Protein AF-A0AAN2CAS0-F1 (afdb_monomer)

Nearest PDB structures (foldseek):
  3qq2-assembly2_B  TM=7.890E-01  e=3.837E-09  Bordetella pertussis
  3qq2-assembly2_C  TM=7.779E-01  e=2.846E-09  Bordetella pertussis
  3qq2-assembly1_A-2  TM=7.826E-01  e=1.547E-08  Bordetella pertussis
  4v3h-assembly2_B  TM=4.549E-01  e=1.208E-04  Klebsiella oxytoca
  1pnz-assembly1_A  TM=3.829E-01  e=2.195E-04  Escherichia coli

Mean predicted aligned error: 16.26 Å

Radius of gyration: 43.92 Å; Cα contacts (8 Å, |Δi|>4): 2152; chains: 1; bounding box: 84×72×140 Å

Sequence (830 aa):
MNFDGVLGTFGNGADGIFAQSAGGLGKGGNVNVVVNGLVLVNGSNADGVYAQSHGAAGNGNISVYVGDESVVQGGDESGAGVRIVDGANNTLTNYGLITTAKMHDVPYPFRNVNEVARNPQSSTSSTTTASGQRSETVTGRSTGVAAATPASVATASSGTSSARSTGVVARSVDTTAPSTAASSAATTTASAEPAVLGTWAQRPSLMPELRSTNVNGDGANVANDPTNLAASSVLSAPGSVRATATAAAASGTRMTAAHNGLSALTDLMNHNVDPLGLAGYVSTQSNPNDQDLAIWANAGTLTINNFGKIHGSIDLNGATGIFNNKGVFAPGAYVNFGGLGTLSNNGGIMSPGAGLFIGTTTLSGSLYQSAGSDYLVDLDLQNNRVDRFVVSGTASLAGTVDLQLYNMGAAAPGTYAKTIVTAGGGITDHSGLTLALPKSAVASFSLAYPDANDLQLGYTIDFAPRAKGALGANDVAFGEYVNRIQNAGSTTTLQPLAAGAFAQPSLGALQRYYAQATPSGTLAASPAALQTNLDFSGAMLGCRNGDRLASNESCSWGALGSQHAEQKGAYGSVGYAQSMSGVSSGFQRAIRDGRTLVGAALRYDTGALDAIAGQQLKGDAINVGVLAKRLIGRDGSVSASIVAGSANYASTRTPPVGGVHATAHGNQHTSYVGAHLRAERAIERGATTLTPFVDVGATRVNAGALDETGAGALDVRVGAHSETFATMQTGVSLATVRHAGSTTLRPALELSVTELVGNARSATSAALDGAPTGVAPFVLTNTLDRTRFNLGPSLSISQKNKLDVKVGGAYQFSGASHNLAGYVQIGKKI

Secondary structure (DSSP, 8-state):
-EE-SEEEEESTT--SEEEEEE-TTSPPPPEEEEE-SEEEEESTT--SEEEEEE-TT----EEEEE-TT-EEEE-STT-EEEEEEE-SEEEEEESSEEEEGGG-----TT--TT----------------------------------------------------SEEEEEE-------------------------------------------------------------------------------------S-SSHHHHHHH--TT-TTS-TT---S---TTS--EEEEE-SSEEEEEESSEEEEEEE-TTSEEEEEESSEEEEEEEEE-TTT-EEEESS-EE-TT-TTS--EEEEESEEEE-TT-EEEEEEETTTTEE-EEEESS-EEE-EEEEEEEE-GGGPPPEEEEEEEEEETT-EEE-TTEEEE----SSEEEEEE-SSSSEEEEEEEE-SS--TTS---HHHHHHHHHHHHHHHTT--TTTHHHHHHHHT--SHHHHHHHHHHHS-GGGGGHHHHHHHHHHHHHHHHTT--STT-TT----EEEEEEEEEEEEE--BTTB--EEEEEEEEEEEEEEEETTTTEEEEEEEEEEEEEEEETTTEEEEEEEEEEEEEEEEEETTTEEEEEEEEEEEEEEEEEE----SS--PPEEEEEEEEEEEEEEEEEE-EEETTEEEEEEEEEEEEEEEEPPEE-BSSGGG-EEE--EEEEEEEEEEEEEEEE-EEETTEEEEEEEEEEEEEEES--EEEEEEEETTSPTTPPPEEEEEEPPSEEEEEEEEEEEEETTTEEEEEEEEEEE-SSEEEEEEEEEEEEE-

InterPro domains:
  IPR005546 Autotransporter beta-domain [PF03797] (557-808)
  IPR005546 Autotransporter beta-domain [PS51208] (549-830)
  IPR005546 Autotransporter beta-domain [SM00869] (553-818)
  IPR036709 Autotransporter beta-domain superfamily [G3DSA:2.40.128.130] (539-827)
  IPR036709 Autotransporter beta-domain superfamily [SSF103515] (525-827)

Foldseek 3Di:
DAAAEAFEEEEAQQEAAEWEFEAEQHEFEETEYHFNAEQHYEYHQYELHHYETDHNNYGAEYEYEYDAQYEQEWYWFNYASYEYEGHAEYEYEHNAEFFYPLLDDDPDPPPPVPPPDDDDDDDDDDDDDDDDDDDDDDPPDDDDPDPDDDDDDDDDDDDDDPPSNHNHHHYDYDDDDDDDDDDDDDDDDDDDDDDDDDDDDDDDDDDDDDDDDDDDDDDDDDDDDDDDDDDDDDDDDDDDDDDDDDDDDDPDDDDDDDDDPPVVVVVLVPPPPDPQSQVSRDRDDDDLPIQGHSYEADDHEYEYHDSYEYAEEHYRNHHAYEYEAQEEYAYEQEHARPQAYEHADDLYEYEHVTPPDAHEYEYNHEYHYDQNYEYEKEAEQQVRGIAAYEAAAEYEDAHEHEYDYPLQLLHAFDKDKDFRYFYNNFHPYDPRYDYDDQQAAQKDWDWDDPDRGTIMIIMGGFLQDDDPPHQAQQSNLVSVLSNLLSVVRHDPLRSQLSSCNGNQRHPVSNSLQVLLLDPLLLFVVVVVVVVVVVVVVVVQLVLDPFQFPDDLFKKKKKKKKKKWKFFFDDRQAWTKIWIKIKIKIKIKHHDDPSFKIKMKMKMKMWTWMGTPSQKIWGKIKIKIKMKIKGHDPRWKIKMKMKMKMKMKIWMWGFRDGPPDRFIKIKMKIKIKMKMKIKIWGWDDDPQKIKIWMKMKMKMKMKIQWIFIDRSPQSTKTKHIWMDIWIKIKTWMKMWGWDDDPQKIKIKIKIKMKMFTPDFQKTKIWMDGPSGDPPSGTGMRMHGDDGIKIKIKIKMWMDGPQDKIKMWIWMWIDDPGMIMIMTMIMIMHTD

Organism: NCBI:txid3016050

pLDDT: mean 75.46, std 27.07, range [19.28, 98.38]

Solvent-accessible surface area (backbone atoms only — not comparable to full-atom values): 43634 Å² total; per-residue (Å²): 91,78,44,76,48,81,46,74,19,69,40,65,49,7,22,21,34,39,41,40,17,43,14,59,78,38,52,10,42,68,36,51,42,36,34,51,24,38,29,47,14,44,23,46,47,6,21,11,32,36,38,32,12,39,23,73,66,35,44,14,36,36,38,39,38,36,30,65,95,10,35,30,20,0,4,29,56,80,4,13,7,36,32,41,42,48,21,40,62,26,37,39,39,33,41,16,40,32,22,25,38,76,52,46,88,72,86,60,98,77,69,72,91,73,77,74,84,79,78,92,74,78,98,70,91,78,92,84,84,89,82,90,80,84,86,80,86,78,88,77,81,81,84,72,94,71,94,80,89,90,90,88,85,90,80,91,78,96,67,94,75,79,80,63,55,56,64,41,81,46,79,48,73,70,78,94,80,91,83,83,89,87,85,89,86,87,86,83,85,87,88,86,84,88,87,87,88,80,91,88,81,81,90,83,90,82,89,84,90,85,83,90,82,90,84,83,88,85,89,82,90,82,84,89,85,88,89,88,87,82,90,89,88,88,87,88,85,89,87,90,83,90,78,87,87,77,92,75,94,75,87,79,79,86,77,83,92,70,95,61,84,61,60,65,54,48,57,76,71,59,59,91,84,44,100,80,69,39,74,80,53,73,46,85,72,80,53,86,84,60,50,51,20,18,34,35,34,48,35,37,38,36,40,38,40,34,55,19,38,41,38,30,14,34,40,19,69,74,10,47,31,40,34,42,32,42,19,41,38,20,35,26,54,36,36,38,17,64,55,78,12,41,43,34,32,57,50,13,39,37,22,35,42,26,52,97,35,74,16,58,18,38,30,33,8,28,42,38,35,32,66,69,12,38,40,46,34,43,35,34,40,60,80,72,46,54,20,20,42,40,27,54,21,38,28,34,42,24,11,33,39,37,62,44,81,36,54,54,34,53,42,50,56,48,77,49,74,42,67,38,34,37,16,70,59,20,55,78,45,54,90,55,49,45,71,52,73,73,60,27,48,25,44,50,78,46,81,44,64,93,52,66,33,38,38,25,48,33,38,38,33,37,60,44,58,65,92,82,70,67,57,33,52,44,46,34,32,47,15,51,36,52,35,47,33,31,69,68,70,46,40,85,78,41,19,57,50,43,28,52,48,43,62,17,64,34,64,76,50,38,46,58,48,43,30,27,62,45,78,58,44,69,56,51,52,54,60,51,51,52,50,52,50,54,53,50,59,55,52,70,67,59,78,53,78,73,81,48,69,61,63,59,63,24,30,39,39,40,32,44,37,39,40,42,36,38,32,54,59,47,83,34,23,54,27,33,39,35,42,38,39,35,44,34,38,35,38,37,40,47,44,97,85,39,40,38,32,41,31,43,37,44,36,42,36,40,37,40,36,39,16,78,35,58,28,38,31,40,35,44,34,45,35,42,36,40,38,42,35,38,50,45,85,78,37,25,36,41,35,41,37,43,37,40,36,43,32,46,26,46,34,40,32,49,48,65,49,92,92,51,93,35,50,24,37,30,54,35,42,36,38,36,44,32,40,38,43,35,41,39,40,52,46,80,56,91,57,34,34,41,30,45,38,41,34,41,34,44,35,41,33,39,38,46,44,29,60,38,43,66,30,60,40,68,10,39,42,32,47,58,32,72,42,74,49,34,36,41,35,40,37,37,35,41,33,38,61,45,78,59,88,72,35,39,42,31,48,33,39,34,43,34,40,39,35,42,59,78,82,52,53,43,63,36,43,35,37,49,65,41,53,53,90,88,61,73,63,30,55,44,50,27,50,55,81,41,60,33,42,37,42,32,48,33,39,36,41,34,42,88,91,76,48,34,41,35,42,38,40,37,42,36,39,45,97,52,37,42,34,43,34,40,39,44,34,43,36,38,82,99

Structure (mmCIF, N/CA/C/O backbone):
data_AF-A0AAN2CAS0-F1
#
_entry.id   AF-A0AAN2CAS0-F1
#
loop_
_atom_site.group_PDB
_atom_site.id
_atom_site.type_symbol
_atom_site.label_atom_id
_atom_site.label_alt_id
_atom_site.label_comp_id
_atom_site.label_asym_id
_atom_site.label_entity_id
_atom_site.label_seq_id
_atom_site.pdbx_PDB_ins_code
_atom_site.Cartn_x
_atom_site.Cartn_y
_atom_site.Cartn_z
_atom_site.occupancy
_atom_site.B_iso_or_equiv
_atom_site.auth_seq_id
_atom_site.auth_comp_id
_atom_site.auth_asym_id
_atom_site.auth_atom_id
_atom_site.pdbx_PDB_model_num
ATOM 1 N N . MET A 1 1 ? 23.791 16.651 -52.662 1.00 82.31 1 MET A N 1
ATOM 2 C CA . MET A 1 1 ? 22.322 16.685 -52.748 1.00 82.31 1 MET A CA 1
ATOM 3 C C . MET A 1 1 ? 21.795 17.338 -51.485 1.00 82.31 1 MET A C 1
ATOM 5 O O . MET A 1 1 ? 22.275 16.979 -50.420 1.00 82.31 1 MET A O 1
ATOM 9 N N . ASN A 1 2 ? 20.866 18.284 -51.613 1.00 87.69 2 ASN A N 1
ATOM 10 C CA . ASN A 1 2 ? 20.120 18.846 -50.489 1.00 87.69 2 ASN A CA 1
ATOM 11 C C . ASN A 1 2 ? 18.628 18.590 -50.729 1.00 87.69 2 ASN A C 1
ATOM 13 O O . ASN A 1 2 ? 18.160 18.832 -51.844 1.00 87.69 2 ASN A O 1
ATOM 17 N N . PHE A 1 3 ? 17.927 18.049 -49.739 1.00 87.19 3 PHE A N 1
ATOM 18 C CA . PHE A 1 3 ? 16.505 17.744 -49.805 1.00 87.19 3 PHE A CA 1
ATOM 19 C C . PHE A 1 3 ? 15.769 18.443 -48.666 1.00 87.19 3 PHE A C 1
ATOM 21 O O . PHE A 1 3 ? 15.967 18.102 -47.503 1.00 87.19 3 PHE A O 1
ATOM 28 N N . ASP A 1 4 ? 14.880 19.362 -49.038 1.00 83.12 4 ASP A N 1
ATOM 29 C CA . ASP A 1 4 ? 14.071 20.164 -48.126 1.00 83.12 4 ASP A CA 1
ATOM 30 C C . ASP A 1 4 ? 12.588 19.958 -48.513 1.00 83.12 4 ASP A C 1
ATOM 32 O O . ASP A 1 4 ? 12.054 20.651 -49.382 1.00 83.12 4 ASP A O 1
ATOM 36 N N . GLY A 1 5 ? 11.934 18.916 -47.983 1.00 79.00 5 GLY A N 1
ATOM 37 C CA . GLY A 1 5 ? 10.563 18.556 -48.379 1.00 79.00 5 GLY A CA 1
ATOM 38 C C . GLY A 1 5 ? 10.028 17.261 -47.761 1.00 79.00 5 GLY A C 1
ATOM 39 O O . GLY A 1 5 ? 10.586 16.744 -46.800 1.00 79.00 5 GLY A O 1
ATOM 40 N N . VAL A 1 6 ? 8.937 16.721 -48.318 1.00 82.56 6 VAL A N 1
ATOM 41 C CA . VAL A 1 6 ? 8.373 15.410 -47.937 1.00 82.56 6 VAL A CA 1
ATOM 42 C C . VAL A 1 6 ? 8.477 14.452 -49.120 1.00 82.56 6 VAL A C 1
ATOM 44 O O . VAL A 1 6 ? 7.974 14.742 -50.204 1.00 82.56 6 VAL A O 1
ATOM 47 N N . LEU A 1 7 ? 9.123 13.311 -48.909 1.00 81.12 7 LEU A N 1
ATOM 48 C CA . LEU A 1 7 ? 9.349 12.255 -49.883 1.00 81.12 7 LEU A CA 1
ATOM 49 C C . LEU A 1 7 ? 8.800 10.947 -49.327 1.00 81.12 7 LEU A C 1
ATOM 51 O O . LEU A 1 7 ? 9.208 10.511 -48.256 1.00 81.12 7 LEU A O 1
ATOM 55 N N . GLY A 1 8 ? 7.890 10.316 -50.064 1.00 84.38 8 GLY A N 1
ATOM 56 C CA . GLY A 1 8 ? 7.390 8.983 -49.751 1.00 84.38 8 GLY A CA 1
ATOM 57 C C . GLY A 1 8 ? 7.628 8.041 -50.920 1.00 84.38 8 GLY A C 1
ATOM 58 O O . GLY A 1 8 ? 7.268 8.376 -52.050 1.00 84.38 8 GLY A O 1
ATOM 59 N N . THR A 1 9 ? 8.211 6.874 -50.662 1.00 82.31 9 THR A N 1
ATOM 60 C CA . THR A 1 9 ? 8.346 5.807 -51.663 1.00 82.31 9 THR A CA 1
ATOM 61 C C . THR A 1 9 ? 7.674 4.535 -51.170 1.00 82.31 9 THR A C 1
ATOM 63 O O . THR A 1 9 ? 7.654 4.241 -49.973 1.00 82.31 9 THR A O 1
ATOM 66 N N . PHE A 1 10 ? 7.082 3.797 -52.110 1.00 80.94 10 PHE A N 1
ATOM 67 C CA . PHE A 1 10 ? 6.397 2.539 -51.845 1.00 80.94 10 PHE A CA 1
ATOM 68 C C . PHE A 1 10 ? 6.915 1.458 -52.795 1.00 80.94 10 PHE A C 1
ATOM 70 O O . PHE A 1 10 ? 7.007 1.696 -54.000 1.00 80.94 10 PHE A O 1
ATOM 77 N N . GLY A 1 11 ? 7.214 0.273 -52.266 1.00 76.06 11 GLY A N 1
ATOM 78 C CA . GLY A 1 11 ? 7.615 -0.899 -53.049 1.00 76.06 11 GLY A CA 1
ATOM 79 C C . GLY A 1 11 ? 8.945 -1.514 -52.613 1.00 76.06 11 GLY A C 1
ATOM 80 O O . GLY A 1 11 ? 9.797 -0.857 -52.022 1.00 76.06 11 GLY A O 1
ATOM 81 N N . ASN A 1 12 ? 9.125 -2.804 -52.906 1.00 83.12 12 ASN A N 1
ATOM 82 C CA . ASN A 1 12 ? 10.341 -3.540 -52.548 1.00 83.12 12 ASN A CA 1
ATOM 83 C C . ASN A 1 12 ? 11.574 -2.941 -53.259 1.00 83.12 12 ASN A C 1
ATOM 85 O O . ASN A 1 12 ? 11.568 -2.779 -54.485 1.00 83.12 12 ASN A O 1
ATOM 89 N N . GLY A 1 13 ? 12.608 -2.594 -52.487 1.00 81.81 13 GLY A N 1
ATOM 90 C CA . GLY A 1 13 ? 13.833 -1.946 -52.965 1.00 81.81 13 GLY A CA 1
ATOM 91 C C . GLY A 1 13 ? 13.627 -0.541 -53.543 1.00 81.81 13 GLY A C 1
ATOM 92 O O . GLY A 1 13 ? 14.421 -0.104 -54.379 1.00 81.81 13 GLY A O 1
ATOM 93 N N . ALA A 1 14 ? 12.527 0.136 -53.196 1.00 86.56 14 ALA A N 1
ATOM 94 C CA . ALA A 1 14 ? 12.223 1.488 -53.655 1.00 86.56 14 ALA A CA 1
ATOM 95 C C . ALA A 1 14 ? 12.842 2.540 -52.724 1.00 86.56 14 ALA A C 1
ATOM 97 O O . ALA A 1 14 ? 12.155 3.118 -51.880 1.00 86.56 14 ALA A O 1
ATOM 98 N N . ASP A 1 15 ? 14.140 2.794 -52.891 1.00 89.94 15 ASP A N 1
ATOM 99 C CA . ASP A 1 15 ? 14.861 3.741 -52.038 1.00 89.94 15 ASP A CA 1
ATOM 100 C C . ASP A 1 15 ? 14.280 5.160 -52.135 1.00 89.94 15 ASP A C 1
ATOM 102 O O . ASP A 1 15 ? 13.866 5.616 -53.209 1.00 89.94 15 ASP A O 1
ATOM 106 N N . GLY A 1 16 ? 14.284 5.882 -51.017 1.00 90.44 16 GLY A N 1
ATOM 107 C CA . GLY A 1 16 ? 13.874 7.281 -50.964 1.00 90.44 16 GLY A CA 1
ATOM 108 C C . GLY A 1 16 ? 14.871 8.145 -51.726 1.00 90.44 16 GLY A C 1
ATOM 109 O O . GLY A 1 16 ? 14.601 8.630 -52.828 1.00 90.44 16 GLY A O 1
ATOM 110 N N . ILE A 1 17 ? 16.052 8.310 -51.140 1.00 92.94 17 ILE A N 1
ATOM 111 C CA . ILE A 1 17 ? 17.162 9.064 -51.717 1.00 92.94 17 ILE A CA 1
ATOM 112 C C . ILE A 1 17 ? 18.269 8.096 -52.123 1.00 92.94 17 ILE A C 1
ATOM 114 O O . ILE A 1 17 ? 18.795 7.385 -51.281 1.00 92.94 17 ILE A O 1
ATOM 118 N N . PHE A 1 18 ? 18.693 8.134 -53.383 1.00 93.69 18 PHE A N 1
ATOM 119 C CA . PHE A 1 18 ? 19.846 7.393 -53.888 1.00 93.69 18 PHE A CA 1
ATOM 120 C C . PHE A 1 18 ? 20.911 8.361 -54.409 1.00 93.69 18 PHE A C 1
ATOM 122 O O . PHE A 1 18 ? 20.723 9.033 -55.428 1.00 93.69 18 PHE A O 1
ATOM 129 N N . ALA A 1 19 ? 22.054 8.428 -53.729 1.00 93.12 19 ALA A N 1
ATOM 130 C CA . ALA A 1 19 ? 23.176 9.295 -54.070 1.00 93.12 19 ALA A CA 1
ATOM 131 C C . ALA A 1 19 ? 24.444 8.472 -54.332 1.00 93.12 19 ALA A C 1
ATOM 133 O O . ALA A 1 19 ? 24.931 7.766 -53.455 1.00 93.12 19 ALA A O 1
ATOM 134 N N . GLN A 1 20 ? 25.017 8.574 -55.530 1.00 94.19 20 GLN A N 1
ATOM 135 C CA . GLN A 1 20 ? 26.156 7.748 -55.931 1.00 94.19 20 GLN A CA 1
ATOM 136 C C . GLN A 1 20 ? 27.235 8.544 -56.673 1.00 94.19 20 GLN A C 1
ATOM 138 O O . GLN A 1 20 ? 26.943 9.331 -57.576 1.00 94.19 20 GLN A O 1
ATOM 143 N N . SER A 1 21 ? 28.499 8.258 -56.362 1.00 92.81 21 SER A N 1
ATOM 144 C CA . SER A 1 21 ? 29.649 8.577 -57.209 1.00 92.81 21 SER A CA 1
ATOM 145 C C . SER A 1 21 ? 30.362 7.291 -57.619 1.00 92.81 21 SER A C 1
ATOM 147 O O . SER A 1 21 ? 30.846 6.548 -56.767 1.00 92.81 21 SER A O 1
ATOM 149 N N . ALA A 1 22 ? 30.414 7.029 -58.926 1.00 89.56 22 ALA A N 1
ATOM 150 C CA . ALA A 1 22 ? 31.061 5.854 -59.498 1.00 89.56 22 ALA A CA 1
ATOM 151 C C . ALA A 1 22 ? 32.226 6.291 -60.401 1.00 89.56 22 ALA A C 1
ATOM 153 O O . ALA A 1 22 ? 32.017 6.741 -61.526 1.00 89.56 22 ALA A O 1
ATOM 154 N N . GLY A 1 23 ? 33.457 6.159 -59.902 1.00 86.50 23 GLY A N 1
ATOM 155 C CA . GLY A 1 23 ? 34.686 6.552 -60.602 1.00 86.50 23 GLY A CA 1
ATOM 156 C C . GLY A 1 23 ? 35.194 5.532 -61.628 1.00 86.50 23 GLY A C 1
ATOM 157 O O . GLY A 1 23 ? 36.187 5.791 -62.303 1.00 86.50 23 GLY A O 1
ATOM 158 N N . GLY A 1 24 ? 34.558 4.360 -61.746 1.00 88.38 24 GLY A N 1
ATOM 159 C CA . GLY A 1 24 ? 35.016 3.285 -62.631 1.00 88.38 24 GLY A CA 1
ATOM 160 C C . GLY A 1 24 ? 36.433 2.823 -62.270 1.00 88.38 24 GLY A C 1
ATOM 161 O O . GLY A 1 24 ? 36.685 2.448 -61.127 1.00 88.38 24 GLY A O 1
ATOM 162 N N . LEU A 1 25 ? 37.363 2.881 -63.233 1.00 87.62 25 LEU A N 1
ATOM 163 C CA . LEU A 1 25 ? 38.792 2.623 -62.991 1.00 87.62 25 LEU A CA 1
ATOM 164 C C . LEU A 1 25 ? 39.486 3.747 -62.196 1.00 87.62 25 LEU A C 1
ATOM 166 O O . LEU A 1 25 ? 40.566 3.539 -61.648 1.00 87.62 25 LEU A O 1
ATOM 170 N N . GLY A 1 26 ? 38.887 4.938 -62.161 1.00 88.69 26 GLY A N 1
ATOM 171 C CA . GLY A 1 26 ? 39.375 6.102 -61.432 1.00 88.69 26 GLY A CA 1
ATOM 172 C C . GLY A 1 26 ? 38.946 6.113 -59.965 1.00 88.69 26 GLY A C 1
ATOM 173 O O . GLY A 1 26 ? 38.527 5.102 -59.400 1.00 88.69 26 GLY A O 1
ATOM 174 N N . LYS A 1 27 ? 39.081 7.279 -59.329 1.00 89.75 27 LYS A N 1
ATOM 175 C CA . LYS A 1 27 ? 38.710 7.485 -57.926 1.00 89.75 27 LYS A CA 1
ATOM 176 C C . LYS A 1 27 ? 37.237 7.894 -57.824 1.00 89.75 27 LYS A C 1
ATOM 178 O O . LYS A 1 27 ? 36.806 8.795 -58.539 1.00 89.75 27 LYS A O 1
ATOM 183 N N . GLY A 1 28 ? 36.481 7.278 -56.917 1.00 91.25 28 GLY A N 1
ATOM 184 C CA . GLY A 1 28 ? 35.142 7.742 -56.552 1.00 91.25 28 GLY A CA 1
ATOM 185 C C . GLY A 1 28 ? 35.194 9.150 -55.948 1.00 91.25 28 GLY A C 1
ATOM 186 O O . GLY A 1 28 ? 36.070 9.465 -55.141 1.00 91.25 28 GLY A O 1
ATOM 187 N N . GLY A 1 29 ? 34.269 10.021 -56.345 1.00 92.81 29 GLY A N 1
ATOM 188 C CA . GLY A 1 29 ? 34.129 11.364 -55.785 1.00 92.81 29 GLY A CA 1
ATOM 189 C C . GLY A 1 29 ? 33.427 11.357 -54.426 1.00 92.81 29 GLY A C 1
ATOM 190 O O . GLY A 1 29 ? 32.826 10.363 -54.019 1.00 92.81 29 GLY A O 1
ATOM 191 N N . ASN A 1 30 ? 33.479 12.480 -53.711 1.00 94.06 30 ASN A N 1
ATOM 192 C CA . ASN A 1 30 ? 32.741 12.621 -52.455 1.00 94.06 30 ASN A CA 1
ATOM 193 C C . ASN A 1 30 ? 31.226 12.608 -52.710 1.00 94.06 30 ASN A C 1
ATOM 195 O O . ASN A 1 30 ? 30.750 13.200 -53.680 1.00 94.06 30 ASN A O 1
ATOM 199 N N . VAL A 1 31 ? 30.468 11.997 -51.802 1.00 96.19 31 VAL A N 1
ATOM 200 C CA . VAL A 1 31 ? 29.001 12.036 -51.795 1.00 96.19 31 VAL A CA 1
ATOM 201 C C . VAL A 1 31 ? 28.545 12.808 -50.569 1.00 96.19 31 VAL A C 1
ATOM 203 O O . VAL A 1 31 ? 28.919 12.473 -49.454 1.00 96.19 31 VAL A O 1
ATOM 206 N N . ASN A 1 32 ? 27.743 13.851 -50.773 1.00 95.62 32 ASN A N 1
ATOM 207 C CA . ASN A 1 32 ? 27.161 14.638 -49.688 1.00 95.62 32 ASN A CA 1
ATOM 208 C C . ASN A 1 32 ? 25.634 14.639 -49.817 1.00 95.62 32 ASN A C 1
ATOM 210 O O . ASN A 1 32 ? 25.114 15.080 -50.851 1.00 95.62 32 ASN A O 1
ATOM 214 N N . VAL A 1 33 ? 24.934 14.153 -48.794 1.00 96.44 33 VAL A N 1
ATOM 215 C CA . VAL A 1 33 ? 23.470 14.120 -48.695 1.00 96.44 33 VAL A CA 1
ATOM 216 C C . VAL A 1 33 ? 23.047 14.938 -47.482 1.00 96.44 33 VAL A C 1
ATOM 218 O O . VAL A 1 33 ? 23.485 14.667 -46.371 1.00 96.44 33 VAL A O 1
ATOM 221 N N . VAL A 1 34 ? 22.189 15.927 -47.699 1.00 96.44 34 VAL A N 1
ATOM 222 C CA . VAL A 1 34 ? 21.579 16.749 -46.651 1.00 96.44 34 VAL A CA 1
ATOM 223 C C . VAL A 1 34 ? 20.067 16.550 -46.729 1.00 96.44 34 VAL A C 1
ATOM 225 O O . VAL A 1 34 ? 19.500 16.656 -47.817 1.00 96.44 34 VAL A O 1
ATOM 228 N N . VAL A 1 35 ? 19.442 16.224 -45.600 1.00 94.06 35 VAL A N 1
ATOM 229 C CA . VAL A 1 35 ? 17.998 16.014 -45.451 1.00 94.06 35 VAL A CA 1
ATOM 230 C C . VAL A 1 35 ? 17.481 16.984 -44.390 1.00 94.06 35 VAL A C 1
ATOM 232 O O . VAL A 1 35 ? 17.748 16.768 -43.213 1.00 94.06 35 VAL A O 1
ATOM 235 N N . ASN A 1 36 ? 16.739 18.018 -44.791 1.00 91.69 36 ASN A N 1
ATOM 236 C CA . ASN A 1 36 ? 15.978 18.899 -43.896 1.00 91.69 36 ASN A CA 1
ATOM 237 C C . ASN A 1 36 ? 14.476 18.735 -44.184 1.00 91.69 36 ASN A C 1
ATOM 239 O O . ASN A 1 36 ? 13.809 19.619 -44.726 1.00 91.69 36 ASN A O 1
ATOM 243 N N . GLY A 1 37 ? 13.955 17.538 -43.930 1.00 82.25 37 GLY A N 1
ATOM 244 C CA . GLY A 1 37 ? 12.603 17.157 -44.320 1.00 82.25 37 GLY A CA 1
ATOM 245 C C . GLY A 1 37 ? 12.250 15.724 -43.936 1.00 82.25 37 GLY A C 1
ATOM 246 O O . GLY A 1 37 ? 12.940 15.085 -43.143 1.00 82.25 37 GLY A O 1
ATOM 247 N N . LEU A 1 38 ? 11.162 15.208 -44.504 1.00 84.75 38 LEU A N 1
ATOM 248 C CA . LEU A 1 38 ? 10.644 13.871 -44.221 1.00 84.75 38 LEU A CA 1
ATOM 249 C C . LEU A 1 38 ? 10.933 12.935 -45.398 1.00 84.75 38 LEU A C 1
ATOM 251 O O . LEU A 1 38 ? 10.461 13.173 -46.506 1.00 84.75 38 LEU A O 1
ATOM 255 N N . VAL A 1 39 ? 11.661 11.851 -45.156 1.00 86.88 39 VAL A N 1
ATOM 256 C CA . VAL A 1 39 ? 11.895 10.748 -46.093 1.00 86.88 39 VAL A CA 1
ATOM 257 C C . VAL A 1 39 ? 11.261 9.500 -45.489 1.00 86.88 39 VAL A C 1
ATOM 259 O O . VAL A 1 39 ? 11.778 8.941 -44.528 1.00 86.88 39 VAL A O 1
ATOM 262 N N . LEU A 1 40 ? 10.108 9.100 -46.021 1.00 87.50 40 LEU A N 1
ATOM 263 C CA . LEU A 1 40 ? 9.255 8.036 -45.493 1.00 87.50 40 LEU A CA 1
ATOM 264 C C . LEU A 1 40 ? 9.174 6.878 -46.493 1.00 87.50 40 LEU A C 1
ATOM 266 O O . LEU A 1 40 ? 8.333 6.876 -47.395 1.00 87.50 40 LEU A O 1
ATOM 270 N N . VAL A 1 41 ? 10.050 5.889 -46.342 1.00 85.31 41 VAL A N 1
ATOM 271 C CA . VAL A 1 41 ? 10.146 4.750 -47.265 1.00 85.31 41 VAL A CA 1
ATOM 272 C C . VAL A 1 41 ? 9.398 3.545 -46.716 1.00 85.31 41 VAL A C 1
ATOM 274 O O . VAL A 1 41 ? 9.558 3.186 -45.553 1.00 85.31 41 VAL A O 1
ATOM 277 N N . ASN A 1 42 ? 8.568 2.920 -47.557 1.00 78.31 42 ASN A N 1
ATOM 278 C CA . ASN A 1 42 ? 7.809 1.723 -47.200 1.00 78.31 42 ASN A CA 1
ATOM 279 C C . ASN A 1 42 ? 7.938 0.653 -48.262 1.00 78.31 42 ASN A C 1
ATOM 281 O O . ASN A 1 42 ? 7.386 0.739 -49.358 1.00 78.31 42 ASN A O 1
ATOM 285 N N . GLY A 1 43 ? 8.641 -0.402 -47.907 1.00 76.56 43 GLY A N 1
ATOM 286 C CA . GLY A 1 43 ? 8.819 -1.548 -48.766 1.00 76.56 43 GLY A CA 1
ATOM 287 C C . GLY A 1 43 ? 10.031 -2.335 -48.336 1.00 76.56 43 GLY A C 1
ATOM 288 O O . GLY A 1 43 ? 11.009 -1.781 -47.843 1.00 76.56 43 GLY A O 1
ATOM 289 N N . SER A 1 44 ? 9.961 -3.636 -48.536 1.00 82.69 44 SER A N 1
ATOM 290 C CA . SER A 1 44 ? 11.024 -4.519 -48.093 1.00 82.69 44 SER A CA 1
ATOM 291 C C . SER A 1 44 ? 12.318 -4.229 -48.820 1.00 82.69 44 SER A C 1
ATOM 293 O O . SER A 1 44 ? 12.310 -3.961 -50.021 1.00 82.69 44 SER A O 1
ATOM 295 N N . ASN A 1 45 ? 13.429 -4.262 -48.090 1.00 83.81 45 ASN A N 1
ATOM 296 C CA . ASN A 1 45 ? 14.772 -4.027 -48.619 1.00 83.81 45 ASN A CA 1
ATOM 297 C C . ASN A 1 45 ? 14.962 -2.633 -49.250 1.00 83.81 45 ASN A C 1
ATOM 299 O O . ASN A 1 45 ? 15.851 -2.463 -50.080 1.00 83.81 45 ASN A O 1
ATOM 303 N N . ALA A 1 46 ? 14.112 -1.659 -48.907 1.00 89.12 46 ALA A N 1
ATOM 304 C CA . ALA A 1 46 ? 14.200 -0.287 -49.397 1.00 89.12 46 ALA A CA 1
ATOM 305 C C . ALA A 1 46 ? 14.875 0.620 -48.363 1.00 89.12 46 ALA A C 1
ATOM 307 O O . ALA A 1 46 ? 14.544 0.564 -47.177 1.00 89.12 46 ALA A O 1
ATOM 308 N N . ASP A 1 47 ? 15.789 1.477 -48.806 1.00 92.69 47 ASP A N 1
ATOM 309 C CA . ASP A 1 47 ? 16.519 2.378 -47.918 1.00 92.69 47 ASP A CA 1
ATOM 310 C C . ASP A 1 47 ? 15.922 3.794 -47.910 1.00 92.69 47 ASP A C 1
ATOM 312 O O . ASP A 1 47 ? 15.502 4.320 -48.942 1.00 92.69 47 ASP A O 1
ATOM 316 N N . GLY A 1 48 ? 15.928 4.457 -46.750 1.00 93.19 48 GLY A N 1
ATOM 317 C CA . GLY A 1 48 ? 15.579 5.875 -46.635 1.00 93.19 48 GLY A CA 1
ATOM 318 C C . GLY A 1 48 ? 16.551 6.732 -47.442 1.00 93.19 48 GLY A C 1
ATOM 319 O O . GLY A 1 48 ? 16.175 7.444 -48.378 1.00 93.19 48 GLY A O 1
ATOM 320 N N . VAL A 1 49 ? 17.832 6.598 -47.107 1.00 95.94 49 VAL A N 1
ATOM 321 C CA . VAL A 1 49 ? 18.960 7.179 -47.835 1.00 95.94 49 VAL A CA 1
ATOM 322 C C . VAL A 1 49 ? 19.949 6.076 -48.189 1.00 95.94 49 VAL A C 1
ATOM 324 O O . VAL A 1 49 ? 20.559 5.495 -47.302 1.00 95.94 49 VAL A O 1
ATOM 327 N N . TYR A 1 50 ? 20.181 5.854 -49.476 1.00 95.81 50 TYR A N 1
ATOM 328 C CA . TYR A 1 50 ? 21.285 5.069 -50.014 1.00 95.81 50 TYR A CA 1
ATOM 329 C C . TYR A 1 50 ? 22.379 6.014 -50.524 1.00 95.81 50 TYR A C 1
ATOM 331 O O . TYR A 1 50 ? 22.150 6.803 -51.444 1.00 95.81 50 TYR A O 1
ATOM 339 N N . ALA A 1 51 ? 23.586 5.932 -49.966 1.00 96.12 51 ALA A N 1
ATOM 340 C CA . ALA A 1 51 ? 24.732 6.738 -50.379 1.00 96.12 51 ALA A CA 1
ATOM 341 C C . ALA A 1 51 ? 25.951 5.862 -50.705 1.00 96.12 51 ALA A C 1
ATOM 343 O O . ALA A 1 51 ? 26.343 5.032 -49.890 1.00 96.12 51 ALA A O 1
ATOM 344 N N . GLN A 1 52 ? 26.581 6.057 -51.870 1.00 95.62 52 GLN A N 1
ATOM 345 C CA . GLN A 1 52 ? 27.739 5.256 -52.294 1.00 95.62 52 GLN A CA 1
ATOM 346 C C . GLN A 1 52 ? 28.838 6.059 -52.992 1.00 95.62 52 GLN A C 1
ATOM 348 O O . GLN A 1 52 ? 28.570 6.795 -53.937 1.00 95.62 52 GLN A O 1
ATOM 353 N N . SER A 1 53 ? 30.099 5.826 -52.622 1.00 95.12 53 SER A N 1
ATOM 354 C CA . SER A 1 53 ? 31.276 6.333 -53.340 1.00 95.12 53 SER A CA 1
ATOM 355 C C . SER A 1 53 ? 32.242 5.199 -53.658 1.00 95.12 53 SER A C 1
ATOM 357 O O . SER A 1 53 ? 32.886 4.670 -52.755 1.00 95.12 53 SER A O 1
ATOM 359 N N . HIS A 1 54 ? 32.356 4.852 -54.939 1.00 93.50 54 HIS A N 1
ATOM 360 C CA . HIS A 1 54 ? 33.127 3.700 -55.395 1.00 93.50 54 HIS A CA 1
ATOM 361 C C . HIS A 1 54 ? 34.051 4.054 -56.565 1.00 93.50 54 HIS A C 1
ATOM 363 O O . HIS A 1 54 ? 33.609 4.656 -57.546 1.00 93.50 54 HIS A O 1
ATOM 369 N N . GLY A 1 55 ? 35.316 3.637 -56.507 1.00 91.25 55 GLY A N 1
ATOM 370 C CA . GLY A 1 55 ? 36.240 3.689 -57.643 1.00 91.25 55 GLY A CA 1
ATOM 371 C C . GLY A 1 55 ? 37.450 2.774 -57.452 1.00 91.25 55 GLY A C 1
ATOM 372 O O . GLY A 1 55 ? 37.946 2.625 -56.337 1.00 91.25 55 GLY A O 1
ATOM 373 N N . ALA A 1 56 ? 37.953 2.167 -58.532 1.00 88.31 56 ALA A N 1
ATOM 374 C CA . ALA A 1 56 ? 39.059 1.207 -58.457 1.00 88.31 56 ALA A CA 1
ATOM 375 C C . ALA A 1 56 ? 40.379 1.838 -57.974 1.00 88.31 56 ALA A C 1
ATOM 377 O O . ALA A 1 56 ? 41.186 1.159 -57.343 1.00 88.31 56 ALA A O 1
ATOM 378 N N . ALA A 1 57 ? 40.590 3.136 -58.226 1.00 88.94 57 ALA A N 1
ATOM 379 C CA . ALA A 1 57 ? 41.740 3.888 -57.710 1.00 88.94 57 ALA A CA 1
ATOM 380 C C . ALA A 1 57 ? 41.509 4.460 -56.293 1.00 88.94 57 ALA A C 1
ATOM 382 O O . ALA A 1 57 ? 42.340 5.215 -55.783 1.00 88.94 57 ALA A O 1
ATOM 383 N N . GLY A 1 58 ? 40.379 4.127 -55.661 1.00 90.38 58 GLY A N 1
ATOM 384 C CA . GLY A 1 58 ? 40.002 4.532 -54.310 1.00 90.38 58 GLY A CA 1
ATOM 385 C C . GLY A 1 58 ? 38.639 5.221 -54.243 1.00 90.38 58 GLY A C 1
ATOM 386 O O . GLY A 1 58 ? 38.092 5.680 -55.246 1.00 90.38 58 GLY A O 1
ATOM 387 N N . ASN A 1 59 ? 38.118 5.346 -53.026 1.00 93.19 59 ASN A N 1
ATOM 388 C CA . ASN A 1 59 ? 36.807 5.932 -52.757 1.00 93.19 59 ASN A CA 1
ATOM 389 C C . ASN A 1 59 ? 36.922 7.392 -52.285 1.00 93.19 59 ASN A C 1
ATOM 391 O O . ASN A 1 59 ? 37.959 7.826 -51.768 1.00 93.19 59 ASN A O 1
ATOM 395 N N . GLY A 1 60 ? 35.844 8.153 -52.460 1.00 94.19 60 GLY A N 1
ATOM 396 C CA . GLY A 1 60 ? 35.645 9.456 -51.831 1.00 94.19 60 GLY A CA 1
ATOM 397 C C . GLY A 1 60 ? 35.003 9.311 -50.452 1.00 94.19 60 GLY A C 1
ATOM 398 O O . GLY A 1 60 ? 34.662 8.215 -50.019 1.00 94.19 60 GLY A O 1
ATOM 399 N N . ASN A 1 61 ? 34.823 10.420 -49.744 1.00 95.19 61 ASN A N 1
ATOM 400 C CA . ASN A 1 61 ? 34.113 10.420 -48.464 1.00 95.19 61 ASN A CA 1
ATOM 401 C C . ASN A 1 61 ? 32.600 10.503 -48.689 1.00 95.19 61 ASN A C 1
ATOM 403 O O . ASN A 1 61 ? 32.152 11.207 -49.599 1.00 95.19 61 ASN A O 1
ATOM 407 N N . ILE A 1 62 ? 31.822 9.835 -47.839 1.00 96.94 62 ILE A N 1
ATOM 408 C CA . ILE A 1 62 ? 30.362 9.943 -47.821 1.00 96.94 62 ILE A CA 1
ATOM 409 C C . ILE A 1 62 ? 29.938 10.698 -46.560 1.00 96.94 62 ILE A C 1
ATOM 411 O O . ILE A 1 62 ? 30.218 10.261 -45.446 1.00 96.94 62 ILE A O 1
ATOM 415 N N . SER A 1 63 ? 29.244 11.819 -46.737 1.00 97.12 63 SER A N 1
ATOM 416 C CA . SER A 1 63 ? 28.669 12.615 -45.653 1.00 97.12 63 SER A CA 1
ATOM 417 C C . SER A 1 63 ? 27.149 12.616 -45.763 1.00 97.12 63 SER A C 1
ATOM 419 O O . SER A 1 63 ? 26.608 13.005 -46.798 1.00 97.12 63 SER A O 1
ATOM 421 N N . VAL A 1 64 ? 26.464 12.200 -44.700 1.00 98.00 64 VAL A N 1
ATOM 422 C CA . VAL A 1 64 ? 25.004 12.283 -44.571 1.00 98.00 64 VAL A CA 1
ATOM 423 C C . VAL A 1 64 ? 24.673 13.186 -43.386 1.00 98.00 64 VAL A C 1
ATOM 425 O O . VAL A 1 64 ? 25.164 12.976 -42.278 1.00 98.00 64 VAL A O 1
ATOM 428 N N . TYR A 1 65 ? 23.858 14.206 -43.623 1.00 98.12 65 TYR A N 1
ATOM 429 C CA . TYR A 1 65 ? 23.370 15.138 -42.615 1.00 98.12 65 TYR A CA 1
ATOM 430 C C . TYR A 1 65 ? 21.845 15.073 -42.564 1.00 98.12 65 TYR A C 1
ATOM 432 O O . TYR A 1 65 ? 21.189 15.300 -43.580 1.00 98.12 65 TYR A O 1
ATOM 440 N N . VAL A 1 66 ? 21.295 14.781 -41.389 1.00 97.19 66 VAL A N 1
ATOM 441 C CA . VAL A 1 66 ? 19.856 14.833 -41.111 1.00 97.19 66 VAL A CA 1
ATOM 442 C C . VAL A 1 66 ? 19.620 16.014 -40.178 1.00 97.19 66 VAL A C 1
ATOM 444 O O . VAL A 1 66 ? 20.154 16.037 -39.067 1.00 97.19 66 VAL A O 1
ATOM 447 N N . GLY A 1 67 ? 18.890 17.013 -40.666 1.00 92.69 67 GLY A N 1
ATOM 448 C CA . GLY A 1 67 ? 18.600 18.252 -39.959 1.00 92.69 67 GLY A CA 1
ATOM 449 C C . GLY A 1 67 ? 17.663 18.057 -38.775 1.00 92.69 67 GLY A C 1
ATOM 450 O O . GLY A 1 67 ? 17.124 16.974 -38.548 1.00 92.69 67 GLY A O 1
ATOM 451 N N . ASP A 1 68 ? 17.483 19.127 -38.009 1.00 89.44 68 ASP A N 1
ATOM 452 C CA . ASP A 1 68 ? 16.486 19.157 -36.941 1.00 89.44 68 ASP A CA 1
ATOM 453 C C . ASP A 1 68 ? 15.073 18.976 -37.522 1.00 89.44 68 ASP A C 1
ATOM 455 O O . ASP A 1 68 ? 14.848 19.235 -38.710 1.00 89.44 68 ASP A O 1
ATOM 459 N N . GLU A 1 69 ? 14.152 18.450 -36.715 1.00 83.69 69 GLU A N 1
ATOM 460 C CA . GLU A 1 69 ? 12.761 18.133 -37.099 1.00 83.69 69 GLU A CA 1
ATOM 461 C C . GLU A 1 69 ? 12.614 17.231 -38.351 1.00 83.69 69 GLU A C 1
ATOM 463 O O . GLU A 1 69 ? 11.519 17.054 -38.890 1.00 83.69 69 GLU A O 1
ATOM 468 N N . SER A 1 70 ? 13.708 16.629 -38.825 1.00 86.44 70 SER A N 1
ATOM 469 C CA . SER A 1 70 ? 13.734 15.790 -40.024 1.00 86.44 70 SER A CA 1
ATOM 470 C C . SER A 1 70 ? 13.533 14.322 -39.671 1.00 86.44 70 SER A C 1
ATOM 472 O O . SER A 1 70 ? 13.906 13.875 -38.588 1.00 86.44 70 SER A O 1
ATOM 474 N N . VAL A 1 71 ? 12.975 13.547 -40.599 1.00 87.44 71 VAL A N 1
ATOM 475 C CA . VAL A 1 71 ? 12.770 12.103 -40.424 1.00 87.44 71 VAL A CA 1
ATOM 476 C C . VAL A 1 71 ? 13.357 11.371 -41.615 1.00 87.44 71 VAL A C 1
ATOM 478 O O . VAL A 1 71 ? 13.025 11.680 -42.756 1.00 87.44 71 VAL A O 1
ATOM 481 N N . VAL A 1 72 ? 14.186 10.368 -41.351 1.00 92.44 72 VAL A N 1
ATOM 482 C CA . VAL A 1 72 ? 14.640 9.395 -42.342 1.00 92.44 72 VAL A CA 1
ATOM 483 C C . VAL A 1 72 ? 14.203 8.011 -41.886 1.00 92.44 72 VAL A C 1
ATOM 485 O O . VAL A 1 72 ? 14.776 7.425 -40.969 1.00 92.44 72 VAL A O 1
ATOM 488 N N . GLN A 1 73 ? 13.175 7.494 -42.545 1.00 90.38 73 GLN A N 1
ATOM 489 C CA . GLN A 1 73 ? 12.641 6.162 -42.325 1.00 90.38 73 GLN A CA 1
ATOM 490 C C . GLN A 1 73 ? 12.961 5.275 -43.525 1.00 90.38 73 GLN A C 1
ATOM 492 O O . GLN A 1 73 ? 12.559 5.586 -44.648 1.00 90.38 73 GLN A O 1
ATOM 497 N N . GLY A 1 74 ? 13.658 4.169 -43.265 1.00 87.75 74 GLY A N 1
ATOM 498 C CA . GLY A 1 74 ? 13.841 3.070 -44.211 1.00 87.75 74 GLY A CA 1
ATOM 499 C C . GLY A 1 74 ? 12.659 2.108 -44.220 1.00 87.75 74 GLY A C 1
ATOM 500 O O . GLY A 1 74 ? 11.793 2.164 -43.348 1.00 87.75 74 GLY A O 1
ATOM 501 N N . GLY A 1 75 ? 12.639 1.212 -45.200 1.00 82.94 75 GLY A N 1
ATOM 502 C CA . GLY A 1 75 ? 11.676 0.123 -45.286 1.00 82.94 75 GLY A CA 1
ATOM 503 C C . GLY A 1 75 ? 11.915 -0.988 -44.260 1.00 82.94 75 GLY A C 1
ATOM 504 O O . GLY A 1 75 ? 12.564 -0.775 -43.240 1.00 82.94 75 GLY A O 1
ATOM 505 N N . ASP A 1 76 ? 11.369 -2.175 -44.520 1.00 79.19 76 ASP A N 1
ATOM 506 C CA . ASP A 1 76 ? 11.520 -3.349 -43.658 1.00 79.19 76 ASP A CA 1
ATOM 507 C C . ASP A 1 76 ? 12.480 -4.404 -44.240 1.00 79.19 76 ASP A C 1
ATOM 509 O O . ASP A 1 76 ? 13.143 -4.171 -45.255 1.00 79.19 76 ASP A O 1
ATOM 513 N N . GLU A 1 77 ? 12.584 -5.568 -43.590 1.00 79.19 77 GLU A N 1
ATOM 514 C CA . GLU A 1 77 ? 13.557 -6.624 -43.923 1.00 79.19 77 GLU A CA 1
ATOM 515 C C . GLU A 1 77 ? 14.992 -6.087 -43.921 1.00 79.19 77 GLU A C 1
ATOM 517 O O . GLU A 1 77 ? 15.444 -5.635 -42.884 1.00 79.19 77 GLU A O 1
ATOM 522 N N . SER A 1 78 ? 15.728 -6.125 -45.036 1.00 82.38 78 SER A N 1
ATOM 523 C CA . SER A 1 78 ? 17.094 -5.601 -45.073 1.00 82.38 78 SER A CA 1
ATOM 524 C C . SER A 1 78 ? 17.166 -4.088 -45.277 1.00 82.38 78 SER A C 1
ATOM 526 O O . SER A 1 78 ? 18.276 -3.589 -45.453 1.00 82.38 78 SER A O 1
ATOM 528 N N . GLY A 1 79 ? 16.038 -3.377 -45.370 1.00 84.81 79 GLY A N 1
ATOM 529 C CA . GLY A 1 79 ? 15.994 -1.937 -45.632 1.00 84.81 79 GLY A CA 1
ATOM 530 C C . GLY A 1 79 ? 16.532 -1.133 -44.453 1.00 84.81 79 GLY A C 1
ATOM 531 O O . GLY A 1 79 ? 16.280 -1.483 -43.303 1.00 84.81 79 GLY A O 1
ATOM 532 N N . ALA A 1 80 ? 17.287 -0.068 -44.734 1.00 91.19 80 ALA A N 1
ATOM 533 C CA . ALA A 1 80 ? 17.886 0.772 -43.708 1.00 91.19 80 ALA A CA 1
ATOM 534 C C . ALA A 1 80 ? 17.381 2.215 -43.740 1.00 91.19 80 ALA A C 1
ATOM 536 O O . ALA A 1 80 ? 17.101 2.763 -44.805 1.00 91.19 80 ALA A O 1
ATOM 537 N N . GLY A 1 81 ? 17.327 2.878 -42.583 1.00 92.81 81 GLY A N 1
ATOM 538 C CA . GLY A 1 81 ? 17.127 4.331 -42.535 1.00 92.81 81 GLY A CA 1
ATOM 539 C C . GLY A 1 81 ? 18.199 5.047 -43.358 1.00 92.81 81 GLY A C 1
ATOM 540 O O . GLY A 1 81 ? 17.902 5.752 -44.324 1.00 92.81 81 GLY A O 1
ATOM 541 N N . VAL A 1 82 ? 19.465 4.781 -43.038 1.00 96.31 82 VAL A N 1
ATOM 542 C CA . VAL A 1 82 ? 20.618 5.254 -43.810 1.00 96.31 82 VAL A CA 1
ATOM 543 C C . VAL A 1 82 ? 21.537 4.085 -44.158 1.00 96.31 82 VAL A C 1
ATOM 545 O O . VAL A 1 82 ? 22.115 3.452 -43.276 1.00 96.31 82 VAL A O 1
ATOM 548 N N . ARG A 1 83 ? 21.733 3.843 -45.453 1.00 94.94 83 ARG A N 1
ATOM 549 C CA . ARG A 1 83 ? 22.716 2.911 -46.001 1.00 94.94 83 ARG A CA 1
ATOM 550 C C . ARG A 1 83 ? 23.897 3.660 -46.610 1.00 94.94 83 ARG A C 1
ATOM 552 O O . ARG A 1 83 ? 23.733 4.463 -47.527 1.00 94.94 83 ARG A O 1
ATOM 559 N N . ILE A 1 84 ? 25.100 3.345 -46.142 1.00 95.00 84 ILE A N 1
ATOM 560 C CA . ILE A 1 84 ? 26.365 3.870 -46.665 1.00 95.00 84 ILE A CA 1
ATOM 561 C C . ILE A 1 84 ? 27.162 2.715 -47.266 1.00 95.00 84 ILE A C 1
ATOM 563 O O . ILE A 1 84 ? 27.594 1.814 -46.559 1.00 95.00 84 ILE A O 1
ATOM 567 N N . VAL A 1 85 ? 27.375 2.735 -48.575 1.00 93.62 85 VAL A N 1
ATOM 568 C CA . VAL A 1 85 ? 28.121 1.690 -49.282 1.00 93.62 85 VAL A CA 1
ATOM 569 C C . VAL A 1 85 ? 29.462 2.248 -49.740 1.00 93.62 85 VAL A C 1
ATOM 571 O O . VAL A 1 85 ? 29.511 3.318 -50.345 1.00 93.62 85 VAL A O 1
ATOM 574 N N . ASP A 1 86 ? 30.550 1.521 -49.498 1.00 92.06 86 ASP A N 1
ATOM 575 C CA . ASP A 1 86 ? 31.907 1.964 -49.828 1.00 92.06 86 ASP A CA 1
ATOM 576 C C . ASP A 1 86 ? 32.314 3.254 -49.078 1.00 92.06 86 ASP A C 1
ATOM 578 O O . ASP A 1 86 ? 32.051 3.425 -47.886 1.00 92.06 86 ASP A O 1
ATOM 582 N N . GLY A 1 87 ? 32.995 4.174 -49.761 1.00 90.69 87 GLY A N 1
ATOM 583 C CA . GLY A 1 87 ? 33.560 5.368 -49.147 1.00 90.69 87 GLY A CA 1
ATOM 584 C C . GLY A 1 87 ? 34.895 5.123 -48.434 1.00 90.69 87 GLY A C 1
ATOM 585 O O . GLY A 1 87 ? 35.339 3.987 -48.260 1.00 90.69 87 GLY A O 1
ATOM 586 N N . ALA A 1 88 ? 35.586 6.211 -48.096 1.00 91.12 88 ALA A N 1
ATOM 587 C CA . ALA A 1 88 ? 36.856 6.180 -47.368 1.00 91.12 88 ALA A CA 1
ATOM 588 C C . ALA A 1 88 ? 36.663 6.561 -45.890 1.00 91.12 88 ALA A C 1
ATOM 590 O O . ALA A 1 88 ? 36.759 5.704 -45.010 1.00 91.12 88 ALA A O 1
ATOM 591 N N . ASN A 1 89 ? 36.360 7.837 -45.623 1.00 92.75 89 ASN A N 1
ATOM 592 C CA . ASN A 1 89 ? 36.060 8.356 -44.287 1.00 92.75 89 ASN A CA 1
ATOM 593 C C . ASN A 1 89 ? 34.647 8.934 -44.278 1.00 92.75 89 ASN A C 1
ATOM 595 O O . ASN A 1 89 ? 34.420 10.068 -44.703 1.00 92.75 89 ASN A O 1
ATOM 599 N N . ASN A 1 90 ? 33.699 8.128 -43.827 1.00 94.88 90 ASN A N 1
ATOM 600 C CA . ASN A 1 90 ? 32.282 8.431 -43.873 1.00 94.88 90 ASN A CA 1
ATOM 601 C C . ASN A 1 90 ? 31.829 9.110 -42.574 1.00 94.88 90 ASN A C 1
ATOM 603 O O . ASN A 1 90 ? 32.347 8.837 -41.488 1.00 94.88 90 ASN A O 1
ATOM 607 N N . THR A 1 91 ? 30.859 10.015 -42.672 1.00 96.56 91 THR A N 1
ATOM 608 C CA . THR A 1 91 ? 30.285 10.724 -41.522 1.00 96.56 91 THR A CA 1
ATOM 609 C C . THR A 1 91 ? 28.768 10.775 -41.635 1.00 96.56 91 THR A C 1
ATOM 611 O O . THR A 1 91 ? 28.235 11.192 -42.660 1.00 96.56 91 THR A O 1
ATOM 614 N N . LEU A 1 92 ? 28.080 10.398 -40.560 1.00 97.56 92 LEU A N 1
ATOM 615 C CA . LEU A 1 92 ? 26.649 10.608 -40.382 1.00 97.56 92 LEU A CA 1
ATOM 616 C C . LEU A 1 92 ? 26.437 11.562 -39.207 1.00 97.56 92 LEU A C 1
ATOM 618 O O . LEU A 1 92 ? 26.844 11.262 -38.086 1.00 97.56 92 LEU A O 1
ATOM 622 N N . THR A 1 93 ? 25.786 12.693 -39.455 1.00 98.38 93 THR A N 1
ATOM 623 C CA . THR A 1 93 ? 25.388 13.646 -38.414 1.00 98.38 93 THR A CA 1
ATOM 624 C C . THR A 1 93 ? 23.870 13.724 -38.373 1.00 98.38 93 THR A C 1
ATOM 626 O O . THR A 1 93 ? 23.250 14.082 -39.372 1.00 98.38 93 THR A O 1
ATOM 629 N N . ASN A 1 94 ? 23.280 13.398 -37.225 1.00 97.62 94 ASN A N 1
ATOM 630 C CA . ASN A 1 94 ? 21.834 13.354 -37.041 1.00 97.62 94 ASN A CA 1
ATOM 631 C C . ASN A 1 94 ? 21.370 14.357 -35.982 1.00 97.62 94 ASN A C 1
ATOM 633 O O . ASN A 1 94 ? 21.775 14.242 -34.828 1.00 97.62 94 ASN A O 1
ATOM 637 N N . TYR A 1 95 ? 20.492 15.282 -36.359 1.00 95.75 95 TYR A N 1
ATOM 638 C CA . TYR A 1 95 ? 19.715 16.133 -35.451 1.00 95.75 95 TYR A CA 1
ATOM 639 C C . TYR A 1 95 ? 18.227 15.744 -35.415 1.00 95.75 95 TYR A C 1
ATOM 641 O O . TYR A 1 95 ? 17.539 16.102 -34.469 1.00 95.75 95 TYR A O 1
ATOM 649 N N . GLY A 1 96 ? 17.753 14.970 -36.396 1.00 89.56 96 GLY A N 1
ATOM 650 C CA . GLY A 1 96 ? 16.368 14.512 -36.513 1.00 89.56 96 GLY A CA 1
ATOM 651 C C . GLY A 1 96 ? 16.163 13.075 -36.023 1.00 89.56 96 GLY A C 1
ATOM 652 O O . GLY A 1 96 ? 16.834 12.612 -35.100 1.00 89.56 96 GLY A O 1
ATOM 653 N N . LEU A 1 97 ? 15.232 12.351 -36.643 1.00 89.44 97 LEU A N 1
ATOM 654 C CA . LEU A 1 97 ? 14.942 10.938 -36.388 1.00 89.44 97 LEU A CA 1
ATOM 655 C C . LEU A 1 97 ? 15.453 10.054 -37.530 1.00 89.44 97 LEU A C 1
ATOM 657 O O . LEU A 1 97 ? 15.093 10.270 -38.686 1.00 89.44 97 LEU A O 1
ATOM 661 N N . ILE A 1 98 ? 16.193 8.996 -37.196 1.00 91.75 98 ILE A N 1
ATOM 662 C CA . ILE A 1 98 ? 16.516 7.896 -38.118 1.00 91.75 98 ILE A CA 1
ATOM 663 C C . ILE A 1 98 ? 15.881 6.606 -37.590 1.00 91.75 98 ILE A C 1
ATOM 665 O O . ILE A 1 98 ? 16.105 6.244 -36.434 1.00 91.75 98 ILE A O 1
ATOM 669 N N . THR A 1 99 ? 15.087 5.931 -38.426 1.00 88.19 99 THR A N 1
ATOM 670 C CA . THR A 1 99 ? 14.325 4.725 -38.049 1.00 88.19 99 THR A CA 1
ATOM 671 C C . THR A 1 99 ? 14.003 3.825 -39.258 1.00 88.19 99 THR A C 1
ATOM 673 O O . THR A 1 99 ? 14.431 4.099 -40.383 1.00 88.19 99 THR A O 1
ATOM 676 N N . THR A 1 100 ? 13.237 2.752 -39.042 1.00 81.56 100 THR A N 1
ATOM 677 C CA . THR A 1 100 ? 12.715 1.834 -40.073 1.00 81.56 100 THR A CA 1
ATOM 678 C C . THR A 1 100 ? 11.205 1.617 -39.938 1.00 81.56 100 THR A C 1
ATOM 680 O O . THR A 1 100 ? 10.629 1.807 -38.865 1.00 81.56 100 THR A O 1
ATOM 683 N N . ALA A 1 101 ? 10.547 1.220 -41.030 1.00 66.56 101 ALA A N 1
ATOM 684 C CA . ALA A 1 101 ? 9.089 1.117 -41.118 1.00 66.56 101 ALA A CA 1
ATOM 685 C C . ALA A 1 101 ? 8.479 0.026 -40.225 1.00 66.56 101 ALA A C 1
ATOM 687 O O . ALA A 1 101 ? 7.324 0.138 -39.827 1.00 66.56 101 ALA A O 1
ATOM 688 N N . LYS A 1 102 ? 9.247 -1.004 -39.848 1.00 61.50 102 LYS A N 1
ATOM 689 C CA . LYS A 1 102 ? 8.781 -2.039 -38.908 1.00 61.50 102 LYS A CA 1
ATOM 690 C C . LYS A 1 102 ? 8.604 -1.529 -37.480 1.00 61.50 102 LYS A C 1
ATOM 692 O O . LYS A 1 102 ? 7.832 -2.104 -36.718 1.00 61.50 102 LYS A O 1
ATOM 697 N N . MET A 1 103 ? 9.265 -0.426 -37.132 1.00 49.94 103 MET A N 1
ATOM 698 C CA . MET A 1 103 ? 9.160 0.183 -35.809 1.00 49.94 103 MET A CA 1
ATOM 699 C C . MET A 1 103 ? 8.017 1.209 -35.700 1.00 49.94 103 MET A C 1
ATOM 701 O O . MET A 1 103 ? 7.735 1.652 -34.587 1.00 49.94 103 MET A O 1
ATOM 705 N N . HIS A 1 104 ? 7.343 1.583 -36.805 1.00 44.28 104 HIS A N 1
ATOM 706 C CA . HIS A 1 104 ? 6.225 2.538 -36.793 1.00 44.28 104 HIS A CA 1
ATOM 707 C C . HIS A 1 104 ? 5.390 2.552 -38.100 1.00 44.28 104 HIS A C 1
ATOM 709 O O . HIS A 1 104 ? 5.919 2.833 -39.177 1.00 44.28 104 HIS A O 1
ATOM 715 N N . ASP A 1 105 ? 4.062 2.407 -37.994 1.00 42.75 105 ASP A N 1
ATOM 716 C CA . ASP A 1 105 ? 3.108 2.828 -39.037 1.00 42.75 105 ASP A CA 1
ATOM 717 C C . ASP A 1 105 ? 2.948 4.364 -38.974 1.00 42.75 105 ASP A C 1
ATOM 719 O O . ASP A 1 105 ? 2.087 4.883 -38.261 1.00 42.75 105 ASP A O 1
ATOM 723 N N . VAL A 1 106 ? 3.775 5.135 -39.698 1.00 41.69 106 VAL A N 1
ATOM 724 C CA . VAL A 1 106 ? 3.555 6.596 -39.800 1.00 41.69 106 VAL A CA 1
ATOM 725 C C . VAL A 1 106 ? 2.274 6.849 -40.594 1.00 41.69 106 VAL A C 1
ATOM 727 O O . VAL A 1 106 ? 2.195 6.407 -41.742 1.00 41.69 106 VAL A O 1
ATOM 730 N N . PRO A 1 107 ? 1.280 7.598 -40.071 1.00 36.97 107 PRO A N 1
ATOM 731 C CA . PRO A 1 107 ? 0.132 8.004 -40.872 1.00 36.97 107 PRO A CA 1
ATOM 732 C C . PRO A 1 107 ? 0.593 8.862 -42.060 1.00 36.97 107 PRO A C 1
ATOM 734 O O . PRO A 1 107 ? 0.998 10.013 -41.901 1.00 36.97 107 PRO A O 1
ATOM 737 N N . TYR A 1 108 ? 0.557 8.302 -43.272 1.00 38.12 108 TYR A N 1
ATOM 738 C CA . TYR A 1 108 ? 0.976 9.023 -44.475 1.00 38.12 108 TYR A CA 1
ATOM 739 C C . TYR A 1 108 ? -0.035 10.109 -44.850 1.00 38.12 108 TYR A C 1
ATOM 741 O O . TYR A 1 108 ? -1.219 9.800 -45.012 1.00 38.12 108 TYR A O 1
ATOM 749 N N . PRO A 1 109 ? 0.412 11.333 -45.180 1.00 36.72 109 PRO A N 1
ATOM 750 C CA . PRO A 1 109 ? -0.461 12.347 -45.771 1.00 36.72 109 PRO A CA 1
ATOM 751 C C . PRO A 1 109 ? -0.918 12.001 -47.206 1.00 36.72 109 PRO A C 1
ATOM 753 O O . PRO A 1 109 ? -1.750 12.708 -47.767 1.00 36.72 109 PRO A O 1
ATOM 756 N N . PHE A 1 110 ? -0.402 10.919 -47.806 1.00 37.38 110 PHE A N 1
ATOM 757 C CA . PHE A 1 110 ? -0.670 10.527 -49.199 1.00 37.38 110 PHE A CA 1
ATOM 758 C C . PHE A 1 110 ? -1.476 9.233 -49.360 1.00 37.38 110 PHE A C 1
ATOM 760 O O . PHE A 1 110 ? -1.728 8.813 -50.491 1.00 37.38 110 PHE A O 1
ATOM 767 N N . ARG A 1 111 ? -1.901 8.579 -48.268 1.00 32.72 111 ARG A N 1
ATOM 768 C CA . ARG A 1 111 ? -2.759 7.393 -48.385 1.00 32.72 111 ARG A CA 1
ATOM 769 C C . ARG A 1 111 ? -4.175 7.839 -48.748 1.00 32.72 111 ARG A C 1
ATOM 771 O O . ARG A 1 111 ? -4.970 8.201 -47.887 1.00 32.72 111 ARG A O 1
ATOM 778 N N . ASN A 1 112 ? -4.509 7.795 -50.035 1.00 27.95 112 ASN A N 1
ATOM 779 C CA . ASN A 1 112 ? -5.907 7.808 -50.445 1.00 27.95 112 ASN A CA 1
ATOM 780 C C . ASN A 1 112 ? -6.521 6.478 -49.981 1.00 27.95 112 ASN A C 1
ATOM 782 O O . ASN A 1 112 ? -6.166 5.416 -50.485 1.00 27.95 112 ASN A O 1
ATOM 786 N N . VAL A 1 113 ? -7.409 6.528 -48.989 1.00 29.20 113 VAL A N 1
ATOM 787 C CA . VAL A 1 113 ? -7.989 5.368 -48.280 1.00 29.20 113 VAL A CA 1
ATOM 788 C C . VAL A 1 113 ? -9.031 4.610 -49.129 1.00 29.20 113 VAL A C 1
ATOM 790 O O . VAL A 1 113 ? -10.018 4.102 -48.612 1.00 29.20 113 VAL A O 1
ATOM 793 N N . ASN A 1 114 ? -8.837 4.533 -50.448 1.00 27.02 114 ASN A N 1
ATOM 794 C CA . ASN A 1 114 ? -9.785 3.927 -51.387 1.00 27.02 114 ASN A CA 1
ATOM 795 C C . ASN A 1 114 ? -9.216 2.741 -52.183 1.00 27.02 114 ASN A C 1
ATOM 797 O O . ASN A 1 114 ? -9.798 2.358 -53.196 1.00 27.02 114 ASN A O 1
ATOM 801 N N . GLU A 1 115 ? -8.147 2.091 -51.718 1.00 31.38 115 GLU A N 1
ATOM 802 C CA . GLU A 1 115 ? -7.922 0.690 -52.094 1.00 31.38 115 GLU A CA 1
ATOM 803 C C . GLU A 1 115 ? -8.695 -0.214 -51.134 1.00 31.38 115 GLU A C 1
ATOM 805 O O . GLU A 1 115 ? -8.254 -0.567 -50.042 1.00 31.38 115 GLU A O 1
ATOM 810 N N . VAL A 1 116 ? -9.916 -0.538 -51.559 1.00 28.20 116 VAL A N 1
ATOM 811 C CA . VAL A 1 116 ? -10.783 -1.537 -50.939 1.00 28.20 116 VAL A CA 1
ATOM 812 C C . VAL A 1 116 ? -10.012 -2.846 -50.766 1.00 28.20 116 VAL A C 1
ATOM 814 O O . VAL A 1 116 ? -9.475 -3.405 -51.723 1.00 28.20 116 VAL A O 1
ATOM 817 N N . ALA A 1 117 ? -10.011 -3.327 -49.524 1.00 26.39 117 ALA A N 1
ATOM 818 C CA . ALA A 1 117 ? -9.498 -4.613 -49.086 1.00 26.39 117 ALA A CA 1
ATOM 819 C C . ALA A 1 117 ? -9.782 -5.744 -50.092 1.00 26.39 117 ALA A C 1
ATOM 821 O O . ALA A 1 117 ? -10.932 -6.136 -50.300 1.00 26.39 117 ALA A O 1
ATOM 822 N N . ARG A 1 118 ? -8.724 -6.337 -50.657 1.00 26.34 118 ARG A N 1
ATOM 823 C CA . ARG A 1 118 ? -8.792 -7.723 -51.130 1.00 26.34 118 ARG A CA 1
ATOM 824 C C . ARG A 1 118 ? -8.298 -8.632 -50.014 1.00 26.34 118 ARG A C 1
ATOM 826 O O . ARG A 1 118 ? -7.125 -8.649 -49.667 1.00 26.34 118 ARG A O 1
ATOM 833 N N . ASN A 1 119 ? -9.260 -9.348 -49.455 1.00 23.95 119 ASN A N 1
ATOM 834 C CA . ASN A 1 119 ? -9.131 -10.436 -48.496 1.00 23.95 119 ASN A CA 1
ATOM 835 C C . ASN A 1 119 ? -8.079 -11.481 -48.951 1.00 23.95 119 ASN A C 1
ATOM 837 O O . ASN A 1 119 ? -8.156 -11.913 -50.106 1.00 23.95 119 ASN A O 1
ATOM 841 N N . PRO A 1 120 ? -7.140 -11.947 -48.103 1.00 27.81 120 PRO A N 1
ATOM 842 C CA . PRO A 1 120 ? -6.264 -13.056 -48.456 1.00 27.81 120 PRO A CA 1
ATOM 843 C C . PRO A 1 120 ? -7.014 -14.378 -48.241 1.00 27.81 120 PRO A C 1
ATOM 845 O O . PRO A 1 120 ? -7.005 -14.945 -47.151 1.00 27.81 120 PRO A O 1
ATOM 848 N N . GLN A 1 121 ? -7.677 -14.893 -49.279 1.00 24.47 121 GLN A N 1
ATOM 849 C CA . GLN A 1 121 ? -8.092 -16.298 -49.303 1.00 24.47 121 GLN A CA 1
ATOM 850 C C . GLN A 1 121 ? -7.072 -17.140 -50.072 1.00 24.47 121 GLN A C 1
ATOM 852 O O . GLN A 1 121 ? -6.817 -16.910 -51.249 1.00 24.47 121 GLN A O 1
ATOM 857 N N . SER A 1 122 ? -6.505 -18.104 -49.341 1.00 24.83 122 SER A N 1
ATOM 858 C CA . SER A 1 122 ? -5.960 -19.401 -49.764 1.00 24.83 122 SER A CA 1
ATOM 859 C C . SER A 1 122 ? -5.643 -19.594 -51.253 1.00 24.83 122 SER A C 1
ATOM 861 O O . SER A 1 122 ? -6.534 -19.698 -52.097 1.00 24.83 122 SER A O 1
ATOM 863 N N . SER A 1 123 ? -4.363 -19.820 -51.539 1.00 25.36 123 SER A N 1
ATOM 864 C CA . SER A 1 123 ? -3.880 -20.403 -52.785 1.00 25.36 123 SER A CA 1
ATOM 865 C C . SER A 1 123 ? -4.524 -21.773 -53.045 1.00 25.36 123 SER A C 1
ATOM 867 O O . SER A 1 123 ? -4.180 -22.781 -52.435 1.00 25.36 123 SER A O 1
ATOM 869 N N . THR A 1 124 ? -5.451 -21.829 -53.999 1.00 21.88 124 THR A N 1
ATOM 870 C CA . THR A 1 124 ? -5.809 -23.061 -54.713 1.00 21.88 124 THR A CA 1
ATOM 871 C C . THR A 1 124 ? -5.850 -22.763 -56.203 1.00 21.88 124 THR A C 1
ATOM 873 O O . THR A 1 124 ? -6.571 -21.892 -56.681 1.00 21.88 124 THR A O 1
ATOM 876 N N . SER A 1 125 ? -5.006 -23.483 -56.932 1.00 25.02 125 SER A N 1
ATOM 877 C CA . SER A 1 125 ? -4.911 -23.494 -58.384 1.00 25.02 125 SER A CA 1
ATOM 878 C C . SER A 1 125 ? -6.233 -23.924 -59.022 1.00 25.02 125 SER A C 1
ATOM 880 O O . SER A 1 125 ? -6.703 -25.031 -58.761 1.00 25.02 125 SER A O 1
ATOM 882 N N . SER A 1 126 ? -6.782 -23.113 -59.926 1.00 21.53 126 SER A N 1
ATOM 883 C CA . SER A 1 126 ? -7.657 -23.619 -60.986 1.00 21.53 126 SER A CA 1
ATOM 884 C C . SER A 1 126 ? -7.541 -22.763 -62.247 1.00 21.53 126 SER A C 1
ATOM 886 O O . SER A 1 126 ? -7.666 -21.540 -62.240 1.00 21.53 126 SER A O 1
ATOM 888 N N . THR A 1 127 ? -7.229 -23.455 -63.333 1.00 25.23 127 THR A N 1
ATOM 889 C CA . THR A 1 127 ? -7.126 -22.972 -64.704 1.00 25.23 127 THR A CA 1
ATOM 890 C C . THR A 1 127 ? -8.537 -22.833 -65.271 1.00 25.23 127 THR A C 1
ATOM 892 O O . THR A 1 127 ? -9.231 -23.839 -65.378 1.00 25.23 127 THR A O 1
ATOM 895 N N . THR A 1 128 ? -8.952 -21.634 -65.694 1.00 22.03 128 THR A N 1
ATOM 896 C CA . THR A 1 128 ? -10.028 -21.499 -66.695 1.00 22.03 128 THR A CA 1
ATOM 897 C C . THR A 1 128 ? -9.903 -20.213 -67.505 1.00 22.03 128 THR A C 1
ATOM 899 O O . THR A 1 128 ? -9.560 -19.149 -66.997 1.00 22.03 128 THR A O 1
ATOM 902 N N . THR A 1 129 ? -10.147 -20.369 -68.798 1.00 21.94 129 THR A N 1
ATOM 903 C CA . THR A 1 129 ? -9.993 -19.433 -69.909 1.00 21.94 129 THR A CA 1
ATOM 904 C C . THR A 1 129 ? -11.206 -18.515 -70.120 1.00 21.94 129 THR A C 1
ATOM 906 O O . THR A 1 129 ? -12.338 -18.897 -69.847 1.00 21.94 129 THR A O 1
ATOM 909 N N . ALA A 1 130 ? -10.915 -17.374 -70.764 1.00 22.11 130 ALA A N 1
ATOM 910 C CA . ALA A 1 130 ? -11.779 -16.482 -71.556 1.00 22.11 130 ALA A CA 1
ATOM 911 C C . ALA A 1 130 ? -12.680 -15.452 -70.840 1.00 22.11 130 ALA A C 1
ATOM 913 O O . ALA A 1 130 ? -13.674 -15.785 -70.211 1.00 22.11 130 ALA A O 1
ATOM 914 N N . SER A 1 131 ? -12.424 -14.163 -71.105 1.00 22.14 131 SER A N 1
ATOM 915 C CA . SER A 1 131 ? -13.213 -13.344 -72.051 1.00 22.14 131 SER A CA 1
ATOM 916 C C . SER A 1 131 ? -12.934 -11.854 -71.814 1.00 22.14 131 SER A C 1
ATOM 918 O O . SER A 1 131 ? -13.019 -11.368 -70.690 1.00 22.14 131 SER A O 1
ATOM 920 N N . GLY A 1 132 ? -12.555 -11.133 -72.870 1.00 26.23 132 GLY A N 1
ATOM 921 C CA . GLY A 1 132 ? -12.105 -9.747 -72.782 1.00 26.23 132 GLY A CA 1
ATOM 922 C C . GLY A 1 132 ? -13.216 -8.731 -72.532 1.00 26.23 132 GLY A C 1
ATOM 923 O O . GLY A 1 132 ? -14.323 -8.875 -73.038 1.00 26.23 132 GLY A O 1
ATOM 924 N N . GLN A 1 133 ? -12.859 -7.640 -71.855 1.00 22.41 133 GLN A N 1
ATOM 925 C CA . GLN A 1 133 ? -13.440 -6.318 -72.075 1.00 22.41 133 GLN A CA 1
ATOM 926 C C . GLN A 1 133 ? -12.377 -5.228 -71.879 1.00 22.41 133 GLN A C 1
ATOM 928 O O . GLN A 1 133 ? -11.319 -5.444 -71.298 1.00 22.41 133 GLN A O 1
ATOM 933 N N . ARG A 1 134 ? -12.649 -4.100 -72.531 1.00 22.55 134 ARG A N 1
ATOM 934 C CA . ARG A 1 134 ? -11.724 -3.098 -73.062 1.00 22.55 134 ARG A CA 1
ATOM 935 C C . ARG A 1 134 ? -10.898 -2.348 -72.013 1.00 22.55 134 ARG A C 1
ATOM 937 O O . ARG A 1 134 ? -11.397 -1.930 -70.980 1.00 22.55 134 ARG A O 1
ATOM 944 N N . SER A 1 135 ? -9.653 -2.111 -72.417 1.00 21.44 135 SER A N 1
ATOM 945 C CA . SER A 1 135 ? -8.690 -1.145 -71.893 1.00 21.44 135 SER A CA 1
ATOM 946 C C . SER A 1 135 ? -9.245 0.284 -71.938 1.00 21.44 135 SER A C 1
ATOM 948 O O . SER A 1 135 ? -9.483 0.807 -73.027 1.00 21.44 135 SER A O 1
ATOM 950 N N . GLU A 1 136 ? -9.378 0.931 -70.780 1.00 22.67 136 GLU A N 1
ATOM 951 C CA . GLU A 1 136 ? -9.293 2.389 -70.673 1.00 22.67 136 GLU A CA 1
ATOM 952 C C . GLU A 1 136 ? -7.850 2.760 -70.333 1.00 22.67 136 GLU A C 1
ATOM 954 O O . GLU A 1 136 ? -7.309 2.42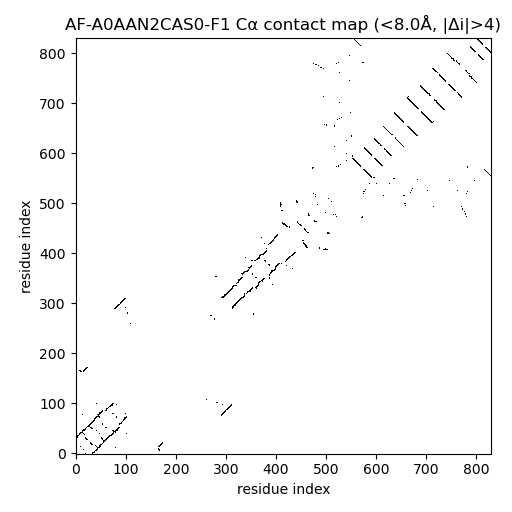9 -69.280 1.00 22.67 136 GLU A O 1
ATOM 959 N N . THR A 1 137 ? -7.203 3.413 -71.290 1.00 22.36 137 THR A N 1
ATOM 960 C CA . THR A 1 137 ? -5.861 3.968 -71.166 1.00 22.36 137 THR A CA 1
ATOM 961 C C . THR A 1 137 ? -5.925 5.224 -70.301 1.00 22.36 137 THR A C 1
ATOM 963 O O . THR A 1 137 ? -6.391 6.260 -70.767 1.00 22.36 137 THR A O 1
ATOM 966 N N . VAL A 1 138 ? -5.408 5.171 -69.072 1.00 21.80 138 VAL A N 1
ATOM 967 C CA . VAL A 1 138 ? -5.014 6.377 -68.329 1.00 21.80 138 VAL A CA 1
ATOM 968 C C . VAL A 1 138 ? -3.495 6.488 -68.397 1.00 21.80 138 VAL A C 1
ATOM 970 O O . VAL A 1 138 ? -2.754 5.875 -67.635 1.00 21.80 138 VAL A O 1
ATOM 973 N N . THR A 1 139 ? -3.023 7.272 -69.361 1.00 23.92 139 THR A N 1
ATOM 974 C CA . THR A 1 139 ? -1.647 7.772 -69.429 1.00 23.92 139 THR A CA 1
ATOM 975 C C . THR A 1 139 ? -1.391 8.735 -68.269 1.00 23.92 139 THR A C 1
ATOM 977 O O . THR A 1 139 ? -1.619 9.937 -68.388 1.00 23.92 139 THR A O 1
ATOM 980 N N . GLY A 1 140 ? -0.902 8.212 -67.144 1.00 21.83 140 GLY A N 1
ATOM 981 C CA . GLY A 1 140 ? -0.299 8.997 -66.068 1.00 21.83 140 GLY A CA 1
ATOM 982 C C . GLY A 1 140 ? 1.187 9.214 -66.347 1.00 21.83 140 GLY A C 1
ATOM 983 O O . GLY A 1 140 ? 2.015 8.359 -66.053 1.00 21.83 140 GLY A O 1
ATOM 984 N N . ARG A 1 141 ? 1.528 10.349 -66.959 1.00 22.22 141 ARG A N 1
ATOM 985 C CA . ARG A 1 141 ? 2.909 10.792 -67.190 1.00 22.22 141 ARG A CA 1
ATOM 986 C C . ARG A 1 141 ? 3.491 11.301 -65.865 1.00 22.22 141 ARG A C 1
ATOM 988 O O . ARG A 1 141 ? 3.149 12.403 -65.452 1.00 22.22 141 ARG A O 1
ATOM 995 N N . SER A 1 142 ? 4.365 10.535 -65.211 1.00 22.97 142 SER A N 1
ATOM 996 C CA . SER A 1 142 ? 5.185 11.048 -64.109 1.00 22.97 142 SER A CA 1
ATOM 997 C C . SER A 1 142 ? 6.374 11.822 -64.683 1.00 22.97 142 SER A C 1
ATOM 999 O O . SER A 1 142 ? 7.257 11.289 -65.354 1.00 22.97 142 SER A O 1
ATOM 1001 N N . THR A 1 143 ? 6.368 13.132 -64.472 1.00 22.83 143 THR A N 1
ATOM 1002 C CA . THR A 1 143 ? 7.504 14.014 -64.741 1.00 22.83 143 THR A CA 1
ATOM 1003 C C . THR A 1 143 ? 8.555 13.823 -63.652 1.00 22.83 143 THR A C 1
ATOM 1005 O O . THR A 1 143 ? 8.523 14.504 -62.632 1.00 22.83 143 THR A O 1
ATOM 1008 N N . GLY A 1 144 ? 9.492 12.901 -63.867 1.00 24.42 144 GLY A N 1
ATOM 1009 C CA . GLY A 1 144 ? 10.802 12.977 -63.225 1.00 24.42 144 GLY A CA 1
ATOM 1010 C C . GLY A 1 144 ? 11.589 14.132 -63.845 1.00 24.42 144 GLY A C 1
ATOM 1011 O O . GLY A 1 144 ? 11.647 14.252 -65.071 1.00 24.42 144 GLY A O 1
ATOM 1012 N N . VAL A 1 145 ? 12.172 15.005 -63.021 1.00 23.31 145 VAL A N 1
ATOM 1013 C CA . VAL A 1 145 ? 13.114 16.029 -63.494 1.00 23.31 145 VAL A CA 1
ATOM 1014 C C . VAL A 1 145 ? 14.409 15.316 -63.884 1.00 23.31 145 VAL A C 1
ATOM 1016 O O . VAL A 1 145 ? 15.291 15.095 -63.063 1.00 23.31 145 VAL A O 1
ATOM 1019 N N . ALA A 1 146 ? 14.493 14.909 -65.147 1.00 23.67 146 ALA A N 1
ATOM 1020 C CA . ALA A 1 146 ? 15.715 14.451 -65.789 1.00 23.67 146 ALA A CA 1
ATOM 1021 C C . ALA A 1 146 ? 16.249 15.587 -66.669 1.00 23.67 146 ALA A C 1
ATOM 1023 O O . ALA A 1 146 ? 15.570 16.034 -67.593 1.00 23.67 146 ALA A O 1
ATOM 1024 N N . ALA A 1 147 ? 17.467 16.054 -66.402 1.00 24.78 147 ALA A N 1
ATOM 1025 C CA . ALA A 1 147 ? 18.189 16.919 -67.324 1.00 24.78 147 ALA A CA 1
ATOM 1026 C C . ALA A 1 147 ? 19.055 16.054 -68.255 1.00 24.78 147 ALA A C 1
ATOM 1028 O O . ALA A 1 147 ? 20.173 15.707 -67.890 1.00 24.78 147 ALA A O 1
ATOM 1029 N N . ALA A 1 148 ? 18.514 15.687 -69.425 1.00 22.28 148 ALA A N 1
ATOM 1030 C CA . ALA A 1 148 ? 19.239 15.450 -70.687 1.00 22.28 148 ALA A CA 1
ATOM 1031 C C . ALA A 1 148 ? 18.259 15.100 -71.835 1.00 22.28 148 ALA A C 1
ATOM 1033 O O . ALA A 1 148 ? 17.322 14.326 -71.649 1.00 22.28 148 ALA A O 1
ATOM 1034 N N . THR A 1 149 ? 18.484 15.660 -73.028 1.00 25.39 149 THR A N 1
ATOM 1035 C CA . THR A 1 149 ? 17.769 15.412 -74.305 1.00 25.39 149 THR A CA 1
ATOM 1036 C C . THR A 1 149 ? 18.663 14.588 -75.279 1.00 25.39 149 THR A C 1
ATOM 1038 O O . THR A 1 149 ? 19.828 14.366 -74.959 1.00 25.39 149 THR A O 1
ATOM 1041 N N . PRO A 1 150 ? 18.181 14.050 -76.428 1.00 33.25 150 PRO A N 1
ATOM 1042 C CA . PRO A 1 150 ? 17.589 12.705 -76.503 1.00 33.25 150 PRO A CA 1
ATOM 1043 C C . PRO A 1 150 ? 18.179 11.795 -77.615 1.00 33.25 150 PRO A C 1
ATOM 1045 O O . PRO A 1 150 ? 18.733 12.280 -78.595 1.00 33.25 150 PRO A O 1
ATOM 1048 N N . ALA A 1 151 ? 17.939 10.476 -77.540 1.00 23.83 151 ALA A N 1
ATOM 1049 C CA . ALA A 1 151 ? 17.668 9.621 -78.712 1.00 23.83 151 ALA A CA 1
ATOM 1050 C C . ALA A 1 151 ? 17.065 8.263 -78.296 1.00 23.83 151 ALA A C 1
ATOM 1052 O O . ALA A 1 151 ? 17.539 7.602 -77.377 1.00 23.83 151 ALA A O 1
ATOM 1053 N N . SER A 1 152 ? 16.001 7.869 -78.991 1.00 23.30 152 SER A N 1
ATOM 1054 C CA . SER A 1 152 ? 15.137 6.704 -78.772 1.00 23.30 152 SER A CA 1
ATOM 1055 C C . SER A 1 152 ? 15.461 5.530 -79.702 1.00 23.30 152 SER A C 1
ATOM 1057 O O . SER A 1 152 ? 15.599 5.782 -80.894 1.00 23.30 152 SER A O 1
ATOM 1059 N N . VAL A 1 153 ? 15.383 4.279 -79.220 1.00 21.64 153 VAL A N 1
ATOM 1060 C CA . VAL A 1 153 ? 14.793 3.123 -79.942 1.00 21.64 153 VAL A CA 1
ATOM 1061 C C . VAL A 1 153 ? 14.235 2.132 -78.907 1.00 21.64 153 VAL A C 1
ATOM 1063 O O . VAL A 1 153 ? 14.935 1.736 -77.979 1.00 21.64 153 VAL A O 1
ATOM 1066 N N . ALA A 1 154 ? 12.969 1.741 -79.068 1.00 20.95 154 ALA A N 1
ATOM 1067 C CA . ALA A 1 154 ? 12.292 0.720 -78.273 1.00 20.95 154 ALA A CA 1
ATOM 1068 C C . ALA A 1 154 ? 12.419 -0.665 -78.933 1.00 20.95 154 ALA A C 1
ATOM 1070 O O . ALA A 1 154 ? 12.210 -0.793 -80.137 1.00 20.95 154 ALA A O 1
ATOM 1071 N N . THR A 1 155 ? 12.657 -1.702 -78.125 1.00 20.86 155 THR A N 1
ATOM 1072 C CA . THR A 1 155 ? 12.424 -3.108 -78.498 1.00 20.86 155 THR A CA 1
ATOM 1073 C C . THR A 1 155 ? 11.790 -3.818 -77.304 1.00 20.86 155 THR A C 1
ATOM 1075 O O . THR A 1 155 ? 12.311 -3.747 -76.193 1.00 20.86 155 THR A O 1
ATOM 1078 N N . ALA A 1 156 ? 10.637 -4.452 -77.517 1.00 20.66 156 ALA A N 1
ATOM 1079 C CA . ALA A 1 156 ? 9.876 -5.149 -76.486 1.00 20.66 156 ALA A CA 1
ATOM 1080 C C . ALA A 1 156 ? 10.475 -6.532 -76.177 1.00 20.66 156 ALA A C 1
ATOM 1082 O O . ALA A 1 156 ? 10.791 -7.288 -77.093 1.00 20.66 156 ALA A O 1
ATOM 1083 N N . SER A 1 157 ? 10.549 -6.893 -74.894 1.00 20.80 157 SER A N 1
ATOM 1084 C CA . SER A 1 157 ? 10.595 -8.292 -74.455 1.00 20.80 157 SER A CA 1
ATOM 1085 C C . SER A 1 157 ? 9.816 -8.452 -73.147 1.00 20.80 157 SER A C 1
ATOM 1087 O O . SER A 1 157 ? 9.848 -7.594 -72.267 1.00 20.80 157 SER A O 1
ATOM 1089 N N . SER A 1 158 ? 9.034 -9.525 -73.081 1.00 24.09 158 SER A N 1
ATOM 1090 C CA . SER A 1 158 ? 8.160 -9.906 -71.977 1.00 24.09 158 SER A CA 1
ATOM 1091 C C . SER A 1 158 ? 8.970 -10.417 -70.784 1.00 24.09 158 SER A C 1
ATOM 1093 O O . SER A 1 158 ? 9.536 -11.508 -70.839 1.00 24.09 158 SER A O 1
ATOM 1095 N N . GLY A 1 159 ? 8.970 -9.654 -69.697 1.00 20.89 159 GLY A N 1
ATOM 1096 C CA . GLY A 1 159 ? 9.437 -10.058 -68.376 1.00 20.89 159 GLY A CA 1
ATOM 1097 C C . GLY A 1 159 ? 8.715 -9.208 -67.336 1.00 20.89 159 GLY A C 1
ATOM 1098 O O . GLY A 1 159 ? 8.492 -8.022 -67.562 1.00 20.89 159 GLY A O 1
ATOM 1099 N N . THR A 1 160 ? 8.284 -9.806 -66.230 1.00 21.16 160 THR A N 1
ATOM 1100 C CA . THR A 1 160 ? 7.670 -9.103 -65.094 1.00 21.16 160 THR A CA 1
ATOM 1101 C C . THR A 1 160 ? 8.585 -7.982 -64.602 1.00 21.16 160 THR A C 1
ATOM 1103 O O . THR A 1 160 ? 9.574 -8.225 -63.915 1.00 21.16 160 THR A O 1
ATOM 1106 N N . SER A 1 161 ? 8.261 -6.746 -64.969 1.00 19.36 161 SER A N 1
ATOM 1107 C CA . SER A 1 161 ? 8.948 -5.535 -64.538 1.00 19.36 161 SER A CA 1
ATOM 1108 C C . SER A 1 161 ? 8.324 -5.026 -63.238 1.00 19.36 161 SER A C 1
ATOM 1110 O O . SER A 1 161 ? 7.307 -4.335 -63.266 1.00 19.36 161 SER A O 1
ATOM 1112 N N . SER A 1 162 ? 8.933 -5.357 -62.097 1.00 25.50 162 SER A N 1
ATOM 1113 C CA . SER A 1 162 ? 8.760 -4.574 -60.869 1.00 25.50 162 SER A CA 1
ATOM 1114 C C . SER A 1 162 ? 9.532 -3.274 -61.062 1.00 25.50 162 SER A C 1
ATOM 1116 O O . SER A 1 162 ? 10.765 -3.276 -61.044 1.00 25.50 162 SER A O 1
ATOM 1118 N N . ALA A 1 163 ? 8.834 -2.174 -61.333 1.00 26.03 163 ALA A N 1
ATOM 1119 C CA . ALA A 1 163 ? 9.473 -0.872 -61.432 1.00 26.03 163 ALA A CA 1
ATOM 1120 C C . ALA A 1 163 ? 10.012 -0.483 -60.045 1.00 26.03 163 ALA A C 1
ATOM 1122 O O . ALA A 1 163 ? 9.246 -0.099 -59.167 1.00 26.03 163 ALA A O 1
ATOM 1123 N N . ARG A 1 164 ? 11.331 -0.596 -59.843 1.00 35.19 164 ARG A N 1
ATOM 1124 C CA . ARG A 1 164 ? 12.035 0.060 -58.734 1.00 35.19 164 ARG A CA 1
ATOM 1125 C C . ARG A 1 164 ? 11.949 1.566 -58.978 1.00 35.19 164 ARG A C 1
ATOM 1127 O O . ARG A 1 164 ? 12.762 2.110 -59.721 1.00 35.19 164 ARG A O 1
ATOM 1134 N N . SER A 1 165 ? 10.923 2.236 -58.465 1.00 46.44 165 SER A N 1
ATOM 1135 C CA . SER A 1 165 ? 10.867 3.697 -58.526 1.00 46.44 165 SER A CA 1
ATOM 1136 C C . SER A 1 165 ? 11.604 4.264 -57.318 1.00 46.44 165 SER A C 1
ATOM 1138 O O . SER A 1 165 ? 11.021 4.419 -56.249 1.00 46.44 165 SER A O 1
ATOM 1140 N N . THR A 1 166 ? 12.893 4.543 -57.484 1.00 50.50 166 THR A N 1
ATOM 1141 C CA . THR A 1 166 ? 13.655 5.353 -56.530 1.00 50.50 166 THR A CA 1
ATOM 1142 C C . THR A 1 166 ? 13.127 6.787 -56.555 1.00 50.50 166 THR A C 1
ATOM 1144 O O . THR A 1 166 ? 12.909 7.336 -57.638 1.00 50.50 166 THR A O 1
ATOM 1147 N N . GLY A 1 167 ? 12.914 7.391 -55.385 1.00 57.03 167 GLY A N 1
ATOM 1148 C CA . GLY A 1 167 ? 12.303 8.716 -55.262 1.00 57.03 167 GLY A CA 1
ATOM 1149 C C . GLY A 1 167 ? 13.164 9.832 -55.857 1.00 57.03 167 GLY A C 1
ATOM 1150 O O . GLY A 1 167 ? 12.740 10.536 -56.775 1.00 57.03 167 GLY A O 1
ATOM 1151 N N . VAL A 1 168 ? 14.397 9.975 -55.363 1.00 68.31 168 VAL A N 1
ATOM 1152 C CA . VAL A 1 168 ? 15.376 10.953 -55.860 1.00 68.31 168 VAL A CA 1
ATOM 1153 C C . VAL A 1 168 ? 16.701 10.264 -56.166 1.00 68.31 168 VAL A C 1
ATOM 1155 O O . VAL A 1 168 ? 17.262 9.592 -55.308 1.00 68.31 168 VAL A O 1
ATOM 1158 N N . VAL A 1 169 ? 17.229 10.463 -57.377 1.00 69.00 169 VAL A N 1
ATOM 1159 C CA . VAL A 1 169 ? 18.488 9.857 -57.838 1.00 69.00 169 VAL A CA 1
ATOM 1160 C C . VAL A 1 169 ? 19.499 10.945 -58.203 1.00 69.00 169 VAL A C 1
ATOM 1162 O O . VAL A 1 169 ? 19.254 11.742 -59.107 1.00 69.00 169 VAL A O 1
ATOM 1165 N N . ALA A 1 170 ? 20.663 10.946 -57.554 1.00 61.09 170 ALA A N 1
ATOM 1166 C CA . ALA A 1 170 ? 21.809 11.789 -57.896 1.00 61.09 170 ALA A CA 1
ATOM 1167 C C . ALA A 1 170 ? 23.028 10.909 -58.217 1.00 61.09 170 ALA A C 1
ATOM 1169 O O . ALA A 1 170 ? 23.523 10.197 -57.345 1.00 61.09 170 ALA A O 1
ATOM 1170 N N . ARG A 1 171 ? 23.523 10.938 -59.465 1.00 64.88 171 ARG A N 1
ATOM 1171 C CA . ARG A 1 171 ? 24.658 10.110 -59.921 1.00 64.88 171 ARG A CA 1
ATOM 1172 C C . ARG A 1 171 ? 25.735 10.963 -60.583 1.00 64.88 171 ARG A C 1
ATOM 1174 O O . ARG A 1 171 ? 25.416 11.830 -61.389 1.00 64.88 171 ARG A O 1
ATOM 1181 N N . SER A 1 172 ? 26.997 10.672 -60.281 1.00 50.38 172 SER A N 1
ATOM 1182 C CA . SER A 1 172 ? 28.160 11.165 -61.028 1.00 50.38 172 SER A CA 1
ATOM 1183 C C . SER A 1 172 ? 28.956 9.980 -61.580 1.00 50.38 172 SER A C 1
ATOM 1185 O O . SER A 1 172 ? 29.267 9.052 -60.827 1.00 50.38 172 SER A O 1
ATOM 1187 N N . VAL A 1 173 ? 29.248 10.008 -62.884 1.00 43.53 173 VAL A N 1
ATOM 1188 C CA . VAL A 1 173 ? 30.036 9.002 -63.612 1.00 43.53 173 VAL A CA 1
ATOM 1189 C C . VAL A 1 173 ? 31.119 9.748 -64.384 1.00 43.53 173 VAL A C 1
ATOM 1191 O O . VAL A 1 173 ? 30.791 10.599 -65.208 1.00 43.53 173 VAL A O 1
ATOM 1194 N N . ASP A 1 174 ? 32.391 9.456 -64.116 1.00 39.72 174 ASP A N 1
ATOM 1195 C CA . ASP A 1 174 ? 33.507 10.054 -64.854 1.00 39.72 174 ASP A CA 1
ATOM 1196 C C . ASP A 1 174 ? 33.912 9.127 -66.013 1.00 39.72 174 ASP A C 1
ATOM 1198 O O . ASP A 1 174 ? 34.375 8.005 -65.795 1.00 39.72 174 ASP A O 1
ATOM 1202 N N . THR A 1 175 ? 33.698 9.567 -67.257 1.00 33.59 175 THR A N 1
ATOM 1203 C CA . THR A 1 175 ? 34.217 8.894 -68.458 1.00 33.59 175 THR A CA 1
ATOM 1204 C C . THR A 1 175 ? 35.257 9.789 -69.121 1.00 33.59 175 THR A C 1
ATOM 1206 O O . THR A 1 175 ? 34.937 10.842 -69.664 1.00 33.59 175 THR A O 1
ATOM 1209 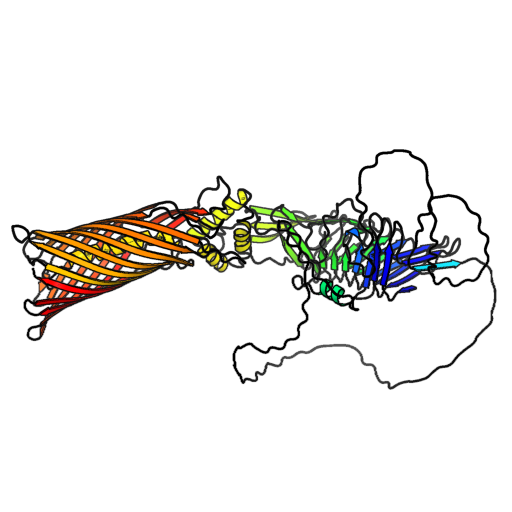N N . THR A 1 176 ? 36.507 9.344 -69.095 1.00 31.47 176 THR A N 1
ATOM 1210 C CA . THR A 1 176 ? 37.692 10.000 -69.659 1.00 31.47 176 THR A CA 1
ATOM 1211 C C . THR A 1 176 ? 37.540 10.456 -71.125 1.00 31.47 176 THR A C 1
ATOM 1213 O O . THR A 1 176 ? 37.532 9.606 -72.014 1.00 31.47 176 THR A O 1
ATOM 1216 N N . ALA A 1 177 ? 37.528 11.776 -71.385 1.00 25.39 177 ALA A N 1
ATOM 1217 C CA . ALA A 1 177 ? 38.087 12.447 -72.582 1.00 25.39 177 ALA A CA 1
ATOM 1218 C C . ALA A 1 177 ? 38.157 13.991 -72.381 1.00 25.39 177 ALA A C 1
ATOM 1220 O O . ALA A 1 177 ? 37.273 14.544 -71.729 1.00 25.39 177 ALA A O 1
ATOM 1221 N N . PRO A 1 178 ? 39.174 14.716 -72.906 1.00 33.03 178 PRO A N 1
ATOM 1222 C CA . PRO A 1 178 ? 39.401 16.129 -72.589 1.00 33.03 178 PRO A CA 1
ATOM 1223 C C . PRO A 1 178 ? 38.675 17.081 -73.556 1.00 33.03 178 PRO A C 1
ATOM 1225 O O . PRO A 1 178 ? 38.724 16.890 -74.770 1.00 33.03 178 PRO A O 1
ATOM 1228 N N . SER A 1 179 ? 38.103 18.179 -73.051 1.00 25.56 179 SER A N 1
ATOM 1229 C CA . SER A 1 179 ? 37.819 19.365 -73.874 1.00 25.56 179 SER A CA 1
ATOM 1230 C C . SER A 1 179 ? 37.926 20.665 -73.076 1.00 25.56 179 SER A C 1
ATOM 1232 O O . SER A 1 179 ? 37.332 20.828 -72.013 1.00 25.56 179 SER A O 1
ATOM 1234 N N . THR A 1 180 ? 38.706 21.583 -73.631 1.00 23.84 180 THR A N 1
ATOM 1235 C CA . THR A 1 180 ? 39.052 22.928 -73.165 1.00 23.84 180 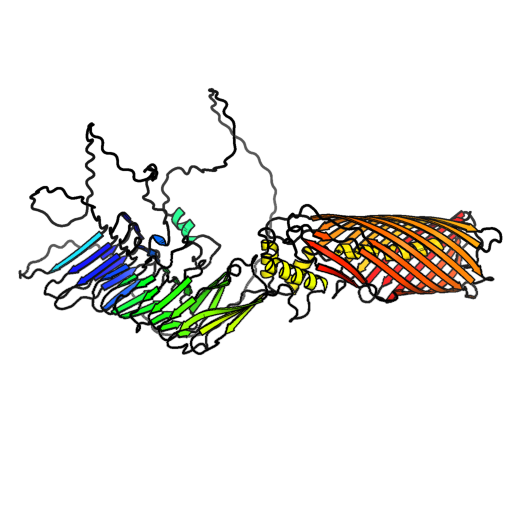THR A CA 1
ATOM 1236 C C . THR A 1 180 ? 37.963 23.981 -73.442 1.00 23.84 180 THR A C 1
ATOM 1238 O O . THR A 1 180 ? 37.473 24.050 -74.560 1.00 23.84 180 THR A O 1
ATOM 1241 N N . ALA A 1 181 ? 37.717 24.836 -72.436 1.00 24.67 181 ALA A N 1
ATOM 1242 C CA . ALA A 1 181 ? 37.382 26.279 -72.436 1.00 24.67 181 ALA A CA 1
ATOM 1243 C C . ALA A 1 181 ? 36.226 26.890 -73.281 1.00 24.67 181 ALA A C 1
ATOM 1245 O O . ALA A 1 181 ? 36.230 26.795 -74.502 1.00 24.67 181 ALA A O 1
ATOM 1246 N N . ALA A 1 182 ? 35.362 27.671 -72.587 1.00 21.97 182 ALA A N 1
ATOM 1247 C CA . ALA A 1 182 ? 34.832 29.039 -72.881 1.00 21.97 182 ALA A CA 1
ATOM 1248 C C . ALA A 1 182 ? 33.385 29.193 -72.322 1.00 21.97 182 ALA A C 1
ATOM 1250 O O . ALA A 1 182 ? 32.486 28.484 -72.753 1.00 21.97 182 ALA A O 1
ATOM 1251 N N . SER A 1 183 ? 33.133 29.867 -71.188 1.00 22.19 183 SER A N 1
ATOM 1252 C CA . SER A 1 183 ? 32.991 31.320 -70.905 1.00 22.19 183 SER A CA 1
ATOM 1253 C C . SER A 1 183 ? 31.548 31.882 -70.975 1.00 22.19 183 SER A C 1
ATOM 1255 O O . SER A 1 183 ? 30.990 32.038 -72.053 1.00 22.19 183 SER A O 1
ATOM 1257 N N . SER A 1 184 ? 31.038 32.259 -69.790 1.00 23.30 184 SER A N 1
ATOM 1258 C CA . SER A 1 184 ? 30.148 33.387 -69.420 1.00 23.30 184 SER A CA 1
ATOM 1259 C C . SER A 1 184 ? 28.838 33.699 -70.174 1.00 23.30 184 SER A C 1
ATOM 1261 O O . SER A 1 184 ? 28.858 34.102 -71.331 1.00 23.30 184 SER A O 1
ATOM 1263 N N . ALA A 1 185 ? 27.745 33.801 -69.403 1.00 21.56 185 ALA A N 1
ATOM 1264 C CA . ALA A 1 185 ? 26.776 34.899 -69.506 1.00 21.56 185 ALA A CA 1
ATOM 1265 C C . ALA A 1 185 ? 26.231 35.248 -68.106 1.00 21.56 185 ALA A C 1
ATOM 1267 O O . ALA A 1 185 ? 25.767 34.380 -67.370 1.00 21.56 185 ALA A O 1
ATOM 1268 N N . ALA A 1 186 ? 26.353 36.521 -67.738 1.00 20.59 186 ALA A N 1
ATOM 1269 C CA . ALA A 1 186 ? 25.918 37.112 -66.479 1.00 20.59 186 ALA A CA 1
ATOM 1270 C C . ALA A 1 186 ? 24.461 37.598 -66.551 1.00 20.59 186 ALA A C 1
ATOM 1272 O O . ALA A 1 186 ? 23.990 37.996 -67.615 1.00 20.59 186 ALA A O 1
ATOM 1273 N N . THR A 1 187 ? 23.785 37.709 -65.404 1.00 19.28 187 THR A N 1
ATOM 1274 C CA . THR A 1 187 ? 22.856 38.823 -65.148 1.00 19.28 187 THR A CA 1
ATOM 1275 C C . THR A 1 187 ? 22.925 39.218 -63.670 1.00 19.28 187 THR A C 1
ATOM 1277 O O . THR A 1 187 ? 23.043 38.383 -62.779 1.00 19.28 187 THR A O 1
ATOM 1280 N N . THR A 1 188 ? 22.952 40.527 -63.466 1.00 19.78 188 THR A N 1
ATOM 1281 C CA . THR A 1 188 ? 23.345 41.322 -62.300 1.00 19.78 188 THR A CA 1
ATOM 1282 C C . THR A 1 188 ? 22.303 41.434 -61.179 1.00 19.78 188 THR A C 1
ATOM 1284 O O . THR A 1 188 ? 21.127 41.666 -61.431 1.00 19.78 188 THR A O 1
ATOM 1287 N N . THR A 1 189 ? 22.817 41.348 -59.948 1.00 21.45 189 THR A N 1
ATOM 1288 C CA . THR A 1 189 ? 22.526 42.101 -58.705 1.00 21.45 189 THR A CA 1
ATOM 1289 C C . THR A 1 189 ? 21.340 43.078 -58.625 1.00 21.45 189 THR A C 1
ATOM 1291 O O . THR A 1 189 ? 21.264 44.037 -59.391 1.00 21.45 189 THR A O 1
ATOM 1294 N N . ALA A 1 190 ? 20.606 42.986 -57.507 1.00 20.55 190 ALA A N 1
ATOM 1295 C CA . ALA A 1 190 ? 20.177 44.148 -56.725 1.00 20.55 190 ALA A CA 1
ATOM 1296 C C . ALA A 1 190 ? 20.740 44.042 -55.294 1.00 20.55 190 ALA A C 1
ATOM 1298 O O . ALA A 1 190 ? 20.753 42.972 -54.690 1.00 20.55 190 ALA A O 1
ATOM 1299 N N . SER A 1 191 ? 21.267 45.172 -54.834 1.00 21.58 191 SER A N 1
ATOM 1300 C CA . SER A 1 191 ? 22.058 45.415 -53.629 1.00 21.58 191 SER A CA 1
ATOM 1301 C C . SER A 1 191 ? 21.185 45.693 -52.401 1.00 21.58 191 SER A C 1
ATOM 1303 O O . SER A 1 191 ? 20.185 46.400 -52.511 1.00 21.58 191 SER A O 1
ATOM 1305 N N . ALA A 1 192 ? 21.631 45.221 -51.235 1.00 20.98 192 ALA A N 1
ATOM 1306 C CA . ALA A 1 192 ? 21.651 46.018 -50.010 1.00 20.98 192 ALA A CA 1
ATOM 1307 C C . ALA A 1 192 ? 22.787 45.497 -49.109 1.00 20.98 192 ALA A C 1
ATOM 1309 O O . ALA A 1 192 ? 22.769 44.351 -48.666 1.00 20.98 192 ALA A O 1
ATOM 1310 N N . GLU A 1 193 ? 23.789 46.340 -48.883 1.00 23.80 193 GLU A N 1
ATOM 1311 C CA . GLU A 1 193 ? 24.945 46.120 -48.003 1.00 23.80 193 GLU A CA 1
ATOM 1312 C C . GLU A 1 193 ? 24.937 47.224 -46.897 1.00 23.80 193 GLU A C 1
ATOM 1314 O O . GLU A 1 193 ? 24.031 48.059 -46.897 1.00 23.80 193 GLU A O 1
ATOM 1319 N N . PRO A 1 194 ? 25.862 47.263 -45.918 1.00 32.72 194 PRO A N 1
ATOM 1320 C CA . PRO A 1 194 ? 25.652 46.777 -44.553 1.00 32.72 194 PRO A CA 1
ATOM 1321 C C . PRO A 1 194 ? 25.871 47.868 -43.475 1.00 32.72 194 PRO A C 1
ATOM 1323 O O . PRO A 1 194 ? 26.280 48.990 -43.765 1.00 32.72 194 PRO A O 1
ATOM 1326 N N . ALA A 1 195 ? 25.697 47.519 -42.195 1.00 23.16 195 ALA A N 1
ATOM 1327 C CA . ALA A 1 195 ? 26.334 48.240 -41.090 1.00 23.16 195 ALA A CA 1
ATOM 1328 C C . ALA A 1 195 ? 27.045 47.248 -40.156 1.00 23.16 195 ALA A C 1
ATOM 1330 O O . ALA A 1 195 ? 26.456 46.282 -39.675 1.00 23.16 195 ALA A O 1
ATOM 1331 N N . VAL A 1 196 ? 28.342 47.493 -39.969 1.00 23.81 196 VAL A N 1
ATOM 1332 C CA . VAL A 1 196 ? 29.355 46.657 -39.309 1.00 23.81 196 VAL A CA 1
ATOM 1333 C C . VAL A 1 196 ? 29.715 47.244 -37.940 1.00 23.81 196 VAL A C 1
ATOM 1335 O O . VAL A 1 196 ? 29.650 48.460 -37.781 1.00 23.81 196 VAL A O 1
ATOM 1338 N N . LEU A 1 197 ? 30.176 46.368 -37.030 1.00 21.62 197 LEU A N 1
ATOM 1339 C CA . LEU A 1 197 ? 31.199 46.517 -35.959 1.00 21.62 197 LEU A CA 1
ATOM 1340 C C . LEU A 1 197 ? 30.682 45.855 -34.665 1.00 21.62 197 LEU A C 1
ATOM 1342 O O . LEU A 1 197 ? 29.587 46.160 -34.223 1.00 21.62 197 LEU A O 1
ATOM 1346 N N . GLY A 1 198 ? 31.376 44.961 -33.964 1.00 22.23 198 GLY A N 1
ATOM 1347 C CA . GLY A 1 198 ? 32.724 44.424 -34.075 1.00 22.23 198 GLY A CA 1
ATOM 1348 C C . GLY A 1 198 ? 32.931 43.366 -32.973 1.00 22.23 198 GLY A C 1
ATOM 1349 O O . GLY A 1 198 ? 32.241 43.353 -31.958 1.00 22.23 198 GLY A O 1
ATOM 1350 N N . THR A 1 199 ? 33.873 42.467 -33.231 1.00 25.41 199 THR A N 1
ATOM 1351 C CA . THR A 1 199 ? 34.476 41.428 -32.370 1.00 25.41 199 THR A CA 1
ATOM 1352 C C . THR A 1 199 ? 34.674 41.789 -30.895 1.00 25.41 199 THR A C 1
ATOM 1354 O O . THR A 1 199 ? 35.188 42.874 -30.675 1.00 25.41 199 THR A O 1
ATOM 1357 N N . TRP A 1 200 ? 34.493 40.843 -29.950 1.00 22.47 200 TRP A N 1
ATOM 1358 C CA . TRP A 1 200 ? 35.365 40.651 -28.763 1.00 22.47 200 TRP A CA 1
ATOM 1359 C C . TRP A 1 200 ? 35.320 39.208 -28.215 1.00 22.47 200 TRP A C 1
ATOM 1361 O O . TRP A 1 200 ? 34.349 38.474 -28.381 1.00 22.47 200 TRP A O 1
ATOM 1371 N N . ALA A 1 201 ? 36.435 38.822 -27.597 1.00 22.22 201 ALA A N 1
ATOM 1372 C CA . ALA A 1 201 ? 36.835 37.499 -27.139 1.00 22.22 201 ALA A CA 1
ATOM 1373 C C . ALA A 1 201 ? 36.410 37.145 -25.688 1.00 22.22 201 ALA A C 1
ATOM 1375 O O . ALA A 1 201 ? 36.068 38.015 -24.902 1.00 22.22 201 ALA A O 1
ATOM 1376 N N . GLN A 1 202 ? 36.494 35.840 -25.380 1.00 23.06 202 GLN A N 1
ATOM 1377 C CA . GLN A 1 202 ? 36.773 35.128 -24.107 1.00 23.06 202 GLN A CA 1
ATOM 1378 C C . GLN A 1 202 ? 36.365 35.698 -22.711 1.00 23.06 202 GLN A C 1
ATOM 1380 O O . GLN A 1 202 ? 36.919 36.695 -22.280 1.00 23.06 202 GLN A O 1
ATOM 1385 N N . ARG A 1 203 ? 35.515 34.911 -21.994 1.00 22.89 203 ARG A N 1
A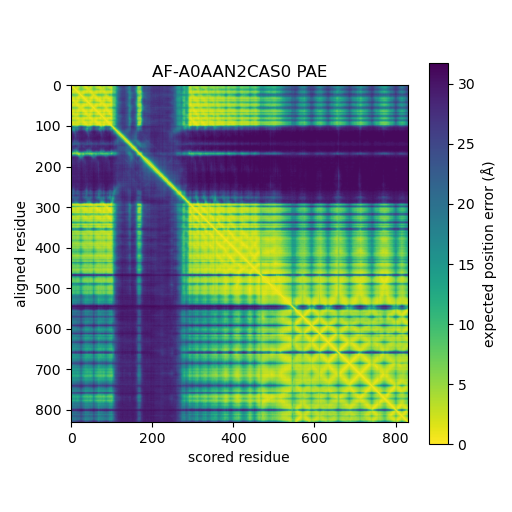TOM 1386 C CA . ARG A 1 203 ? 35.482 34.431 -20.559 1.00 22.89 203 ARG A CA 1
ATOM 1387 C C . ARG A 1 203 ? 35.995 35.322 -19.380 1.00 22.89 203 ARG A C 1
ATOM 1389 O O . ARG A 1 203 ? 36.937 36.067 -19.595 1.00 22.89 203 ARG A O 1
ATOM 1396 N N . PRO A 1 204 ? 35.642 35.069 -18.079 1.00 37.66 204 PRO A N 1
ATOM 1397 C CA . PRO A 1 204 ? 34.478 34.410 -17.428 1.00 37.66 204 PRO A CA 1
ATOM 1398 C C . PRO A 1 204 ? 33.903 35.139 -16.154 1.00 37.66 204 PRO A C 1
ATOM 1400 O O . PRO A 1 204 ? 34.489 36.084 -15.642 1.00 37.66 204 PRO A O 1
ATOM 1403 N N . SER A 1 205 ? 32.821 34.570 -15.579 1.00 26.77 205 SER A N 1
ATOM 1404 C CA . SER A 1 205 ? 32.366 34.572 -14.152 1.00 26.77 205 SER A CA 1
ATOM 1405 C C . SER A 1 205 ? 31.936 35.864 -13.419 1.00 26.77 205 SER A C 1
ATOM 1407 O O . SER A 1 205 ? 32.748 36.754 -13.212 1.00 26.77 205 SER A O 1
ATOM 1409 N N . LEU A 1 206 ? 30.697 35.860 -12.881 1.00 22.12 206 LEU A N 1
ATOM 1410 C CA . LEU A 1 206 ? 30.311 36.052 -11.455 1.00 22.12 206 LEU A CA 1
ATOM 1411 C C . LEU A 1 206 ? 28.775 36.228 -11.320 1.00 22.12 206 LEU A C 1
ATOM 1413 O O . LEU A 1 206 ? 28.179 37.030 -12.032 1.00 22.12 206 LEU A O 1
ATOM 1417 N N . MET A 1 207 ? 28.137 35.479 -10.407 1.00 25.11 207 MET A N 1
ATOM 1418 C CA . MET A 1 207 ? 26.767 35.751 -9.912 1.00 25.11 207 MET A CA 1
ATOM 1419 C C . MET A 1 207 ? 26.791 36.969 -8.956 1.00 25.11 207 MET A C 1
ATOM 1421 O O . MET A 1 207 ? 27.870 37.263 -8.431 1.00 25.11 207 MET A O 1
ATOM 1425 N N . PRO A 1 208 ? 25.665 37.671 -8.684 1.00 29.55 208 PRO A N 1
ATOM 1426 C CA . PRO A 1 208 ? 24.725 37.205 -7.647 1.00 29.55 208 PRO A CA 1
ATOM 1427 C C . PRO A 1 208 ? 23.225 37.546 -7.862 1.00 29.55 208 PRO A C 1
ATOM 1429 O O . PRO A 1 208 ? 22.837 38.256 -8.783 1.00 29.55 208 PRO A O 1
ATOM 1432 N N . GLU A 1 209 ? 22.418 36.968 -6.962 1.00 25.78 209 GLU A N 1
ATOM 1433 C CA . GLU A 1 209 ? 20.975 37.086 -6.671 1.00 25.78 209 GLU A CA 1
ATOM 1434 C C . GLU A 1 209 ? 20.262 38.418 -6.978 1.00 25.78 209 GLU A C 1
ATOM 1436 O O . GLU A 1 209 ? 20.844 39.478 -6.781 1.00 25.78 209 GLU A O 1
ATOM 1441 N N . LEU A 1 210 ? 18.936 38.364 -7.229 1.00 21.23 210 LEU A N 1
ATOM 1442 C CA . LEU A 1 210 ? 17.966 39.291 -6.605 1.00 21.23 210 LEU A CA 1
ATOM 1443 C C . LEU A 1 210 ? 16.489 38.842 -6.734 1.00 21.23 210 LEU A C 1
ATOM 1445 O O . LEU A 1 210 ? 15.867 38.929 -7.785 1.00 21.23 210 LEU A O 1
ATOM 1449 N N . ARG A 1 211 ? 15.982 38.356 -5.593 1.00 21.42 211 ARG A N 1
ATOM 1450 C CA . ARG A 1 211 ? 14.669 38.535 -4.928 1.00 21.42 211 ARG A CA 1
ATOM 1451 C C . ARG A 1 211 ? 13.395 38.867 -5.726 1.00 21.42 211 ARG A C 1
ATOM 1453 O O . ARG A 1 211 ? 13.311 39.827 -6.478 1.00 21.42 211 ARG A O 1
ATOM 1460 N N . SER A 1 212 ? 12.343 38.144 -5.326 1.00 24.03 212 SER A N 1
ATOM 1461 C CA . SER A 1 212 ? 10.927 38.355 -5.630 1.00 24.03 212 SER A CA 1
ATOM 1462 C C . SER A 1 212 ? 10.368 39.686 -5.118 1.00 24.03 212 SER A C 1
ATOM 1464 O O . SER A 1 212 ? 10.674 40.090 -3.991 1.00 24.03 212 SER A O 1
ATOM 1466 N N . THR A 1 213 ? 9.392 40.235 -5.837 1.00 22.84 213 THR A N 1
ATOM 1467 C CA . THR A 1 213 ? 8.400 41.177 -5.301 1.00 22.84 213 THR A CA 1
ATOM 1468 C C . THR A 1 213 ? 6.989 40.788 -5.750 1.00 22.84 213 THR A C 1
ATOM 1470 O O . THR A 1 213 ? 6.702 40.668 -6.937 1.00 22.84 213 THR A O 1
ATOM 1473 N N . ASN A 1 214 ? 6.120 40.581 -4.757 1.00 24.03 214 ASN A N 1
ATOM 1474 C CA . ASN A 1 214 ? 4.669 40.440 -4.877 1.00 24.03 214 ASN A CA 1
ATOM 1475 C C . ASN A 1 214 ? 4.009 41.775 -5.248 1.00 24.03 214 ASN A C 1
ATOM 1477 O O . ASN A 1 214 ? 4.418 42.817 -4.733 1.00 24.03 214 ASN A O 1
ATOM 1481 N N . VAL A 1 215 ? 2.894 41.710 -5.984 1.00 23.66 215 VAL A N 1
ATOM 1482 C CA . VAL A 1 215 ? 1.809 42.705 -5.924 1.00 23.66 215 VAL A CA 1
ATOM 1483 C C . VAL A 1 215 ? 0.465 41.965 -5.839 1.00 23.66 215 VAL A C 1
ATOM 1485 O O . VAL A 1 215 ? 0.221 41.025 -6.590 1.00 23.66 215 VAL A O 1
ATOM 1488 N N . ASN A 1 216 ? -0.355 42.381 -4.869 1.00 23.06 216 ASN A N 1
ATOM 1489 C CA . ASN A 1 216 ? -1.685 41.882 -4.496 1.00 23.06 216 ASN A CA 1
ATOM 1490 C C . ASN A 1 216 ? -2.829 42.625 -5.217 1.00 23.06 216 ASN A C 1
ATOM 1492 O O . ASN A 1 216 ? -2.672 43.808 -5.510 1.00 23.06 216 ASN A O 1
ATOM 1496 N N . GLY A 1 217 ? -3.999 41.962 -5.280 1.00 22.36 217 GLY A N 1
ATOM 1497 C CA . GLY A 1 217 ? -5.363 42.545 -5.337 1.00 22.36 217 GLY A CA 1
ATOM 1498 C C . GLY A 1 217 ? -5.882 42.858 -6.749 1.00 22.36 217 GLY A C 1
ATOM 1499 O O . GLY A 1 217 ? -5.137 43.398 -7.551 1.00 22.36 217 GLY A O 1
ATOM 1500 N N . ASP A 1 218 ? -7.118 42.572 -7.170 1.00 23.30 218 ASP A N 1
ATOM 1501 C CA . ASP A 1 218 ? -8.362 42.291 -6.442 1.00 23.30 218 ASP A CA 1
ATOM 1502 C C . ASP A 1 218 ? -9.341 41.432 -7.274 1.00 23.30 218 ASP A C 1
ATOM 1504 O O . ASP A 1 218 ? -9.247 41.355 -8.499 1.00 23.30 218 ASP A O 1
ATOM 1508 N N . GLY A 1 219 ? -10.285 40.769 -6.596 1.00 22.89 219 GLY A N 1
ATOM 1509 C CA . GLY A 1 219 ? -11.237 39.831 -7.195 1.00 22.89 219 GLY A CA 1
ATOM 1510 C C . GLY A 1 219 ? -12.537 40.432 -7.741 1.00 22.89 219 GLY A C 1
ATOM 1511 O O . GLY A 1 219 ? -12.932 41.544 -7.405 1.00 22.89 219 GLY A O 1
ATOM 1512 N N . ALA A 1 220 ? -13.251 39.611 -8.517 1.00 23.66 220 ALA A N 1
ATOM 1513 C CA . ALA A 1 220 ? -14.692 39.711 -8.732 1.00 23.66 220 ALA A CA 1
ATOM 1514 C C . ALA A 1 220 ? -15.273 38.327 -9.101 1.00 23.66 220 ALA A C 1
ATOM 1516 O O . ALA A 1 220 ? -14.921 37.740 -10.121 1.00 23.66 220 ALA A O 1
ATOM 1517 N N . ASN A 1 221 ? -16.160 37.813 -8.243 1.00 25.23 221 ASN A N 1
ATOM 1518 C CA . ASN A 1 221 ? -17.129 36.748 -8.543 1.00 25.23 221 ASN A CA 1
ATOM 1519 C C . ASN A 1 221 ? -18.213 37.287 -9.493 1.00 25.23 221 ASN A C 1
ATOM 1521 O O . ASN A 1 221 ? -18.559 38.444 -9.306 1.00 25.23 221 ASN A O 1
ATOM 1525 N N . VAL A 1 222 ? -18.814 36.459 -10.372 1.00 22.81 222 VAL A N 1
ATOM 1526 C CA . VAL A 1 222 ? -20.285 36.342 -10.612 1.00 22.81 222 VAL A CA 1
ATOM 1527 C C . VAL A 1 222 ? -20.614 35.138 -11.539 1.00 22.81 222 VAL A C 1
ATOM 1529 O O . VAL A 1 222 ? -20.195 35.095 -12.687 1.00 22.81 222 VAL A O 1
ATOM 1532 N N . ALA A 1 223 ? -21.380 34.197 -10.968 1.00 22.36 223 ALA A N 1
ATOM 1533 C CA . ALA A 1 223 ? -22.557 33.430 -11.432 1.00 22.36 223 ALA A CA 1
ATOM 1534 C C . ALA A 1 223 ? -22.713 32.783 -12.837 1.00 22.36 223 ALA A C 1
ATOM 1536 O O . ALA A 1 223 ? -22.564 33.403 -13.884 1.00 22.36 223 ALA A O 1
ATOM 1537 N N . ASN A 1 224 ? -23.224 31.542 -12.778 1.00 23.81 224 ASN A N 1
ATOM 1538 C CA . ASN A 1 224 ? -24.038 30.828 -13.775 1.00 23.81 224 ASN A CA 1
ATOM 1539 C C . ASN A 1 224 ? -25.323 31.596 -14.160 1.00 23.81 224 ASN A C 1
ATOM 1541 O O . ASN A 1 224 ? -25.997 32.072 -13.250 1.00 23.81 224 ASN A O 1
ATOM 1545 N N . ASP A 1 225 ? -25.715 31.585 -15.446 1.00 23.05 225 ASP A N 1
ATOM 1546 C CA . ASP A 1 225 ? -26.996 31.020 -15.946 1.00 23.05 225 ASP A CA 1
ATOM 1547 C C . ASP A 1 225 ? -27.035 30.986 -17.504 1.00 23.05 225 ASP A C 1
ATOM 1549 O O . ASP A 1 225 ? -26.325 31.769 -18.143 1.00 23.05 225 ASP A O 1
ATOM 1553 N N . PRO A 1 226 ? -27.813 30.081 -18.142 1.00 35.06 226 PRO A N 1
ATOM 1554 C CA . PRO A 1 226 ? -27.864 29.841 -19.581 1.00 35.06 226 PRO A CA 1
ATOM 1555 C C . PRO A 1 226 ? -28.992 30.633 -20.273 1.00 35.06 226 PRO A C 1
ATOM 1557 O O . PRO A 1 226 ? -29.767 31.335 -19.637 1.00 35.06 226 PRO A O 1
ATOM 1560 N N . THR A 1 227 ? -29.122 30.417 -21.589 1.00 23.89 227 THR A N 1
ATOM 1561 C CA . THR A 1 227 ? -30.153 30.885 -22.546 1.00 23.89 227 THR A CA 1
ATOM 1562 C C . THR A 1 227 ? -29.745 32.049 -23.459 1.00 23.89 227 THR A C 1
ATOM 1564 O O . THR A 1 227 ? -29.761 33.215 -23.086 1.00 23.89 227 THR A O 1
ATOM 1567 N N . ASN A 1 228 ? -29.500 31.728 -24.738 1.00 23.91 228 ASN A N 1
ATOM 1568 C CA . ASN A 1 228 ? -30.204 32.436 -25.803 1.00 23.91 228 ASN A CA 1
ATOM 1569 C C . ASN A 1 228 ? -30.411 31.567 -27.056 1.00 23.91 228 ASN A C 1
ATOM 1571 O O . ASN A 1 228 ? -29.525 30.840 -27.501 1.00 23.91 228 ASN A O 1
ATOM 1575 N N . LEU A 1 229 ? -31.640 31.654 -27.560 1.00 23.08 229 LEU A N 1
ATOM 1576 C CA . LEU A 1 229 ? -32.252 30.973 -28.696 1.00 23.08 229 LEU A CA 1
ATOM 1577 C C . LEU A 1 229 ? -32.075 31.783 -29.990 1.00 23.08 229 LEU A C 1
ATOM 1579 O O . LEU A 1 229 ? -32.175 33.003 -29.947 1.00 23.08 229 LEU A O 1
ATOM 1583 N N . ALA A 1 230 ? -31.953 31.089 -31.130 1.00 23.75 230 ALA A N 1
ATOM 1584 C CA . ALA A 1 230 ? -32.651 31.346 -32.410 1.00 23.75 230 ALA A CA 1
ATOM 1585 C C . ALA A 1 230 ? -32.110 30.343 -33.459 1.00 23.75 230 ALA A C 1
ATOM 1587 O O . ALA A 1 230 ? -30.949 30.409 -33.838 1.00 23.75 230 ALA A O 1
ATOM 1588 N N . ALA A 1 231 ? -32.791 29.235 -33.769 1.00 22.02 231 ALA A N 1
ATOM 1589 C CA . ALA A 1 231 ? -33.928 29.101 -34.690 1.00 22.02 231 ALA A CA 1
ATOM 1590 C C . ALA A 1 231 ? -33.608 29.444 -36.164 1.00 22.02 231 ALA A C 1
ATOM 1592 O O . ALA A 1 231 ? -33.557 30.613 -36.525 1.00 22.02 231 ALA A O 1
ATOM 1593 N N . SER A 1 232 ? -33.516 28.423 -37.030 1.00 22.00 232 SER A N 1
ATOM 1594 C CA . SER A 1 232 ? -34.386 28.318 -38.216 1.00 22.00 232 SER A CA 1
ATOM 1595 C C . SER A 1 232 ? -34.330 26.917 -38.847 1.00 22.00 232 SER A C 1
ATOM 1597 O O . SER A 1 232 ? -33.275 26.316 -39.023 1.00 22.00 232 SER A O 1
ATOM 1599 N N . SER A 1 233 ? -35.521 26.406 -39.132 1.00 21.83 233 SER A N 1
ATOM 1600 C CA . SER A 1 233 ? -35.932 25.078 -39.594 1.00 21.83 233 SER A CA 1
ATOM 1601 C C . SER A 1 233 ? -35.903 24.906 -41.116 1.00 21.83 233 SER A C 1
ATOM 1603 O O . SER A 1 233 ? -36.271 25.857 -41.791 1.00 21.83 233 SER A O 1
ATOM 1605 N N . VAL A 1 234 ? -35.720 23.672 -41.623 1.00 23.25 234 VAL A N 1
ATOM 1606 C CA . VAL A 1 234 ? -36.635 23.047 -42.615 1.00 23.25 234 VAL A CA 1
ATOM 1607 C C . VAL A 1 234 ? -36.644 21.521 -42.429 1.00 23.25 234 VAL A C 1
ATOM 1609 O O . VAL A 1 234 ? -35.606 20.867 -42.411 1.00 23.25 234 VAL A O 1
ATOM 1612 N N . LEU A 1 235 ? -37.856 20.981 -42.300 1.00 21.83 235 LEU A N 1
ATOM 1613 C CA . LEU A 1 235 ? -38.228 19.577 -42.153 1.00 21.83 235 LEU A CA 1
ATOM 1614 C C . LEU A 1 235 ? -38.677 19.018 -43.520 1.00 21.83 235 LEU A C 1
ATOM 1616 O O . LEU A 1 235 ? -39.465 19.671 -44.200 1.00 21.83 235 LEU A O 1
ATOM 1620 N N . SER A 1 236 ? -38.273 17.798 -43.889 1.00 21.77 236 SER A N 1
ATOM 1621 C CA . SER A 1 236 ? -39.089 16.912 -44.741 1.00 21.77 236 SER A CA 1
ATOM 1622 C C . SER A 1 236 ? -38.739 15.431 -44.496 1.00 21.77 236 SER A C 1
ATOM 1624 O O . SER A 1 236 ? -37.576 15.043 -44.477 1.00 21.77 236 SER A O 1
ATOM 1626 N N . ALA A 1 237 ? -39.774 14.626 -44.257 1.00 22.31 237 ALA A N 1
ATOM 1627 C CA . ALA A 1 237 ? -39.818 13.154 -44.171 1.00 22.31 237 ALA A CA 1
ATOM 1628 C C . ALA A 1 237 ? -40.872 12.672 -45.216 1.00 22.31 237 ALA A C 1
ATOM 1630 O O . ALA A 1 237 ? -41.536 13.564 -45.757 1.00 22.31 237 ALA A O 1
ATOM 1631 N N . PRO A 1 238 ? -41.144 11.366 -45.499 1.00 30.72 238 PRO A N 1
ATOM 1632 C CA . PRO A 1 238 ? -40.783 10.143 -44.754 1.00 30.72 238 PRO A CA 1
ATOM 1633 C C . PRO A 1 238 ? -40.385 8.901 -45.608 1.00 30.72 238 PRO A C 1
ATOM 1635 O O . PRO A 1 238 ? -40.551 8.863 -46.822 1.00 30.72 238 PRO A O 1
ATOM 1638 N N . GLY A 1 239 ? -39.920 7.827 -44.951 1.00 22.56 239 GLY A N 1
ATOM 1639 C CA . GLY A 1 239 ? -39.748 6.500 -45.562 1.00 22.56 239 GLY A CA 1
ATOM 1640 C C . GLY A 1 239 ? -39.267 5.444 -44.560 1.00 22.56 239 GLY A C 1
ATOM 1641 O O . GLY A 1 239 ? -38.132 5.477 -44.105 1.00 22.56 239 GLY A O 1
ATOM 1642 N N . SER A 1 240 ? -40.158 4.533 -44.181 1.00 23.09 240 SER A N 1
ATOM 1643 C CA . SER A 1 240 ? -40.028 3.513 -43.133 1.00 23.09 240 SER A CA 1
ATOM 1644 C C . SER A 1 240 ? -39.267 2.251 -43.558 1.00 23.09 240 SER A C 1
ATOM 1646 O O . SER A 1 240 ? -39.680 1.645 -44.541 1.00 23.09 240 SER A O 1
ATOM 1648 N N . VAL A 1 241 ? -38.323 1.752 -42.741 1.00 21.95 241 VAL A N 1
ATOM 1649 C CA . VAL A 1 241 ? -38.080 0.303 -42.536 1.00 21.95 241 VAL A CA 1
ATOM 1650 C C . VAL A 1 241 ? -37.575 0.056 -41.107 1.00 21.95 241 VAL A C 1
ATOM 1652 O O . VAL A 1 241 ? -36.659 0.713 -40.622 1.00 21.95 241 VAL A O 1
ATOM 1655 N N . ARG A 1 242 ? -38.205 -0.906 -40.432 1.00 22.53 242 ARG A N 1
ATOM 1656 C CA . ARG A 1 242 ? -37.897 -1.402 -39.087 1.00 22.53 242 ARG A CA 1
ATOM 1657 C C . ARG A 1 242 ? -36.815 -2.487 -39.212 1.00 22.53 242 ARG A C 1
ATOM 1659 O O . ARG A 1 242 ? -37.074 -3.496 -39.859 1.00 22.53 242 ARG A O 1
ATOM 1666 N N . ALA A 1 243 ? -35.648 -2.311 -38.594 1.00 22.03 243 ALA A N 1
ATOM 1667 C CA . ALA A 1 243 ? -34.676 -3.389 -38.392 1.00 22.03 243 ALA A CA 1
ATOM 1668 C C . ALA A 1 243 ? -33.996 -3.246 -37.023 1.00 22.03 243 ALA A C 1
ATOM 1670 O O . ALA A 1 243 ? -33.620 -2.160 -36.592 1.00 22.03 243 ALA A O 1
ATOM 1671 N N . THR A 1 244 ? -33.948 -4.370 -36.327 1.00 22.27 244 THR A N 1
ATOM 1672 C CA . THR A 1 244 ? -33.621 -4.591 -34.920 1.00 22.27 244 THR A CA 1
ATOM 1673 C C . THR A 1 244 ? -32.193 -4.158 -34.573 1.00 22.27 244 THR A C 1
ATOM 1675 O O . THR A 1 244 ? -31.246 -4.558 -35.243 1.00 22.27 244 THR A O 1
ATOM 1678 N N . ALA A 1 245 ? -32.031 -3.363 -33.511 1.00 20.84 245 ALA A N 1
ATOM 1679 C CA . ALA A 1 245 ? -30.727 -2.939 -33.010 1.00 20.84 245 ALA A CA 1
ATOM 1680 C C . ALA A 1 245 ? -30.110 -4.008 -32.091 1.00 20.84 245 ALA A C 1
ATOM 1682 O O . ALA A 1 245 ? -30.626 -4.277 -31.008 1.00 20.84 245 ALA A O 1
ATOM 1683 N N . THR A 1 246 ? -28.971 -4.560 -32.505 1.00 21.70 246 THR A N 1
ATOM 1684 C CA . THR A 1 246 ? -27.924 -5.085 -31.615 1.00 21.70 246 THR A CA 1
ATOM 1685 C C . THR A 1 246 ? -26.770 -4.090 -31.633 1.00 21.70 246 THR A C 1
ATOM 1687 O O . THR A 1 246 ? -26.288 -3.708 -32.698 1.00 21.70 246 THR A O 1
ATOM 1690 N N . ALA A 1 247 ? -26.386 -3.619 -30.450 1.00 21.70 247 ALA A N 1
ATOM 1691 C CA . ALA A 1 247 ? -25.417 -2.555 -30.250 1.00 21.70 247 ALA A CA 1
ATOM 1692 C C . ALA A 1 247 ? -23.988 -2.979 -30.631 1.00 21.70 247 ALA A C 1
ATOM 1694 O O . ALA A 1 247 ? -23.455 -3.939 -30.084 1.00 21.70 247 ALA A O 1
ATOM 1695 N N . ALA A 1 248 ? -23.351 -2.195 -31.501 1.00 22.72 248 ALA A N 1
ATOM 1696 C CA . ALA A 1 248 ? -21.902 -2.044 -31.574 1.00 22.72 248 ALA A CA 1
ATOM 1697 C C . ALA A 1 248 ? -21.629 -0.548 -31.779 1.00 22.72 248 ALA A C 1
ATOM 1699 O O . ALA A 1 248 ? -21.867 0.005 -32.853 1.00 22.72 248 ALA A O 1
ATOM 1700 N N . ALA A 1 249 ? -21.236 0.132 -30.704 1.00 22.47 249 ALA A N 1
ATOM 1701 C CA . ALA A 1 249 ? -20.916 1.549 -30.724 1.00 22.47 249 ALA A CA 1
ATOM 1702 C C . ALA A 1 249 ? -19.565 1.757 -31.424 1.00 22.47 249 ALA A C 1
ATOM 1704 O O . ALA A 1 249 ? -18.510 1.577 -30.826 1.00 22.47 249 ALA A O 1
ATOM 1705 N N . ALA A 1 250 ? -19.612 2.140 -32.698 1.00 23.53 250 ALA A N 1
ATOM 1706 C CA . ALA A 1 250 ? -18.519 2.808 -33.388 1.00 23.53 250 ALA A CA 1
ATOM 1707 C C . ALA A 1 250 ? -18.861 4.303 -33.458 1.00 23.53 250 ALA A C 1
ATOM 1709 O O . ALA A 1 250 ? -19.743 4.703 -34.219 1.00 23.53 250 ALA A O 1
ATOM 1710 N N . SER A 1 251 ? -18.197 5.142 -32.658 1.00 24.45 251 SER A N 1
ATOM 1711 C CA . SER A 1 251 ? -18.254 6.596 -32.836 1.00 24.45 251 SER A CA 1
ATOM 1712 C C . SER A 1 251 ? -17.200 7.016 -33.861 1.00 24.45 251 SER A C 1
ATOM 1714 O O . SER A 1 251 ? -16.061 7.324 -33.520 1.00 24.45 251 SER A O 1
ATOM 1716 N N . GLY A 1 252 ? -17.580 6.993 -35.138 1.00 22.77 252 GLY A N 1
ATOM 1717 C CA . GLY A 1 252 ? -16.835 7.652 -36.205 1.00 22.77 252 GLY A CA 1
ATOM 1718 C C . GLY A 1 252 ? -17.186 9.137 -36.244 1.00 22.77 252 GLY A C 1
ATOM 1719 O O . GLY A 1 252 ? -18.299 9.502 -36.624 1.00 22.77 252 GLY A O 1
ATOM 1720 N N . THR A 1 253 ? -16.240 9.998 -35.878 1.00 23.00 253 THR A N 1
ATOM 1721 C CA . THR A 1 253 ? -16.352 11.443 -36.096 1.00 23.00 253 THR A CA 1
ATOM 1722 C C . THR A 1 253 ? -15.893 11.753 -37.519 1.00 23.00 253 THR A C 1
ATOM 1724 O O . THR A 1 253 ? -14.735 11.545 -37.874 1.00 23.00 253 THR A O 1
ATOM 1727 N N . ARG A 1 254 ? -16.813 12.238 -38.358 1.00 22.06 254 ARG A N 1
ATOM 1728 C CA . ARG A 1 254 ? -16.505 12.814 -39.674 1.00 22.06 254 ARG A CA 1
ATOM 1729 C C . ARG A 1 254 ? -15.657 14.075 -39.482 1.00 22.06 254 ARG A C 1
ATOM 1731 O O . ARG A 1 254 ? -16.159 15.045 -38.925 1.00 22.06 254 ARG A O 1
ATOM 1738 N N . MET A 1 255 ? -14.431 14.094 -40.002 1.00 22.84 255 MET A N 1
ATOM 1739 C CA . MET A 1 255 ? -13.685 15.335 -40.216 1.00 22.84 255 MET A CA 1
ATOM 1740 C C . MET A 1 255 ? -13.747 15.721 -41.693 1.00 22.84 255 MET A C 1
ATOM 1742 O O . MET A 1 255 ? -13.296 15.005 -42.583 1.00 22.84 255 MET A O 1
ATOM 1746 N N . THR A 1 256 ? -14.383 16.860 -41.934 1.00 22.55 256 THR A N 1
ATOM 1747 C CA . THR A 1 256 ? -14.389 17.613 -43.184 1.00 22.55 256 THR A CA 1
ATOM 1748 C C . THR A 1 256 ? -12.969 17.971 -43.612 1.00 22.55 256 THR A C 1
ATOM 1750 O O . THR A 1 256 ? -12.195 18.515 -42.829 1.00 22.55 256 THR A O 1
ATOM 1753 N N . ALA A 1 257 ? -12.656 17.685 -44.875 1.00 29.06 257 ALA A N 1
ATOM 1754 C CA . ALA A 1 257 ? -11.406 18.027 -45.530 1.00 29.06 257 ALA A CA 1
ATOM 1755 C C . ALA A 1 257 ? -11.236 19.551 -45.646 1.00 29.06 257 ALA A C 1
ATOM 1757 O O . ALA A 1 257 ? -11.948 20.205 -46.406 1.00 29.06 257 ALA A O 1
ATOM 1758 N N . ALA A 1 258 ? -10.270 20.102 -44.918 1.00 22.86 258 ALA A N 1
ATOM 1759 C CA . ALA A 1 258 ? -9.651 21.388 -45.209 1.00 22.86 258 ALA A CA 1
ATOM 1760 C C . ALA A 1 258 ? -8.244 21.391 -44.600 1.00 22.86 258 ALA A C 1
ATOM 1762 O O . ALA A 1 258 ? -8.064 20.967 -43.462 1.00 22.86 258 ALA A O 1
ATOM 1763 N N . HIS A 1 259 ? -7.267 21.805 -45.409 1.00 30.34 259 HIS A N 1
ATOM 1764 C CA . HIS A 1 259 ? -5.843 21.971 -45.110 1.00 30.34 259 HIS A CA 1
ATOM 1765 C C . HIS A 1 259 ? -5.486 22.062 -43.625 1.00 30.34 259 HIS A C 1
ATOM 1767 O O . HIS A 1 259 ? -5.758 23.096 -43.038 1.00 30.34 259 HIS A O 1
ATOM 1773 N N . ASN A 1 260 ? -4.843 21.024 -43.072 1.00 25.81 260 ASN A N 1
ATOM 1774 C CA . ASN A 1 260 ? -3.997 21.075 -41.870 1.00 25.81 260 ASN A CA 1
ATOM 1775 C C . ASN A 1 260 ? -3.228 19.744 -41.716 1.00 25.81 260 ASN A C 1
ATOM 1777 O O . ASN A 1 260 ? -3.539 18.917 -40.867 1.00 25.81 260 ASN A O 1
ATOM 1781 N N . GLY A 1 261 ? -2.201 19.519 -42.545 1.00 28.17 261 GLY A N 1
ATOM 1782 C CA . GLY A 1 261 ? -1.232 18.426 -42.336 1.00 28.17 261 GLY A CA 1
ATOM 1783 C C . GLY A 1 261 ? -0.277 18.669 -41.156 1.00 28.17 261 GLY A C 1
ATOM 1784 O O . GLY A 1 261 ? 0.475 17.780 -40.781 1.00 28.17 261 GLY A O 1
ATOM 1785 N N . LEU A 1 262 ? -0.321 19.864 -40.557 1.00 32.03 262 LEU A N 1
ATOM 1786 C CA . LEU A 1 262 ? 0.529 20.266 -39.436 1.00 32.03 262 LEU A CA 1
ATOM 1787 C C . LEU A 1 262 ? -0.024 19.815 -38.071 1.00 32.03 262 LEU A C 1
ATOM 1789 O O . LEU A 1 262 ? 0.753 19.563 -37.161 1.00 32.03 262 LEU A O 1
ATOM 1793 N N . SER A 1 263 ? -1.347 19.665 -37.919 1.00 27.45 263 SER A N 1
ATOM 1794 C CA . SER A 1 263 ? -1.973 19.374 -36.617 1.00 27.45 263 SER A CA 1
ATOM 1795 C C . SER A 1 263 ? -1.906 17.900 -36.204 1.00 27.45 263 SER A C 1
ATOM 1797 O O . SER A 1 263 ? -1.863 17.615 -35.015 1.00 27.45 263 SER A O 1
ATOM 1799 N N . ALA A 1 264 ? -1.837 16.965 -37.159 1.00 30.77 264 ALA A N 1
ATOM 1800 C CA . ALA A 1 264 ? -1.539 15.556 -36.864 1.00 30.77 264 ALA A CA 1
ATOM 1801 C C . ALA A 1 264 ? -0.060 15.353 -36.470 1.00 30.77 264 ALA A C 1
ATOM 1803 O O . ALA A 1 264 ? 0.259 14.454 -35.699 1.00 30.77 264 ALA A O 1
ATOM 1804 N N . LEU A 1 265 ? 0.829 16.233 -36.952 1.00 35.38 265 LEU A N 1
ATOM 1805 C CA . LEU A 1 265 ? 2.239 16.298 -36.555 1.00 35.38 265 LEU A CA 1
ATOM 1806 C C . LEU A 1 265 ? 2.389 16.816 -35.117 1.00 35.38 265 LEU A C 1
ATOM 1808 O O . LEU A 1 265 ? 3.211 16.315 -34.359 1.00 35.38 265 LEU A O 1
ATOM 1812 N N . THR A 1 266 ? 1.557 17.788 -34.731 1.00 32.00 266 THR A N 1
ATOM 1813 C CA . THR A 1 266 ? 1.501 18.310 -33.362 1.00 32.00 266 THR A CA 1
ATOM 1814 C C . THR A 1 266 ? 1.003 17.259 -32.367 1.00 32.00 266 THR A C 1
ATOM 1816 O O . THR A 1 266 ? 1.523 17.202 -31.262 1.00 32.00 266 THR A O 1
ATOM 1819 N N . ASP A 1 267 ? 0.061 16.389 -32.745 1.00 31.61 267 ASP A N 1
ATOM 1820 C CA . ASP A 1 267 ? -0.460 15.330 -31.860 1.00 31.61 267 ASP A CA 1
ATOM 1821 C C . ASP A 1 267 ? 0.539 14.168 -31.662 1.00 31.61 267 ASP A C 1
ATOM 1823 O O . ASP A 1 267 ? 0.623 13.604 -30.573 1.00 31.61 267 ASP A O 1
ATOM 1827 N N . LEU A 1 268 ? 1.379 13.875 -32.669 1.00 37.09 268 LEU A N 1
ATOM 1828 C CA . LEU A 1 268 ? 2.490 12.912 -32.561 1.00 37.09 268 LEU A CA 1
ATOM 1829 C C . LEU A 1 268 ? 3.642 13.435 -31.674 1.00 37.09 268 LEU A C 1
ATOM 1831 O O . LEU A 1 268 ? 4.428 12.650 -31.147 1.00 37.09 268 LEU A O 1
ATOM 1835 N N . MET A 1 269 ? 3.735 14.759 -31.499 1.00 39.34 269 MET A N 1
ATOM 1836 C CA . MET A 1 269 ? 4.750 15.433 -30.679 1.00 39.34 269 MET A CA 1
ATOM 1837 C C . MET A 1 269 ? 4.243 15.877 -29.289 1.00 39.34 269 MET A C 1
ATOM 1839 O O . MET A 1 269 ? 5.070 16.111 -28.414 1.00 39.34 269 MET A O 1
ATOM 1843 N N . ASN A 1 270 ? 2.923 15.963 -29.049 1.00 29.33 270 ASN A N 1
ATOM 1844 C CA . ASN A 1 270 ? 2.334 16.547 -27.826 1.00 29.33 270 ASN A CA 1
ATOM 1845 C C . ASN A 1 270 ? 1.608 15.558 -26.892 1.00 29.33 270 ASN A C 1
ATOM 1847 O O . ASN A 1 270 ? 0.778 15.974 -26.076 1.00 29.33 270 ASN A O 1
ATOM 1851 N N . HIS A 1 271 ? 1.900 14.255 -26.934 1.00 29.09 271 HIS A N 1
ATOM 1852 C CA . HIS A 1 271 ? 1.412 13.370 -25.872 1.00 29.09 271 HIS A CA 1
ATOM 1853 C C . HIS A 1 271 ? 2.115 13.669 -24.534 1.00 29.09 271 HIS A C 1
ATOM 1855 O O . HIS A 1 271 ? 3.205 13.188 -24.241 1.00 29.09 271 HIS A O 1
ATOM 1861 N N . ASN A 1 272 ? 1.426 14.470 -23.711 1.00 27.47 272 ASN A N 1
ATOM 1862 C CA . ASN A 1 272 ? 1.758 14.921 -22.352 1.00 27.47 272 ASN A CA 1
ATOM 1863 C C . ASN A 1 272 ? 1.823 13.793 -21.294 1.00 27.47 272 ASN A C 1
ATOM 1865 O O . ASN A 1 272 ? 1.367 13.971 -20.163 1.00 27.47 272 ASN A O 1
ATOM 1869 N N . VAL A 1 273 ? 2.384 12.630 -21.626 1.00 32.97 273 VAL A N 1
ATOM 1870 C CA . VAL A 1 273 ? 2.654 11.557 -20.651 1.00 32.97 273 VAL A CA 1
ATOM 1871 C C . VAL A 1 273 ? 4.117 11.101 -20.665 1.00 32.97 273 VAL A C 1
ATOM 1873 O O . VAL A 1 273 ? 4.503 10.300 -19.822 1.00 32.97 273 VAL A O 1
ATOM 1876 N N . ASP A 1 274 ? 4.962 11.649 -21.543 1.00 40.66 274 ASP A N 1
ATOM 1877 C CA . ASP A 1 274 ? 6.379 11.286 -21.594 1.00 40.66 274 ASP A CA 1
ATOM 1878 C C . ASP A 1 274 ? 7.279 12.488 -21.952 1.00 40.66 274 ASP A C 1
ATOM 1880 O O . ASP A 1 274 ? 7.271 12.934 -23.101 1.00 40.66 274 ASP A O 1
ATOM 1884 N N . PRO A 1 275 ? 8.079 13.023 -21.010 1.00 31.98 275 PRO A N 1
ATOM 1885 C CA . PRO A 1 275 ? 9.002 14.125 -21.280 1.00 31.98 275 PRO A CA 1
ATOM 1886 C C . PRO A 1 275 ? 10.170 13.762 -22.224 1.00 31.98 275 PRO A C 1
ATOM 1888 O O . PRO A 1 275 ? 10.886 14.669 -22.644 1.00 31.98 275 PRO A O 1
ATOM 1891 N N . LEU A 1 276 ? 10.370 12.482 -22.581 1.00 41.50 276 LEU A N 1
ATOM 1892 C CA . LEU A 1 276 ? 11.432 12.011 -23.490 1.00 41.50 276 LEU A CA 1
ATOM 1893 C C . LEU A 1 276 ? 10.926 11.667 -24.909 1.00 41.50 276 LEU A C 1
ATOM 1895 O O . LEU A 1 276 ? 11.716 11.550 -25.856 1.00 41.50 276 LEU A O 1
ATOM 1899 N N . GLY A 1 277 ? 9.607 11.538 -25.097 1.00 42.31 277 GLY A N 1
ATOM 1900 C CA . GLY A 1 277 ? 8.998 11.139 -26.370 1.00 42.31 277 GLY A CA 1
ATOM 1901 C C . GLY A 1 277 ? 9.480 9.769 -26.871 1.00 42.31 277 GLY A C 1
ATOM 1902 O O . GLY A 1 277 ? 9.712 9.612 -28.073 1.00 42.31 277 GLY A O 1
ATOM 1903 N N . LEU A 1 278 ? 9.693 8.828 -25.947 1.00 45.53 278 LEU A N 1
ATOM 1904 C CA . LEU A 1 278 ? 9.986 7.407 -26.159 1.00 45.53 278 LEU A CA 1
ATOM 1905 C C . LEU A 1 278 ? 8.685 6.587 -26.244 1.00 45.53 278 LEU A C 1
ATOM 1907 O O . LEU A 1 278 ? 8.566 5.706 -27.088 1.00 45.53 278 LEU A O 1
ATOM 1911 N N . ALA A 1 279 ? 7.672 6.942 -25.452 1.00 35.88 279 ALA A N 1
ATOM 1912 C CA . ALA A 1 279 ? 6.414 6.214 -25.301 1.00 35.88 279 ALA A CA 1
ATOM 1913 C C . ALA A 1 279 ? 5.497 6.235 -26.538 1.00 35.88 279 ALA A C 1
ATOM 1915 O O . ALA A 1 279 ? 4.583 5.423 -26.640 1.00 35.88 279 ALA A O 1
ATOM 1916 N N . GLY A 1 280 ? 5.721 7.153 -27.486 1.00 36.50 280 GLY A N 1
ATOM 1917 C CA . GLY A 1 280 ? 5.002 7.199 -28.767 1.00 36.50 280 GLY A CA 1
ATOM 1918 C C . GLY A 1 280 ? 5.487 6.168 -29.797 1.00 36.50 280 GLY A C 1
ATOM 1919 O O . GLY A 1 280 ? 4.838 5.985 -30.822 1.00 36.50 280 GLY A O 1
ATOM 1920 N N . TYR A 1 281 ? 6.602 5.478 -29.532 1.00 45.62 281 TYR A N 1
ATOM 1921 C CA . TYR A 1 281 ? 7.220 4.490 -30.424 1.00 45.62 281 TYR A CA 1
ATOM 1922 C C . TYR A 1 281 ? 6.865 3.056 -30.000 1.00 45.62 281 TYR A C 1
ATOM 1924 O O . TYR A 1 281 ? 7.730 2.209 -29.798 1.00 45.62 281 TYR A O 1
ATOM 1932 N N . VAL A 1 282 ? 5.566 2.782 -29.837 1.00 34.59 282 VAL A N 1
ATOM 1933 C CA . VAL A 1 282 ? 5.042 1.456 -29.473 1.00 34.59 282 VAL A CA 1
ATOM 1934 C C . VAL A 1 282 ? 5.079 0.528 -30.696 1.00 34.59 282 VAL A C 1
ATOM 1936 O O . VAL A 1 282 ? 4.135 0.520 -31.483 1.00 34.59 282 VAL A O 1
ATOM 1939 N N . SER A 1 283 ? 6.139 -0.268 -30.876 1.00 36.34 283 SER A N 1
ATOM 1940 C CA . SER A 1 283 ? 6.142 -1.344 -31.883 1.00 36.34 283 SER A CA 1
ATOM 1941 C C . SER A 1 283 ? 5.475 -2.611 -31.335 1.00 36.34 283 SER A C 1
ATOM 1943 O O . SER A 1 283 ? 5.768 -3.080 -30.242 1.00 36.34 283 SER A O 1
ATOM 1945 N N . THR A 1 284 ? 4.562 -3.230 -32.076 1.00 31.88 284 THR A N 1
ATOM 1946 C CA . THR A 1 284 ? 4.115 -4.584 -31.738 1.00 31.88 284 THR A CA 1
ATOM 1947 C C . THR A 1 284 ? 5.277 -5.548 -31.955 1.00 31.88 284 THR A C 1
ATOM 1949 O O . THR A 1 284 ? 5.510 -5.957 -33.084 1.00 31.88 284 THR A O 1
ATOM 1952 N N . GLN A 1 285 ? 5.986 -5.904 -30.880 1.00 36.41 285 GLN A N 1
ATOM 1953 C CA . GLN A 1 285 ? 6.865 -7.072 -30.798 1.00 36.41 285 GLN A CA 1
ATOM 1954 C C . GLN A 1 285 ? 7.754 -7.251 -32.044 1.00 36.41 285 GLN A C 1
ATOM 1956 O O . GLN A 1 285 ? 7.512 -8.157 -32.844 1.00 36.41 285 GLN A O 1
ATOM 1961 N N . SER A 1 286 ? 8.796 -6.427 -32.214 1.00 37.12 286 SER A N 1
ATOM 1962 C CA . SER A 1 286 ? 9.837 -6.781 -33.179 1.00 37.12 286 SER A CA 1
ATOM 1963 C C . SER A 1 286 ? 10.457 -8.112 -32.743 1.00 37.12 286 SER A C 1
ATOM 1965 O O . SER A 1 286 ? 10.950 -8.301 -31.627 1.00 37.12 286 SER A O 1
ATOM 1967 N N . ASN A 1 287 ? 10.314 -9.110 -33.609 1.00 38.06 287 ASN A N 1
ATOM 1968 C CA . ASN A 1 287 ? 10.949 -10.402 -33.436 1.00 38.06 287 ASN A CA 1
ATOM 1969 C C . ASN A 1 287 ? 12.469 -10.156 -33.444 1.00 38.06 287 ASN A C 1
ATOM 1971 O O . ASN A 1 287 ? 12.945 -9.490 -34.357 1.00 38.06 287 ASN A O 1
ATOM 1975 N N . PRO A 1 288 ? 13.262 -10.709 -32.511 1.00 37.03 288 PRO A N 1
ATOM 1976 C CA . PRO A 1 288 ? 14.724 -10.557 -32.507 1.00 37.03 288 PRO A CA 1
ATOM 1977 C C . PRO A 1 288 ? 15.434 -11.050 -33.788 1.00 37.03 288 PRO A C 1
ATOM 1979 O O . PRO A 1 288 ? 16.644 -10.885 -33.910 1.00 37.03 288 PRO A O 1
ATOM 1982 N N . ASN A 1 289 ? 14.704 -11.656 -34.732 1.00 38.09 289 ASN A N 1
ATOM 1983 C CA . ASN A 1 289 ? 15.188 -12.057 -36.055 1.00 38.09 289 ASN A CA 1
ATOM 1984 C C . ASN A 1 289 ? 14.870 -11.052 -37.183 1.00 38.09 289 ASN A C 1
ATOM 1986 O O . ASN A 1 289 ? 15.289 -11.283 -38.318 1.00 38.09 289 ASN A O 1
ATOM 1990 N N . ASP A 1 290 ? 14.134 -9.973 -36.907 1.00 49.00 290 ASP A N 1
ATOM 1991 C CA . ASP A 1 290 ? 13.840 -8.928 -37.886 1.00 49.00 290 ASP A CA 1
ATOM 1992 C C . ASP A 1 290 ? 14.981 -7.901 -37.933 1.00 49.00 290 ASP A C 1
ATOM 1994 O O . ASP A 1 290 ? 15.425 -7.361 -36.921 1.00 49.00 290 ASP A O 1
ATOM 1998 N N . GLN A 1 291 ? 15.509 -7.680 -39.136 1.00 58.41 291 GLN A N 1
ATOM 1999 C CA . GLN A 1 291 ? 16.676 -6.841 -39.411 1.00 58.41 291 GLN A CA 1
ATOM 2000 C C . GLN A 1 291 ? 16.285 -5.348 -39.433 1.00 58.41 291 GLN A C 1
ATOM 2002 O O . GLN A 1 291 ? 16.468 -4.675 -40.438 1.00 58.41 291 GLN A O 1
ATOM 2007 N N . ASP A 1 292 ? 15.728 -4.824 -38.337 1.00 70.56 292 ASP A N 1
ATOM 2008 C CA . ASP A 1 292 ? 15.295 -3.420 -38.217 1.00 70.56 292 ASP A CA 1
ATOM 2009 C C . ASP A 1 292 ? 16.509 -2.465 -38.216 1.00 70.56 292 ASP A C 1
ATOM 2011 O O . ASP A 1 292 ? 16.964 -2.010 -37.167 1.00 70.56 292 ASP A O 1
ATOM 2015 N N . LEU A 1 293 ? 17.095 -2.202 -39.385 1.00 86.06 293 LEU A N 1
ATOM 2016 C CA . LEU A 1 293 ? 18.364 -1.492 -39.552 1.00 86.06 293 LEU A CA 1
ATOM 2017 C C . LEU A 1 293 ? 18.178 0.032 -39.595 1.00 86.06 293 LEU A C 1
ATOM 2019 O O . LEU A 1 293 ? 17.851 0.613 -40.621 1.00 86.06 293 LEU A O 1
ATOM 2023 N N . ALA A 1 294 ? 18.477 0.747 -38.515 1.00 90.94 294 ALA A N 1
ATOM 2024 C CA . ALA A 1 294 ? 18.530 2.210 -38.569 1.00 90.94 294 ALA A CA 1
ATOM 2025 C C . ALA A 1 294 ? 19.656 2.684 -39.502 1.00 90.94 294 ALA A C 1
ATOM 2027 O O . ALA A 1 294 ? 19.481 3.595 -40.316 1.00 90.94 294 ALA A O 1
ATOM 2028 N N . ILE A 1 295 ? 20.827 2.055 -39.371 1.00 93.38 295 ILE A N 1
ATOM 2029 C CA . ILE A 1 295 ? 22.041 2.421 -40.098 1.00 93.38 295 ILE A CA 1
ATOM 2030 C C . ILE A 1 295 ? 22.747 1.155 -40.564 1.00 93.38 295 ILE A C 1
ATOM 2032 O O . ILE A 1 295 ? 22.976 0.233 -39.779 1.00 93.38 295 ILE A O 1
ATOM 2036 N N . TRP A 1 296 ? 23.158 1.152 -41.827 1.00 93.06 296 TRP A N 1
ATOM 2037 C CA . TRP A 1 296 ? 23.999 0.106 -42.384 1.00 93.06 296 TRP A CA 1
ATOM 2038 C C . TRP A 1 296 ? 25.221 0.685 -43.097 1.00 93.06 296 TRP A C 1
ATOM 2040 O O . TRP A 1 296 ? 25.099 1.660 -43.844 1.00 93.06 296 TRP A O 1
ATOM 2050 N N . ALA A 1 297 ? 26.387 0.063 -42.920 1.00 91.31 297 ALA A N 1
ATOM 2051 C CA . ALA A 1 297 ? 27.582 0.335 -43.718 1.00 91.31 297 ALA A CA 1
ATOM 2052 C C . ALA A 1 297 ? 28.390 -0.939 -44.007 1.00 91.31 297 ALA A C 1
ATOM 2054 O O . ALA A 1 297 ? 28.124 -1.967 -43.398 1.00 91.31 297 ALA A O 1
ATOM 2055 N N . ASN A 1 298 ? 29.358 -0.894 -44.933 1.00 88.19 298 ASN A N 1
ATOM 2056 C CA . ASN A 1 298 ? 30.188 -2.069 -45.267 1.00 88.19 298 ASN A CA 1
ATOM 2057 C C . ASN A 1 298 ? 31.676 -1.813 -45.550 1.00 88.19 298 ASN A C 1
ATOM 2059 O O . ASN A 1 298 ? 32.419 -2.768 -45.767 1.00 88.19 298 ASN A O 1
ATOM 2063 N N . ALA A 1 299 ? 32.131 -0.562 -45.603 1.00 80.31 299 ALA A N 1
ATOM 2064 C CA . ALA A 1 299 ? 33.543 -0.255 -45.806 1.00 80.31 299 ALA A CA 1
ATOM 2065 C C . ALA A 1 299 ? 33.920 1.129 -45.260 1.00 80.31 299 ALA A C 1
ATOM 2067 O O . ALA A 1 299 ? 33.067 1.972 -44.972 1.00 8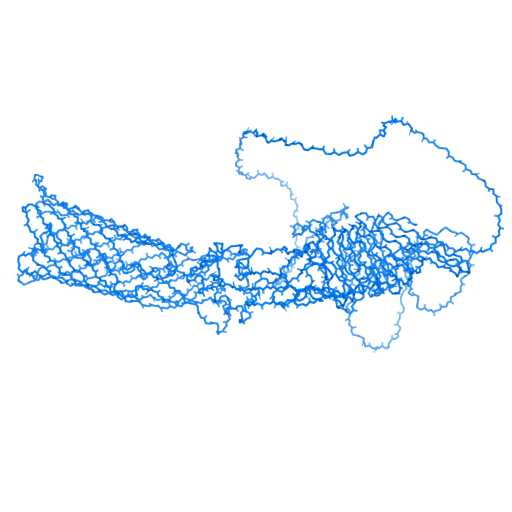0.31 299 ALA A O 1
ATOM 2068 N N . GLY A 1 300 ? 35.230 1.351 -45.137 1.00 81.88 300 GLY A N 1
ATOM 2069 C CA . GLY A 1 300 ? 35.793 2.592 -44.619 1.00 81.88 300 GLY A CA 1
ATOM 2070 C C . GLY A 1 300 ? 35.626 2.749 -43.106 1.00 81.88 300 GLY A C 1
ATOM 2071 O O . GLY A 1 300 ? 35.272 1.815 -42.386 1.00 81.88 300 GLY A O 1
ATOM 2072 N N . THR A 1 301 ? 35.918 3.953 -42.616 1.00 88.00 301 THR A N 1
ATOM 2073 C CA . THR A 1 301 ? 35.590 4.352 -41.237 1.00 88.00 301 THR A CA 1
ATOM 2074 C C . THR A 1 301 ? 34.278 5.121 -41.254 1.00 88.00 301 THR A C 1
ATOM 2076 O O . THR A 1 301 ? 34.131 6.021 -42.079 1.00 88.00 301 THR A O 1
ATOM 2079 N N . LEU A 1 302 ? 33.348 4.819 -40.346 1.00 91.56 302 LEU A N 1
ATOM 2080 C CA . LEU A 1 302 ? 32.123 5.599 -40.162 1.00 91.56 302 LEU A CA 1
ATOM 2081 C C . LEU A 1 302 ? 32.128 6.280 -38.793 1.00 91.56 302 LEU A C 1
ATOM 2083 O O . LEU A 1 302 ? 32.164 5.618 -37.758 1.00 91.56 302 LEU A O 1
ATOM 2087 N N . THR A 1 303 ? 32.042 7.610 -38.796 1.00 94.25 303 THR A N 1
ATOM 2088 C CA . THR A 1 303 ? 31.749 8.387 -37.585 1.00 94.25 303 THR A CA 1
ATOM 2089 C C . THR A 1 303 ? 30.272 8.764 -37.560 1.00 94.25 303 THR A C 1
ATOM 2091 O O . THR A 1 303 ? 29.807 9.498 -38.430 1.00 94.25 303 THR A O 1
ATOM 2094 N N . ILE A 1 304 ? 29.544 8.284 -36.555 1.00 95.62 304 ILE A N 1
ATOM 2095 C CA . ILE A 1 304 ? 28.143 8.630 -36.302 1.00 95.62 304 ILE A CA 1
ATOM 2096 C C . ILE A 1 304 ? 28.113 9.653 -35.165 1.00 95.62 304 ILE A C 1
ATOM 2098 O O . ILE A 1 304 ? 28.602 9.382 -34.071 1.00 95.62 304 ILE A O 1
ATOM 2102 N N . ASN A 1 305 ? 27.534 10.825 -35.408 1.00 97.44 305 ASN A N 1
ATOM 2103 C CA . ASN A 1 305 ? 27.284 11.849 -34.399 1.00 97.44 305 ASN A CA 1
ATOM 2104 C C . ASN A 1 305 ? 25.774 12.039 -34.262 1.00 97.44 305 ASN A C 1
ATOM 2106 O O . ASN A 1 305 ? 25.143 12.643 -35.130 1.00 97.44 305 ASN A O 1
ATOM 2110 N N . ASN A 1 306 ? 25.201 11.520 -33.180 1.00 96.81 306 ASN A N 1
ATOM 2111 C CA . ASN A 1 306 ? 23.774 11.639 -32.911 1.00 96.81 306 ASN A CA 1
ATOM 2112 C C . ASN A 1 306 ? 23.504 12.737 -31.886 1.00 96.81 306 ASN A C 1
ATOM 2114 O O . ASN A 1 306 ? 23.933 12.633 -30.740 1.00 96.81 306 ASN A O 1
ATOM 2118 N N . PHE A 1 307 ? 22.768 13.756 -32.304 1.00 95.94 307 PHE A N 1
ATOM 2119 C CA . PHE A 1 307 ? 22.197 14.812 -31.471 1.00 95.94 307 PHE A CA 1
ATOM 2120 C C . PHE A 1 307 ? 20.664 14.710 -31.399 1.00 95.94 307 PHE A C 1
ATOM 2122 O O . PHE A 1 307 ? 20.078 15.227 -30.455 1.00 95.94 307 PHE A O 1
ATOM 2129 N N . GLY A 1 308 ? 20.040 14.037 -32.372 1.00 92.12 308 GLY A N 1
ATOM 2130 C CA . GLY A 1 308 ? 18.608 13.739 -32.416 1.00 92.12 308 GLY A CA 1
ATOM 2131 C C . GLY A 1 308 ? 18.270 12.353 -31.859 1.00 92.12 308 GLY A C 1
ATOM 2132 O O . GLY A 1 308 ? 18.750 11.957 -30.797 1.00 92.12 308 GLY A O 1
ATOM 2133 N N . LYS A 1 309 ? 17.436 11.599 -32.580 1.00 89.56 309 LYS A N 1
ATOM 2134 C CA . LYS A 1 309 ? 16.968 10.254 -32.220 1.00 89.56 309 LYS A CA 1
ATOM 2135 C C . LYS A 1 309 ? 17.402 9.217 -33.261 1.00 89.56 309 LYS A C 1
ATOM 2137 O O . LYS A 1 309 ? 17.212 9.422 -34.458 1.00 89.56 309 LYS A O 1
ATOM 2142 N N . ILE A 1 310 ? 17.945 8.085 -32.817 1.00 90.31 310 ILE A N 1
ATOM 2143 C CA . ILE A 1 310 ? 18.200 6.907 -33.666 1.00 90.31 310 ILE A CA 1
ATOM 2144 C C . ILE A 1 310 ? 17.516 5.705 -33.029 1.00 90.31 310 ILE A C 1
ATOM 2146 O O . ILE A 1 310 ? 17.854 5.344 -31.900 1.00 90.31 310 ILE A O 1
ATOM 2150 N N . HIS A 1 311 ? 16.566 5.102 -33.741 1.00 86.94 311 HIS A N 1
ATOM 2151 C CA . HIS A 1 311 ? 15.813 3.932 -33.293 1.00 86.94 311 HIS A CA 1
ATOM 2152 C C . HIS A 1 311 ? 16.061 2.768 -34.260 1.00 86.94 311 HIS A C 1
ATOM 2154 O O . HIS A 1 311 ? 15.841 2.910 -35.462 1.00 86.94 311 HIS A O 1
ATOM 2160 N N . GLY A 1 312 ? 16.530 1.633 -33.742 1.00 83.25 312 GLY A N 1
ATOM 2161 C CA . GLY A 1 312 ? 16.814 0.432 -34.531 1.00 83.25 312 GLY A CA 1
ATOM 2162 C C . GLY A 1 312 ? 18.256 -0.062 -34.418 1.00 83.25 312 GLY A C 1
ATOM 2163 O O . GLY A 1 312 ? 19.099 0.505 -33.720 1.00 83.25 312 GLY A O 1
ATOM 2164 N N . SER A 1 313 ? 18.526 -1.182 -35.073 1.00 87.44 313 SER A N 1
ATOM 2165 C CA . SER A 1 313 ? 19.826 -1.850 -35.091 1.00 87.44 313 SER A CA 1
ATOM 2166 C C . SER A 1 313 ? 20.824 -1.111 -35.984 1.00 87.44 313 SER A C 1
ATOM 2168 O O . SER A 1 313 ? 20.447 -0.411 -36.925 1.00 87.44 313 SER A O 1
ATOM 2170 N N . ILE A 1 314 ? 22.116 -1.276 -35.706 1.00 90.62 314 ILE A N 1
ATOM 2171 C CA . ILE A 1 314 ? 23.190 -0.728 -36.545 1.00 90.62 314 ILE A CA 1
ATOM 2172 C C . ILE A 1 314 ? 24.109 -1.869 -36.965 1.00 90.62 314 ILE A C 1
ATOM 2174 O O . ILE A 1 314 ? 24.602 -2.596 -36.105 1.00 90.62 314 ILE A O 1
ATOM 2178 N N . ASP A 1 315 ? 24.385 -2.002 -38.260 1.00 90.31 315 ASP A N 1
ATOM 2179 C CA . ASP A 1 315 ? 25.362 -2.969 -38.771 1.00 90.31 315 ASP A CA 1
ATOM 2180 C C . ASP A 1 315 ? 26.377 -2.309 -39.695 1.00 90.31 315 ASP A C 1
ATOM 2182 O O . ASP A 1 315 ? 26.033 -1.792 -40.753 1.00 90.31 315 ASP A O 1
ATOM 2186 N N . LEU A 1 316 ? 27.647 -2.332 -39.299 1.00 88.00 316 LEU A N 1
ATOM 2187 C CA . LEU A 1 316 ? 28.730 -1.776 -40.102 1.00 88.00 316 LEU A CA 1
ATOM 2188 C C . LEU A 1 316 ? 29.456 -2.817 -40.957 1.00 88.00 316 LEU A C 1
ATOM 2190 O O . LEU A 1 316 ? 30.371 -2.434 -41.680 1.00 88.00 316 LEU A O 1
ATOM 2194 N N . ASN A 1 317 ? 29.078 -4.100 -40.886 1.00 81.56 317 ASN A N 1
ATOM 2195 C CA . ASN A 1 317 ? 29.477 -5.169 -41.810 1.00 81.56 317 ASN A CA 1
ATOM 2196 C C . ASN A 1 317 ? 30.937 -5.092 -42.327 1.00 81.56 317 ASN A C 1
ATOM 2198 O O . ASN A 1 317 ? 31.195 -5.139 -43.530 1.00 81.56 317 ASN A O 1
ATOM 2202 N N . GLY A 1 318 ? 31.901 -4.934 -41.410 1.00 72.06 318 GLY A N 1
ATOM 2203 C CA . GLY A 1 318 ? 33.338 -4.852 -41.715 1.00 72.06 318 GLY A CA 1
ATOM 2204 C C . GLY A 1 318 ? 33.950 -3.442 -41.725 1.00 72.06 318 GLY A C 1
ATOM 2205 O O . GLY A 1 318 ? 35.174 -3.325 -41.739 1.00 72.06 318 GLY A O 1
ATOM 2206 N N . ALA A 1 319 ? 33.145 -2.380 -41.659 1.00 72.81 319 ALA A N 1
ATOM 2207 C CA . ALA A 1 319 ? 33.605 -1.019 -41.389 1.00 72.81 319 ALA A CA 1
ATOM 2208 C C . ALA A 1 319 ? 33.880 -0.796 -39.892 1.00 72.81 319 ALA A C 1
ATOM 2210 O O . ALA A 1 319 ? 33.229 -1.375 -39.019 1.00 72.81 319 ALA A O 1
ATOM 2211 N N . THR A 1 320 ? 34.825 0.099 -39.594 1.00 79.69 320 THR A N 1
ATOM 2212 C CA . THR A 1 320 ? 35.126 0.511 -38.215 1.00 79.69 320 THR A CA 1
ATOM 2213 C C . THR A 1 320 ? 34.223 1.675 -37.821 1.00 79.69 320 THR A C 1
ATOM 2215 O O . THR A 1 320 ? 34.235 2.726 -38.469 1.00 79.69 320 THR A O 1
ATOM 2218 N N . GLY A 1 321 ? 33.447 1.493 -36.751 1.00 82.06 321 GLY A N 1
ATOM 2219 C CA . GLY A 1 321 ? 32.496 2.485 -36.251 1.00 82.06 321 GLY A CA 1
ATOM 2220 C C . GLY A 1 321 ? 33.002 3.278 -35.055 1.00 82.06 321 GLY A C 1
ATOM 2221 O O . GLY A 1 321 ? 33.448 2.700 -34.065 1.00 82.06 321 GLY A O 1
ATOM 2222 N N . ILE A 1 322 ? 32.849 4.599 -35.115 1.00 90.75 322 ILE A N 1
ATOM 2223 C CA . ILE A 1 322 ? 32.884 5.478 -33.942 1.00 90.75 322 ILE A CA 1
ATOM 2224 C C . ILE A 1 322 ? 31.487 6.066 -33.796 1.00 90.75 322 ILE A C 1
ATOM 2226 O O . ILE A 1 322 ? 31.057 6.832 -34.660 1.00 90.75 322 ILE A O 1
ATOM 2230 N N . PHE A 1 323 ? 30.778 5.733 -32.718 1.00 94.25 323 PHE A N 1
ATOM 2231 C CA . PHE A 1 323 ? 29.456 6.297 -32.458 1.00 94.25 323 PHE A CA 1
ATOM 2232 C C . PHE A 1 323 ? 29.494 7.227 -31.243 1.00 94.25 323 PHE A C 1
ATOM 2234 O O . PHE A 1 323 ? 29.723 6.787 -30.123 1.00 94.25 323 PHE A O 1
ATOM 2241 N N . ASN A 1 324 ? 29.252 8.519 -31.470 1.00 95.88 324 ASN A N 1
ATOM 2242 C CA . ASN A 1 324 ? 29.077 9.537 -30.443 1.00 95.88 324 ASN A CA 1
ATOM 2243 C C . ASN A 1 324 ? 27.585 9.849 -30.265 1.00 95.88 324 ASN A C 1
ATOM 2245 O O . ASN A 1 324 ? 26.992 10.558 -31.085 1.00 95.88 324 ASN A O 1
ATOM 2249 N N . ASN A 1 325 ? 26.988 9.352 -29.186 1.00 96.00 325 ASN A N 1
ATOM 2250 C CA . ASN A 1 325 ? 25.616 9.668 -28.814 1.00 96.00 325 ASN A CA 1
ATOM 2251 C C . ASN A 1 325 ? 25.570 10.857 -27.843 1.00 96.00 325 ASN A C 1
ATOM 2253 O O . ASN A 1 325 ? 26.187 10.826 -26.780 1.00 96.00 325 ASN A O 1
ATOM 2257 N N . LYS A 1 326 ? 24.835 11.902 -28.225 1.00 95.69 326 LYS A N 1
ATOM 2258 C CA . LYS A 1 326 ? 24.494 13.085 -27.415 1.00 95.69 326 LYS A CA 1
ATOM 2259 C C . LYS A 1 326 ? 22.989 13.378 -27.403 1.00 95.69 326 LYS A C 1
ATOM 2261 O O . LYS A 1 326 ? 22.564 14.299 -26.719 1.00 95.69 326 LYS A O 1
ATOM 2266 N N . GLY A 1 327 ? 22.217 12.636 -28.194 1.00 91.06 327 GLY A N 1
ATOM 2267 C CA . GLY A 1 327 ? 20.759 12.653 -28.206 1.00 91.06 327 GLY A CA 1
ATOM 2268 C C . GLY A 1 327 ? 20.209 11.356 -27.619 1.00 91.06 327 GLY A C 1
ATOM 2269 O O . GLY A 1 327 ? 20.731 10.842 -26.630 1.00 91.06 327 GLY A O 1
ATOM 2270 N N . VAL A 1 328 ? 19.177 10.798 -28.244 1.00 89.50 328 VAL A N 1
ATOM 2271 C CA . VAL A 1 328 ? 18.547 9.535 -27.838 1.00 89.50 328 VAL A CA 1
ATOM 2272 C C . VAL A 1 328 ? 18.963 8.418 -28.786 1.00 89.50 328 VAL A C 1
ATOM 2274 O O . VAL A 1 328 ? 18.821 8.537 -30.006 1.00 89.50 328 VAL A O 1
ATOM 2277 N N . PHE A 1 329 ? 19.435 7.311 -28.224 1.00 91.25 329 PHE A N 1
ATOM 2278 C CA . PHE A 1 329 ? 19.702 6.086 -28.961 1.00 91.25 329 PHE A CA 1
ATOM 2279 C C . PHE A 1 329 ? 18.906 4.923 -28.370 1.00 91.25 329 PHE A C 1
ATOM 2281 O O . PHE A 1 329 ? 19.154 4.488 -27.246 1.00 91.25 329 PHE A O 1
ATOM 2288 N N . ALA A 1 330 ? 17.965 4.406 -29.151 1.00 87.75 330 ALA A N 1
ATOM 2289 C CA . ALA A 1 330 ? 17.168 3.239 -28.813 1.00 87.75 330 ALA A CA 1
ATOM 2290 C C . ALA A 1 330 ? 17.573 2.070 -29.726 1.00 87.75 330 ALA A C 1
ATOM 2292 O O . ALA A 1 330 ? 16.976 1.884 -30.794 1.00 87.75 330 ALA A O 1
ATOM 2293 N N . PRO A 1 331 ? 18.653 1.337 -29.391 1.00 86.00 331 PRO A N 1
ATOM 2294 C CA . PRO A 1 331 ? 19.119 0.256 -30.240 1.00 86.00 331 PRO A CA 1
ATOM 2295 C C . PRO A 1 331 ? 18.111 -0.888 -30.327 1.00 86.00 331 PRO A C 1
ATOM 2297 O O . PRO A 1 331 ? 17.456 -1.250 -29.348 1.00 86.00 331 PRO A O 1
ATOM 2300 N N . GLY A 1 332 ? 18.081 -1.517 -31.501 1.00 81.94 332 GLY A N 1
ATOM 2301 C CA . GLY A 1 332 ? 17.436 -2.811 -31.707 1.00 81.94 332 GLY A CA 1
ATOM 2302 C C . GLY A 1 332 ? 18.248 -3.979 -31.126 1.00 81.94 332 GLY A C 1
ATOM 2303 O O . GLY A 1 332 ? 19.033 -3.831 -30.185 1.00 81.94 332 GLY A O 1
ATOM 2304 N N . ALA A 1 333 ? 18.079 -5.167 -31.709 1.00 82.38 333 ALA A N 1
ATOM 2305 C CA . ALA A 1 333 ? 18.697 -6.404 -31.223 1.00 82.38 333 ALA A CA 1
ATOM 2306 C C . ALA A 1 333 ? 20.239 -6.404 -31.295 1.00 82.38 333 ALA A C 1
ATOM 2308 O O . ALA A 1 333 ? 20.902 -7.107 -30.520 1.00 82.38 333 ALA A O 1
ATOM 2309 N N . TYR A 1 334 ? 20.833 -5.623 -32.202 1.00 86.25 334 TYR A N 1
ATOM 2310 C CA . TYR A 1 334 ? 22.284 -5.576 -32.360 1.00 86.25 334 TYR A CA 1
ATOM 2311 C C . TYR A 1 334 ? 22.826 -4.202 -32.774 1.00 86.25 334 TYR A C 1
ATOM 2313 O O . TYR A 1 334 ? 22.178 -3.396 -33.442 1.00 86.25 334 TYR A O 1
ATOM 2321 N N . VAL A 1 335 ? 24.075 -3.968 -32.384 1.00 89.56 335 VAL A N 1
ATOM 2322 C CA . VAL A 1 335 ? 24.922 -2.846 -32.784 1.00 89.56 335 VAL A CA 1
ATOM 2323 C C . VAL A 1 335 ? 26.291 -3.427 -33.124 1.00 89.56 335 VAL A C 1
ATOM 2325 O O . VAL A 1 335 ? 27.037 -3.840 -32.239 1.00 89.56 335 VAL A O 1
ATOM 2328 N N . ASN A 1 336 ? 26.625 -3.517 -34.407 1.00 88.69 336 ASN A N 1
ATOM 2329 C CA . ASN A 1 336 ? 27.852 -4.152 -34.872 1.00 88.69 336 ASN A CA 1
ATOM 2330 C C . ASN A 1 336 ? 28.857 -3.121 -35.393 1.00 88.69 336 ASN A C 1
ATOM 2332 O O . ASN A 1 336 ? 28.674 -2.583 -36.483 1.00 88.69 336 ASN A O 1
ATOM 2336 N N . PHE A 1 337 ? 29.942 -2.891 -34.645 1.00 84.12 337 PHE A N 1
ATOM 2337 C CA . PHE A 1 337 ? 31.033 -1.982 -35.022 1.00 84.12 337 PHE A CA 1
ATOM 2338 C C . PHE A 1 337 ? 32.349 -2.698 -35.354 1.00 84.12 337 PHE A C 1
ATOM 2340 O O . PHE A 1 337 ? 33.423 -2.096 -35.265 1.00 84.12 337 PHE A O 1
ATOM 2347 N N . GLY A 1 338 ? 32.288 -3.984 -35.718 1.00 72.56 338 GLY A N 1
ATOM 2348 C CA . GLY A 1 338 ? 33.466 -4.746 -36.139 1.00 72.56 338 GLY A CA 1
ATOM 2349 C C . GLY A 1 338 ? 34.416 -5.118 -34.993 1.00 72.56 338 GLY A C 1
ATOM 2350 O O . GLY A 1 338 ? 35.616 -5.263 -35.211 1.00 72.56 338 GLY A O 1
ATOM 2351 N N . GLY A 1 339 ? 33.908 -5.240 -33.761 1.00 71.25 339 GLY A N 1
ATOM 2352 C CA . GLY A 1 339 ? 34.644 -5.717 -32.581 1.00 71.25 339 GLY A CA 1
ATOM 2353 C C . GLY A 1 339 ? 35.637 -4.728 -31.952 1.00 71.25 339 GLY A C 1
ATOM 2354 O O . GLY A 1 339 ? 35.865 -4.807 -30.747 1.00 71.25 339 GLY A O 1
ATOM 2355 N N . LEU A 1 340 ? 36.191 -3.786 -32.724 1.00 74.62 340 LEU A N 1
ATOM 2356 C CA . LEU A 1 340 ? 37.105 -2.734 -32.244 1.00 74.62 340 LEU A CA 1
ATOM 2357 C C . LEU A 1 340 ? 36.453 -1.348 -32.122 1.00 74.62 340 LEU A C 1
ATOM 2359 O O . LEU A 1 340 ? 37.082 -0.428 -31.601 1.00 74.62 340 LEU A O 1
ATOM 2363 N N . GLY A 1 341 ? 35.234 -1.169 -32.632 1.00 83.94 341 GLY A N 1
ATOM 2364 C CA . GLY A 1 341 ? 34.532 0.107 -32.537 1.00 83.94 341 GLY A CA 1
ATOM 2365 C C . GLY A 1 341 ? 34.026 0.414 -31.127 1.00 83.94 341 GLY A C 1
ATOM 2366 O O . GLY A 1 341 ? 33.859 -0.481 -30.295 1.00 83.94 341 GLY A O 1
ATOM 2367 N N . THR A 1 342 ? 33.744 1.693 -30.879 1.00 89.12 342 THR A N 1
ATOM 2368 C CA . THR A 1 342 ? 33.285 2.183 -29.572 1.00 89.12 342 THR A CA 1
ATOM 2369 C C . THR A 1 342 ? 31.954 2.912 -29.703 1.00 89.12 342 THR A C 1
ATOM 2371 O O . THR A 1 342 ? 31.822 3.847 -30.500 1.00 89.12 342 THR A O 1
ATOM 2374 N N . LEU A 1 343 ? 30.990 2.513 -28.870 1.00 93.94 343 LEU A N 1
ATOM 2375 C CA . LEU A 1 343 ? 29.782 3.275 -28.568 1.00 93.94 343 LEU A CA 1
ATOM 2376 C C . LEU A 1 343 ? 30.073 4.233 -27.410 1.00 93.94 343 LEU A C 1
ATOM 2378 O O . LEU A 1 343 ? 30.196 3.795 -26.271 1.00 93.94 343 LEU A O 1
ATOM 2382 N N . SER A 1 344 ? 30.175 5.527 -27.695 1.00 95.62 344 SER A N 1
ATOM 2383 C CA . SER A 1 344 ? 30.376 6.584 -26.704 1.00 95.62 344 SER A CA 1
ATOM 2384 C C . SER A 1 344 ? 29.075 7.348 -26.466 1.00 95.62 344 SER A C 1
ATOM 2386 O O . SER A 1 344 ? 28.705 8.211 -27.263 1.00 95.62 344 SER A O 1
ATOM 2388 N N . ASN A 1 345 ? 28.401 7.078 -25.352 1.00 95.81 345 ASN A N 1
ATOM 2389 C CA . ASN A 1 345 ? 27.301 7.895 -24.854 1.00 95.81 345 ASN A CA 1
ATOM 2390 C C . ASN A 1 345 ? 27.861 9.038 -24.002 1.00 95.81 345 ASN A C 1
ATOM 2392 O O . ASN A 1 345 ? 28.458 8.800 -22.951 1.00 95.81 345 ASN A O 1
ATOM 2396 N N . ASN A 1 346 ? 27.737 10.275 -24.485 1.00 92.75 346 ASN A N 1
ATOM 2397 C CA . ASN A 1 346 ? 28.337 11.446 -23.860 1.00 92.75 346 ASN A CA 1
ATOM 2398 C C . ASN A 1 346 ? 27.332 12.592 -23.706 1.00 92.75 346 ASN A C 1
ATOM 2400 O O . ASN A 1 346 ? 27.323 13.536 -24.498 1.00 92.75 346 ASN A O 1
ATOM 2404 N N . GLY A 1 347 ? 26.511 12.502 -22.664 1.00 88.69 347 GLY A N 1
ATOM 2405 C CA . GLY A 1 347 ? 25.413 13.430 -22.398 1.00 88.69 347 GLY A CA 1
ATOM 2406 C C . GLY A 1 347 ? 24.098 13.047 -23.078 1.00 88.69 347 GLY A C 1
ATOM 2407 O O . GLY A 1 347 ? 23.187 13.865 -23.101 1.00 88.69 347 GLY A O 1
ATOM 2408 N N . GLY A 1 348 ? 24.023 11.851 -23.671 1.00 90.94 348 GLY A N 1
ATOM 2409 C CA . GLY A 1 348 ? 22.823 11.319 -24.315 1.00 90.94 348 GLY A CA 1
ATOM 2410 C C . GLY A 1 348 ? 22.126 10.233 -23.492 1.00 90.94 348 GLY A C 1
ATOM 2411 O O . GLY A 1 348 ? 22.605 9.815 -22.435 1.00 90.94 348 GLY A O 1
ATOM 2412 N N . ILE A 1 349 ? 21.007 9.742 -24.020 1.00 90.25 349 ILE A N 1
ATOM 2413 C CA . ILE A 1 349 ? 20.183 8.677 -23.434 1.00 90.25 349 ILE A CA 1
ATOM 2414 C C . ILE A 1 349 ? 20.335 7.405 -24.270 1.00 90.25 349 ILE A C 1
ATOM 2416 O O . ILE A 1 349 ? 20.288 7.471 -25.502 1.00 90.25 349 ILE A O 1
ATOM 2420 N N . MET A 1 350 ? 20.490 6.253 -23.614 1.00 90.88 350 MET A N 1
ATOM 2421 C CA . MET A 1 350 ? 20.430 4.930 -24.244 1.00 90.88 350 MET A CA 1
ATOM 2422 C C . MET A 1 350 ? 19.331 4.063 -23.631 1.00 90.88 350 MET A C 1
ATOM 2424 O O . MET A 1 350 ? 19.201 4.035 -22.413 1.00 90.88 350 MET A O 1
ATOM 2428 N N . SER A 1 351 ? 18.594 3.323 -24.464 1.00 87.44 351 SER A N 1
ATOM 2429 C CA . SER A 1 351 ? 17.518 2.409 -24.041 1.00 87.44 351 SER A CA 1
ATOM 2430 C C . SER A 1 351 ? 17.437 1.194 -24.985 1.00 87.44 351 SER A C 1
ATOM 2432 O O . SER A 1 351 ? 16.893 1.319 -26.085 1.00 87.44 351 SER A O 1
ATOM 2434 N N . PRO A 1 352 ? 18.035 0.037 -24.636 1.00 85.31 352 PRO A N 1
ATOM 2435 C CA . PRO A 1 352 ? 17.852 -1.222 -25.359 1.00 85.31 352 PRO A CA 1
ATOM 2436 C C . PRO A 1 352 ? 16.375 -1.533 -25.551 1.00 85.31 352 PRO A C 1
ATOM 2438 O O . PRO A 1 352 ? 15.625 -1.483 -24.595 1.00 85.31 352 PRO A O 1
ATOM 2441 N N . GLY A 1 353 ? 15.959 -1.874 -26.771 1.00 66.69 353 GLY A N 1
ATOM 2442 C CA . GLY A 1 353 ? 14.554 -2.193 -27.049 1.00 66.69 353 GLY A CA 1
ATOM 2443 C C . GLY A 1 353 ? 13.650 -0.984 -27.297 1.00 66.69 353 GLY A C 1
ATOM 2444 O O . GLY A 1 353 ? 12.573 -1.177 -27.853 1.00 66.69 353 GLY A O 1
ATOM 2445 N N . ALA A 1 354 ? 14.128 0.238 -27.028 1.00 67.06 354 ALA A N 1
ATOM 2446 C CA . ALA A 1 354 ? 13.330 1.465 -26.942 1.00 67.06 354 ALA A CA 1
ATOM 2447 C C . ALA A 1 354 ? 12.368 1.475 -25.743 1.00 67.06 354 ALA A C 1
ATOM 2449 O O . ALA A 1 354 ? 11.940 0.430 -25.265 1.00 67.06 354 ALA A O 1
ATOM 2450 N N . GLY A 1 355 ? 12.003 2.674 -25.277 1.00 55.94 355 GLY A N 1
ATOM 2451 C CA . GLY A 1 355 ? 11.127 2.809 -24.113 1.00 55.94 355 GLY A CA 1
ATOM 2452 C C . GLY A 1 355 ? 9.804 2.072 -24.296 1.00 55.94 355 GLY A C 1
ATOM 2453 O O . GLY A 1 355 ? 9.172 2.186 -25.348 1.00 55.94 355 GLY A O 1
ATOM 2454 N N . LEU A 1 356 ? 9.378 1.382 -23.237 1.00 53.69 356 LEU A N 1
ATOM 2455 C CA . LEU A 1 356 ? 8.206 0.502 -23.155 1.00 53.69 356 LEU A CA 1
ATOM 2456 C C . LEU A 1 356 ? 8.423 -0.930 -23.685 1.00 53.69 356 LEU A C 1
ATOM 2458 O O . LEU A 1 356 ? 7.475 -1.724 -23.639 1.00 53.69 356 LEU A O 1
ATOM 2462 N N . PHE A 1 357 ? 9.628 -1.305 -24.133 1.00 69.56 357 PHE A N 1
ATOM 2463 C CA . PHE A 1 357 ? 9.936 -2.671 -24.569 1.00 69.56 357 PHE A CA 1
ATOM 2464 C C . PHE A 1 357 ? 11.190 -3.215 -23.931 1.00 69.56 357 PHE A C 1
ATOM 2466 O O . PHE A 1 357 ? 12.280 -2.690 -24.096 1.00 69.56 357 PHE A O 1
ATOM 2473 N N . ILE A 1 358 ? 11.043 -4.400 -23.349 1.00 80.75 358 ILE A N 1
ATOM 2474 C CA . ILE A 1 358 ? 12.187 -5.092 -22.786 1.00 80.75 358 ILE A CA 1
ATOM 2475 C C . ILE A 1 358 ? 13.044 -5.698 -23.890 1.00 80.75 358 ILE A C 1
ATOM 2477 O O . ILE A 1 358 ? 12.668 -6.710 -24.496 1.00 80.75 358 ILE A O 1
ATOM 2481 N N . GLY A 1 359 ? 14.207 -5.095 -24.110 1.00 79.94 359 GLY A N 1
ATOM 2482 C CA . GLY A 1 359 ? 15.147 -5.455 -25.160 1.00 79.94 359 GLY A CA 1
ATOM 2483 C C . GLY A 1 359 ? 16.464 -6.021 -24.639 1.00 79.94 359 GLY A C 1
ATOM 2484 O O . GLY A 1 359 ? 16.976 -5.657 -23.584 1.00 79.94 359 GLY A O 1
ATOM 2485 N N . THR A 1 360 ? 17.075 -6.913 -25.420 1.00 89.12 360 THR A N 1
ATOM 2486 C CA . THR A 1 360 ? 18.506 -7.207 -25.283 1.00 89.12 360 THR A CA 1
ATOM 2487 C C . THR A 1 360 ? 19.229 -6.734 -26.531 1.00 89.12 360 THR A C 1
ATOM 2489 O O . THR A 1 360 ? 18.960 -7.239 -27.619 1.00 89.12 360 THR A O 1
ATOM 2492 N N . THR A 1 361 ? 20.175 -5.811 -26.367 1.00 90.31 361 THR A N 1
ATOM 2493 C CA . THR A 1 361 ? 21.036 -5.342 -27.454 1.00 90.31 361 THR A CA 1
ATOM 2494 C C . THR A 1 361 ? 22.410 -5.984 -27.346 1.00 90.31 361 THR A C 1
ATOM 2496 O O . THR A 1 361 ? 23.108 -5.841 -26.341 1.00 90.31 361 THR A O 1
ATOM 2499 N N . THR A 1 362 ? 22.835 -6.652 -28.414 1.00 91.88 362 THR A N 1
ATOM 2500 C CA . THR A 1 362 ? 24.204 -7.160 -28.557 1.00 91.88 362 THR A CA 1
ATOM 2501 C C . THR A 1 362 ? 25.098 -6.109 -29.218 1.00 91.88 362 THR A C 1
ATOM 2503 O O . THR A 1 362 ? 24.870 -5.716 -30.356 1.00 91.88 362 THR A O 1
ATOM 2506 N N . LEU A 1 363 ? 26.117 -5.624 -28.510 1.00 92.94 363 LEU A N 1
ATOM 2507 C CA . LEU A 1 363 ? 27.096 -4.660 -29.014 1.00 92.94 363 LEU A CA 1
ATOM 2508 C C . LEU A 1 363 ? 28.404 -5.379 -29.364 1.00 92.94 363 LEU A C 1
ATOM 2510 O O . LEU A 1 363 ? 29.120 -5.838 -28.474 1.00 92.94 363 LEU A O 1
ATOM 2514 N N . SER A 1 364 ? 28.746 -5.434 -30.653 1.00 91.56 364 SER A N 1
ATOM 2515 C CA . SER A 1 364 ? 30.076 -5.851 -31.110 1.00 91.56 364 SER A CA 1
ATOM 2516 C C . SER A 1 364 ? 31.031 -4.657 -31.099 1.00 91.56 364 SER A C 1
ATOM 2518 O O . SER A 1 364 ? 31.108 -3.893 -32.064 1.00 91.56 364 SER A O 1
ATOM 2520 N N . GLY A 1 365 ? 31.729 -4.477 -29.981 1.00 91.44 365 GLY A N 1
ATOM 2521 C CA . GLY A 1 365 ? 32.600 -3.336 -29.702 1.00 91.44 365 GLY A CA 1
ATOM 2522 C C . GLY A 1 365 ? 32.710 -3.063 -28.203 1.00 91.44 365 GLY A C 1
ATOM 2523 O O . GLY A 1 365 ? 32.300 -3.894 -27.391 1.00 91.44 365 GLY A O 1
ATOM 2524 N N . SER A 1 366 ? 33.246 -1.897 -27.843 1.00 93.50 366 SER A N 1
ATOM 2525 C CA . SER A 1 366 ? 33.293 -1.398 -26.462 1.00 93.50 366 SER A CA 1
ATOM 2526 C C . SER A 1 366 ? 32.216 -0.341 -26.195 1.00 93.50 366 SER A C 1
ATOM 2528 O O . SER A 1 366 ? 31.807 0.393 -27.097 1.00 93.50 366 SER A O 1
ATOM 2530 N N . LEU A 1 367 ? 31.783 -0.238 -24.938 1.00 95.62 367 LEU A N 1
ATOM 2531 C CA . LEU A 1 367 ? 30.818 0.748 -24.449 1.00 95.62 367 LEU A CA 1
ATOM 2532 C C . LEU A 1 367 ? 31.506 1.773 -23.540 1.00 95.62 367 LEU A C 1
ATOM 2534 O O . LEU A 1 367 ? 32.192 1.412 -22.586 1.00 95.62 367 LEU A O 1
ATOM 2538 N N . TYR A 1 368 ? 31.276 3.053 -23.798 1.00 96.12 368 TYR A N 1
ATOM 2539 C CA . TYR A 1 368 ? 31.670 4.156 -22.932 1.00 96.12 368 TYR A CA 1
ATOM 2540 C C . TYR A 1 368 ? 30.444 5.013 -22.619 1.00 96.12 368 TYR A C 1
ATOM 2542 O O . TYR A 1 368 ? 29.822 5.551 -23.531 1.00 96.12 368 TYR A O 1
ATOM 2550 N N . GLN A 1 369 ? 30.105 5.164 -21.341 1.00 96.19 369 GLN A N 1
ATOM 2551 C CA . GLN A 1 369 ? 29.035 6.041 -20.874 1.00 96.19 369 GLN A CA 1
ATOM 2552 C C . GLN A 1 369 ? 29.595 7.096 -19.922 1.00 96.19 369 GLN A C 1
ATOM 2554 O O . GLN A 1 369 ? 30.187 6.761 -18.898 1.00 96.19 369 GLN A O 1
ATOM 2559 N N . SER A 1 370 ? 29.405 8.374 -20.251 1.00 95.25 370 SER A N 1
ATOM 2560 C CA . SER A 1 370 ? 29.926 9.489 -19.454 1.00 95.25 370 SER A CA 1
ATOM 2561 C C . SER A 1 370 ? 28.996 9.886 -18.299 1.00 95.25 370 SER A C 1
ATOM 2563 O O . SER A 1 370 ? 27.810 9.565 -18.300 1.00 95.25 370 SER A O 1
ATOM 2565 N N . ALA A 1 371 ? 29.521 10.649 -17.333 1.00 93.88 371 ALA A N 1
ATOM 2566 C CA . ALA A 1 371 ? 28.820 11.041 -16.103 1.00 93.88 371 ALA A CA 1
ATOM 2567 C C . ALA A 1 371 ? 27.548 11.895 -16.291 1.00 93.88 371 ALA A C 1
ATOM 2569 O O . ALA A 1 371 ? 26.773 12.028 -15.353 1.00 93.88 371 ALA A O 1
ATOM 2570 N N . GLY A 1 372 ? 27.343 12.495 -17.466 1.00 90.00 372 GLY A N 1
ATOM 2571 C CA . GLY A 1 372 ? 26.135 13.268 -17.784 1.00 90.00 372 GLY A CA 1
ATOM 2572 C C . GLY A 1 372 ? 25.109 12.499 -18.614 1.00 90.00 372 GLY A C 1
ATOM 2573 O O . GLY A 1 372 ? 24.229 13.130 -19.183 1.00 90.00 372 GLY A O 1
ATOM 2574 N N . SER A 1 373 ? 25.285 11.186 -18.768 1.00 93.88 373 SER A N 1
ATOM 2575 C CA . SER A 1 373 ? 24.474 10.353 -19.657 1.00 93.88 373 SER A CA 1
ATOM 2576 C C . SER A 1 373 ? 23.522 9.456 -18.874 1.00 93.88 373 SER A C 1
ATOM 2578 O O . SER A 1 373 ? 23.862 9.023 -17.769 1.00 93.88 373 SER A O 1
ATOM 2580 N N . ASP A 1 374 ? 22.398 9.103 -19.497 1.00 92.38 374 ASP A N 1
ATOM 2581 C CA . ASP A 1 374 ? 21.395 8.221 -18.902 1.00 92.38 374 ASP A CA 1
ATOM 2582 C C . ASP A 1 374 ? 21.315 6.882 -19.646 1.00 92.38 374 ASP A C 1
ATOM 2584 O O . ASP A 1 374 ? 21.257 6.819 -20.879 1.00 92.38 374 ASP A O 1
ATOM 2588 N N . TYR A 1 375 ? 21.293 5.802 -18.872 1.00 93.06 375 TYR A N 1
ATOM 2589 C CA . TYR A 1 375 ? 20.937 4.462 -19.312 1.00 93.06 375 TYR A CA 1
ATOM 2590 C C . TYR A 1 375 ? 19.532 4.153 -18.801 1.00 93.06 375 TYR A C 1
ATOM 2592 O O . TYR A 1 375 ? 19.355 3.842 -17.623 1.00 93.06 375 TYR A O 1
ATOM 2600 N N . LEU A 1 376 ? 18.543 4.262 -19.682 1.00 90.31 376 LEU A N 1
ATOM 2601 C CA . LEU A 1 376 ? 17.161 3.931 -19.376 1.00 90.31 376 LEU A CA 1
ATOM 2602 C C . LEU A 1 376 ? 16.974 2.414 -19.426 1.00 90.31 376 LEU A C 1
ATOM 2604 O O . LEU A 1 376 ? 17.313 1.777 -20.425 1.00 90.31 376 LEU A O 1
ATOM 2608 N N . VAL A 1 377 ? 16.456 1.860 -18.337 1.00 90.44 377 VAL A N 1
ATOM 2609 C CA . VAL A 1 377 ? 16.256 0.428 -18.138 1.00 90.44 377 VAL A CA 1
ATOM 2610 C C . VAL A 1 377 ? 14.792 0.171 -17.817 1.00 90.44 377 VAL A C 1
ATOM 2612 O O . VAL A 1 377 ? 14.303 0.573 -16.760 1.00 90.44 377 VAL A O 1
ATOM 2615 N N . ASP A 1 378 ? 14.117 -0.559 -18.693 1.00 87.56 378 ASP A N 1
ATOM 2616 C CA . ASP A 1 378 ? 12.766 -1.058 -18.490 1.00 87.56 378 ASP A CA 1
ATOM 2617 C C . ASP A 1 378 ? 12.789 -2.373 -17.690 1.00 87.56 378 ASP A C 1
ATOM 2619 O O . ASP A 1 378 ? 13.508 -3.318 -18.020 1.00 87.56 378 ASP A O 1
ATOM 2623 N N . LEU A 1 379 ? 11.986 -2.457 -16.623 1.00 90.88 379 LEU A N 1
ATOM 2624 C CA . LEU A 1 379 ? 11.813 -3.646 -15.779 1.00 90.88 379 LEU A CA 1
ATOM 2625 C C . LEU A 1 379 ? 10.337 -4.057 -15.710 1.00 90.88 379 LEU A C 1
ATOM 2627 O O . LEU A 1 379 ? 9.507 -3.361 -15.125 1.00 90.88 379 LEU A O 1
ATOM 2631 N N . ASP A 1 380 ? 10.019 -5.242 -16.227 1.00 90.75 380 ASP A N 1
ATOM 2632 C CA . ASP A 1 380 ? 8.701 -5.867 -16.089 1.00 90.75 380 ASP A CA 1
ATOM 2633 C C . ASP A 1 380 ? 8.663 -6.782 -14.871 1.00 90.75 380 ASP A C 1
ATOM 2635 O O . ASP A 1 380 ? 9.273 -7.859 -14.841 1.00 90.75 380 ASP A O 1
ATOM 2639 N N . LEU A 1 381 ? 7.892 -6.351 -13.876 1.00 91.38 381 LEU A N 1
ATOM 2640 C CA . LEU A 1 381 ? 7.738 -7.034 -12.599 1.00 91.38 381 LEU A CA 1
ATOM 2641 C C . LEU A 1 381 ? 6.841 -8.279 -12.677 1.00 91.38 381 LEU A C 1
ATOM 2643 O O . LEU A 1 381 ? 6.908 -9.115 -11.778 1.00 91.38 381 LEU A O 1
ATOM 2647 N N . GLN A 1 382 ? 6.036 -8.436 -13.735 1.00 89.25 382 GLN A N 1
ATOM 2648 C CA . GLN A 1 382 ? 5.198 -9.620 -13.947 1.00 89.25 382 GLN A CA 1
ATOM 2649 C C . GLN A 1 382 ? 6.011 -10.776 -14.528 1.00 89.25 382 GLN A C 1
ATOM 2651 O O . GLN A 1 382 ? 5.979 -11.892 -14.013 1.00 89.25 382 GLN A O 1
ATOM 2656 N N . ASN A 1 383 ? 6.734 -10.513 -15.620 1.00 88.81 383 ASN A N 1
ATOM 2657 C CA . ASN A 1 383 ? 7.506 -11.542 -16.321 1.00 88.81 383 ASN A CA 1
ATOM 2658 C C . ASN A 1 383 ? 8.956 -11.634 -15.833 1.00 88.81 383 ASN A C 1
ATOM 2660 O O . ASN A 1 383 ? 9.700 -12.511 -16.281 1.00 88.81 383 ASN A O 1
ATOM 2664 N N . ASN A 1 384 ? 9.358 -10.749 -14.916 1.00 89.75 384 ASN A N 1
ATOM 2665 C CA . ASN A 1 384 ? 10.693 -10.687 -14.335 1.00 89.75 384 ASN A CA 1
ATOM 2666 C C . ASN A 1 384 ? 11.789 -10.577 -15.415 1.00 89.75 384 ASN A C 1
ATOM 2668 O O . ASN A 1 384 ? 12.777 -11.327 -15.425 1.00 89.75 384 ASN A O 1
ATOM 2672 N N . ARG A 1 385 ? 11.574 -9.658 -16.359 1.00 90.50 385 ARG A N 1
ATOM 2673 C CA . ARG A 1 385 ? 12.455 -9.360 -17.496 1.00 90.50 385 ARG A CA 1
ATOM 2674 C C . ARG A 1 385 ? 12.921 -7.907 -17.407 1.00 90.50 385 ARG A C 1
ATOM 2676 O O . ARG A 1 385 ? 12.188 -7.073 -16.890 1.00 90.50 385 ARG A O 1
ATOM 2683 N N . VAL A 1 386 ? 14.131 -7.635 -17.885 1.00 92.00 386 VAL A N 1
ATOM 2684 C CA . VAL A 1 386 ? 14.754 -6.309 -17.834 1.00 92.00 386 VAL A CA 1
ATOM 2685 C C . VAL A 1 386 ? 15.525 -6.038 -19.119 1.00 92.00 386 VAL A C 1
ATOM 2687 O O . VAL A 1 386 ? 15.997 -6.997 -19.744 1.00 92.00 386 VAL A O 1
ATOM 2690 N N . ASP A 1 387 ? 15.683 -4.767 -19.471 1.00 90.31 387 ASP A N 1
ATOM 2691 C CA . ASP A 1 387 ? 16.611 -4.356 -20.522 1.00 90.31 387 ASP A CA 1
ATOM 2692 C C . ASP A 1 387 ? 18.039 -4.796 -20.240 1.00 90.31 387 ASP A C 1
ATOM 2694 O O . ASP A 1 387 ? 18.508 -4.823 -19.094 1.00 90.31 387 ASP A O 1
ATOM 2698 N N . ARG A 1 388 ? 18.753 -5.141 -21.313 1.00 93.69 388 ARG A N 1
ATOM 2699 C CA . ARG A 1 388 ? 20.129 -5.610 -21.206 1.00 93.69 388 ARG A CA 1
ATOM 2700 C C . ARG A 1 388 ? 20.996 -5.212 -22.391 1.00 93.69 388 ARG A C 1
ATOM 2702 O O . ARG A 1 388 ? 20.665 -5.486 -23.542 1.00 93.69 388 ARG A O 1
ATOM 2709 N N . PHE A 1 389 ? 22.196 -4.725 -22.096 1.00 94.00 389 PHE A N 1
ATOM 2710 C CA . PHE A 1 389 ? 23.303 -4.701 -23.050 1.00 94.00 389 PHE A CA 1
ATOM 2711 C C . PHE A 1 389 ? 24.205 -5.929 -22.895 1.00 94.00 389 PHE A C 1
ATOM 2713 O O . PHE A 1 389 ? 24.606 -6.297 -21.790 1.00 94.00 389 PHE A O 1
ATOM 2720 N N . VAL A 1 390 ? 24.573 -6.541 -24.018 1.00 95.50 390 VAL A N 1
ATOM 2721 C CA . VAL A 1 390 ? 25.597 -7.590 -24.101 1.00 95.50 390 VAL A CA 1
ATOM 2722 C C . VAL A 1 390 ? 26.723 -7.076 -24.988 1.00 95.50 390 VAL A C 1
ATOM 2724 O O . VAL A 1 390 ? 26.620 -7.085 -26.208 1.00 95.50 390 VAL A O 1
ATOM 2727 N N . VAL A 1 391 ? 27.790 -6.594 -24.366 1.00 96.31 391 VAL A N 1
ATOM 2728 C CA . VAL A 1 391 ? 28.942 -5.949 -24.998 1.00 96.31 391 VAL A CA 1
ATOM 2729 C C . VAL A 1 391 ? 30.050 -6.982 -25.194 1.00 96.31 391 VAL A C 1
ATOM 2731 O O . VAL A 1 391 ? 30.423 -7.672 -24.248 1.00 96.31 391 VAL A O 1
ATOM 2734 N N . SER A 1 392 ? 30.597 -7.118 -26.403 1.00 94.62 392 SER A N 1
ATOM 2735 C CA . SER A 1 392 ? 31.690 -8.067 -26.664 1.00 94.62 392 SER A CA 1
ATOM 2736 C C . SER A 1 392 ? 33.038 -7.584 -26.119 1.00 94.62 392 SER A C 1
ATOM 2738 O O . SER A 1 392 ? 33.857 -8.399 -25.702 1.00 94.62 392 SER A O 1
ATOM 2740 N N . GLY A 1 393 ? 33.277 -6.270 -26.148 1.00 94.00 393 GLY A N 1
ATOM 2741 C CA . GLY A 1 393 ? 34.476 -5.607 -25.643 1.00 94.00 393 GLY A CA 1
ATOM 2742 C C . GLY A 1 393 ? 34.342 -5.156 -24.188 1.00 94.00 393 GLY A C 1
ATOM 2743 O O . GLY A 1 393 ? 33.643 -5.775 -23.384 1.00 94.00 393 GLY A O 1
ATOM 2744 N N . THR A 1 394 ? 35.044 -4.081 -23.841 1.00 96.00 394 THR A N 1
ATOM 2745 C CA . THR A 1 394 ? 35.026 -3.476 -22.499 1.00 96.00 394 THR A CA 1
ATOM 2746 C C . THR A 1 394 ? 33.836 -2.536 -22.305 1.00 96.00 394 THR A C 1
ATOM 2748 O O . THR A 1 394 ? 33.327 -1.969 -23.273 1.00 96.00 394 THR A O 1
ATOM 2751 N N . ALA A 1 395 ? 33.423 -2.318 -21.053 1.00 97.25 395 ALA A N 1
ATOM 2752 C CA . ALA A 1 395 ? 32.449 -1.286 -20.692 1.00 97.25 395 ALA A CA 1
ATOM 2753 C C . ALA A 1 395 ? 32.997 -0.334 -19.615 1.00 97.25 395 ALA A C 1
ATOM 2755 O O . ALA A 1 395 ? 33.456 -0.774 -18.566 1.00 97.25 395 ALA A O 1
ATOM 2756 N N . SER A 1 396 ? 32.916 0.974 -19.847 1.00 97.25 396 SER A N 1
ATOM 2757 C CA . SER A 1 396 ? 33.171 2.021 -18.849 1.00 97.25 396 SER A CA 1
ATOM 2758 C C . SER A 1 396 ? 31.870 2.779 -18.611 1.00 97.25 396 SER A C 1
ATOM 2760 O O . SER A 1 396 ? 31.289 3.319 -19.552 1.00 97.25 396 SER A O 1
ATOM 2762 N N . LEU A 1 397 ? 31.383 2.759 -17.372 1.00 97.44 397 LEU A N 1
ATOM 2763 C CA . LEU A 1 397 ? 30.028 3.159 -17.014 1.00 97.44 397 LEU A CA 1
ATOM 2764 C C . LEU A 1 397 ? 30.059 4.299 -15.987 1.00 97.44 397 LEU A C 1
ATOM 2766 O O . LEU A 1 397 ? 30.469 4.123 -14.847 1.00 97.44 397 LEU A O 1
ATOM 2770 N N . ALA A 1 398 ? 29.581 5.474 -16.364 1.00 96.38 398 ALA A N 1
ATOM 2771 C CA . ALA A 1 398 ? 29.257 6.555 -15.439 1.00 96.38 398 ALA A CA 1
ATOM 2772 C C . ALA A 1 398 ? 27.831 7.061 -15.709 1.00 96.38 398 ALA A C 1
ATOM 2774 O O . ALA A 1 398 ? 27.138 6.533 -16.579 1.00 96.38 398 ALA A O 1
ATOM 2775 N N . GLY A 1 399 ? 27.386 8.062 -14.952 1.00 96.12 399 GLY A N 1
ATOM 2776 C CA . GLY A 1 399 ? 26.094 8.717 -15.154 1.00 96.12 399 GLY A CA 1
ATOM 2777 C C . GLY A 1 399 ? 24.980 8.048 -14.365 1.00 96.12 399 GLY A C 1
ATOM 2778 O O . GLY A 1 399 ? 25.202 7.604 -13.233 1.00 96.12 399 GLY A O 1
ATOM 2779 N N . THR A 1 400 ? 23.786 7.985 -14.943 1.00 95.69 400 THR A N 1
ATOM 2780 C CA . THR A 1 400 ? 22.593 7.484 -14.252 1.00 95.69 400 THR A CA 1
ATOM 2781 C C . THR A 1 400 ? 22.045 6.253 -14.955 1.00 95.69 400 THR A C 1
ATOM 2783 O O . THR A 1 400 ? 21.870 6.245 -16.167 1.00 95.69 400 THR A O 1
ATOM 2786 N N . VAL A 1 401 ? 21.742 5.208 -14.193 1.00 95.62 401 VAL A N 1
ATOM 2787 C CA . VAL A 1 401 ? 20.773 4.189 -14.602 1.00 95.62 401 VAL A CA 1
ATOM 2788 C C . VAL A 1 401 ? 19.400 4.701 -14.185 1.00 95.62 401 VAL A C 1
ATOM 2790 O O . VAL A 1 401 ? 19.162 4.874 -12.988 1.00 95.62 401 VAL A O 1
ATOM 2793 N N . ASP A 1 402 ? 18.526 4.977 -15.146 1.00 91.19 402 ASP A N 1
ATOM 2794 C CA . ASP A 1 402 ? 17.150 5.404 -14.896 1.00 91.19 402 ASP A CA 1
ATOM 2795 C C . ASP A 1 402 ? 16.202 4.216 -15.070 1.00 91.19 402 ASP A C 1
ATOM 2797 O O . ASP A 1 402 ? 16.201 3.561 -16.108 1.00 91.19 402 ASP A O 1
ATOM 2801 N N . LEU A 1 403 ? 15.449 3.883 -14.022 1.00 90.00 403 LEU A N 1
ATOM 2802 C CA . LEU A 1 403 ? 14.668 2.651 -13.952 1.00 90.00 403 LEU A CA 1
ATOM 2803 C C . LEU A 1 403 ? 13.183 2.931 -14.183 1.00 90.00 403 LEU A C 1
ATOM 2805 O O . LEU A 1 403 ? 12.519 3.549 -13.347 1.00 90.00 403 LEU A O 1
ATOM 2809 N N . GLN A 1 404 ? 12.639 2.373 -15.260 1.00 86.19 404 GLN A N 1
ATOM 2810 C CA . GLN A 1 404 ? 11.212 2.390 -15.565 1.00 86.19 404 GLN A CA 1
ATOM 2811 C C . GLN A 1 404 ? 10.571 1.050 -15.195 1.00 86.19 404 GLN A C 1
ATOM 2813 O O . GLN A 1 404 ? 11.095 -0.023 -15.484 1.00 86.19 404 GLN A O 1
ATOM 2818 N N . LEU A 1 405 ? 9.434 1.104 -14.498 1.00 88.19 405 LEU A N 1
ATOM 2819 C CA . LEU A 1 405 ? 8.769 -0.078 -13.946 1.00 88.19 405 LEU A CA 1
ATOM 2820 C C . LEU A 1 405 ? 7.452 -0.363 -14.666 1.00 88.19 405 LEU A C 1
ATOM 2822 O O . LEU A 1 405 ? 6.572 0.497 -14.719 1.00 88.19 405 LEU A O 1
ATOM 2826 N N . TYR A 1 406 ? 7.269 -1.611 -15.093 1.00 86.62 406 TYR A N 1
ATOM 2827 C CA . TYR A 1 406 ? 6.038 -2.106 -15.707 1.00 86.62 406 TYR A CA 1
ATOM 2828 C C . TYR A 1 406 ? 5.363 -3.158 -14.841 1.00 86.62 406 TYR A C 1
ATOM 2830 O O . TYR A 1 406 ? 5.995 -3.873 -14.059 1.00 86.62 406 TYR A O 1
ATOM 2838 N N . ASN A 1 407 ? 4.042 -3.248 -15.003 1.00 87.94 407 ASN A N 1
ATOM 2839 C CA . ASN A 1 407 ? 3.198 -4.249 -14.355 1.00 87.94 407 ASN A CA 1
ATOM 2840 C C . ASN A 1 407 ? 3.357 -4.292 -12.823 1.00 87.94 407 ASN A C 1
ATOM 2842 O O . ASN A 1 407 ? 3.315 -5.358 -12.213 1.00 87.94 407 ASN A O 1
ATOM 2846 N N . MET A 1 408 ? 3.476 -3.123 -12.175 1.00 90.62 408 MET A N 1
ATOM 2847 C CA . MET A 1 408 ? 3.609 -3.004 -10.710 1.00 90.62 408 MET A CA 1
ATOM 2848 C C . MET A 1 408 ? 2.498 -3.730 -9.931 1.00 90.62 408 MET A C 1
ATOM 2850 O O . MET A 1 408 ? 2.738 -4.240 -8.841 1.00 90.62 408 MET A O 1
ATOM 2854 N N . GLY A 1 409 ? 1.290 -3.826 -10.495 1.00 90.56 409 GLY A N 1
ATOM 2855 C CA . GLY A 1 409 ? 0.178 -4.565 -9.888 1.00 90.56 409 GLY A CA 1
ATOM 2856 C C . GLY A 1 409 ? 0.364 -6.085 -9.858 1.00 90.56 409 GLY A C 1
ATOM 2857 O O . GLY A 1 409 ? -0.269 -6.767 -9.060 1.00 90.56 409 GLY A O 1
ATOM 2858 N N . ALA A 1 410 ? 1.251 -6.626 -10.689 1.00 90.94 410 ALA A N 1
ATOM 2859 C CA . ALA A 1 410 ? 1.591 -8.046 -10.752 1.00 90.94 410 ALA A CA 1
ATOM 2860 C C . ALA A 1 410 ? 2.951 -8.359 -10.102 1.00 90.94 410 ALA A C 1
ATOM 2862 O O . ALA A 1 410 ? 3.436 -9.483 -10.200 1.00 90.94 410 ALA A O 1
ATOM 2863 N N . ALA A 1 411 ? 3.561 -7.382 -9.424 1.00 92.44 411 ALA A N 1
ATOM 2864 C CA . ALA A 1 411 ? 4.855 -7.540 -8.780 1.00 92.44 411 ALA A CA 1
ATOM 2865 C C . ALA A 1 411 ? 4.811 -8.636 -7.701 1.00 92.44 411 ALA A C 1
ATOM 2867 O O . ALA A 1 411 ? 4.038 -8.542 -6.741 1.00 92.44 411 ALA A O 1
ATOM 2868 N N . ALA A 1 412 ? 5.631 -9.674 -7.859 1.00 93.50 412 ALA A N 1
ATOM 2869 C CA . ALA A 1 412 ? 5.737 -10.764 -6.894 1.00 93.50 412 ALA A CA 1
ATOM 2870 C C . ALA A 1 412 ? 6.737 -10.411 -5.775 1.00 93.50 412 ALA A C 1
ATOM 2872 O O . ALA A 1 412 ? 7.831 -9.919 -6.072 1.00 93.50 412 ALA A O 1
ATOM 2873 N N . PRO A 1 413 ? 6.417 -10.672 -4.494 1.00 95.56 413 PRO A N 1
ATOM 2874 C CA . PRO A 1 413 ? 7.347 -10.428 -3.398 1.00 95.56 413 PRO A CA 1
ATOM 2875 C C . PRO A 1 413 ? 8.567 -11.349 -3.481 1.00 95.56 413 PRO A C 1
ATOM 2877 O O . PRO A 1 413 ? 8.489 -12.471 -3.977 1.00 95.56 413 PRO A O 1
ATOM 2880 N N . GLY A 1 414 ? 9.701 -10.881 -2.971 1.00 95.56 414 GLY A N 1
ATOM 2881 C CA . GLY A 1 414 ? 10.971 -11.601 -3.009 1.00 95.56 414 GLY A CA 1
ATOM 2882 C C . GLY A 1 414 ? 12.153 -10.695 -3.326 1.00 95.56 414 GLY A C 1
ATOM 2883 O O . GLY A 1 414 ? 12.004 -9.486 -3.495 1.00 95.56 414 GLY A O 1
ATOM 2884 N N . THR A 1 415 ? 13.335 -11.300 -3.405 1.00 96.12 415 THR A N 1
ATOM 2885 C CA . THR A 1 415 ? 14.583 -10.633 -3.789 1.00 96.12 415 THR A CA 1
ATOM 2886 C C . THR A 1 415 ? 15.042 -11.176 -5.133 1.00 96.12 415 THR A C 1
ATOM 2888 O O . THR A 1 415 ? 15.116 -12.388 -5.335 1.00 96.12 415 THR A O 1
ATOM 2891 N N . TYR A 1 416 ? 15.368 -10.267 -6.039 1.00 96.69 416 TYR A N 1
ATOM 2892 C CA . TYR A 1 416 ? 15.708 -10.542 -7.422 1.00 96.69 416 TYR A CA 1
ATOM 2893 C C . TYR A 1 416 ? 17.018 -9.847 -7.785 1.00 96.69 416 TYR A C 1
ATOM 2895 O O . TYR A 1 416 ? 17.339 -8.778 -7.267 1.00 96.69 416 TYR A O 1
ATOM 2903 N N . ALA A 1 417 ? 17.758 -10.449 -8.709 1.00 96.69 417 ALA A N 1
ATOM 2904 C CA . ALA A 1 417 ? 18.930 -9.852 -9.330 1.00 96.69 417 ALA A CA 1
ATOM 2905 C C . ALA A 1 417 ? 18.866 -10.102 -10.837 1.00 96.69 417 ALA A C 1
ATOM 2907 O O . ALA A 1 417 ? 18.564 -11.219 -11.272 1.00 96.69 417 ALA A O 1
ATOM 2908 N N . LYS A 1 418 ? 19.104 -9.058 -11.634 1.00 96.56 418 LYS A N 1
ATOM 2909 C CA . LYS A 1 418 ? 19.083 -9.131 -13.095 1.00 96.56 418 LYS A CA 1
ATOM 2910 C C . LYS A 1 418 ? 20.267 -8.404 -13.696 1.00 96.56 418 LYS A C 1
ATOM 2912 O O . LYS A 1 418 ? 20.489 -7.240 -13.392 1.00 96.56 418 LYS A O 1
ATOM 2917 N N . THR A 1 419 ? 21.001 -9.078 -14.569 1.00 97.25 419 THR A N 1
ATOM 2918 C CA . THR A 1 419 ? 22.089 -8.458 -15.325 1.00 97.25 419 THR A CA 1
ATOM 2919 C C . THR A 1 419 ? 21.523 -7.494 -16.365 1.00 97.25 419 THR A C 1
ATOM 2921 O O . THR A 1 419 ? 20.777 -7.918 -17.245 1.00 97.25 419 THR A O 1
ATOM 2924 N N . ILE A 1 420 ? 21.905 -6.220 -16.260 1.00 96.56 420 ILE A N 1
ATOM 2925 C CA . ILE A 1 420 ? 21.508 -5.136 -17.173 1.00 96.56 420 ILE A CA 1
ATOM 2926 C C . ILE A 1 420 ? 22.646 -4.736 -18.120 1.00 96.56 420 ILE A C 1
ATOM 2928 O O . ILE A 1 420 ? 22.394 -4.162 -19.176 1.00 96.56 420 ILE A O 1
ATOM 2932 N N . VAL A 1 421 ? 23.898 -5.076 -17.793 1.00 98.00 421 VAL A N 1
ATOM 2933 C CA . VAL A 1 421 ? 25.038 -5.015 -18.722 1.00 98.00 421 VAL A CA 1
ATOM 2934 C C . VAL A 1 421 ? 25.929 -6.228 -18.486 1.00 98.00 421 VAL A C 1
ATOM 2936 O O . VAL A 1 421 ? 26.262 -6.527 -17.345 1.00 98.00 421 VAL A O 1
ATOM 2939 N N . THR A 1 422 ? 26.343 -6.886 -19.563 1.00 98.25 422 THR A N 1
ATOM 2940 C CA . THR A 1 422 ? 27.461 -7.840 -19.575 1.00 98.25 422 THR A CA 1
ATOM 2941 C C . THR A 1 422 ? 28.517 -7.328 -20.540 1.00 98.25 422 THR A C 1
ATOM 2943 O O . THR A 1 422 ? 28.174 -7.007 -21.674 1.00 98.25 422 THR A O 1
ATOM 2946 N N . ALA A 1 423 ? 29.782 -7.287 -20.129 1.00 97.81 423 ALA A N 1
ATOM 2947 C CA . ALA A 1 423 ? 30.912 -6.890 -20.965 1.00 97.81 423 ALA A CA 1
ATOM 2948 C C . ALA A 1 423 ? 31.944 -8.019 -21.061 1.00 97.81 423 ALA A C 1
ATOM 2950 O O . ALA A 1 423 ? 32.602 -8.345 -20.078 1.00 97.81 423 ALA A O 1
ATOM 2951 N N . GLY A 1 424 ? 32.118 -8.614 -22.242 1.00 96.44 424 GLY A N 1
ATOM 2952 C CA . GLY A 1 424 ? 33.040 -9.732 -22.475 1.00 96.44 424 GLY A CA 1
ATOM 2953 C C . GLY A 1 424 ? 34.507 -9.386 -22.202 1.00 96.44 424 GLY A C 1
ATOM 2954 O O . GLY A 1 424 ? 35.251 -10.219 -21.691 1.00 96.44 424 GLY A O 1
ATOM 2955 N N . GLY A 1 425 ? 34.904 -8.138 -22.463 1.00 95.50 425 GLY A N 1
ATOM 2956 C CA . GLY A 1 425 ? 36.218 -7.586 -22.119 1.00 95.50 425 GLY A CA 1
ATOM 2957 C C . GLY A 1 425 ? 36.334 -7.050 -20.687 1.00 95.50 425 GLY A C 1
ATOM 2958 O O . GLY A 1 425 ? 37.413 -6.603 -20.305 1.00 95.50 425 GLY A O 1
ATOM 2959 N N . GLY A 1 426 ? 35.252 -7.090 -19.903 1.00 97.56 426 GLY A N 1
ATOM 2960 C CA . GLY A 1 426 ? 35.182 -6.601 -18.525 1.00 97.56 426 GLY A CA 1
ATOM 2961 C C . GLY A 1 426 ? 34.654 -5.168 -18.387 1.00 97.56 426 GLY A C 1
ATOM 2962 O O . GLY A 1 426 ? 34.729 -4.351 -19.312 1.00 97.56 426 GLY A O 1
ATOM 2963 N N . ILE A 1 427 ? 34.120 -4.863 -17.204 1.00 97.94 427 ILE A N 1
ATOM 2964 C CA . ILE A 1 427 ? 33.726 -3.516 -16.787 1.00 97.94 427 ILE A CA 1
ATOM 2965 C C . ILE A 1 427 ? 34.962 -2.825 -16.204 1.00 97.94 427 ILE A C 1
ATOM 2967 O O . ILE A 1 427 ? 35.488 -3.228 -15.169 1.00 97.94 427 ILE A O 1
ATOM 2971 N N . THR A 1 428 ? 35.455 -1.794 -16.888 1.00 96.75 428 THR A N 1
ATOM 2972 C CA . THR A 1 428 ? 36.754 -1.166 -16.596 1.00 96.75 428 THR A CA 1
ATOM 2973 C C . THR A 1 428 ? 36.668 0.028 -15.648 1.00 96.75 428 THR A C 1
ATOM 2975 O O . THR A 1 428 ? 37.659 0.359 -15.006 1.00 96.75 428 THR A O 1
ATOM 2978 N N . ASP A 1 429 ? 35.514 0.692 -15.570 1.00 95.06 429 ASP A N 1
ATOM 2979 C CA . ASP A 1 429 ? 35.219 1.747 -14.590 1.00 95.06 429 ASP A CA 1
ATOM 2980 C C . ASP A 1 429 ? 33.707 1.807 -14.362 1.00 95.06 429 ASP A C 1
ATOM 2982 O O . ASP A 1 429 ? 32.931 1.641 -15.304 1.0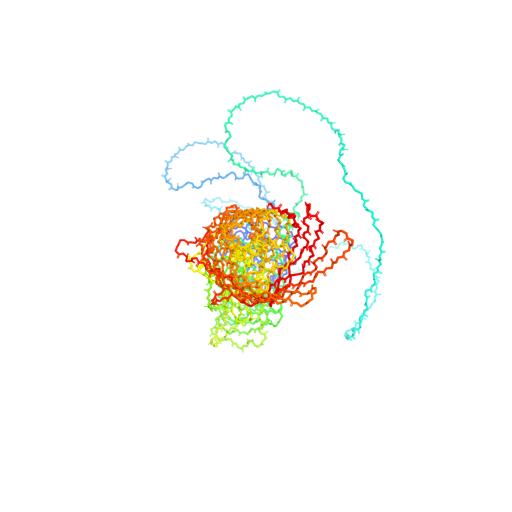0 95.06 429 ASP A O 1
ATOM 2986 N N . HIS A 1 430 ? 33.310 2.033 -13.116 1.00 94.31 430 HIS A N 1
ATOM 2987 C CA . HIS A 1 430 ? 31.922 2.190 -12.694 1.00 94.31 430 HIS A CA 1
ATOM 2988 C C . HIS A 1 430 ? 31.755 3.161 -11.508 1.00 94.31 430 HIS A C 1
ATOM 2990 O O . HIS A 1 430 ? 30.706 3.214 -10.862 1.00 94.31 430 HIS A O 1
ATOM 2996 N N . SER A 1 431 ? 32.813 3.903 -11.162 1.00 90.44 431 SER A N 1
ATOM 2997 C CA . SER A 1 431 ? 32.870 4.747 -9.960 1.00 90.44 431 SER A CA 1
ATOM 2998 C C . SER A 1 431 ? 31.928 5.955 -10.016 1.00 90.44 431 SER A C 1
ATOM 3000 O O . SER A 1 431 ? 31.506 6.462 -8.977 1.00 90.44 431 SER A O 1
ATOM 3002 N N . GLY A 1 432 ? 31.577 6.392 -11.228 1.00 91.69 432 GLY A N 1
ATOM 3003 C CA . GLY A 1 432 ? 30.655 7.495 -11.487 1.00 91.69 432 GLY A CA 1
ATOM 3004 C C . GLY A 1 432 ? 29.225 7.072 -11.824 1.00 91.69 432 GLY A C 1
ATOM 3005 O O . GLY A 1 432 ? 28.468 7.929 -12.273 1.00 91.69 432 GLY A O 1
ATOM 3006 N N . LEU A 1 433 ? 28.862 5.789 -11.687 1.00 96.12 433 LEU A N 1
ATOM 3007 C CA . LEU A 1 433 ? 27.519 5.295 -12.005 1.00 96.12 433 LEU A CA 1
ATOM 3008 C C . LEU A 1 433 ? 26.593 5.377 -10.785 1.00 96.12 433 LEU A C 1
ATOM 3010 O O . LEU A 1 433 ? 26.922 4.907 -9.696 1.00 96.12 433 LEU A O 1
ATOM 3014 N N . THR A 1 434 ? 25.406 5.938 -10.983 1.00 95.69 434 THR A N 1
ATOM 3015 C CA . THR A 1 434 ? 24.356 6.070 -9.969 1.00 95.69 434 THR A CA 1
ATOM 3016 C C . THR A 1 434 ? 23.051 5.444 -10.457 1.00 95.69 434 THR A C 1
ATOM 3018 O O . THR A 1 434 ? 22.900 5.156 -11.640 1.00 95.69 434 THR A O 1
ATOM 3021 N N . LEU A 1 435 ? 22.110 5.202 -9.544 1.00 94.56 435 LEU A N 1
ATOM 3022 C CA . LEU A 1 435 ? 20.787 4.658 -9.854 1.00 94.56 435 LEU A CA 1
ATOM 3023 C C . LEU A 1 435 ? 19.720 5.678 -9.455 1.00 94.56 435 LEU A C 1
ATOM 3025 O O . LEU A 1 435 ? 19.630 6.041 -8.278 1.00 94.56 435 LEU A O 1
ATOM 3029 N N . ALA A 1 436 ? 18.898 6.111 -10.409 1.00 90.94 436 ALA A N 1
ATOM 3030 C CA . ALA A 1 436 ? 17.687 6.859 -10.109 1.00 90.94 436 ALA A CA 1
ATOM 3031 C C . ALA A 1 436 ? 16.632 5.882 -9.569 1.00 90.94 436 ALA A C 1
ATOM 3033 O O . ALA A 1 436 ? 16.152 4.993 -10.267 1.00 90.94 436 ALA A O 1
ATOM 3034 N N . LEU A 1 437 ? 16.319 6.002 -8.277 1.00 80.19 437 LEU A N 1
ATOM 3035 C CA . LEU A 1 437 ? 15.445 5.065 -7.573 1.00 80.19 437 LEU A CA 1
ATOM 3036 C C . LEU A 1 437 ? 13.970 5.475 -7.691 1.00 80.19 437 LEU A C 1
ATOM 3038 O O . LEU A 1 437 ? 13.608 6.558 -7.209 1.00 80.19 437 LEU A O 1
ATOM 3042 N N . PRO A 1 438 ? 13.083 4.587 -8.175 1.00 84.12 438 PRO A N 1
ATOM 3043 C CA . PRO A 1 438 ? 11.653 4.736 -7.959 1.00 84.12 438 PRO A CA 1
ATOM 3044 C C . PRO A 1 438 ? 11.358 4.797 -6.455 1.00 84.12 438 PRO A C 1
ATOM 3046 O O . PRO A 1 438 ? 11.835 3.971 -5.670 1.00 84.12 438 PRO A O 1
ATOM 3049 N N . LYS A 1 439 ? 10.570 5.787 -6.024 1.00 87.50 439 LYS A N 1
ATOM 3050 C CA . LYS A 1 439 ? 10.192 5.920 -4.610 1.00 87.50 439 LYS A CA 1
ATOM 3051 C C . LYS A 1 439 ? 9.101 4.909 -4.277 1.00 87.50 439 LYS A C 1
ATOM 3053 O O . LYS A 1 439 ? 7.953 5.100 -4.662 1.00 87.50 439 LYS A O 1
ATOM 3058 N N . SER A 1 440 ? 9.454 3.883 -3.508 1.00 92.50 440 SER A N 1
ATOM 3059 C CA . SER A 1 440 ? 8.509 2.898 -2.988 1.00 92.50 440 SER A CA 1
ATOM 3060 C C . SER A 1 440 ? 8.817 2.537 -1.536 1.00 92.50 440 SER A C 1
ATOM 3062 O O . SER A 1 440 ? 9.971 2.457 -1.116 1.00 92.50 440 SER A O 1
ATOM 3064 N N . ALA A 1 441 ? 7.765 2.320 -0.752 1.00 92.38 441 ALA A N 1
ATOM 3065 C CA . ALA A 1 441 ? 7.834 1.811 0.609 1.00 92.38 441 ALA A CA 1
ATOM 3066 C C . ALA A 1 441 ? 7.958 0.281 0.644 1.00 92.38 441 ALA A C 1
ATOM 3068 O O . ALA A 1 441 ? 8.485 -0.250 1.620 1.00 92.38 441 ALA A O 1
ATOM 3069 N N . VAL A 1 442 ? 7.478 -0.396 -0.405 1.00 94.19 442 VAL A N 1
ATOM 3070 C CA . VAL A 1 442 ? 7.437 -1.864 -0.522 1.00 94.19 442 VAL A CA 1
ATOM 3071 C C . VAL A 1 442 ? 8.513 -2.416 -1.455 1.00 94.19 442 VAL A C 1
ATOM 3073 O O . VAL A 1 442 ? 8.670 -3.628 -1.536 1.00 94.19 442 VAL A O 1
ATOM 3076 N N . ALA A 1 443 ? 9.264 -1.558 -2.153 1.00 94.12 443 ALA A N 1
ATOM 3077 C CA . ALA A 1 443 ? 10.354 -1.971 -3.026 1.00 94.12 443 ALA A CA 1
ATOM 3078 C C . ALA A 1 443 ? 11.649 -1.195 -2.756 1.00 94.12 443 ALA A C 1
ATOM 3080 O O . ALA A 1 443 ? 11.637 -0.000 -2.456 1.00 94.12 443 ALA A O 1
ATOM 3081 N N . SER A 1 444 ? 12.781 -1.881 -2.887 1.00 93.44 444 SER A N 1
ATOM 3082 C CA . SER A 1 444 ? 14.123 -1.293 -2.834 1.00 93.44 444 SER A CA 1
ATOM 3083 C C . SER A 1 444 ? 14.953 -1.776 -4.011 1.00 93.44 444 SER A C 1
ATOM 3085 O O . SER A 1 444 ? 14.893 -2.964 -4.320 1.00 93.44 444 SER A O 1
ATOM 3087 N N . PHE A 1 445 ? 15.765 -0.896 -4.594 1.00 94.94 445 PHE A N 1
ATOM 3088 C CA . PHE A 1 445 ? 16.615 -1.194 -5.746 1.00 94.94 445 PHE A CA 1
ATOM 3089 C C . PHE A 1 445 ? 18.072 -0.822 -5.452 1.00 94.94 445 PHE A C 1
ATOM 3091 O O . PHE A 1 445 ? 18.346 0.084 -4.663 1.00 94.94 445 PHE A O 1
ATOM 3098 N N . SER A 1 446 ? 19.003 -1.527 -6.082 1.00 95.81 446 SER A N 1
ATOM 3099 C CA . SER A 1 446 ? 20.444 -1.314 -5.944 1.00 95.81 446 SER A CA 1
ATOM 3100 C C . SER A 1 446 ? 21.183 -1.817 -7.177 1.00 95.81 446 SER A C 1
ATOM 3102 O O . SER A 1 446 ? 20.739 -2.774 -7.807 1.00 95.81 446 SER A O 1
ATOM 3104 N N . LEU A 1 447 ? 22.342 -1.233 -7.469 1.00 96.75 447 LEU A N 1
ATOM 3105 C CA . LEU A 1 447 ? 23.283 -1.789 -8.439 1.00 96.75 447 LEU A CA 1
ATOM 3106 C C . LEU A 1 447 ? 24.311 -2.671 -7.728 1.00 96.75 447 LEU A C 1
ATOM 3108 O O . LEU A 1 447 ? 24.780 -2.331 -6.640 1.00 96.75 447 LEU A O 1
ATOM 3112 N N . ALA A 1 448 ? 24.660 -3.791 -8.349 1.00 96.00 448 ALA A N 1
ATOM 3113 C CA . ALA A 1 448 ? 25.669 -4.724 -7.870 1.00 96.00 448 ALA A CA 1
ATOM 3114 C C . ALA A 1 448 ? 26.590 -5.162 -9.016 1.00 96.00 448 ALA A C 1
ATOM 3116 O O . ALA A 1 448 ? 26.170 -5.227 -10.168 1.00 96.00 448 ALA A O 1
ATOM 3117 N N . TYR A 1 449 ? 27.830 -5.500 -8.671 1.00 96.00 449 TYR A N 1
ATOM 3118 C CA . TYR A 1 449 ? 28.854 -5.997 -9.591 1.00 96.00 449 TYR A CA 1
ATOM 3119 C C . TYR A 1 449 ? 29.282 -7.377 -9.083 1.00 96.00 449 TYR A C 1
ATOM 3121 O O . TYR A 1 449 ? 30.198 -7.464 -8.261 1.00 96.00 449 TYR A O 1
ATOM 3129 N N . PRO A 1 450 ? 28.538 -8.447 -9.420 1.00 95.88 450 PRO A N 1
ATOM 3130 C CA . PRO A 1 450 ? 28.798 -9.788 -8.887 1.00 95.88 450 PRO A CA 1
ATOM 3131 C C . PRO A 1 450 ? 30.165 -10.343 -9.313 1.00 95.88 450 PRO A C 1
ATOM 3133 O O . PRO A 1 450 ? 30.739 -11.169 -8.604 1.00 95.88 450 PRO A O 1
ATOM 3136 N N . ASP A 1 451 ? 30.680 -9.887 -10.453 1.00 96.31 451 ASP A N 1
ATOM 3137 C CA . ASP A 1 451 ? 31.964 -10.256 -11.033 1.00 96.31 451 ASP A CA 1
ATOM 3138 C C . ASP A 1 451 ? 32.532 -9.084 -11.861 1.00 96.31 451 ASP A C 1
ATOM 3140 O O . ASP A 1 451 ? 32.012 -7.968 -11.826 1.00 96.31 451 ASP A O 1
ATOM 3144 N N . ALA A 1 452 ? 33.639 -9.317 -12.572 1.00 96.69 452 ALA A N 1
ATOM 3145 C CA . ALA A 1 452 ? 34.331 -8.291 -13.352 1.00 96.69 452 ALA A CA 1
ATOM 3146 C C . ALA A 1 452 ? 33.630 -7.924 -14.675 1.00 96.69 452 ALA A C 1
ATOM 3148 O O . ALA A 1 452 ? 34.068 -6.996 -15.356 1.00 96.69 452 ALA A O 1
ATOM 3149 N N . ASN A 1 453 ? 32.588 -8.652 -15.076 1.00 97.81 453 ASN A N 1
ATOM 3150 C CA . ASN A 1 453 ? 31.973 -8.566 -16.397 1.00 97.81 453 ASN A CA 1
ATOM 3151 C C . ASN A 1 453 ? 30.525 -8.064 -16.341 1.00 97.81 453 ASN A C 1
ATOM 3153 O O . ASN A 1 453 ? 30.069 -7.461 -17.314 1.00 97.81 453 ASN A O 1
ATOM 3157 N N . ASP A 1 454 ? 29.824 -8.280 -15.230 1.00 98.12 454 ASP A N 1
ATOM 3158 C CA . ASP A 1 454 ? 28.396 -8.003 -15.105 1.00 98.12 454 ASP A CA 1
ATOM 3159 C C . ASP A 1 454 ? 28.075 -6.799 -14.202 1.00 98.12 454 ASP A C 1
ATOM 3161 O O . ASP A 1 454 ? 28.583 -6.652 -13.090 1.00 98.12 454 ASP A O 1
ATOM 3165 N N . LEU A 1 455 ? 27.133 -5.973 -14.664 1.00 98.19 455 LEU A N 1
ATOM 3166 C CA . LEU A 1 455 ? 26.378 -5.016 -13.857 1.00 98.19 455 LEU A CA 1
ATOM 3167 C C . LEU A 1 455 ? 24.966 -5.571 -13.657 1.00 98.19 455 LEU A C 1
ATOM 3169 O O . LEU A 1 455 ? 24.235 -5.810 -14.624 1.00 98.19 455 LEU A O 1
ATOM 3173 N N . GLN A 1 456 ? 24.564 -5.731 -12.401 1.00 97.62 456 GLN A N 1
ATOM 3174 C CA . GLN A 1 456 ? 23.252 -6.231 -12.014 1.00 97.62 456 GLN A CA 1
ATOM 3175 C C . GLN A 1 456 ? 22.395 -5.165 -11.336 1.00 97.62 456 GLN A C 1
ATOM 3177 O O . GLN A 1 456 ? 22.851 -4.435 -10.458 1.00 97.62 456 GLN A O 1
ATOM 3182 N N . LEU A 1 457 ? 21.113 -5.153 -11.691 1.00 97.50 457 LEU A N 1
ATOM 3183 C CA . LEU A 1 457 ? 20.041 -4.534 -10.930 1.00 97.50 457 LEU A CA 1
ATOM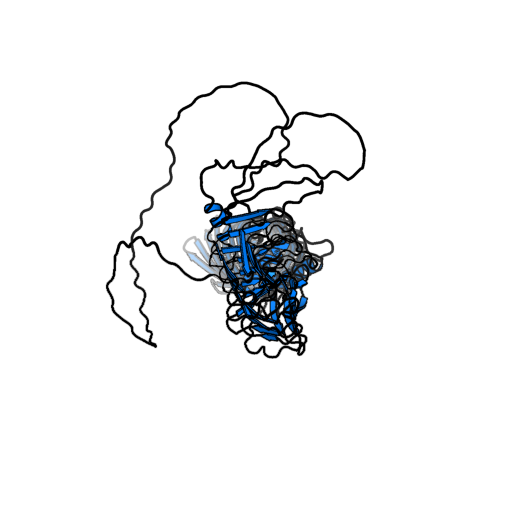 3184 C C . LEU A 1 457 ? 19.519 -5.543 -9.900 1.00 97.50 457 LEU A C 1
ATOM 3186 O O . LEU A 1 457 ? 18.865 -6.530 -10.247 1.00 97.50 457 LEU A O 1
ATOM 3190 N N . GLY A 1 458 ? 19.815 -5.294 -8.630 1.00 96.81 458 GLY A N 1
ATOM 3191 C CA . GLY A 1 458 ? 19.214 -5.990 -7.498 1.00 96.81 458 GLY A CA 1
ATOM 3192 C C . GLY A 1 458 ? 17.963 -5.260 -7.022 1.00 96.81 458 GLY A C 1
ATOM 3193 O O . GLY A 1 458 ? 17.978 -4.035 -6.899 1.00 96.81 458 GLY A O 1
ATOM 3194 N N . TYR A 1 459 ? 16.891 -5.991 -6.725 1.00 96.00 459 TYR A N 1
ATOM 3195 C CA . TYR A 1 459 ? 15.696 -5.409 -6.127 1.00 96.00 459 TYR A CA 1
ATOM 3196 C C . TYR A 1 459 ? 14.962 -6.376 -5.202 1.00 96.00 459 TYR A C 1
ATOM 3198 O O . TYR A 1 459 ? 14.954 -7.584 -5.415 1.00 96.00 459 TYR A O 1
ATOM 3206 N N . THR A 1 460 ? 14.339 -5.832 -4.160 1.00 95.69 460 THR A N 1
ATOM 3207 C CA . THR A 1 460 ? 13.518 -6.587 -3.206 1.00 95.69 460 THR A CA 1
ATOM 3208 C C . THR A 1 460 ? 12.138 -5.969 -3.151 1.00 95.69 460 THR A C 1
ATOM 3210 O O . THR A 1 460 ? 12.031 -4.748 -3.062 1.00 95.69 460 THR A O 1
ATOM 3213 N N . ILE A 1 461 ? 11.108 -6.811 -3.181 1.00 95.81 461 ILE A N 1
ATOM 3214 C CA . ILE A 1 461 ? 9.706 -6.435 -3.030 1.00 95.81 461 ILE A CA 1
ATOM 3215 C C . ILE A 1 461 ? 9.157 -7.148 -1.798 1.00 95.81 461 ILE A C 1
ATOM 3217 O O . ILE A 1 461 ? 9.211 -8.372 -1.702 1.00 95.81 461 ILE A O 1
ATOM 3221 N N . ASP A 1 462 ? 8.618 -6.379 -0.865 1.00 95.25 462 ASP A N 1
ATOM 3222 C CA . ASP A 1 462 ? 7.922 -6.867 0.316 1.00 95.25 462 ASP A CA 1
ATOM 3223 C C . ASP A 1 462 ? 6.767 -5.915 0.624 1.00 95.25 462 ASP A C 1
ATOM 3225 O O . ASP A 1 462 ? 6.990 -4.760 0.987 1.00 95.25 462 ASP A O 1
ATOM 3229 N N . PHE A 1 463 ? 5.526 -6.392 0.491 1.00 95.56 463 PHE A N 1
ATOM 3230 C CA . PHE A 1 463 ? 4.336 -5.608 0.821 1.00 95.56 463 PHE A CA 1
ATOM 3231 C C . PHE A 1 463 ? 4.119 -5.466 2.340 1.00 95.56 463 PHE A C 1
ATOM 3233 O O . PHE A 1 463 ? 3.247 -4.702 2.758 1.00 95.56 463 PHE A O 1
ATOM 3240 N N . ALA A 1 464 ? 4.922 -6.134 3.176 1.00 94.31 464 ALA A N 1
ATOM 3241 C CA . ALA A 1 464 ? 4.893 -6.070 4.638 1.00 94.31 464 ALA A CA 1
ATOM 3242 C C . ALA A 1 464 ? 6.234 -5.620 5.265 1.00 94.31 464 ALA A C 1
ATOM 3244 O O . ALA A 1 464 ? 6.710 -6.250 6.218 1.00 94.31 464 ALA A O 1
ATOM 3245 N N . PRO A 1 465 ? 6.841 -4.510 4.801 1.00 90.88 465 PRO A N 1
ATOM 3246 C CA . PRO A 1 465 ? 8.197 -4.130 5.183 1.00 90.88 465 PRO A CA 1
ATOM 3247 C C . PRO A 1 465 ? 8.325 -3.884 6.696 1.00 90.88 465 PRO A C 1
ATOM 3249 O O . PRO A 1 465 ? 7.618 -3.059 7.279 1.00 90.88 465 PRO A O 1
ATOM 3252 N N . ARG A 1 466 ? 9.284 -4.569 7.339 1.00 82.00 466 ARG A N 1
ATOM 3253 C CA . ARG A 1 466 ? 9.512 -4.501 8.804 1.00 82.00 466 ARG A CA 1
ATOM 3254 C C . ARG A 1 466 ? 10.712 -3.643 9.226 1.00 82.00 466 ARG A C 1
ATOM 3256 O O . ARG A 1 466 ? 10.815 -3.245 10.383 1.00 82.00 466 ARG A O 1
ATOM 3263 N N . ALA A 1 467 ? 11.629 -3.354 8.305 1.00 59.81 467 ALA A N 1
ATOM 3264 C CA . ALA A 1 467 ? 12.994 -2.919 8.621 1.00 59.81 467 ALA A CA 1
ATOM 3265 C C . ALA A 1 467 ? 13.181 -1.429 9.005 1.00 59.81 467 ALA A C 1
ATOM 3267 O O . ALA A 1 467 ? 14.307 -1.035 9.295 1.00 59.81 467 ALA A O 1
ATOM 3268 N N . LYS A 1 468 ? 12.139 -0.578 9.009 1.00 54.66 468 LYS A N 1
ATOM 3269 C CA . LYS A 1 468 ? 12.293 0.894 9.173 1.00 54.66 468 LYS A CA 1
ATOM 3270 C C . LYS A 1 468 ? 11.374 1.551 10.224 1.00 54.66 468 LYS A C 1
ATOM 3272 O O . LYS A 1 468 ? 11.153 2.756 10.169 1.00 54.66 468 LYS A O 1
ATOM 3277 N N . GLY A 1 469 ? 10.870 0.789 11.199 1.00 55.94 469 GLY A N 1
ATOM 3278 C CA . GLY A 1 469 ? 9.851 1.268 12.145 1.00 55.94 469 GLY A CA 1
ATOM 3279 C C . GLY A 1 469 ? 8.449 1.007 11.599 1.00 55.94 469 GLY A C 1
ATOM 3280 O O . GLY A 1 469 ? 8.189 1.180 10.414 1.00 55.94 469 GLY A O 1
ATOM 3281 N N . ALA A 1 470 ? 7.596 0.438 12.444 1.00 63.94 470 ALA A N 1
ATOM 3282 C CA . ALA A 1 470 ? 6.700 -0.612 11.991 1.00 63.94 470 ALA A CA 1
ATOM 3283 C C . ALA A 1 470 ? 5.326 -0.084 11.577 1.00 63.94 470 ALA A C 1
ATOM 3285 O O . ALA A 1 470 ? 4.622 0.529 12.382 1.00 63.94 470 ALA A O 1
ATOM 3286 N N . LEU A 1 471 ? 4.921 -0.425 10.350 1.00 80.75 471 LEU A N 1
ATOM 3287 C CA . LEU A 1 471 ? 3.514 -0.678 10.040 1.00 80.75 471 LEU A CA 1
ATOM 3288 C C . LEU A 1 471 ? 2.825 -1.320 11.262 1.00 80.75 471 LEU A C 1
ATOM 3290 O O . LEU A 1 471 ? 3.419 -2.168 11.939 1.00 80.75 471 LEU A O 1
ATOM 3294 N N . GLY A 1 472 ? 1.593 -0.908 11.574 1.00 81.75 472 GLY A N 1
ATOM 3295 C CA . GLY A 1 472 ? 0.854 -1.505 12.684 1.00 81.75 472 GLY A CA 1
ATOM 3296 C C . GLY A 1 472 ? 0.675 -3.011 12.473 1.00 81.75 472 GLY A C 1
ATOM 3297 O O . GLY A 1 472 ? 0.733 -3.495 11.347 1.00 81.75 472 GLY A O 1
ATOM 3298 N N . ALA A 1 473 ? 0.423 -3.781 13.536 1.00 86.44 473 ALA A N 1
ATOM 3299 C CA . ALA A 1 473 ? 0.281 -5.239 13.414 1.00 86.44 473 ALA A CA 1
ATOM 3300 C C . ALA A 1 473 ? -0.756 -5.665 12.349 1.00 86.44 473 ALA A C 1
ATOM 3302 O O . ALA A 1 473 ? -0.529 -6.628 11.620 1.00 86.44 473 ALA A O 1
ATOM 3303 N N . ASN A 1 474 ? -1.856 -4.914 12.219 1.00 88.44 474 ASN A N 1
ATOM 3304 C CA . ASN A 1 474 ? -2.885 -5.156 11.202 1.00 88.44 474 ASN A CA 1
ATOM 3305 C C . ASN A 1 474 ? -2.413 -4.783 9.787 1.00 88.44 474 ASN A C 1
ATOM 3307 O O . ASN A 1 474 ? -2.714 -5.505 8.842 1.00 88.44 474 ASN A O 1
ATOM 3311 N N . ASP A 1 475 ? -1.634 -3.709 9.648 1.00 89.62 475 ASP A N 1
ATOM 3312 C CA . ASP A 1 475 ? -1.043 -3.283 8.374 1.00 89.62 475 ASP A CA 1
ATOM 3313 C C . ASP A 1 475 ? -0.004 -4.303 7.884 1.00 89.62 475 ASP A C 1
ATOM 3315 O O . ASP A 1 475 ? 0.027 -4.642 6.706 1.00 89.62 475 ASP A O 1
ATOM 3319 N N . VAL A 1 476 ? 0.808 -4.851 8.798 1.00 91.56 476 VAL A N 1
ATOM 3320 C CA . VAL A 1 476 ? 1.734 -5.957 8.505 1.00 91.56 476 VAL A CA 1
ATOM 3321 C C . VAL A 1 476 ? 0.955 -7.203 8.094 1.00 91.56 476 VAL A C 1
ATOM 3323 O O . VAL A 1 476 ? 1.272 -7.807 7.075 1.00 91.56 476 VAL A O 1
ATOM 3326 N N . ALA A 1 477 ? -0.087 -7.583 8.841 1.00 93.06 477 ALA A N 1
ATOM 3327 C CA . ALA A 1 477 ? -0.911 -8.745 8.504 1.00 93.06 477 ALA A CA 1
ATOM 3328 C C . ALA A 1 477 ? -1.575 -8.610 7.122 1.00 93.06 477 ALA A C 1
ATOM 3330 O O . ALA A 1 477 ? -1.669 -9.599 6.389 1.00 93.06 477 ALA A O 1
ATOM 3331 N N . PHE A 1 478 ? -1.997 -7.396 6.758 1.00 94.06 478 PHE A N 1
ATOM 3332 C CA . PHE A 1 478 ? -2.550 -7.094 5.443 1.00 94.06 478 PHE A CA 1
ATOM 3333 C C . PHE A 1 478 ? -1.482 -7.094 4.342 1.00 94.06 478 PHE A C 1
ATOM 3335 O O . PHE A 1 478 ? -1.686 -7.713 3.303 1.00 94.06 478 PHE A O 1
ATOM 3342 N N . GLY A 1 479 ? -0.310 -6.500 4.575 1.00 95.19 479 GLY A N 1
ATOM 3343 C CA . GLY A 1 479 ? 0.823 -6.579 3.650 1.00 95.19 479 GLY A CA 1
ATOM 3344 C C . GLY A 1 479 ? 1.257 -8.022 3.372 1.00 95.19 479 GLY A C 1
ATOM 3345 O O . GLY A 1 479 ? 1.461 -8.405 2.224 1.00 95.19 479 GLY A O 1
ATOM 3346 N N . GLU A 1 480 ? 1.300 -8.871 4.403 1.00 95.94 480 GLU A N 1
ATOM 3347 C CA . GLU A 1 480 ? 1.613 -10.300 4.259 1.00 95.94 480 GLU A CA 1
ATOM 3348 C C . GLU A 1 480 ? 0.533 -11.042 3.470 1.00 95.94 480 GLU A C 1
ATOM 3350 O O . GLU A 1 480 ? 0.788 -12.052 2.813 1.00 95.94 480 GLU A O 1
ATOM 3355 N N . TYR A 1 481 ? -0.705 -10.570 3.547 1.00 96.75 481 TYR A N 1
ATOM 3356 C CA . TYR A 1 481 ? -1.798 -11.097 2.747 1.00 96.75 481 TYR A CA 1
ATOM 3357 C C . TYR A 1 481 ? -1.694 -10.687 1.285 1.00 96.75 481 TYR A C 1
ATOM 3359 O O . TYR A 1 481 ? -1.870 -11.542 0.420 1.00 96.75 481 TYR A O 1
ATOM 3367 N N . VAL A 1 482 ? -1.299 -9.444 1.005 1.00 96.31 482 VAL A N 1
ATOM 3368 C CA . VAL A 1 482 ? -0.951 -8.997 -0.349 1.00 96.31 482 VAL A CA 1
ATOM 3369 C C . VAL A 1 482 ? 0.215 -9.831 -0.893 1.00 96.31 482 VAL A C 1
ATOM 3371 O O . VAL A 1 482 ? 0.103 -10.357 -1.997 1.00 96.31 482 VAL A O 1
ATOM 3374 N N . ASN A 1 483 ? 1.267 -10.082 -0.098 1.00 96.62 483 ASN A N 1
ATOM 3375 C CA . ASN A 1 483 ? 2.361 -10.993 -0.470 1.00 96.62 483 ASN A CA 1
ATOM 3376 C C . ASN A 1 483 ? 1.826 -12.381 -0.888 1.00 96.62 483 ASN A C 1
ATOM 3378 O O . ASN A 1 483 ? 2.211 -12.910 -1.932 1.00 96.62 483 ASN A O 1
ATOM 3382 N N . ARG A 1 484 ? 0.906 -12.973 -0.108 1.00 96.69 484 ARG A N 1
ATOM 3383 C CA . ARG A 1 484 ? 0.291 -14.274 -0.444 1.00 96.69 484 ARG A CA 1
ATOM 3384 C C . ARG A 1 484 ? -0.565 -14.223 -1.710 1.00 96.69 484 ARG A C 1
ATOM 3386 O O . ARG A 1 484 ? -0.505 -15.165 -2.494 1.00 96.69 484 ARG A O 1
ATOM 3393 N N . ILE A 1 485 ? -1.337 -13.155 -1.917 1.00 95.69 485 ILE A N 1
ATOM 3394 C CA . ILE A 1 485 ? -2.142 -12.958 -3.133 1.00 95.69 485 ILE A CA 1
ATOM 3395 C C . ILE A 1 485 ? -1.237 -12.912 -4.366 1.00 95.69 485 ILE A C 1
ATOM 3397 O O . ILE A 1 485 ? -1.489 -13.631 -5.331 1.00 95.69 485 ILE A O 1
ATOM 3401 N N . GLN A 1 486 ? -0.169 -12.112 -4.321 1.00 94.94 486 GLN A N 1
ATOM 3402 C CA . GLN A 1 486 ? 0.769 -11.979 -5.436 1.00 94.94 486 GLN A CA 1
ATOM 3403 C C . GLN A 1 486 ? 1.481 -13.309 -5.729 1.00 94.94 486 GLN A C 1
ATOM 3405 O O . GLN A 1 486 ? 1.553 -13.720 -6.884 1.00 94.94 486 GLN A O 1
ATOM 3410 N N . ASN A 1 487 ? 1.907 -14.045 -4.694 1.00 94.38 487 ASN A N 1
ATOM 3411 C CA . ASN A 1 487 ? 2.508 -15.378 -4.849 1.00 94.38 487 ASN A CA 1
ATOM 3412 C C . ASN A 1 487 ? 1.549 -16.427 -5.432 1.00 94.38 487 ASN A C 1
ATOM 3414 O O . ASN A 1 487 ? 1.995 -17.376 -6.071 1.00 94.38 487 ASN A O 1
ATOM 3418 N N . ALA A 1 488 ? 0.240 -16.267 -5.232 1.00 92.69 488 ALA A N 1
ATOM 3419 C CA . ALA A 1 488 ? -0.782 -17.130 -5.819 1.00 92.69 488 ALA A CA 1
ATOM 3420 C C . ALA A 1 488 ? -1.135 -16.761 -7.278 1.00 92.69 488 ALA A C 1
ATOM 3422 O O . ALA A 1 488 ? -2.084 -17.315 -7.829 1.00 92.69 488 ALA A O 1
ATOM 3423 N N . GLY A 1 489 ? -0.391 -15.839 -7.905 1.00 84.12 489 GLY A N 1
ATOM 3424 C CA . GLY A 1 489 ? -0.605 -15.382 -9.283 1.00 84.12 489 GLY A CA 1
ATOM 3425 C C . GLY A 1 489 ? -1.440 -14.103 -9.411 1.00 84.12 489 GLY A C 1
ATOM 3426 O O . GLY A 1 489 ? -1.616 -13.613 -10.525 1.00 84.12 489 GLY A O 1
ATOM 3427 N N . SER A 1 490 ? -1.901 -13.530 -8.290 1.00 81.81 490 SER A N 1
ATOM 3428 C CA . SER A 1 490 ? -2.789 -12.359 -8.235 1.00 81.81 490 SER A CA 1
ATOM 3429 C C . SER A 1 490 ? -4.096 -12.538 -9.033 1.00 81.81 490 SER A C 1
ATOM 3431 O O . SER A 1 490 ? -4.412 -13.612 -9.543 1.00 81.81 490 SER A O 1
ATOM 3433 N N . THR A 1 491 ? -4.905 -11.485 -9.115 1.00 83.19 491 THR A N 1
ATOM 3434 C CA . THR A 1 491 ? -6.048 -11.387 -10.035 1.00 83.19 491 THR A CA 1
ATOM 3435 C C . THR A 1 491 ? -6.021 -10.017 -10.700 1.00 83.19 491 THR A C 1
ATOM 3437 O O . THR A 1 491 ? -5.647 -9.031 -10.067 1.00 83.19 491 THR A O 1
ATOM 3440 N N . THR A 1 492 ? -6.434 -9.913 -11.967 1.00 85.44 492 THR A N 1
ATOM 3441 C CA . THR A 1 492 ? -6.460 -8.623 -12.692 1.00 85.44 492 THR A CA 1
ATOM 3442 C C . THR A 1 492 ? -7.287 -7.561 -11.964 1.00 85.44 492 THR A C 1
ATOM 3444 O O . THR A 1 492 ? -6.969 -6.378 -12.011 1.00 85.44 492 THR A O 1
ATOM 3447 N N . THR A 1 493 ? -8.304 -7.984 -11.211 1.00 87.56 493 THR A N 1
ATOM 3448 C CA . THR A 1 493 ? -9.140 -7.116 -10.377 1.00 87.56 493 THR A CA 1
ATOM 3449 C C . THR A 1 493 ? -8.461 -6.630 -9.092 1.00 87.56 493 THR A C 1
ATOM 3451 O O . THR A 1 493 ? -8.866 -5.602 -8.558 1.00 87.56 493 THR A O 1
ATOM 3454 N N . LEU A 1 494 ? -7.442 -7.337 -8.585 1.00 90.00 494 LEU A N 1
ATOM 3455 C CA . LEU A 1 494 ? -6.650 -6.931 -7.414 1.00 90.00 494 LEU A CA 1
ATOM 3456 C C . LEU A 1 494 ? -5.323 -6.250 -7.776 1.00 90.00 494 LEU A C 1
ATOM 3458 O O . LEU A 1 494 ? -4.717 -5.619 -6.913 1.00 90.00 494 LEU A O 1
ATOM 3462 N N . GLN A 1 495 ? -4.886 -6.296 -9.036 1.00 89.81 495 GLN A N 1
ATOM 3463 C CA . GLN A 1 495 ? -3.677 -5.594 -9.484 1.00 89.81 495 GLN A CA 1
ATOM 3464 C C . GLN A 1 495 ? -3.658 -4.092 -9.127 1.00 89.81 495 GLN A C 1
ATOM 3466 O O . GLN A 1 495 ? -2.602 -3.617 -8.702 1.00 89.81 495 GLN A O 1
ATOM 3471 N N . PRO A 1 496 ? -4.773 -3.330 -9.201 1.00 90.19 496 PRO A N 1
ATOM 3472 C CA . PRO A 1 496 ? -4.781 -1.933 -8.762 1.00 90.19 496 PRO A CA 1
ATOM 3473 C C . PRO A 1 496 ? -4.447 -1.740 -7.274 1.00 90.19 496 PRO A C 1
ATOM 3475 O O . PRO A 1 496 ? -3.841 -0.729 -6.922 1.00 90.19 496 PRO A O 1
ATOM 3478 N N . LEU A 1 497 ? -4.791 -2.706 -6.408 1.00 91.06 497 LEU A N 1
ATOM 3479 C CA . LEU A 1 497 ? -4.444 -2.674 -4.981 1.00 91.06 497 LEU A CA 1
ATOM 3480 C C . LEU A 1 497 ? -2.926 -2.800 -4.784 1.00 91.06 497 LEU A C 1
ATOM 3482 O O . LEU A 1 497 ? -2.310 -2.019 -4.059 1.00 91.06 497 LEU A O 1
ATOM 3486 N N . ALA A 1 498 ? -2.310 -3.774 -5.455 1.00 92.62 498 ALA A N 1
ATOM 3487 C CA . ALA A 1 498 ? -0.868 -3.991 -5.381 1.00 92.62 498 ALA A CA 1
ATOM 3488 C C . ALA A 1 498 ? -0.087 -2.831 -6.024 1.00 92.62 498 ALA A C 1
ATOM 3490 O O . ALA A 1 498 ? 0.868 -2.337 -5.430 1.00 92.62 498 ALA A O 1
ATOM 3491 N N . ALA A 1 499 ? -0.530 -2.326 -7.181 1.00 91.56 499 ALA A N 1
ATOM 3492 C CA . ALA A 1 499 ? 0.081 -1.167 -7.833 1.00 91.56 499 ALA A CA 1
ATOM 3493 C C . ALA A 1 499 ? -0.021 0.092 -6.957 1.00 91.56 499 ALA A C 1
ATOM 3495 O O . ALA A 1 499 ? 0.952 0.832 -6.812 1.00 91.56 499 ALA A O 1
ATOM 3496 N N . GLY A 1 500 ? -1.179 0.306 -6.323 1.00 91.69 500 GLY A N 1
ATOM 3497 C CA . GLY A 1 500 ? -1.392 1.401 -5.383 1.00 91.69 500 GLY A CA 1
ATOM 3498 C C . GLY A 1 500 ? -0.466 1.317 -4.172 1.00 91.69 500 GLY A C 1
ATOM 3499 O O . GLY A 1 500 ? 0.122 2.331 -3.801 1.00 91.69 500 GLY A O 1
ATOM 3500 N N . ALA A 1 501 ? -0.266 0.125 -3.601 1.00 92.94 501 ALA A N 1
ATOM 3501 C CA . ALA A 1 501 ? 0.706 -0.098 -2.528 1.00 92.94 501 ALA A CA 1
ATOM 3502 C C . ALA A 1 501 ? 2.157 0.125 -2.999 1.00 92.94 501 ALA A C 1
ATOM 3504 O O . ALA A 1 501 ? 2.948 0.749 -2.287 1.00 92.94 501 ALA A O 1
ATOM 3505 N N . PHE A 1 502 ? 2.491 -0.318 -4.216 1.00 92.88 502 PHE A N 1
ATOM 3506 C CA . PHE A 1 502 ? 3.808 -0.138 -4.831 1.00 92.88 502 PHE A CA 1
ATOM 3507 C C . PHE A 1 502 ? 4.180 1.340 -4.993 1.00 92.88 502 PHE A C 1
ATOM 3509 O O . PHE A 1 502 ? 5.311 1.729 -4.701 1.00 92.88 502 PHE A O 1
ATOM 3516 N N . ALA A 1 503 ? 3.212 2.170 -5.385 1.00 92.06 503 ALA A N 1
ATOM 3517 C CA . ALA A 1 503 ? 3.388 3.601 -5.621 1.00 92.06 503 ALA A CA 1
ATOM 3518 C C . ALA A 1 503 ? 3.541 4.448 -4.340 1.00 92.06 503 ALA A C 1
ATOM 3520 O O . ALA A 1 503 ? 3.738 5.662 -4.425 1.00 92.06 503 ALA A O 1
ATOM 3521 N N . GLN A 1 504 ? 3.431 3.858 -3.142 1.00 92.31 504 GLN A N 1
ATOM 3522 C CA . GLN A 1 504 ? 3.533 4.621 -1.898 1.00 92.31 504 GLN A CA 1
ATOM 3523 C C . GLN A 1 504 ? 4.993 4.990 -1.604 1.00 92.31 504 GLN A C 1
ATOM 3525 O O . GLN A 1 504 ? 5.806 4.093 -1.406 1.00 92.31 504 GLN A O 1
ATOM 3530 N N . PRO A 1 505 ? 5.355 6.282 -1.484 1.00 91.19 505 PRO A N 1
ATOM 3531 C CA . PRO A 1 505 ? 6.757 6.702 -1.388 1.00 91.19 505 PRO A CA 1
ATOM 3532 C C . PRO A 1 505 ? 7.370 6.533 0.012 1.00 91.19 505 PRO A C 1
ATOM 3534 O O . PRO A 1 505 ? 8.575 6.709 0.185 1.00 91.19 505 PRO A O 1
ATOM 3537 N N . SER A 1 506 ? 6.558 6.267 1.040 1.00 90.12 506 SER A N 1
ATOM 3538 C CA . SER A 1 506 ? 7.004 6.145 2.431 1.00 90.12 506 SER A CA 1
ATOM 3539 C C . SER A 1 506 ? 6.095 5.222 3.241 1.00 90.12 506 SER A C 1
ATOM 3541 O O . SER A 1 506 ? 4.929 5.024 2.896 1.00 90.12 506 SER A O 1
ATOM 3543 N N . LEU A 1 507 ? 6.599 4.701 4.365 1.00 88.31 507 LEU A N 1
ATOM 3544 C CA . LEU A 1 507 ? 5.813 3.834 5.252 1.00 88.31 507 LEU A CA 1
ATOM 3545 C C . LEU A 1 507 ? 4.554 4.518 5.801 1.00 88.31 507 LEU A C 1
ATOM 3547 O O . LEU A 1 507 ? 3.514 3.882 5.902 1.00 88.31 507 LEU A O 1
ATOM 3551 N N . GLY A 1 508 ? 4.606 5.822 6.091 1.00 87.81 508 GLY A N 1
ATOM 3552 C CA . GLY A 1 508 ? 3.426 6.570 6.538 1.00 87.81 508 GLY A CA 1
ATOM 3553 C C . GLY A 1 508 ? 2.378 6.792 5.437 1.00 87.81 508 GLY A C 1
ATOM 3554 O O . GLY A 1 508 ? 1.201 6.992 5.734 1.00 87.81 508 GLY A O 1
ATOM 3555 N N . ALA A 1 509 ? 2.775 6.776 4.160 1.00 89.31 509 ALA A N 1
ATOM 3556 C CA . ALA A 1 509 ? 1.834 6.765 3.038 1.00 89.31 509 ALA A CA 1
ATOM 3557 C C . ALA A 1 509 ? 1.219 5.368 2.853 1.00 89.31 509 ALA A C 1
ATOM 3559 O O . ALA A 1 509 ? -0.001 5.246 2.755 1.00 89.31 509 ALA A O 1
ATOM 3560 N N . LEU A 1 510 ? 2.044 4.320 2.949 1.00 90.56 510 LEU A N 1
ATOM 3561 C CA . LEU A 1 510 ? 1.606 2.925 2.903 1.00 90.56 510 LEU A CA 1
ATOM 3562 C C . LEU A 1 510 ? 0.626 2.572 4.027 1.00 90.56 510 LEU A C 1
ATOM 3564 O O . LEU A 1 510 ? -0.390 1.937 3.774 1.00 90.56 510 LEU A O 1
ATOM 3568 N N . GLN A 1 511 ? 0.872 3.045 5.248 1.00 88.81 511 GLN A N 1
ATOM 3569 C CA . GLN A 1 511 ? -0.040 2.841 6.372 1.00 88.81 511 GLN A CA 1
ATOM 3570 C C . GLN A 1 511 ? -1.425 3.448 6.110 1.00 88.81 511 GLN A C 1
ATOM 3572 O O . GLN A 1 511 ? -2.439 2.806 6.355 1.00 88.81 511 GLN A O 1
ATOM 3577 N N . ARG A 1 512 ? -1.491 4.676 5.576 1.00 86.12 512 ARG A N 1
ATOM 3578 C CA . ARG A 1 512 ? -2.772 5.315 5.221 1.00 86.12 512 ARG A CA 1
ATOM 3579 C C . ARG A 1 512 ? -3.489 4.569 4.097 1.00 86.12 512 ARG A C 1
ATOM 3581 O O . ARG A 1 512 ? -4.712 4.466 4.130 1.00 86.12 512 ARG A O 1
ATOM 3588 N N . TYR A 1 513 ? -2.727 4.036 3.144 1.00 89.12 513 TYR A N 1
ATOM 3589 C CA . TYR A 1 513 ? -3.244 3.187 2.078 1.00 89.12 513 TYR A CA 1
ATOM 3590 C C . TYR A 1 513 ? -3.856 1.891 2.648 1.00 89.12 513 TYR A C 1
ATOM 3592 O O . TYR A 1 513 ? -5.026 1.603 2.412 1.00 89.12 513 TYR A O 1
ATOM 3600 N N . TYR A 1 514 ? -3.130 1.149 3.488 1.00 90.06 514 TYR A N 1
ATOM 3601 C CA . TYR A 1 514 ? -3.636 -0.082 4.113 1.00 90.06 514 TYR A CA 1
ATOM 3602 C C . TYR A 1 514 ? -4.787 0.143 5.090 1.00 90.06 514 TYR A C 1
ATOM 3604 O O . TYR A 1 514 ? -5.699 -0.683 5.150 1.00 90.06 514 TYR A O 1
ATOM 3612 N N . ALA A 1 515 ? -4.815 1.274 5.793 1.00 85.31 515 ALA A N 1
ATOM 3613 C CA . ALA A 1 515 ? -5.931 1.614 6.664 1.00 85.31 515 ALA A CA 1
ATOM 3614 C C . ALA A 1 515 ? -7.259 1.619 5.877 1.00 85.31 515 ALA A C 1
ATOM 3616 O O . ALA A 1 515 ? -8.198 0.940 6.269 1.00 85.31 515 ALA A O 1
ATOM 3617 N N . GLN A 1 516 ? -7.306 2.238 4.695 1.00 85.81 516 GLN A N 1
ATOM 3618 C CA . GLN A 1 516 ? -8.515 2.254 3.852 1.00 85.81 516 GLN A CA 1
ATOM 3619 C C . GLN A 1 516 ? -8.899 0.864 3.309 1.00 85.81 516 GLN A C 1
ATOM 3621 O O . GLN A 1 516 ? -10.076 0.553 3.096 1.00 85.81 516 GLN A O 1
ATOM 3626 N N . ALA A 1 517 ? -7.908 -0.001 3.080 1.00 87.44 517 ALA A N 1
ATOM 3627 C CA . ALA A 1 517 ? -8.120 -1.342 2.543 1.00 87.44 517 ALA A CA 1
ATOM 3628 C C . ALA A 1 517 ? -8.565 -2.371 3.602 1.00 87.44 517 ALA A C 1
ATOM 3630 O O . ALA A 1 517 ? -9.131 -3.404 3.245 1.00 87.44 517 ALA A O 1
ATOM 3631 N N . THR A 1 518 ? -8.336 -2.104 4.890 1.00 88.88 518 THR A N 1
ATOM 3632 C CA . THR A 1 518 ? -8.591 -3.055 5.982 1.00 88.88 518 THR A CA 1
ATOM 3633 C C . THR A 1 518 ? -9.891 -2.735 6.734 1.00 88.88 518 THR A C 1
ATOM 3635 O O . THR A 1 518 ? -10.116 -1.585 7.109 1.00 88.88 518 THR A O 1
ATOM 3638 N N . PRO A 1 519 ? -10.746 -3.728 7.059 1.00 89.31 519 PRO A N 1
ATOM 3639 C CA . PRO A 1 519 ? -11.986 -3.496 7.807 1.00 89.31 519 PRO A CA 1
ATOM 3640 C C . PRO A 1 519 ? -11.728 -3.462 9.325 1.00 89.31 519 PRO A C 1
ATOM 3642 O O . PRO A 1 519 ? -12.406 -4.124 10.115 1.00 89.31 519 PRO A O 1
ATOM 3645 N N . SER A 1 520 ? -10.690 -2.739 9.750 1.00 83.38 520 SER A N 1
ATOM 3646 C CA . SER A 1 520 ? -10.220 -2.745 11.141 1.00 83.38 520 SER A CA 1
ATOM 3647 C C . SER A 1 520 ? -11.250 -2.192 12.138 1.00 83.38 520 SER A C 1
ATOM 3649 O O . SER A 1 520 ? -11.247 -2.603 13.298 1.00 83.38 520 SER A O 1
ATOM 3651 N N . GLY A 1 521 ? -12.186 -1.344 11.693 1.00 83.25 521 GLY A N 1
ATOM 3652 C CA . GLY A 1 521 ? -13.259 -0.781 12.521 1.00 83.25 521 GLY A CA 1
ATOM 3653 C C . GLY A 1 521 ? -14.231 -1.816 13.087 1.00 83.25 521 GLY A C 1
ATOM 3654 O O . GLY A 1 521 ? -14.786 -1.615 14.165 1.00 83.25 521 GLY A O 1
ATOM 3655 N N . THR A 1 522 ? -14.367 -2.970 12.436 1.00 88.31 522 THR A N 1
ATOM 3656 C CA . THR A 1 522 ? -15.212 -4.084 12.910 1.00 88.31 522 THR A CA 1
ATOM 3657 C C . THR A 1 522 ? -14.780 -4.653 14.264 1.00 88.31 522 THR A C 1
ATOM 3659 O O . THR A 1 522 ? -15.602 -5.190 15.007 1.00 88.31 522 THR A O 1
ATOM 3662 N N . LEU A 1 523 ? -13.501 -4.505 14.628 1.00 89.25 523 LEU A N 1
ATOM 3663 C CA . LEU A 1 523 ? -12.969 -4.934 15.924 1.00 89.25 523 LEU A CA 1
ATOM 3664 C C . LEU A 1 523 ? -13.230 -3.939 17.059 1.00 89.25 523 LEU A C 1
ATOM 3666 O O . LEU A 1 523 ? -12.956 -4.252 18.220 1.00 89.25 523 LEU A O 1
ATOM 3670 N N . ALA A 1 524 ? -13.733 -2.744 16.755 1.00 86.19 524 ALA A N 1
ATOM 3671 C CA . ALA A 1 524 ? -14.091 -1.751 17.760 1.00 86.19 524 ALA A CA 1
ATOM 3672 C C . ALA A 1 524 ? -15.506 -1.978 18.334 1.00 86.19 524 ALA A C 1
ATOM 3674 O O . ALA A 1 524 ? -15.818 -1.478 19.414 1.00 86.19 524 ALA A O 1
ATOM 3675 N N . ALA A 1 525 ? -16.331 -2.815 17.689 1.00 88.00 525 ALA A N 1
ATOM 3676 C CA . ALA A 1 525 ? -17.634 -3.225 18.215 1.00 88.00 525 ALA A CA 1
ATOM 3677 C C . ALA A 1 525 ? -17.516 -4.006 19.542 1.00 88.00 525 ALA A C 1
ATOM 3679 O O . ALA A 1 525 ? -18.299 -3.778 20.466 1.00 88.00 525 ALA A O 1
ATOM 3680 N N . SER A 1 526 ? -16.501 -4.873 19.684 1.00 90.56 526 SER A N 1
ATOM 3681 C CA . SER A 1 526 ? -16.266 -5.649 20.914 1.00 90.56 526 SER A CA 1
ATOM 3682 C C . SER A 1 526 ? -16.017 -4.768 22.157 1.00 90.56 526 SER A C 1
ATOM 3684 O O . SER A 1 526 ? -16.734 -4.922 23.152 1.00 90.56 526 SER A O 1
ATOM 3686 N N . PRO A 1 527 ? -15.060 -3.817 22.153 1.00 88.06 527 PRO A N 1
ATOM 3687 C CA . PRO A 1 527 ? -14.869 -2.917 23.289 1.00 88.06 527 PRO A CA 1
ATOM 3688 C C . PRO A 1 527 ? -16.015 -1.921 23.493 1.00 88.06 527 PRO A C 1
ATOM 3690 O O . PRO A 1 527 ? -16.296 -1.575 24.640 1.00 88.06 527 PRO A O 1
ATOM 3693 N N . ALA A 1 528 ? -16.712 -1.499 22.433 1.00 87.88 528 ALA A N 1
ATOM 3694 C CA . ALA A 1 528 ? -17.918 -0.677 22.553 1.00 87.88 528 ALA A CA 1
ATOM 3695 C C . ALA A 1 528 ? -19.038 -1.405 23.325 1.00 87.88 528 ALA A C 1
ATOM 3697 O O . ALA A 1 528 ? -19.671 -0.822 24.212 1.00 87.88 528 ALA A O 1
ATOM 3698 N N . ALA A 1 529 ? -19.249 -2.694 23.039 1.00 90.94 529 ALA A N 1
ATOM 3699 C CA . ALA A 1 529 ? -20.194 -3.548 23.756 1.00 90.94 529 ALA A CA 1
ATOM 3700 C C . ALA A 1 529 ? -19.786 -3.766 25.223 1.00 90.94 529 ALA A C 1
ATOM 3702 O O . ALA A 1 529 ? -20.626 -3.652 26.117 1.00 90.94 529 ALA A O 1
ATOM 3703 N N . LEU A 1 530 ? -18.495 -4.010 25.490 1.00 91.75 530 LEU A N 1
ATOM 3704 C CA . LEU A 1 530 ? -17.963 -4.085 26.856 1.00 91.75 530 LEU A CA 1
ATOM 3705 C C . LEU A 1 530 ? -18.247 -2.794 27.633 1.00 91.75 530 LEU A C 1
ATOM 3707 O O . LEU A 1 530 ? -18.754 -2.851 28.748 1.00 91.75 530 LEU A O 1
ATOM 3711 N N . GLN A 1 531 ? -17.946 -1.635 27.050 1.00 89.38 531 GLN A N 1
ATOM 3712 C CA . GLN A 1 531 ? -18.155 -0.354 27.720 1.00 89.38 531 GLN A CA 1
ATOM 3713 C C . GLN A 1 531 ? -19.640 -0.104 28.011 1.00 89.38 531 GLN A C 1
ATOM 3715 O O . GLN A 1 531 ? -20.004 0.249 29.131 1.00 89.38 531 GLN A O 1
ATOM 3720 N N . THR A 1 532 ? -20.508 -0.390 27.037 1.00 89.81 532 THR A N 1
ATOM 3721 C CA . THR A 1 532 ? -21.965 -0.285 27.204 1.00 89.81 532 THR A CA 1
ATOM 3722 C C . THR A 1 532 ? -22.468 -1.196 28.328 1.00 89.81 532 THR A C 1
ATOM 3724 O O . THR A 1 532 ? -23.315 -0.781 29.122 1.00 89.81 532 THR A O 1
ATOM 3727 N N . ASN A 1 533 ? -21.920 -2.412 28.447 1.00 92.44 533 ASN A N 1
ATOM 3728 C CA . ASN A 1 533 ? -22.218 -3.329 29.545 1.00 92.44 533 ASN A CA 1
ATOM 3729 C C . ASN A 1 533 ? -21.837 -2.739 30.913 1.00 92.44 533 ASN A C 1
ATOM 3731 O O . ASN A 1 533 ? -22.686 -2.705 31.807 1.00 92.44 533 ASN A O 1
ATOM 3735 N N . LEU A 1 534 ? -20.605 -2.235 31.053 1.00 89.94 534 LEU A N 1
ATOM 3736 C CA . LEU A 1 534 ? -20.101 -1.647 32.299 1.00 89.94 534 LEU A CA 1
ATOM 3737 C C . LEU A 1 534 ? -20.951 -0.449 32.739 1.00 89.94 534 LEU A C 1
ATOM 3739 O O . LEU A 1 534 ? -21.421 -0.401 33.880 1.00 89.94 534 LEU A O 1
ATOM 3743 N N . ASP A 1 535 ? -21.217 0.477 31.818 1.00 88.44 535 ASP A N 1
ATOM 3744 C CA . ASP A 1 535 ? -21.978 1.693 32.107 1.00 88.44 535 ASP A CA 1
ATOM 3745 C C . ASP A 1 535 ? -23.435 1.374 32.460 1.00 88.44 535 ASP A C 1
ATOM 3747 O O . ASP A 1 535 ? -23.993 1.929 33.411 1.00 88.44 535 ASP A O 1
ATOM 3751 N N . PHE A 1 536 ? -24.062 0.439 31.739 1.00 91.50 536 PHE A N 1
ATOM 3752 C CA . PHE A 1 536 ? -25.442 0.048 32.013 1.00 91.50 536 PHE A CA 1
ATOM 3753 C C . PHE A 1 536 ? -25.580 -0.760 33.312 1.00 91.50 536 PHE A C 1
ATOM 3755 O O . PHE A 1 536 ? -26.514 -0.520 34.081 1.00 91.50 536 PHE A O 1
ATOM 3762 N N . SER A 1 537 ? -24.632 -1.655 33.612 1.00 91.69 537 SER A N 1
ATOM 3763 C CA . SER A 1 537 ? -24.574 -2.379 34.889 1.00 91.69 537 SER A CA 1
ATOM 3764 C C . SER A 1 537 ? -24.454 -1.414 36.076 1.00 91.69 537 SER A C 1
ATOM 3766 O O . SER A 1 537 ? -25.215 -1.518 37.042 1.00 91.69 537 SER A O 1
ATOM 3768 N N . GLY A 1 538 ? -23.579 -0.407 35.973 1.00 87.50 538 GLY A N 1
ATOM 3769 C CA . GLY A 1 538 ? -23.453 0.656 36.973 1.00 87.50 538 GLY A CA 1
ATOM 3770 C C . GLY A 1 538 ? -24.724 1.503 37.112 1.00 87.50 538 GLY A C 1
ATOM 3771 O O . GLY A 1 538 ? -25.186 1.753 38.229 1.00 87.50 538 GLY A O 1
ATOM 3772 N N . ALA A 1 539 ? -25.343 1.892 35.993 1.00 85.81 539 ALA A N 1
ATOM 3773 C CA . ALA A 1 539 ? -26.580 2.675 35.984 1.00 85.81 539 ALA A CA 1
ATOM 3774 C C . ALA A 1 539 ? -27.752 1.942 36.660 1.00 85.81 539 ALA A C 1
ATOM 3776 O O . ALA A 1 539 ? -28.522 2.562 37.397 1.00 85.81 539 ALA A O 1
ATOM 3777 N N . MET A 1 540 ? -27.856 0.617 36.502 1.00 87.69 540 MET A N 1
ATOM 3778 C CA . MET A 1 540 ? -28.869 -0.200 37.184 1.00 87.69 540 MET A CA 1
ATOM 3779 C C . MET A 1 540 ? -28.784 -0.107 38.715 1.00 87.69 540 MET A C 1
ATOM 3781 O O . MET A 1 540 ? -29.805 -0.148 39.404 1.00 87.69 540 MET A O 1
ATOM 3785 N N . LEU A 1 541 ? -27.585 0.090 39.270 1.00 81.62 541 LEU A N 1
ATOM 3786 C CA . LEU A 1 541 ? -27.393 0.304 40.707 1.00 81.62 541 LEU A CA 1
ATOM 3787 C C . LEU A 1 541 ? -27.814 1.712 41.167 1.00 81.62 541 LEU A C 1
ATOM 3789 O O . LEU A 1 541 ? -27.905 1.949 42.376 1.00 81.62 541 LEU A O 1
ATOM 3793 N N . GLY A 1 542 ? -28.102 2.616 40.224 1.00 64.62 542 GLY A N 1
ATOM 3794 C CA . GLY A 1 542 ? -28.359 4.050 40.379 1.00 64.62 542 GLY A CA 1
ATOM 3795 C C . GLY A 1 542 ? -29.692 4.440 41.018 1.00 64.62 542 GLY A C 1
ATOM 3796 O O . GLY A 1 542 ? -29.970 5.627 41.164 1.00 64.62 542 GLY A O 1
ATOM 3797 N N . CYS A 1 543 ? -30.483 3.475 41.485 1.00 68.25 543 CYS A N 1
ATOM 3798 C CA . CYS A 1 543 ? -31.676 3.673 42.317 1.00 68.25 543 CYS A CA 1
ATOM 3799 C C . CYS A 1 543 ? -31.320 4.146 43.757 1.00 68.25 543 CYS A C 1
ATOM 3801 O O . CYS A 1 543 ? -31.927 3.739 44.748 1.00 68.25 543 CYS A O 1
ATOM 3803 N N . ARG A 1 544 ? -30.267 4.964 43.888 1.00 59.12 544 ARG A N 1
ATOM 3804 C CA . ARG A 1 544 ? -29.725 5.488 45.144 1.00 59.12 544 ARG A CA 1
ATOM 3805 C C . ARG A 1 544 ? -30.420 6.801 45.481 1.00 59.12 544 ARG A C 1
ATOM 3807 O O . ARG A 1 544 ? -30.073 7.842 44.936 1.00 59.12 544 ARG A O 1
ATOM 3814 N N . ASN A 1 545 ? -31.344 6.768 46.437 1.00 50.28 545 ASN A N 1
ATOM 3815 C CA . ASN A 1 545 ? -31.849 7.986 47.067 1.00 50.28 545 ASN A CA 1
ATOM 3816 C C . ASN A 1 545 ? -30.781 8.552 48.000 1.00 50.28 545 ASN A C 1
ATOM 3818 O O . ASN A 1 545 ? -30.783 8.297 49.204 1.00 50.28 545 ASN A O 1
ATOM 3822 N N . GLY A 1 546 ? -29.858 9.320 47.433 1.00 49.25 546 GLY A N 1
ATOM 3823 C CA . GLY A 1 546 ? -28.935 10.118 48.212 1.00 49.25 546 GLY A CA 1
ATOM 3824 C C . GLY A 1 546 ? -27.988 9.334 49.113 1.00 49.25 546 GLY A C 1
ATOM 3825 O O . GLY A 1 546 ? -28.055 9.455 50.337 1.00 49.25 546 GLY A O 1
ATOM 3826 N N . ASP A 1 547 ? -27.098 8.572 48.485 1.00 49.16 547 ASP A N 1
ATOM 3827 C CA . ASP A 1 547 ? -25.845 8.042 49.050 1.00 49.16 547 ASP A CA 1
ATOM 3828 C C . ASP A 1 547 ? -25.947 7.080 50.232 1.00 49.16 547 ASP A C 1
ATOM 3830 O O . ASP A 1 547 ? -24.942 6.499 50.638 1.00 49.16 547 ASP A O 1
ATOM 3834 N N . ARG A 1 548 ? -27.150 6.828 50.755 1.00 56.19 548 ARG A N 1
ATOM 3835 C CA . ARG A 1 548 ? -27.356 5.757 51.722 1.00 56.19 548 ARG A CA 1
ATOM 3836 C C . ARG A 1 548 ? -27.392 4.430 50.993 1.00 56.19 548 ARG A C 1
ATOM 3838 O O . ARG A 1 548 ? -28.363 4.097 50.317 1.00 56.19 548 ARG A O 1
ATOM 3845 N N . LEU A 1 549 ? -26.324 3.668 51.186 1.00 58.84 549 LEU A N 1
ATOM 3846 C CA . LEU A 1 549 ? -26.195 2.291 50.724 1.00 58.84 549 LEU A CA 1
ATOM 3847 C C . LEU A 1 549 ? -27.363 1.402 51.186 1.00 58.84 549 LEU A C 1
ATOM 3849 O O . LEU A 1 549 ? -27.760 0.488 50.471 1.00 58.84 549 LEU A O 1
ATOM 3853 N N . ALA A 1 550 ? -27.912 1.694 52.370 1.00 51.53 550 ALA A N 1
ATOM 3854 C CA . ALA A 1 550 ? -28.970 0.942 53.034 1.00 51.53 550 ALA A CA 1
ATOM 3855 C C . ALA A 1 550 ? -30.312 1.693 53.055 1.00 51.53 550 ALA A C 1
ATOM 3857 O O . ALA A 1 550 ? -30.858 1.989 54.119 1.00 51.53 550 ALA A O 1
ATOM 3858 N N . SER A 1 551 ? -30.860 2.015 51.881 1.00 59.44 551 SER A N 1
ATOM 3859 C CA . SER A 1 551 ? -32.287 2.328 51.779 1.00 59.44 551 SER A CA 1
ATOM 3860 C C . SER A 1 551 ? -33.050 1.100 51.270 1.00 59.44 551 SER A C 1
ATOM 3862 O O . SER A 1 551 ? -32.752 0.544 50.215 1.00 59.44 551 SER A O 1
ATOM 3864 N N . ASN A 1 552 ? -34.061 0.665 52.027 1.00 62.09 552 ASN A N 1
ATOM 3865 C CA . ASN A 1 552 ? -34.972 -0.426 51.647 1.00 62.09 552 ASN A CA 1
ATOM 3866 C C . ASN A 1 552 ? -36.032 0.051 50.628 1.00 62.09 552 ASN A C 1
ATOM 3868 O O . ASN A 1 552 ? -37.127 -0.504 50.548 1.00 62.09 552 ASN A O 1
ATOM 3872 N N . GLU A 1 553 ? -35.770 1.153 49.926 1.00 70.44 553 GLU A N 1
ATOM 3873 C CA . GLU A 1 553 ? -36.785 1.889 49.182 1.00 70.44 553 GLU A CA 1
ATOM 3874 C C . GLU A 1 553 ? -36.926 1.354 47.756 1.00 70.44 553 GLU A C 1
ATOM 3876 O O . GLU A 1 553 ? -35.944 1.049 47.075 1.00 70.44 553 GLU A O 1
ATOM 3881 N N . SER A 1 554 ? -38.177 1.256 47.308 1.00 83.12 554 SER A N 1
ATOM 3882 C CA . SER A 1 554 ? -38.499 0.916 45.926 1.00 83.12 554 SER A CA 1
ATOM 3883 C C . SER A 1 554 ? -38.485 2.187 45.077 1.00 83.12 554 SER A C 1
ATOM 3885 O O . SER A 1 554 ? -38.890 3.261 45.529 1.00 83.12 554 SER A O 1
ATOM 3887 N N . CYS A 1 555 ? -37.984 2.092 43.852 1.00 84.31 555 CYS A N 1
ATOM 3888 C CA . CYS A 1 555 ? -37.839 3.231 42.954 1.00 84.31 555 CYS A CA 1
ATOM 3889 C C . CYS A 1 555 ? -37.965 2.809 41.497 1.00 84.31 555 CYS A C 1
ATOM 3891 O O . CYS A 1 555 ? -37.598 1.699 41.118 1.00 84.31 555 CYS A O 1
ATOM 3893 N N . SER A 1 556 ? -38.454 3.734 40.681 1.00 88.62 556 SER A N 1
ATOM 3894 C CA . SER A 1 556 ? -38.348 3.706 39.223 1.00 88.62 556 SER A CA 1
ATOM 3895 C C . SER A 1 556 ? -37.516 4.888 38.774 1.00 88.62 556 SER A C 1
ATOM 3897 O O . SER A 1 556 ? -37.576 5.957 39.389 1.00 88.62 556 SER A O 1
ATOM 3899 N N . TRP A 1 557 ? -36.801 4.721 37.675 1.00 89.75 557 TRP A N 1
ATOM 3900 C CA . TRP A 1 557 ? -36.028 5.780 37.062 1.00 89.75 557 TRP A CA 1
ATOM 3901 C C . TRP A 1 557 ? -36.093 5.710 35.535 1.00 89.75 557 TRP A C 1
ATOM 3903 O O . TRP A 1 557 ? -36.330 4.657 34.940 1.00 89.75 557 TRP A O 1
ATOM 3913 N N . GLY A 1 558 ? -35.886 6.862 34.909 1.00 92.88 558 GLY A N 1
ATOM 3914 C CA . GLY A 1 558 ? -35.625 7.007 33.482 1.00 92.88 558 GLY A CA 1
ATOM 3915 C C . GLY A 1 558 ? -34.438 7.940 33.285 1.00 92.88 558 GLY A C 1
ATOM 3916 O O . GLY A 1 558 ? -34.271 8.872 34.069 1.00 92.88 558 GLY A O 1
ATOM 3917 N N . ALA A 1 559 ? -33.601 7.690 32.286 1.00 92.44 559 ALA A N 1
ATOM 3918 C CA . ALA A 1 559 ? -32.429 8.503 32.009 1.00 92.44 559 ALA A CA 1
ATOM 3919 C C . ALA A 1 559 ? -32.207 8.712 30.511 1.00 92.44 559 ALA A C 1
ATOM 3921 O O . ALA A 1 559 ? -32.455 7.822 29.697 1.00 92.44 559 ALA A O 1
ATOM 3922 N N . LEU A 1 560 ? -31.702 9.896 30.181 1.00 95.19 560 LEU A N 1
ATOM 3923 C CA . LEU A 1 560 ? -31.146 10.248 28.882 1.00 95.19 560 LEU A CA 1
ATOM 3924 C C . LEU A 1 560 ? -29.636 10.371 29.047 1.00 95.19 560 LEU A C 1
ATOM 3926 O O . LEU A 1 560 ? -29.178 10.999 30.005 1.00 95.19 560 LEU A O 1
ATOM 3930 N N . GLY A 1 561 ? -28.871 9.786 28.133 1.00 93.12 561 GLY A N 1
ATOM 3931 C CA . GLY A 1 561 ? -27.415 9.828 28.191 1.00 93.12 561 GLY A CA 1
ATOM 3932 C C . GLY A 1 561 ? -26.771 9.944 26.820 1.00 93.12 561 GLY A C 1
ATOM 3933 O O . GLY A 1 561 ? -27.354 9.552 25.812 1.00 93.12 561 GLY A O 1
ATOM 3934 N N . SER A 1 562 ? -25.555 10.477 26.806 1.00 93.50 562 SER A N 1
ATOM 3935 C CA . SER A 1 562 ? -24.661 10.468 25.651 1.00 93.50 562 SER A CA 1
ATOM 3936 C C . SER A 1 562 ? -23.269 10.035 26.088 1.00 93.50 562 SER A C 1
ATOM 3938 O O . SER A 1 562 ? -22.853 10.354 27.203 1.00 93.50 562 SER A O 1
ATOM 3940 N N . GLN A 1 563 ? -22.562 9.326 25.218 1.00 91.38 563 GLN A N 1
ATOM 3941 C CA . GLN A 1 563 ? -21.191 8.872 25.412 1.00 91.38 563 GLN A CA 1
ATOM 3942 C C . GLN A 1 563 ? -20.360 9.149 24.159 1.00 91.38 563 GLN A C 1
ATOM 3944 O O . GLN A 1 563 ? -20.812 8.919 23.035 1.00 91.38 563 GLN A O 1
ATOM 3949 N N . HIS A 1 564 ? -19.137 9.612 24.378 1.00 93.00 564 HIS A N 1
ATOM 3950 C CA . HIS A 1 564 ? -18.123 9.833 23.363 1.00 93.00 564 HIS A CA 1
ATOM 3951 C C . HIS A 1 564 ? -16.842 9.135 23.803 1.00 93.00 564 HIS A C 1
ATOM 3953 O O . HIS A 1 564 ? -16.262 9.514 24.819 1.00 93.00 564 HIS A O 1
ATOM 3959 N N . ALA A 1 565 ? -16.404 8.126 23.055 1.00 90.00 565 ALA A N 1
ATOM 3960 C CA . ALA A 1 565 ? -15.186 7.386 23.357 1.00 90.00 565 ALA A CA 1
ATOM 3961 C C . ALA A 1 565 ? -14.205 7.458 22.192 1.00 90.00 565 ALA A C 1
ATOM 3963 O O . ALA A 1 565 ? -14.599 7.361 21.039 1.00 90.00 565 ALA A O 1
ATOM 3964 N N . GLU A 1 566 ? -12.924 7.596 22.491 1.00 90.75 566 GLU A N 1
ATOM 3965 C CA . GLU A 1 566 ? -11.842 7.606 21.521 1.00 90.75 566 GLU A CA 1
ATOM 3966 C C . GLU A 1 566 ? -10.744 6.649 21.976 1.00 90.75 566 GLU A C 1
ATOM 3968 O O . GLU A 1 566 ? -10.340 6.643 23.140 1.00 90.75 566 GLU A O 1
ATOM 3973 N N . GLN A 1 567 ? -10.226 5.861 21.042 1.00 88.06 567 GLN A N 1
ATOM 3974 C CA . GLN A 1 567 ? -9.025 5.059 21.212 1.00 88.06 567 GLN A CA 1
ATOM 3975 C C . GLN A 1 567 ? -8.031 5.436 20.117 1.00 88.06 567 GLN A C 1
ATOM 3977 O O . GLN A 1 567 ? -8.358 5.432 18.930 1.00 88.06 567 GLN A O 1
ATOM 3982 N N . LYS A 1 568 ? -6.795 5.742 20.506 1.00 85.88 568 LYS A N 1
ATOM 3983 C CA . LYS A 1 568 ? -5.698 6.000 19.574 1.00 85.88 568 LYS A CA 1
ATOM 3984 C C . LYS A 1 568 ? -5.215 4.687 18.964 1.00 85.88 568 LYS A C 1
ATOM 3986 O O . LYS A 1 568 ? -5.032 3.690 19.664 1.00 85.88 568 LYS A O 1
ATOM 3991 N N . GLY A 1 569 ? -4.970 4.706 17.655 1.00 76.06 569 GLY A N 1
ATOM 3992 C CA . GLY A 1 569 ? -4.315 3.595 16.970 1.00 76.06 569 GLY A CA 1
ATOM 3993 C C . GLY A 1 569 ? -2.853 3.481 17.398 1.00 76.06 569 GLY A C 1
ATOM 3994 O O . GLY A 1 569 ? -2.143 4.484 17.470 1.00 76.06 569 GLY A O 1
ATOM 3995 N N . ALA A 1 570 ? -2.408 2.262 17.680 1.00 70.69 570 ALA A N 1
ATOM 3996 C CA . ALA A 1 570 ? -1.025 1.924 17.999 1.00 70.69 570 ALA A CA 1
ATOM 3997 C C . ALA A 1 570 ? -0.689 0.535 17.432 1.00 70.69 570 ALA A C 1
ATOM 3999 O O . ALA A 1 570 ? -1.502 -0.101 16.757 1.00 70.69 570 ALA A O 1
ATOM 4000 N N . TYR A 1 571 ? 0.524 0.039 17.684 1.00 68.38 571 TYR A N 1
ATOM 4001 C CA . TYR A 1 571 ? 0.920 -1.292 17.227 1.00 68.38 571 TYR A CA 1
ATOM 4002 C C . TYR A 1 571 ? 0.029 -2.373 17.869 1.00 68.38 571 TYR A C 1
ATOM 4004 O O . TYR A 1 571 ? 0.168 -2.687 19.048 1.00 68.38 571 TYR A O 1
ATOM 4012 N N . GLY A 1 572 ? -0.900 -2.931 17.086 1.00 67.31 572 GLY A N 1
ATOM 4013 C CA . GLY A 1 572 ? -1.846 -3.953 17.548 1.00 67.31 572 GLY A CA 1
ATOM 4014 C C . GLY A 1 572 ? -3.117 -3.421 18.216 1.00 67.31 572 GLY A C 1
ATOM 4015 O O . GLY A 1 572 ? -3.878 -4.227 18.755 1.00 67.31 572 GLY A O 1
ATOM 4016 N N . SER A 1 573 ? -3.375 -2.108 18.186 1.00 75.81 573 SER A N 1
ATOM 4017 C CA . SER A 1 573 ? -4.653 -1.512 18.598 1.00 75.81 573 SER A CA 1
ATOM 4018 C C . SER A 1 573 ? -5.287 -0.737 17.446 1.00 75.81 573 SER A C 1
ATOM 4020 O O . SER A 1 573 ? -4.616 -0.032 16.689 1.00 75.81 573 SER A O 1
ATOM 4022 N N . VAL A 1 574 ? -6.603 -0.871 17.304 1.00 82.19 574 VAL A N 1
ATOM 4023 C CA . VAL A 1 574 ? -7.361 -0.138 16.287 1.00 82.19 574 VAL A CA 1
ATOM 4024 C C . VAL A 1 574 ? -7.691 1.244 16.833 1.00 82.19 574 VAL A C 1
ATOM 4026 O O . VAL A 1 574 ? -8.141 1.374 17.972 1.00 82.19 574 VAL A O 1
ATOM 4029 N N . GLY A 1 575 ? -7.461 2.274 16.022 1.00 85.38 575 GLY A N 1
ATOM 4030 C CA . GLY A 1 575 ? -7.885 3.628 16.345 1.00 85.38 575 GLY A CA 1
ATOM 4031 C C . GLY A 1 575 ? -9.340 3.859 15.947 1.00 85.38 575 GLY A C 1
ATOM 4032 O O . GLY A 1 575 ? -9.693 3.627 14.789 1.00 85.38 575 GLY A O 1
ATOM 4033 N N . TYR A 1 576 ? -10.171 4.324 16.878 1.00 88.44 576 TYR A N 1
ATOM 4034 C CA . TYR A 1 576 ? -11.583 4.605 16.621 1.00 88.44 576 TYR A CA 1
ATOM 4035 C C . TYR A 1 576 ? -12.122 5.734 17.501 1.00 88.44 576 TYR A C 1
ATOM 4037 O O . TYR A 1 576 ? -11.621 5.972 18.598 1.00 88.44 576 TYR A O 1
ATOM 4045 N N . ALA A 1 577 ? -13.172 6.387 17.020 1.00 90.38 577 ALA A N 1
ATOM 4046 C CA . ALA A 1 577 ? -14.031 7.286 17.769 1.00 90.38 577 ALA A CA 1
ATOM 4047 C C . ALA A 1 577 ? -15.454 6.713 17.784 1.00 90.38 577 ALA A C 1
ATOM 4049 O O . ALA A 1 577 ? -15.917 6.123 16.815 1.00 90.38 577 ALA A O 1
ATOM 4050 N N . GLN A 1 578 ? -16.153 6.860 18.894 1.00 89.81 578 GLN A N 1
ATOM 4051 C CA . GLN A 1 578 ? -17.496 6.356 19.115 1.00 89.81 578 GLN A CA 1
ATOM 4052 C C . GLN A 1 578 ? -18.345 7.492 19.662 1.00 89.81 578 GLN A C 1
ATOM 4054 O O . GLN A 1 578 ? -17.920 8.217 20.558 1.00 89.81 578 GLN A O 1
ATOM 4059 N N . SER A 1 579 ? -19.565 7.612 19.156 1.00 91.94 579 SER A N 1
ATOM 4060 C CA . SER A 1 579 ? -20.564 8.565 19.623 1.00 91.94 579 SER A CA 1
ATOM 4061 C C . SER A 1 579 ? -21.896 7.842 19.722 1.00 91.94 579 SER A C 1
ATOM 4063 O O . SER A 1 579 ? -22.426 7.390 18.707 1.00 91.94 579 SER A O 1
ATOM 4065 N N . MET A 1 580 ? -22.427 7.687 20.933 1.00 90.75 580 MET A N 1
ATOM 4066 C CA . MET A 1 580 ? -23.733 7.062 21.147 1.00 90.75 580 MET A CA 1
ATOM 4067 C C . MET A 1 580 ? -24.581 7.903 22.083 1.00 90.75 580 MET A C 1
ATOM 4069 O O . MET A 1 580 ? -24.093 8.441 23.072 1.00 90.75 580 MET A O 1
ATOM 4073 N N . SER A 1 581 ? -25.875 7.958 21.808 1.00 93.56 581 SER A N 1
ATOM 4074 C CA . SER A 1 581 ? -26.861 8.558 22.697 1.00 93.56 581 SER A CA 1
ATOM 4075 C C . SER A 1 581 ? -28.006 7.584 22.899 1.00 93.56 581 SER A C 1
ATOM 4077 O O . SER A 1 581 ? -28.354 6.824 21.996 1.00 93.56 581 SER A O 1
ATOM 4079 N N . GLY A 1 582 ? -28.597 7.596 24.086 1.00 94.31 582 GLY A N 1
ATOM 4080 C CA . GLY A 1 582 ? -29.594 6.599 24.425 1.00 94.31 582 GLY A CA 1
ATOM 4081 C C . GLY A 1 582 ? -30.548 7.008 25.524 1.00 94.31 582 GLY A C 1
ATOM 4082 O O . GLY A 1 582 ? -30.343 7.973 26.267 1.00 94.31 582 GLY A O 1
ATOM 4083 N N . VAL A 1 583 ? -31.612 6.219 25.609 1.00 95.88 583 VAL A N 1
ATOM 4084 C CA . VAL A 1 583 ? -32.644 6.305 26.635 1.00 95.88 583 VAL A CA 1
ATOM 4085 C C . VAL A 1 583 ? -32.617 5.017 27.433 1.00 95.88 583 VAL A C 1
ATOM 4087 O O . VAL A 1 583 ? -32.532 3.923 26.877 1.00 95.88 583 VAL A O 1
ATOM 4090 N N . SER A 1 584 ? -32.711 5.135 28.748 1.00 94.69 584 SER A N 1
ATOM 4091 C CA . SER A 1 584 ? -32.794 3.987 29.641 1.00 94.69 584 SER A CA 1
ATOM 4092 C C . SER A 1 584 ? -33.889 4.175 30.674 1.00 94.69 584 SER A C 1
ATOM 4094 O O . SER A 1 584 ? -34.251 5.294 31.034 1.00 94.69 584 SER A O 1
ATOM 4096 N N . SER A 1 585 ? -34.448 3.069 31.142 1.00 94.06 585 SER A N 1
ATOM 4097 C CA . SER A 1 585 ? -35.406 3.061 32.235 1.00 94.06 585 SER A CA 1
ATOM 4098 C C . SER A 1 585 ? -35.268 1.783 33.033 1.00 94.06 585 SER A C 1
ATOM 4100 O O . SER A 1 585 ? -34.984 0.720 32.486 1.00 94.06 585 SER A O 1
ATOM 4102 N N . GLY A 1 586 ? -35.487 1.878 34.336 1.00 93.38 586 GLY A N 1
ATOM 4103 C CA . GLY A 1 586 ? -35.451 0.723 35.204 1.00 93.38 586 GLY A CA 1
ATOM 4104 C C . GLY A 1 586 ? -36.197 0.946 36.500 1.00 93.38 586 GLY A C 1
ATOM 4105 O O . GLY A 1 586 ? -36.678 2.037 36.812 1.00 93.38 586 GLY A O 1
ATOM 4106 N N . PHE A 1 587 ? -36.292 -0.123 37.271 1.00 90.88 587 PHE A N 1
ATOM 4107 C CA . PHE A 1 587 ? -36.868 -0.092 38.600 1.00 90.88 587 PHE A CA 1
ATOM 4108 C C . PHE A 1 587 ? -36.116 -1.027 39.535 1.00 90.88 587 PHE A C 1
ATOM 4110 O O . PHE A 1 587 ? -35.462 -1.976 39.108 1.00 90.88 587 PHE A O 1
ATOM 4117 N N . GLN A 1 588 ? -36.248 -0.764 40.827 1.00 90.19 588 GLN A N 1
ATOM 4118 C CA . GLN A 1 588 ? -35.772 -1.607 41.910 1.00 90.19 588 GLN A CA 1
ATOM 4119 C C . GLN A 1 588 ? -36.875 -1.686 42.969 1.00 90.19 588 GLN A C 1
ATOM 4121 O O . GLN A 1 588 ? -37.501 -0.678 43.297 1.00 90.19 588 GLN A O 1
ATOM 4126 N N . ARG A 1 589 ? -37.121 -2.873 43.520 1.00 88.44 589 ARG A N 1
ATOM 4127 C CA . ARG A 1 589 ? -38.146 -3.125 44.533 1.00 88.44 589 ARG A CA 1
ATOM 4128 C C . ARG A 1 589 ? -37.604 -4.005 45.649 1.00 88.44 589 ARG A C 1
ATOM 4130 O O . ARG A 1 589 ? -36.954 -5.015 45.386 1.00 88.44 589 ARG A O 1
ATOM 4137 N N . ALA A 1 590 ? -37.900 -3.639 46.891 1.00 87.56 590 ALA A N 1
ATOM 4138 C CA . ALA A 1 590 ? -37.576 -4.465 48.047 1.00 87.56 590 ALA A CA 1
ATOM 4139 C C . ALA A 1 590 ? -38.515 -5.685 48.147 1.00 87.56 590 ALA A C 1
ATOM 4141 O O . ALA A 1 590 ? -39.718 -5.579 47.905 1.00 87.56 590 ALA A O 1
ATOM 4142 N N . ILE A 1 591 ? -37.971 -6.847 48.513 1.00 86.31 591 ILE A N 1
ATOM 4143 C CA . ILE A 1 591 ? -38.690 -8.116 48.682 1.00 86.31 591 ILE A CA 1
ATOM 4144 C C . ILE A 1 591 ? -38.649 -8.540 50.155 1.00 86.31 591 ILE A C 1
ATOM 4146 O O . ILE A 1 591 ? -37.599 -8.466 50.790 1.00 86.31 591 ILE A O 1
ATOM 4150 N N . ARG A 1 592 ? -39.769 -9.076 50.666 1.00 79.19 592 ARG A N 1
ATOM 4151 C CA . ARG A 1 592 ? -39.914 -9.705 51.998 1.00 79.19 592 ARG A CA 1
ATOM 4152 C C . ARG A 1 592 ? -39.397 -8.841 53.155 1.00 79.19 592 ARG A C 1
ATOM 4154 O O . ARG A 1 592 ? -40.151 -8.046 53.696 1.00 79.19 592 ARG A O 1
ATOM 4161 N N . ASP A 1 593 ? -38.132 -9.030 53.538 1.00 75.06 593 ASP A N 1
ATOM 4162 C CA . ASP A 1 593 ? -37.489 -8.485 54.741 1.00 75.06 593 ASP A CA 1
ATOM 4163 C C . ASP A 1 593 ? -37.007 -7.035 54.581 1.00 75.06 593 ASP A C 1
ATOM 4165 O O . ASP A 1 593 ? -36.400 -6.469 55.491 1.00 75.06 593 ASP A O 1
ATOM 4169 N N . GLY A 1 594 ? -37.237 -6.444 53.405 1.00 77.81 594 GLY A N 1
ATOM 4170 C CA . GLY A 1 594 ? -36.772 -5.107 53.056 1.00 77.81 594 GLY A CA 1
ATOM 4171 C C . GLY A 1 594 ? -35.266 -5.031 52.785 1.00 77.81 594 GLY A C 1
ATOM 4172 O O . GLY A 1 594 ? -34.793 -3.996 52.337 1.00 77.81 594 GLY A O 1
ATOM 4173 N N . ARG A 1 595 ? -34.506 -6.108 53.026 1.00 84.75 595 ARG A N 1
ATOM 4174 C CA . ARG A 1 595 ? -33.042 -6.148 52.886 1.00 84.75 595 ARG A CA 1
ATOM 4175 C C . ARG A 1 595 ? -32.589 -6.740 51.560 1.00 84.75 595 ARG A C 1
ATOM 4177 O O . ARG A 1 595 ? -31.452 -6.505 51.163 1.00 84.75 595 ARG A O 1
ATOM 4184 N N . THR A 1 596 ? -33.436 -7.517 50.888 1.00 89.62 596 THR A N 1
ATOM 4185 C CA . THR A 1 596 ? -33.216 -7.907 49.489 1.00 89.62 596 THR A CA 1
ATOM 4186 C C . THR A 1 596 ? -33.992 -6.986 48.569 1.00 89.62 596 THR A C 1
ATOM 4188 O O . THR A 1 596 ? -35.192 -6.800 48.745 1.00 89.62 596 THR A O 1
ATOM 4191 N N . LEU A 1 597 ? -33.322 -6.465 47.550 1.00 89.19 597 LEU A N 1
ATOM 4192 C CA . LEU A 1 597 ? -33.918 -5.688 46.482 1.00 89.19 597 LEU A CA 1
ATOM 4193 C C . LEU A 1 597 ? -33.659 -6.386 45.152 1.00 89.19 597 LEU A C 1
ATOM 4195 O O . LEU A 1 597 ? -32.579 -6.929 44.934 1.00 89.19 597 LEU A O 1
ATOM 4199 N N . VAL A 1 598 ? -34.645 -6.367 44.266 1.00 92.62 598 VAL A N 1
ATOM 4200 C CA . VAL A 1 598 ? -34.495 -6.823 42.881 1.00 92.62 598 VAL A CA 1
ATOM 4201 C C . VAL A 1 598 ? -34.865 -5.701 41.942 1.00 92.62 598 VAL A C 1
ATOM 4203 O O . VAL A 1 598 ? -35.696 -4.863 42.281 1.00 92.62 598 VAL A O 1
ATOM 4206 N N . GLY A 1 599 ? -34.283 -5.687 40.760 1.00 92.56 599 GLY A N 1
ATOM 4207 C CA . GLY A 1 599 ? -34.594 -4.691 39.755 1.00 92.56 599 GLY A CA 1
ATOM 4208 C C . GLY A 1 599 ? -34.407 -5.216 38.351 1.00 92.56 599 GLY A C 1
ATOM 4209 O O . GLY A 1 599 ? -33.776 -6.251 38.136 1.00 92.56 599 GLY A O 1
ATOM 4210 N N . ALA A 1 600 ? -34.971 -4.479 37.410 1.00 95.94 600 ALA A N 1
ATOM 4211 C CA . ALA A 1 600 ? -34.784 -4.699 35.990 1.00 95.94 600 ALA A CA 1
ATOM 4212 C C . ALA A 1 600 ? -34.688 -3.351 35.279 1.00 95.94 600 ALA A C 1
ATOM 4214 O O . ALA A 1 600 ? -35.250 -2.355 35.746 1.00 95.94 600 ALA A O 1
ATOM 4215 N N . ALA A 1 601 ? -33.976 -3.327 34.160 1.00 95.62 601 ALA A N 1
ATOM 4216 C CA . ALA A 1 601 ? -33.826 -2.145 33.333 1.00 95.62 601 ALA A CA 1
ATOM 4217 C C . ALA A 1 601 ? -33.756 -2.503 31.846 1.00 95.62 601 ALA A C 1
ATOM 4219 O O . ALA A 1 601 ? -33.357 -3.606 31.469 1.00 95.62 601 ALA A O 1
ATOM 4220 N N . LEU A 1 602 ? -34.111 -1.525 31.020 1.00 97.00 602 LEU A N 1
ATOM 4221 C CA . LEU A 1 602 ? -34.000 -1.524 29.569 1.00 97.00 602 LEU A CA 1
ATOM 4222 C C . LEU A 1 602 ? -33.231 -0.269 29.141 1.00 97.00 602 LEU A C 1
ATOM 4224 O O . LEU A 1 602 ? -33.428 0.806 29.713 1.00 97.00 602 LEU A O 1
ATOM 4228 N N . ARG A 1 603 ? -32.387 -0.389 28.119 1.00 96.00 603 ARG A N 1
ATOM 4229 C CA . ARG A 1 603 ? -31.706 0.730 27.466 1.00 96.00 603 ARG A CA 1
ATOM 4230 C C . ARG A 1 603 ? -31.725 0.542 25.954 1.00 96.00 603 ARG A C 1
ATOM 4232 O O . ARG A 1 603 ? -31.536 -0.570 25.475 1.00 96.00 603 ARG A O 1
ATOM 4239 N N . TYR A 1 604 ? -31.957 1.629 25.232 1.00 96.81 604 TYR A N 1
ATOM 4240 C CA . TYR A 1 604 ? -31.831 1.710 23.783 1.00 96.81 604 TYR A CA 1
ATOM 4241 C C . TYR A 1 604 ? -30.838 2.818 23.448 1.00 96.81 604 TYR A C 1
ATOM 4243 O O . TYR A 1 604 ? -31.003 3.946 23.918 1.00 96.81 604 TYR A O 1
ATOM 4251 N N . ASP A 1 605 ? -29.827 2.497 22.653 1.00 94.25 605 ASP A N 1
ATOM 4252 C CA . ASP A 1 605 ? -28.807 3.431 22.196 1.00 94.25 605 ASP A CA 1
ATOM 4253 C C . ASP A 1 605 ? -28.780 3.484 20.669 1.00 94.25 605 ASP A C 1
ATOM 4255 O O . ASP A 1 605 ? -29.005 2.484 19.997 1.00 94.25 605 ASP A O 1
ATOM 4259 N N . THR A 1 606 ? -28.451 4.647 20.119 1.00 95.31 606 THR A N 1
ATOM 4260 C CA . THR A 1 606 ? -28.192 4.854 18.692 1.00 95.31 606 THR A CA 1
ATOM 4261 C C . THR A 1 606 ? -26.913 5.659 18.536 1.00 95.31 606 THR A C 1
ATOM 4263 O O . THR A 1 606 ? -26.602 6.516 19.369 1.00 95.31 606 THR A O 1
ATOM 4266 N N . GLY A 1 607 ? -26.161 5.414 17.468 1.00 92.56 607 GLY A N 1
ATOM 4267 C CA . GLY A 1 607 ? -24.921 6.143 17.262 1.00 92.56 607 GLY A CA 1
ATOM 4268 C C . GLY A 1 607 ? -24.076 5.663 16.099 1.00 92.56 607 GLY A C 1
ATOM 4269 O O . GLY A 1 607 ? -24.536 4.953 15.202 1.00 92.56 607 GLY A O 1
ATOM 4270 N N . ALA A 1 608 ? -22.819 6.083 16.139 1.00 92.06 608 ALA A N 1
ATOM 4271 C CA . ALA A 1 608 ? -21.810 5.729 15.162 1.00 92.06 608 ALA A CA 1
ATOM 4272 C C . ALA A 1 608 ? -20.492 5.362 15.846 1.00 92.06 608 ALA A C 1
ATOM 4274 O O . ALA A 1 608 ? -20.168 5.846 16.936 1.00 92.06 608 ALA A O 1
ATOM 4275 N N . LEU A 1 609 ? -19.738 4.510 15.168 1.00 88.62 609 LEU A N 1
ATOM 4276 C CA . LEU A 1 609 ? -18.361 4.182 15.461 1.00 88.62 609 LEU A CA 1
ATOM 4277 C C . LEU A 1 609 ? -17.549 4.417 14.188 1.00 88.62 609 LEU A C 1
ATOM 4279 O O . LEU A 1 609 ? -17.774 3.773 13.167 1.00 88.62 609 LEU A O 1
ATOM 4283 N N . ASP A 1 610 ? -16.608 5.344 14.261 1.00 89.25 610 ASP A N 1
ATOM 4284 C CA . ASP A 1 610 ? -15.764 5.776 13.159 1.00 89.25 610 ASP A CA 1
ATOM 4285 C C . ASP A 1 610 ? -14.334 5.300 13.412 1.00 89.25 610 ASP A C 1
ATOM 4287 O O . ASP A 1 610 ? -13.664 5.737 14.349 1.00 89.25 610 ASP A O 1
ATOM 4291 N N . ALA A 1 611 ? -13.842 4.386 12.584 1.00 83.00 611 ALA A N 1
ATOM 4292 C CA . ALA A 1 611 ? -12.447 3.983 12.624 1.00 83.00 611 ALA A CA 1
ATOM 4293 C C . ALA A 1 611 ? -11.584 5.017 11.892 1.00 83.00 611 ALA A C 1
ATOM 4295 O O . ALA A 1 611 ? -11.935 5.483 10.806 1.00 83.00 611 ALA A O 1
ATOM 4296 N N . ILE A 1 612 ? -10.393 5.302 12.428 1.00 64.44 612 ILE A N 1
ATOM 4297 C CA . ILE A 1 612 ? -9.408 6.221 11.812 1.00 64.44 612 ILE A CA 1
ATOM 4298 C C . ILE A 1 612 ? -9.010 5.754 10.392 1.00 64.44 612 ILE A C 1
ATOM 4300 O O . ILE A 1 612 ? -8.535 6.529 9.567 1.00 64.44 612 ILE A O 1
ATOM 4304 N N . ALA A 1 613 ? -9.276 4.486 10.091 1.00 62.53 613 ALA A N 1
ATOM 4305 C CA . ALA A 1 613 ? -9.073 3.815 8.820 1.00 62.53 613 ALA A CA 1
ATOM 4306 C C . ALA A 1 613 ? -10.074 4.179 7.697 1.00 62.53 613 ALA A C 1
ATOM 4308 O O . ALA A 1 613 ? -9.961 3.651 6.597 1.00 62.53 613 ALA A O 1
ATOM 4309 N N . GLY A 1 614 ? -11.040 5.075 7.936 1.00 72.19 614 GLY A N 1
ATOM 4310 C CA . GLY A 1 614 ? -12.038 5.458 6.925 1.00 72.19 614 GLY A CA 1
ATOM 4311 C C . GLY A 1 614 ? -13.201 4.467 6.791 1.00 72.19 614 GLY A C 1
ATOM 4312 O O . GLY A 1 614 ? -13.897 4.462 5.777 1.00 72.19 614 GLY A O 1
ATOM 4313 N N . GLN A 1 615 ? -13.410 3.631 7.813 1.00 88.06 615 GLN A N 1
ATOM 4314 C CA . GLN A 1 615 ? -14.583 2.772 7.957 1.00 88.06 615 GLN A CA 1
ATOM 4315 C C . GLN A 1 615 ? -15.518 3.358 9.019 1.00 88.06 615 GLN A C 1
ATOM 4317 O O . GLN A 1 615 ? -15.080 3.691 10.118 1.00 88.06 615 GLN A O 1
ATOM 4322 N N . GLN A 1 616 ? -16.806 3.435 8.703 1.00 91.69 616 GLN A N 1
ATOM 4323 C CA . GLN A 1 616 ? -17.851 3.934 9.591 1.00 91.69 616 GLN A CA 1
ATOM 4324 C C . GLN A 1 616 ? -18.887 2.838 9.845 1.00 91.69 616 GLN A C 1
ATOM 4326 O O . GLN A 1 616 ? -19.329 2.173 8.913 1.00 91.69 616 GLN A O 1
ATOM 4331 N N . LEU A 1 617 ? -19.281 2.665 11.104 1.00 92.62 617 LEU A N 1
ATOM 4332 C CA . LEU A 1 617 ? -20.306 1.734 11.561 1.00 92.62 617 LEU A CA 1
ATOM 4333 C C . LEU A 1 617 ? -21.431 2.535 12.220 1.00 92.62 617 LEU A C 1
ATOM 4335 O O . LEU A 1 617 ? -21.229 3.123 13.278 1.00 92.62 617 LEU A O 1
ATOM 4339 N N . LYS A 1 618 ? -22.623 2.570 11.622 1.00 94.94 618 LYS A N 1
ATOM 4340 C CA . LYS A 1 618 ? -23.806 3.244 12.189 1.00 94.94 618 LYS A CA 1
ATOM 4341 C C . LYS A 1 618 ? -24.821 2.226 12.652 1.00 94.94 618 LYS A C 1
ATOM 4343 O O . LYS A 1 618 ? -25.117 1.296 11.911 1.00 94.94 618 LYS A O 1
ATOM 4348 N N . GLY A 1 619 ? -25.369 2.401 13.845 1.00 93.62 619 GLY A N 1
ATOM 4349 C CA . GLY A 1 619 ? -26.238 1.376 14.394 1.00 93.62 619 GLY A CA 1
ATOM 4350 C C . GLY A 1 619 ? -27.006 1.761 15.638 1.00 93.62 619 GLY A C 1
ATOM 4351 O O . GLY A 1 619 ? -26.798 2.820 16.238 1.00 93.62 619 GLY A O 1
ATOM 4352 N N . ASP A 1 620 ? -27.870 0.833 16.017 1.00 94.19 620 ASP A N 1
ATOM 4353 C CA . ASP A 1 620 ? -28.651 0.840 17.239 1.00 94.19 620 ASP A CA 1
ATOM 4354 C C . ASP A 1 620 ? -28.330 -0.386 18.100 1.00 94.19 620 ASP A C 1
ATOM 4356 O O . ASP A 1 620 ? -27.879 -1.427 17.611 1.00 94.19 620 ASP A O 1
ATOM 4360 N N . ALA A 1 621 ? -28.525 -0.234 19.407 1.00 94.06 621 ALA A N 1
ATOM 4361 C CA . ALA A 1 621 ? -28.314 -1.275 20.397 1.00 94.06 621 ALA A CA 1
ATOM 4362 C C . ALA A 1 621 ? -29.457 -1.294 21.413 1.00 94.06 621 ALA A C 1
ATOM 4364 O O . ALA A 1 621 ? -29.892 -0.251 21.901 1.00 94.06 621 ALA A O 1
ATOM 4365 N N . ILE A 1 622 ? -29.904 -2.493 21.782 1.00 96.81 622 ILE A N 1
ATOM 4366 C CA . ILE A 1 622 ? -30.873 -2.728 22.850 1.00 96.81 622 ILE A CA 1
ATOM 4367 C C . ILE A 1 622 ? -30.231 -3.558 23.955 1.00 96.81 622 ILE A C 1
ATOM 4369 O O . ILE A 1 622 ? -29.598 -4.581 23.697 1.00 96.81 622 ILE A O 1
ATOM 4373 N N . ASN A 1 623 ? -30.414 -3.125 25.198 1.00 97.19 623 ASN A N 1
ATOM 4374 C CA . ASN A 1 623 ? -29.806 -3.728 26.374 1.00 97.19 623 ASN A CA 1
ATOM 4375 C C . ASN A 1 623 ? -30.868 -3.978 27.438 1.00 97.19 623 ASN A C 1
ATOM 4377 O O . ASN A 1 623 ? -31.655 -3.092 27.766 1.00 97.19 623 ASN A O 1
ATOM 4381 N N . VAL A 1 624 ? -30.868 -5.177 28.009 1.00 98.19 624 VAL A N 1
ATOM 4382 C CA . VAL A 1 624 ? -31.768 -5.588 29.087 1.00 98.19 624 VAL A CA 1
ATOM 4383 C C . VAL A 1 624 ? -30.926 -6.086 30.244 1.00 98.19 624 VAL A C 1
ATOM 4385 O O . VAL A 1 624 ? -29.951 -6.812 30.054 1.00 98.19 624 VAL A O 1
ATOM 4388 N N . GLY A 1 625 ? -31.296 -5.699 31.457 1.00 97.50 625 GLY A N 1
ATOM 4389 C CA . GLY A 1 625 ? -30.571 -6.111 32.643 1.00 97.50 625 GLY A CA 1
ATOM 4390 C C . GLY A 1 625 ? -31.486 -6.411 33.812 1.00 97.50 625 GLY A C 1
ATOM 4391 O O . GLY A 1 625 ? -32.574 -5.849 33.943 1.00 97.50 625 GLY A O 1
ATOM 4392 N N . VAL A 1 626 ? -31.014 -7.304 34.670 1.00 97.44 626 VAL A N 1
ATOM 4393 C CA . VAL A 1 626 ? -31.613 -7.612 35.964 1.00 97.44 626 VAL A CA 1
ATOM 4394 C C . VAL A 1 626 ? -30.567 -7.446 37.052 1.00 97.44 626 VAL A C 1
ATOM 4396 O O . VAL A 1 626 ? -29.377 -7.681 36.834 1.00 97.44 626 VAL A O 1
ATOM 4399 N N . LEU A 1 627 ? -31.013 -7.050 38.239 1.00 94.69 627 LEU A N 1
ATOM 4400 C CA . LEU A 1 627 ? -30.154 -6.881 39.402 1.00 94.69 627 LEU A CA 1
ATOM 4401 C C . LEU A 1 627 ? -30.796 -7.486 40.648 1.00 94.69 627 LEU A C 1
ATOM 4403 O O . LEU A 1 627 ? -32.011 -7.425 40.838 1.00 94.69 627 LEU A O 1
ATOM 4407 N N . ALA A 1 628 ? -29.959 -8.011 41.531 1.00 93.94 628 ALA A N 1
ATOM 4408 C CA . ALA A 1 628 ? -30.312 -8.393 42.886 1.00 93.94 628 ALA A CA 1
ATOM 4409 C C . ALA A 1 628 ? -29.318 -7.741 43.846 1.00 93.94 628 ALA A C 1
ATOM 4411 O O . ALA A 1 628 ? -28.113 -7.790 43.633 1.00 93.94 628 ALA A O 1
ATOM 4412 N N . LYS A 1 629 ? -29.808 -7.124 44.916 1.00 92.00 629 LYS A N 1
ATOM 4413 C CA . LYS A 1 629 ? -29.000 -6.423 45.915 1.00 92.00 629 LYS A CA 1
ATOM 4414 C C . LYS A 1 629 ? -29.404 -6.883 47.306 1.00 92.00 629 LYS A C 1
ATOM 4416 O O . LYS A 1 629 ? -30.589 -6.950 47.618 1.00 92.00 629 LYS A O 1
ATOM 4421 N N . ARG A 1 630 ? -28.426 -7.189 48.150 1.00 91.25 630 ARG A N 1
ATOM 4422 C CA . ARG A 1 630 ? -28.603 -7.583 49.547 1.00 91.25 630 ARG A CA 1
ATOM 4423 C C . ARG A 1 630 ? -27.905 -6.575 50.446 1.00 91.25 630 ARG A C 1
ATOM 4425 O O . ARG A 1 630 ? -26.703 -6.362 50.325 1.00 91.25 630 ARG A O 1
ATOM 4432 N N . LEU A 1 631 ? -28.654 -5.993 51.372 1.00 88.75 631 LEU A N 1
ATOM 4433 C CA . LEU A 1 631 ? -28.114 -5.134 52.418 1.00 88.75 631 LEU A CA 1
ATOM 4434 C C . LEU A 1 631 ? -27.505 -5.992 53.535 1.00 88.75 631 LEU A C 1
ATOM 4436 O O . LEU A 1 631 ? -28.136 -6.933 54.027 1.00 88.75 631 LEU A O 1
ATOM 4440 N N . ILE A 1 632 ? -26.274 -5.669 53.929 1.00 88.62 632 ILE A N 1
ATOM 4441 C CA . ILE A 1 632 ? -25.499 -6.357 54.964 1.00 88.62 632 ILE A CA 1
ATOM 4442 C C . ILE A 1 632 ? -25.278 -5.392 56.128 1.00 88.62 632 ILE A C 1
ATOM 4444 O O . ILE A 1 632 ? -24.533 -4.417 56.030 1.00 88.62 632 ILE A O 1
ATOM 4448 N N . GLY A 1 633 ? -25.922 -5.674 57.260 1.00 84.56 633 GLY A N 1
ATOM 4449 C CA . GLY A 1 633 ? -25.907 -4.764 58.403 1.00 84.56 633 GLY A CA 1
ATOM 4450 C C . GLY A 1 633 ? -26.608 -3.441 58.080 1.00 84.56 633 GLY A C 1
ATOM 4451 O O . GLY A 1 633 ? -27.622 -3.432 57.384 1.00 84.56 633 GLY A O 1
ATOM 4452 N N . ARG A 1 634 ? -26.093 -2.337 58.630 1.00 79.00 634 ARG A N 1
ATOM 4453 C CA . ARG A 1 634 ? -26.620 -0.982 58.384 1.00 79.00 634 ARG A CA 1
ATOM 4454 C C . ARG A 1 634 ? -25.899 -0.243 57.260 1.00 79.00 634 ARG A C 1
ATOM 4456 O O . ARG A 1 634 ? -26.488 0.658 56.681 1.00 79.00 634 ARG A O 1
ATOM 4463 N N . ASP A 1 635 ? -24.677 -0.659 56.932 1.00 85.75 635 ASP A N 1
ATOM 4464 C CA . ASP A 1 635 ? -23.776 0.149 56.106 1.00 85.75 635 ASP A CA 1
ATOM 4465 C C . ASP A 1 635 ? -23.187 -0.623 54.915 1.00 85.75 635 ASP A C 1
ATOM 4467 O O . ASP A 1 635 ? -22.465 -0.043 54.116 1.00 85.75 635 ASP A O 1
ATOM 4471 N N . GLY A 1 636 ? -23.445 -1.926 54.775 1.00 89.38 636 GLY A N 1
ATOM 4472 C CA . GLY A 1 636 ? -22.896 -2.756 53.699 1.00 89.38 636 GLY A CA 1
ATOM 4473 C C . GLY A 1 636 ? -23.938 -3.164 52.663 1.00 89.38 636 GLY A C 1
ATOM 4474 O O . GLY A 1 636 ? -25.123 -3.298 52.975 1.00 89.38 636 GLY A O 1
ATOM 4475 N N . SER A 1 637 ? -23.501 -3.424 51.431 1.00 91.12 637 SER A N 1
ATOM 4476 C CA . SER A 1 637 ? -24.333 -4.086 50.426 1.00 91.12 637 SER A CA 1
ATOM 4477 C C . SER A 1 637 ? -23.514 -4.976 49.499 1.00 91.12 637 SER A C 1
ATOM 4479 O O . SER A 1 637 ? -22.341 -4.708 49.240 1.00 91.12 637 SER A O 1
ATOM 4481 N N . VAL A 1 638 ? -24.151 -6.037 49.009 1.00 94.19 638 VAL A N 1
ATOM 4482 C CA . VAL A 1 638 ? -23.649 -6.866 47.913 1.00 94.19 638 VAL A CA 1
ATOM 4483 C C . VAL A 1 638 ? -24.707 -6.890 46.824 1.00 94.19 638 VAL A C 1
ATOM 4485 O O . VAL A 1 638 ? -25.875 -7.150 47.110 1.00 94.19 638 VAL A O 1
ATOM 4488 N N . SER A 1 639 ? -24.319 -6.631 45.583 1.00 93.69 639 SER A N 1
ATOM 4489 C CA . SER A 1 639 ? -25.204 -6.714 44.428 1.00 93.69 639 SER A CA 1
ATOM 4490 C C . SER A 1 639 ? -24.646 -7.622 43.350 1.00 93.69 639 SER A C 1
ATOM 4492 O O . SER A 1 639 ? -23.446 -7.639 43.104 1.00 93.69 639 SER A O 1
ATOM 4494 N N . ALA A 1 640 ? -25.548 -8.332 42.689 1.00 96.62 640 ALA A N 1
ATOM 4495 C CA . ALA A 1 640 ? -25.298 -9.079 41.477 1.00 96.62 640 ALA A CA 1
ATOM 4496 C C . ALA A 1 640 ? -26.139 -8.481 40.349 1.00 96.62 640 ALA A C 1
ATOM 4498 O O . ALA A 1 640 ? -27.314 -8.170 40.564 1.00 96.62 640 ALA A O 1
ATOM 4499 N N . SER A 1 641 ? -25.571 -8.342 39.159 1.00 96.19 641 SER A N 1
ATOM 4500 C CA . SER A 1 641 ? -26.316 -7.970 37.958 1.00 96.19 641 SER A CA 1
ATOM 4501 C C . SER A 1 641 ? -25.976 -8.899 36.803 1.00 96.19 641 SER A C 1
ATOM 4503 O O . SER A 1 641 ? -24.870 -9.431 36.714 1.00 96.19 641 SER A O 1
ATOM 4505 N N . ILE A 1 642 ? -26.959 -9.105 35.931 1.00 98.00 642 ILE A N 1
ATOM 4506 C CA . ILE A 1 642 ? -26.790 -9.778 34.646 1.00 98.00 642 ILE A CA 1
ATOM 4507 C C . ILE A 1 642 ? -27.368 -8.850 33.590 1.00 98.00 642 ILE A C 1
ATOM 4509 O O . ILE A 1 642 ? -28.494 -8.373 33.728 1.00 98.00 642 ILE A O 1
ATOM 4513 N N . VAL A 1 643 ? -26.590 -8.597 32.546 1.00 97.69 643 VAL A N 1
ATOM 4514 C CA . VAL A 1 643 ? -26.948 -7.731 31.427 1.00 97.69 643 VAL A CA 1
ATOM 4515 C C . VAL A 1 643 ? -26.756 -8.504 30.136 1.00 97.69 643 VAL A C 1
ATOM 4517 O O . VAL A 1 643 ? -25.708 -9.110 29.935 1.00 97.69 643 VAL A O 1
ATOM 4520 N N . ALA A 1 644 ? -27.737 -8.432 29.246 1.00 97.88 644 ALA A N 1
ATOM 4521 C CA . ALA A 1 644 ? -27.620 -8.888 27.872 1.00 97.88 644 ALA A CA 1
ATOM 4522 C C . ALA A 1 644 ? -27.888 -7.723 26.916 1.00 97.88 644 ALA A C 1
ATOM 4524 O O . ALA A 1 644 ? -28.740 -6.876 27.192 1.00 97.88 644 ALA A O 1
ATOM 4525 N N . GLY A 1 645 ? -27.167 -7.686 25.802 1.00 96.88 645 GLY A N 1
ATOM 4526 C CA . GLY A 1 645 ? -27.312 -6.649 24.786 1.00 96.88 645 GLY A CA 1
ATOM 4527 C C . GLY A 1 645 ? -27.192 -7.198 23.373 1.00 96.88 645 GLY A C 1
ATOM 4528 O O . GLY A 1 645 ? -26.560 -8.232 23.149 1.00 96.88 645 GLY A O 1
ATOM 4529 N N . SER A 1 646 ? -27.818 -6.504 22.429 1.00 96.44 646 SER A N 1
ATOM 4530 C CA . SER A 1 646 ? -27.797 -6.802 20.997 1.00 96.44 646 SER A CA 1
ATOM 4531 C C . SER A 1 646 ? -27.710 -5.498 20.214 1.00 96.44 646 SER A C 1
ATOM 4533 O O . SER A 1 646 ? -28.462 -4.572 20.500 1.00 96.44 646 SER A O 1
ATOM 4535 N N . ALA A 1 647 ? -26.840 -5.441 19.213 1.00 94.44 647 ALA A N 1
ATOM 4536 C CA . ALA A 1 647 ? -26.610 -4.277 18.371 1.00 94.44 647 ALA A CA 1
ATOM 4537 C C . ALA A 1 647 ? -26.464 -4.675 16.900 1.00 94.44 647 ALA A C 1
ATOM 4539 O O . ALA A 1 647 ? -25.902 -5.726 16.587 1.00 94.44 647 ALA A O 1
ATOM 4540 N N . ASN A 1 648 ? -26.946 -3.822 16.000 1.00 95.00 648 ASN A N 1
ATOM 4541 C CA . ASN A 1 648 ? -26.763 -3.970 14.558 1.00 95.00 648 ASN A CA 1
ATOM 4542 C C . ASN A 1 648 ? -26.058 -2.731 14.019 1.00 95.00 648 ASN A C 1
ATOM 4544 O O . ASN A 1 648 ? -26.531 -1.619 14.233 1.00 95.00 648 ASN A O 1
ATOM 4548 N N . TYR A 1 649 ? -24.956 -2.925 13.300 1.00 93.81 649 TYR A N 1
ATOM 4549 C CA . TYR A 1 649 ? -24.173 -1.847 12.710 1.00 93.81 649 TYR A CA 1
ATOM 4550 C C . TYR A 1 649 ? -24.107 -1.992 11.191 1.00 93.81 649 TYR A C 1
ATOM 4552 O O . TYR A 1 649 ? -23.566 -2.970 10.682 1.00 93.81 649 TYR A O 1
ATOM 4560 N N . ALA A 1 650 ? -24.599 -0.995 10.463 1.00 95.56 650 ALA A N 1
ATOM 4561 C CA . ALA A 1 650 ? -24.327 -0.826 9.044 1.00 95.56 650 ALA A CA 1
ATOM 4562 C C . ALA A 1 650 ? -22.908 -0.264 8.866 1.00 95.56 650 ALA A C 1
ATOM 4564 O O . ALA A 1 650 ? -22.613 0.851 9.302 1.00 95.56 650 ALA A O 1
ATOM 4565 N N . SER A 1 651 ? -22.035 -1.051 8.244 1.00 94.56 651 SER A N 1
ATOM 4566 C CA . SER A 1 651 ? -20.649 -0.720 7.918 1.00 94.56 651 SER A CA 1
ATOM 4567 C C . SER A 1 651 ? -20.553 -0.117 6.521 1.00 94.56 651 SER A C 1
ATOM 4569 O O . SER A 1 651 ? -21.092 -0.668 5.560 1.00 94.56 651 SER A O 1
ATOM 4571 N N . THR A 1 652 ? -19.806 0.974 6.397 1.00 93.44 652 THR A N 1
ATOM 4572 C CA . THR A 1 652 ? -19.412 1.579 5.122 1.00 93.44 652 THR A CA 1
ATOM 4573 C C . THR A 1 652 ? -17.910 1.831 5.106 1.00 93.44 652 THR A C 1
ATOM 4575 O O . THR A 1 652 ? -17.384 2.415 6.057 1.00 93.44 652 THR A O 1
ATOM 4578 N N . ARG A 1 653 ? -17.226 1.429 4.033 1.00 90.56 653 ARG A N 1
ATOM 4579 C CA . ARG A 1 653 ? -15.778 1.602 3.850 1.00 90.56 653 ARG A CA 1
ATOM 4580 C C . ARG A 1 653 ? -15.477 2.010 2.412 1.00 90.56 653 ARG A C 1
ATOM 4582 O O . ARG A 1 653 ? -16.121 1.523 1.489 1.00 90.56 653 ARG A O 1
ATOM 4589 N N . THR A 1 654 ? -14.481 2.867 2.210 1.00 87.62 654 THR A N 1
ATOM 4590 C CA . THR A 1 654 ? -14.029 3.270 0.868 1.00 87.62 654 THR A CA 1
ATOM 4591 C C . THR A 1 654 ? -12.609 2.745 0.634 1.00 87.62 654 THR A C 1
ATOM 4593 O O . THR A 1 654 ? -11.656 3.378 1.092 1.00 87.62 654 THR A O 1
ATOM 4596 N N . PRO A 1 655 ? -12.437 1.583 -0.029 1.00 84.56 655 PRO A N 1
ATOM 4597 C CA . PRO A 1 655 ? -11.122 1.047 -0.359 1.00 84.56 655 PRO A CA 1
ATOM 4598 C C . PRO A 1 655 ? -10.318 1.986 -1.277 1.00 84.56 655 PRO A C 1
ATOM 4600 O O . PRO A 1 655 ? -10.897 2.722 -2.081 1.00 84.56 655 PRO A O 1
ATOM 4603 N N . PRO A 1 656 ? -8.978 1.935 -1.220 1.00 75.06 656 PRO A N 1
ATOM 4604 C CA . PRO A 1 656 ? -8.123 2.822 -1.993 1.00 75.06 656 PRO A CA 1
ATOM 4605 C C . PRO A 1 656 ? -7.903 2.281 -3.416 1.00 75.06 656 PRO A C 1
ATOM 4607 O O . PRO A 1 656 ? -7.023 1.451 -3.652 1.00 75.06 656 PRO A O 1
ATOM 4610 N N . VAL A 1 657 ? -8.671 2.766 -4.394 1.00 67.88 657 VAL A N 1
ATOM 4611 C CA . VAL A 1 657 ? -8.457 2.450 -5.820 1.00 67.88 657 VAL A CA 1
ATOM 4612 C C . VAL A 1 657 ? -8.440 3.722 -6.656 1.00 67.88 657 VAL A C 1
ATOM 4614 O O . VAL A 1 657 ? -9.320 4.573 -6.538 1.00 67.88 657 VAL A O 1
ATOM 4617 N N . GLY A 1 658 ? -7.427 3.856 -7.513 1.00 52.47 658 GLY A N 1
ATOM 4618 C CA . GLY A 1 658 ? -7.329 4.964 -8.458 1.00 52.47 658 GLY A CA 1
ATOM 4619 C C . GLY A 1 658 ? -8.410 4.856 -9.534 1.00 52.47 658 GLY A C 1
ATOM 4620 O O . GLY A 1 658 ? -8.417 3.900 -10.302 1.00 52.47 658 GLY A O 1
ATOM 4621 N N . GLY A 1 659 ? -9.318 5.832 -9.588 1.00 50.50 659 GLY A N 1
ATOM 4622 C CA . GLY A 1 659 ? -10.259 6.028 -10.699 1.00 50.50 659 GLY A CA 1
ATOM 4623 C C . GLY A 1 659 ? -11.690 5.513 -10.497 1.00 50.50 659 GLY A C 1
ATOM 4624 O O . GLY A 1 659 ? -12.574 5.942 -11.232 1.00 50.50 659 GLY A O 1
ATOM 4625 N N . VAL A 1 660 ? -11.963 4.671 -9.493 1.00 50.84 660 VAL A N 1
ATOM 4626 C CA . VAL A 1 660 ? -13.330 4.223 -9.163 1.00 50.84 660 VAL A CA 1
ATOM 4627 C C . VAL A 1 660 ? -13.530 4.289 -7.650 1.00 50.84 660 VAL A C 1
ATOM 4629 O O . VAL A 1 660 ? -12.968 3.489 -6.907 1.00 50.84 660 VAL A O 1
ATOM 4632 N N . HIS A 1 661 ? -14.343 5.241 -7.184 1.00 57.69 661 HIS A N 1
ATOM 4633 C CA . HIS A 1 661 ? -14.826 5.268 -5.802 1.00 57.69 661 HIS A CA 1
ATOM 4634 C C . HIS A 1 661 ? -15.865 4.163 -5.612 1.00 57.69 661 HIS A C 1
ATOM 4636 O O . HIS A 1 661 ? -17.069 4.410 -5.667 1.00 57.69 661 HIS A O 1
ATOM 4642 N N . ALA A 1 662 ? -15.404 2.930 -5.437 1.00 75.69 662 ALA A N 1
ATOM 4643 C CA . ALA A 1 662 ? -16.276 1.855 -5.005 1.00 75.69 662 ALA A CA 1
ATOM 4644 C C . ALA A 1 662 ? -16.419 1.943 -3.479 1.00 75.69 662 ALA A C 1
ATOM 4646 O O . ALA A 1 662 ? -15.421 2.046 -2.768 1.00 75.69 662 ALA A O 1
ATOM 4647 N N . THR A 1 663 ? -17.649 1.960 -2.975 1.00 88.56 663 THR A N 1
ATOM 4648 C CA . THR A 1 663 ? -17.923 1.944 -1.533 1.00 88.56 663 THR A CA 1
ATOM 4649 C C . THR A 1 663 ? -18.377 0.542 -1.162 1.00 88.56 663 THR A C 1
ATOM 4651 O O . THR A 1 663 ? -19.319 0.018 -1.751 1.00 88.56 663 THR A O 1
ATOM 4654 N N . ALA A 1 664 ? -17.695 -0.056 -0.192 1.00 92.25 664 ALA A N 1
ATOM 4655 C CA . ALA A 1 664 ? -18.056 -1.335 0.391 1.00 92.25 664 ALA A CA 1
ATOM 4656 C C . ALA A 1 664 ? -19.094 -1.117 1.501 1.00 92.25 664 ALA A C 1
ATOM 4658 O O . ALA A 1 664 ? -18.933 -0.242 2.360 1.00 92.25 664 ALA A O 1
ATOM 4659 N N . HIS A 1 665 ? -20.151 -1.922 1.485 1.00 94.69 665 HIS A N 1
ATOM 4660 C CA . HIS A 1 665 ? -21.258 -1.890 2.434 1.00 94.69 665 HIS A CA 1
ATOM 4661 C C . HIS A 1 665 ? -21.477 -3.270 3.048 1.00 94.69 665 HIS A C 1
ATOM 4663 O O . HIS A 1 665 ? -21.492 -4.260 2.325 1.00 94.69 665 HIS A O 1
ATOM 4669 N N . GLY A 1 666 ? -21.737 -3.346 4.350 1.00 94.88 666 GLY A N 1
ATOM 4670 C CA . GLY A 1 666 ? -22.119 -4.599 5.006 1.00 94.88 666 GLY A CA 1
ATOM 4671 C C . GLY A 1 666 ? -22.824 -4.358 6.336 1.00 94.88 666 GLY A C 1
ATOM 4672 O O . GLY A 1 666 ? -22.888 -3.227 6.807 1.00 94.88 666 GLY A O 1
ATOM 4673 N N . ASN A 1 667 ? -23.354 -5.410 6.959 1.00 94.94 667 ASN A N 1
ATOM 4674 C CA . ASN A 1 667 ? -23.998 -5.327 8.272 1.00 94.94 667 ASN A CA 1
ATOM 4675 C C . ASN A 1 667 ? -23.288 -6.231 9.280 1.00 94.94 667 ASN A C 1
ATOM 4677 O O . ASN A 1 667 ? -23.112 -7.418 9.025 1.00 94.94 667 ASN A O 1
ATOM 4681 N N . GLN A 1 668 ? -22.929 -5.680 10.438 1.00 93.81 668 GLN A N 1
ATOM 4682 C CA . GLN A 1 668 ? -22.329 -6.414 11.544 1.00 93.81 668 GLN A CA 1
ATOM 4683 C C . GLN A 1 668 ? -23.305 -6.485 12.720 1.00 93.81 668 GLN A C 1
ATOM 4685 O O . GLN A 1 668 ? -23.679 -5.468 13.305 1.00 93.81 668 GLN A O 1
ATOM 4690 N N . HIS A 1 669 ? -23.688 -7.700 13.098 1.00 95.56 669 HIS A N 1
ATOM 4691 C CA . HIS A 1 669 ? -24.474 -7.951 14.303 1.00 95.56 669 HIS A CA 1
ATOM 4692 C C . HIS A 1 669 ? -23.545 -8.221 15.490 1.00 95.56 669 HIS A C 1
ATOM 4694 O O . HIS A 1 669 ? -22.610 -9.005 15.369 1.00 95.56 669 HIS A O 1
ATOM 4700 N N . THR A 1 670 ? -23.794 -7.614 16.646 1.00 95.50 670 THR A N 1
ATOM 4701 C CA . THR A 1 670 ? -23.035 -7.865 17.881 1.00 95.50 670 THR A CA 1
ATOM 4702 C C . THR A 1 670 ? -23.992 -8.180 19.018 1.00 95.50 670 THR A C 1
ATOM 4704 O O . THR A 1 670 ? -24.988 -7.493 19.202 1.00 95.50 670 THR A O 1
ATOM 4707 N N . SER A 1 671 ? -23.681 -9.190 19.822 1.00 96.81 671 SER A N 1
ATOM 4708 C CA . SER A 1 671 ? -24.418 -9.508 21.045 1.00 96.81 671 SER A CA 1
ATOM 4709 C C . SER A 1 671 ? -23.460 -9.677 22.212 1.00 96.81 671 SER A C 1
ATOM 4711 O O . SER A 1 671 ? -22.296 -10.035 22.030 1.00 96.81 671 SER A O 1
ATOM 4713 N N . TYR A 1 672 ? -23.928 -9.430 23.427 1.00 97.06 672 TYR A N 1
ATOM 4714 C CA . TYR A 1 672 ? -23.123 -9.678 24.613 1.00 97.06 672 TYR A CA 1
ATOM 4715 C C . TYR A 1 672 ? -23.964 -10.122 25.800 1.00 97.06 672 TYR A C 1
ATOM 4717 O O . TYR A 1 672 ? -25.148 -9.804 25.908 1.00 97.06 672 TYR A O 1
ATOM 4725 N N . VAL A 1 673 ? -23.315 -10.826 26.723 1.00 98.25 673 VAL A N 1
ATOM 4726 C CA . VAL A 1 673 ? -23.837 -11.116 28.056 1.00 98.25 673 VAL A CA 1
ATOM 4727 C C . VAL A 1 673 ? -22.745 -10.837 29.078 1.00 98.25 673 VAL A C 1
ATOM 4729 O O . VAL A 1 673 ? -21.612 -11.289 28.923 1.00 98.25 673 VAL A O 1
ATOM 4732 N N . GLY A 1 674 ? -23.074 -10.073 30.111 1.00 97.44 674 GLY A N 1
ATOM 4733 C CA . GLY A 1 674 ? -22.160 -9.765 31.201 1.00 97.44 674 GLY A CA 1
ATOM 4734 C C . GLY A 1 674 ? -22.804 -9.990 32.554 1.00 97.44 674 GLY A C 1
ATOM 4735 O O . GLY A 1 674 ? -24.008 -9.791 32.721 1.00 97.44 674 GLY A O 1
ATOM 4736 N N . ALA A 1 675 ? -21.992 -10.416 33.512 1.00 97.88 675 ALA A N 1
ATOM 4737 C CA . ALA A 1 675 ? -22.387 -10.581 34.899 1.00 97.88 675 ALA A CA 1
ATOM 4738 C C . ALA A 1 675 ? -21.410 -9.832 35.801 1.00 97.88 675 ALA A C 1
ATOM 4740 O O . ALA A 1 675 ? -20.199 -9.924 35.599 1.00 97.88 675 ALA A O 1
ATOM 4741 N N . HIS A 1 676 ? -21.940 -9.124 36.796 1.00 97.38 676 HIS A N 1
ATOM 4742 C CA . HIS A 1 676 ? -21.157 -8.355 37.760 1.00 97.38 676 HIS A CA 1
ATOM 4743 C C . HIS A 1 676 ? -21.544 -8.704 39.189 1.00 97.38 676 HIS A C 1
ATOM 4745 O O . HIS A 1 676 ? -22.712 -8.960 39.492 1.00 97.38 676 HIS A O 1
ATOM 4751 N N . LEU A 1 677 ? -20.552 -8.674 40.072 1.00 97.88 677 LEU A N 1
ATOM 4752 C CA . LEU A 1 677 ? -20.690 -8.789 41.513 1.00 97.88 677 LEU A CA 1
ATOM 4753 C C . LEU A 1 677 ? -19.997 -7.595 42.156 1.00 97.88 677 LEU A C 1
ATOM 4755 O O . LEU A 1 677 ? -18.786 -7.432 42.031 1.00 97.88 677 LEU A O 1
ATOM 4759 N N . ARG A 1 678 ? -20.760 -6.796 42.896 1.00 95.50 678 ARG A N 1
ATOM 4760 C CA . ARG A 1 678 ? -20.264 -5.602 43.573 1.00 95.50 678 ARG A CA 1
ATOM 4761 C C . ARG A 1 678 ? -20.481 -5.695 45.067 1.00 95.50 678 ARG A C 1
ATOM 4763 O O . ARG A 1 678 ? -21.580 -6.017 45.513 1.00 95.50 678 ARG A O 1
ATOM 4770 N N . ALA A 1 679 ? -19.453 -5.371 45.836 1.00 95.94 679 ALA A N 1
ATOM 4771 C CA . ALA A 1 679 ? -19.518 -5.223 47.280 1.00 95.94 679 ALA A CA 1
ATOM 4772 C C . ALA A 1 679 ? -19.149 -3.790 47.659 1.00 95.94 679 ALA A C 1
ATOM 4774 O O . ALA A 1 679 ? -18.160 -3.244 47.171 1.00 95.94 679 ALA A O 1
ATOM 4775 N N . GLU A 1 680 ? -19.935 -3.182 48.540 1.00 93.25 680 GLU A N 1
ATOM 4776 C CA . GLU A 1 680 ? -19.736 -1.794 48.954 1.00 93.25 680 GLU A CA 1
ATOM 4777 C C . GLU A 1 680 ? -19.997 -1.630 50.450 1.00 93.25 680 GLU A C 1
ATOM 4779 O O . GLU A 1 680 ? -20.786 -2.372 51.047 1.00 93.25 680 GLU A O 1
ATOM 4784 N N . ARG A 1 681 ? -19.352 -0.632 51.058 1.00 92.62 681 ARG A N 1
ATOM 4785 C CA . ARG A 1 681 ? -19.542 -0.297 52.472 1.00 92.62 681 ARG A CA 1
ATOM 4786 C C . ARG A 1 681 ? -19.541 1.211 52.668 1.00 92.62 681 ARG A C 1
ATOM 4788 O O . ARG A 1 681 ? -18.543 1.853 52.383 1.00 92.62 681 ARG A O 1
ATOM 4795 N N . ALA A 1 682 ? -20.624 1.763 53.193 1.00 90.31 682 ALA A N 1
ATOM 4796 C CA . ALA A 1 682 ? -20.719 3.161 53.575 1.00 90.31 682 ALA A CA 1
ATOM 4797 C C . ALA A 1 682 ? -20.014 3.429 54.912 1.00 90.31 682 ALA A C 1
ATOM 4799 O O . ALA A 1 682 ? -20.055 2.635 55.851 1.00 90.31 682 ALA A O 1
ATOM 4800 N N . ILE A 1 683 ? -19.366 4.584 54.988 1.00 91.62 683 ILE A N 1
ATOM 4801 C CA . ILE A 1 683 ? -18.730 5.133 56.180 1.00 91.62 683 ILE A CA 1
ATOM 4802 C C . ILE A 1 683 ? -19.270 6.557 56.330 1.00 91.62 683 ILE A C 1
ATOM 4804 O O . ILE A 1 683 ? -18.852 7.474 55.620 1.00 91.62 683 ILE A O 1
ATOM 4808 N N . GLU A 1 684 ? -20.242 6.731 57.225 1.00 88.62 684 GLU A N 1
ATOM 4809 C CA . GLU A 1 684 ? -20.911 8.015 57.465 1.00 88.62 684 GLU A CA 1
ATOM 4810 C C . GLU A 1 684 ? -20.111 8.867 58.483 1.00 88.62 684 GLU A C 1
ATOM 4812 O O . GLU A 1 684 ? -19.735 8.398 59.560 1.00 88.62 684 GLU A O 1
ATOM 4817 N N . ARG A 1 685 ? -19.854 10.144 58.160 1.00 88.81 685 ARG A N 1
ATOM 4818 C CA . ARG A 1 685 ? -19.313 11.174 59.070 1.00 88.81 685 ARG A CA 1
ATOM 4819 C C . ARG A 1 685 ? -20.063 12.495 58.884 1.00 88.81 685 ARG A C 1
ATOM 4821 O O . ARG A 1 685 ? -19.778 13.275 57.974 1.00 88.81 685 ARG A O 1
ATOM 4828 N N . GLY A 1 686 ? -21.010 12.771 59.781 1.00 87.50 686 GLY A N 1
ATOM 4829 C CA . GLY A 1 686 ? -21.844 13.972 59.711 1.00 87.50 686 GLY A CA 1
ATOM 4830 C C . GLY A 1 686 ? -22.690 13.984 58.437 1.00 87.50 686 GLY A C 1
ATOM 4831 O O . GLY A 1 686 ? -23.461 13.063 58.197 1.00 87.50 686 GLY A O 1
ATOM 4832 N N . ALA A 1 687 ? -22.532 15.018 57.610 1.00 87.81 687 ALA A N 1
ATOM 4833 C CA . ALA A 1 687 ? -23.239 15.138 56.334 1.00 87.81 687 ALA A CA 1
ATOM 4834 C C . ALA A 1 687 ? -22.542 14.419 55.165 1.00 87.81 687 ALA A C 1
ATOM 4836 O O . ALA A 1 687 ? -23.040 14.484 54.044 1.00 87.81 687 ALA A O 1
ATOM 4837 N N . THR A 1 688 ? -21.387 13.788 55.389 1.00 90.44 688 THR A N 1
ATOM 4838 C CA . THR A 1 688 ? -20.553 13.197 54.336 1.00 90.44 688 THR A CA 1
ATOM 4839 C C . THR A 1 688 ? -20.500 11.680 54.474 1.00 90.44 688 THR A C 1
ATOM 4841 O O . THR A 1 688 ? -20.304 11.160 55.569 1.00 90.44 688 THR A O 1
ATOM 4844 N N . THR A 1 689 ? -20.642 10.972 53.356 1.00 90.69 689 THR A N 1
ATOM 4845 C CA . THR A 1 689 ? -20.551 9.511 53.273 1.00 90.69 689 THR A CA 1
ATOM 4846 C C . THR A 1 689 ? -19.424 9.131 52.326 1.00 90.69 689 THR A C 1
ATOM 4848 O O . THR A 1 689 ? -19.391 9.583 51.182 1.00 90.69 689 THR A O 1
ATOM 4851 N N . LEU A 1 690 ? -18.505 8.296 52.803 1.00 93.19 690 LEU A N 1
ATOM 4852 C CA . LEU A 1 690 ? -17.467 7.668 51.992 1.00 93.19 690 LEU A CA 1
ATOM 4853 C C . LEU A 1 690 ? -17.862 6.211 51.744 1.00 93.19 690 LEU A C 1
ATOM 4855 O O . LEU A 1 690 ? -18.102 5.477 52.696 1.00 93.19 690 LEU A O 1
ATOM 4859 N N . THR A 1 691 ? -17.913 5.787 50.489 1.00 92.56 691 THR A N 1
ATOM 4860 C CA . THR A 1 691 ? -18.320 4.435 50.097 1.00 92.56 691 THR A CA 1
ATOM 4861 C C . THR A 1 691 ? -17.228 3.774 49.263 1.00 92.56 691 THR A C 1
ATOM 4863 O O . THR A 1 691 ? -17.229 3.925 48.039 1.00 92.56 691 THR A O 1
ATOM 4866 N N . PRO A 1 692 ? -16.268 3.068 49.881 1.00 95.69 692 PRO A N 1
ATOM 4867 C CA . PRO A 1 692 ? -15.421 2.124 49.164 1.00 95.69 692 PRO A CA 1
ATOM 4868 C C . PRO A 1 692 ? -16.242 1.004 48.519 1.00 95.69 692 PRO A C 1
ATOM 4870 O O . PRO A 1 692 ? -17.226 0.521 49.094 1.00 95.69 692 PRO A O 1
ATOM 4873 N N . PHE A 1 693 ? -15.791 0.559 47.349 1.00 94.12 693 PHE A N 1
ATOM 4874 C CA . PHE A 1 693 ? -16.373 -0.569 46.638 1.00 94.12 693 PHE A CA 1
ATOM 4875 C C . PHE A 1 693 ? -15.340 -1.387 45.863 1.00 94.12 693 PHE A C 1
ATOM 4877 O O . PHE A 1 693 ? -14.279 -0.896 45.468 1.00 94.12 693 PHE A O 1
ATOM 4884 N N . VAL A 1 694 ? -15.715 -2.638 45.611 1.00 97.38 694 VAL A N 1
ATOM 4885 C CA . VAL A 1 694 ? -15.057 -3.546 44.671 1.00 97.38 694 VAL A CA 1
ATOM 4886 C C . VAL A 1 694 ? -16.141 -4.177 43.804 1.00 97.38 694 VAL A C 1
ATOM 4888 O O . VAL A 1 694 ? -17.128 -4.688 44.332 1.00 97.38 694 VAL A O 1
ATOM 4891 N N . ASP A 1 695 ? -15.961 -4.131 42.492 1.00 96.38 695 ASP A N 1
ATOM 4892 C CA . ASP A 1 695 ? -16.787 -4.791 41.486 1.00 96.38 695 ASP A CA 1
ATOM 4893 C C . ASP A 1 695 ? -15.914 -5.764 40.694 1.00 96.38 695 ASP A C 1
ATOM 4895 O O . ASP A 1 695 ? -14.803 -5.425 40.283 1.00 96.38 695 ASP A O 1
ATOM 4899 N N . VAL A 1 696 ? -16.395 -6.986 40.512 1.00 97.81 696 VAL A N 1
ATOM 4900 C CA . VAL A 1 696 ? -15.785 -7.971 39.624 1.00 97.81 696 VAL A CA 1
ATOM 4901 C C . VAL A 1 696 ? -16.822 -8.412 38.610 1.00 97.81 696 VAL A C 1
ATOM 4903 O O . VAL A 1 696 ? -17.968 -8.688 38.964 1.00 97.81 696 VAL A O 1
ATOM 4906 N N . GLY A 1 697 ? -16.419 -8.499 37.349 1.00 96.31 697 GLY A N 1
ATOM 4907 C CA . GLY A 1 697 ? -17.324 -8.831 36.263 1.00 96.31 697 GLY A CA 1
ATOM 4908 C C . GLY A 1 697 ? -16.677 -9.667 35.177 1.00 96.31 697 GLY A C 1
ATOM 4909 O O . GLY A 1 697 ? -15.453 -9.727 35.048 1.00 96.31 697 GLY A O 1
ATOM 4910 N N . ALA A 1 698 ? -17.522 -10.323 34.394 1.00 96.88 698 ALA A N 1
ATOM 4911 C CA . ALA A 1 698 ? -17.130 -11.026 33.185 1.00 96.88 698 ALA A CA 1
ATOM 4912 C C . ALA A 1 698 ? -18.164 -10.755 32.094 1.00 96.88 698 ALA A C 1
ATOM 4914 O O . ALA A 1 698 ? -19.352 -11.008 32.297 1.00 96.88 698 ALA A O 1
ATOM 4915 N N . THR A 1 699 ? -17.704 -10.275 30.940 1.00 97.25 699 THR A N 1
ATOM 4916 C CA . THR A 1 699 ? -18.539 -9.970 29.775 1.00 97.25 699 THR A CA 1
ATOM 4917 C C . THR A 1 699 ? -18.075 -10.775 28.575 1.00 97.25 699 THR A C 1
ATOM 4919 O O . THR A 1 699 ? -16.939 -10.637 28.127 1.00 97.25 699 THR A O 1
ATOM 4922 N N . ARG A 1 700 ? -18.964 -11.613 28.043 1.00 96.56 700 ARG A N 1
ATOM 4923 C CA . ARG A 1 700 ? -18.787 -12.335 26.785 1.00 96.56 700 ARG A CA 1
ATOM 4924 C C . ARG A 1 700 ? -19.410 -11.516 25.663 1.00 96.56 700 ARG A C 1
ATOM 4926 O O . ARG A 1 700 ? -20.614 -11.274 25.698 1.00 96.56 700 ARG A O 1
ATOM 4933 N N . VAL A 1 701 ? -18.614 -11.135 24.672 1.00 96.81 701 VAL A N 1
ATOM 4934 C CA . VAL A 1 701 ? -19.079 -10.454 23.459 1.00 96.81 701 VAL A CA 1
ATOM 4935 C C . VAL A 1 701 ? -18.955 -11.412 22.280 1.00 96.81 701 VAL A C 1
ATOM 4937 O O . VAL A 1 701 ? -17.937 -12.085 22.138 1.00 96.81 701 VAL A O 1
ATOM 4940 N N . ASN A 1 702 ? -19.990 -11.486 21.450 1.00 96.62 702 ASN A N 1
ATOM 4941 C CA . ASN A 1 702 ? -20.003 -12.228 20.196 1.00 96.62 702 ASN A CA 1
ATOM 4942 C C . ASN A 1 702 ? -20.302 -11.245 19.064 1.00 96.62 702 ASN A C 1
ATOM 4944 O O . ASN A 1 702 ? -21.394 -10.676 19.010 1.00 96.62 702 ASN A O 1
ATOM 4948 N N . ALA A 1 703 ? -19.346 -11.064 18.162 1.00 95.00 703 ALA A N 1
ATOM 4949 C CA . ALA A 1 703 ? -19.531 -10.319 16.931 1.00 95.00 703 ALA A CA 1
ATOM 4950 C C . ALA A 1 703 ? -19.770 -11.311 15.786 1.00 95.00 703 ALA A C 1
ATOM 4952 O O . ALA A 1 703 ? -19.003 -12.253 15.582 1.00 95.00 703 ALA A O 1
ATOM 4953 N N . GLY A 1 704 ? -20.865 -11.119 15.060 1.00 95.12 704 GLY A N 1
ATOM 4954 C CA . GLY A 1 704 ? -21.177 -11.868 13.853 1.00 95.12 704 GLY A CA 1
ATOM 4955 C C . GLY A 1 704 ? -20.203 -11.552 12.719 1.00 95.12 704 GLY A C 1
ATOM 4956 O O . GLY A 1 704 ? -19.439 -10.586 12.783 1.00 95.12 704 GLY A O 1
ATOM 4957 N N . ALA A 1 705 ? -20.256 -12.382 11.679 1.00 95.62 705 ALA A N 1
ATOM 4958 C CA . ALA A 1 705 ? -19.526 -12.134 10.445 1.00 95.62 705 ALA A CA 1
ATOM 4959 C C . ALA A 1 705 ? -19.999 -10.828 9.783 1.00 95.62 705 ALA A C 1
ATOM 4961 O O . ALA A 1 705 ? -21.138 -10.398 9.981 1.00 95.62 705 ALA A O 1
ATOM 4962 N N . LEU A 1 706 ? -19.115 -10.219 8.996 1.00 95.31 706 LEU A N 1
ATOM 4963 C CA . LEU A 1 706 ? -19.429 -9.097 8.117 1.00 95.31 706 LEU A CA 1
ATOM 4964 C C . LEU A 1 706 ? -19.022 -9.495 6.703 1.00 95.31 706 LEU A C 1
ATOM 4966 O O . LEU A 1 706 ? -17.834 -9.659 6.444 1.00 95.31 706 LEU A O 1
ATOM 4970 N N . ASP A 1 707 ? -19.989 -9.588 5.802 1.00 96.19 707 ASP A N 1
ATOM 4971 C CA . ASP A 1 707 ? -19.736 -9.725 4.372 1.00 96.19 707 ASP A CA 1
ATOM 4972 C C . ASP A 1 707 ? -20.035 -8.379 3.705 1.00 96.19 707 ASP A C 1
ATOM 4974 O O . ASP A 1 707 ? -21.150 -7.854 3.812 1.00 96.19 707 ASP A O 1
ATOM 4978 N N . GLU A 1 708 ? -19.022 -7.784 3.081 1.00 95.62 708 GLU A N 1
ATOM 4979 C CA . GLU A 1 708 ? -19.177 -6.541 2.332 1.00 95.62 708 GLU A CA 1
ATOM 4980 C C . GLU A 1 708 ? -19.649 -6.791 0.892 1.00 95.62 708 GLU A C 1
ATOM 4982 O O . GLU A 1 708 ? -19.432 -7.850 0.308 1.00 95.62 708 GLU A O 1
ATOM 4987 N N . THR A 1 709 ? -20.302 -5.784 0.318 1.00 94.50 709 THR A N 1
ATOM 4988 C CA . THR A 1 709 ? -20.723 -5.731 -1.084 1.00 94.50 709 THR A CA 1
ATOM 4989 C C . THR A 1 709 ? -20.539 -4.318 -1.635 1.00 94.50 709 THR A C 1
ATOM 4991 O O . THR A 1 709 ? -20.657 -3.336 -0.899 1.00 94.50 709 THR A O 1
ATOM 4994 N N . GLY A 1 710 ? -20.322 -4.198 -2.945 1.00 91.62 710 GLY A N 1
ATOM 4995 C CA . GLY A 1 710 ? -20.306 -2.917 -3.665 1.00 91.62 710 GLY A CA 1
ATOM 4996 C C . GLY A 1 710 ? -18.918 -2.455 -4.110 1.00 91.62 710 GLY A C 1
ATOM 4997 O O . GLY A 1 710 ? -18.824 -1.670 -5.054 1.00 91.62 710 GLY A O 1
ATOM 4998 N N . ALA A 1 711 ? -17.847 -2.993 -3.519 1.00 90.25 711 ALA A N 1
ATOM 4999 C CA . ALA A 1 711 ? -16.464 -2.761 -3.931 1.00 90.25 711 ALA A CA 1
ATOM 5000 C C . ALA A 1 711 ? -15.861 -3.882 -4.800 1.00 90.25 711 ALA A C 1
ATOM 5002 O O . ALA A 1 711 ? -14.693 -3.803 -5.198 1.00 90.25 711 ALA A O 1
ATOM 5003 N N . GLY A 1 712 ? -16.643 -4.907 -5.144 1.00 90.38 712 GLY A N 1
ATOM 5004 C CA . GLY A 1 712 ? -16.244 -5.973 -6.058 1.00 90.38 712 GLY A CA 1
ATOM 5005 C C . GLY A 1 712 ? -15.109 -6.806 -5.470 1.00 90.38 712 GLY A C 1
ATOM 5006 O O . GLY A 1 712 ? -15.213 -7.328 -4.369 1.00 90.38 712 GLY A O 1
ATOM 5007 N N . ALA A 1 713 ? -13.982 -6.908 -6.176 1.00 90.38 713 ALA A N 1
ATOM 5008 C CA . ALA A 1 713 ? -12.820 -7.663 -5.698 1.00 90.38 713 ALA A CA 1
ATOM 5009 C C . ALA A 1 713 ? -12.240 -7.152 -4.363 1.00 90.38 713 ALA A C 1
ATOM 5011 O O . ALA A 1 713 ? -11.500 -7.887 -3.707 1.00 90.38 713 ALA A O 1
ATOM 5012 N N . LEU A 1 714 ? -12.557 -5.910 -3.978 1.00 91.44 714 LEU A N 1
ATOM 5013 C CA . LEU A 1 714 ? -12.112 -5.286 -2.731 1.00 91.44 714 LEU A CA 1
ATOM 5014 C C . LEU A 1 714 ? -13.132 -5.373 -1.590 1.00 91.44 714 LEU A C 1
ATOM 5016 O O . LEU A 1 714 ? -12.842 -4.867 -0.499 1.00 91.44 714 LEU A O 1
ATOM 5020 N N . ASP A 1 715 ? -14.291 -5.993 -1.830 1.00 93.31 715 ASP A N 1
ATOM 5021 C CA . ASP A 1 715 ? -15.201 -6.398 -0.761 1.00 93.31 715 ASP A CA 1
ATOM 5022 C C . ASP A 1 715 ? -14.467 -7.365 0.176 1.00 93.31 715 ASP A C 1
ATOM 5024 O O . ASP A 1 715 ? -13.646 -8.175 -0.265 1.00 93.31 715 ASP A O 1
ATOM 5028 N N . VAL A 1 716 ? -14.698 -7.242 1.482 1.00 94.06 716 VAL A N 1
ATOM 5029 C CA . VAL A 1 716 ? -14.076 -8.097 2.493 1.00 94.06 716 VAL A CA 1
ATOM 5030 C C . VAL A 1 716 ? -15.121 -8.947 3.204 1.00 94.06 716 VAL A C 1
ATOM 5032 O O . VAL A 1 716 ? -16.183 -8.463 3.593 1.00 94.06 716 VAL A O 1
ATOM 5035 N N . ARG A 1 717 ? -14.761 -10.205 3.462 1.00 95.88 717 ARG A N 1
ATOM 5036 C CA . ARG A 1 717 ? -15.455 -11.097 4.396 1.00 95.88 717 ARG A CA 1
ATOM 5037 C C . ARG A 1 717 ? -14.679 -11.169 5.692 1.00 95.88 717 ARG A C 1
ATOM 5039 O O . ARG A 1 717 ? -13.522 -11.595 5.703 1.00 95.88 717 ARG A O 1
ATOM 5046 N N . VAL A 1 718 ? -15.314 -10.760 6.779 1.00 96.25 718 VAL A N 1
ATOM 5047 C CA . VAL A 1 718 ? -14.786 -10.815 8.140 1.00 96.25 718 VAL A CA 1
ATOM 5048 C C . VAL A 1 718 ? -15.463 -11.961 8.877 1.00 96.25 718 VAL A C 1
ATOM 5050 O O . VAL A 1 718 ? -16.690 -12.057 8.909 1.00 96.25 718 VAL A O 1
ATOM 5053 N N . GLY A 1 719 ? -14.664 -12.832 9.486 1.00 96.19 719 GLY A N 1
ATOM 5054 C CA . GLY A 1 719 ? -15.160 -13.951 10.274 1.00 96.19 719 GLY A CA 1
ATOM 5055 C C . GLY A 1 719 ? -15.897 -13.493 11.532 1.00 96.19 719 GLY A C 1
ATOM 5056 O O . GLY A 1 719 ? -15.582 -12.462 12.124 1.00 96.19 719 GLY A O 1
ATOM 5057 N N . ALA A 1 720 ? -16.865 -14.295 11.974 1.00 95.88 720 ALA A N 1
ATOM 5058 C CA . ALA A 1 720 ? -17.446 -14.120 13.298 1.00 95.88 720 ALA A CA 1
ATOM 5059 C C . ALA A 1 720 ? -16.380 -14.385 14.371 1.00 95.88 720 ALA A C 1
ATOM 5061 O O . ALA A 1 720 ? -15.595 -15.333 14.268 1.00 95.88 720 ALA A O 1
ATOM 5062 N N . HIS A 1 721 ? -16.381 -13.581 15.427 1.00 94.56 721 HIS A N 1
ATOM 5063 C CA . HIS A 1 721 ? -15.429 -13.700 16.523 1.00 94.56 721 HIS A CA 1
ATOM 5064 C C . HIS A 1 721 ? -16.105 -13.458 17.865 1.00 94.56 721 HIS A C 1
ATOM 5066 O O . HIS A 1 721 ? -17.243 -12.998 17.961 1.00 94.56 721 HIS A O 1
ATOM 5072 N N . SER A 1 722 ? -15.423 -13.842 18.937 1.00 94.75 722 SER A N 1
ATOM 5073 C CA . SER A 1 722 ? -15.994 -13.710 20.269 1.00 94.75 722 SER A CA 1
ATOM 5074 C C . SER A 1 722 ? -14.916 -13.623 21.339 1.00 94.75 722 SER A C 1
ATOM 5076 O O . SER A 1 722 ? -14.041 -14.486 21.438 1.00 94.75 722 SER A O 1
ATOM 5078 N N . GLU A 1 723 ? -15.045 -12.657 22.243 1.00 94.00 723 GLU A N 1
ATOM 5079 C CA . GLU A 1 723 ? -14.116 -12.411 23.350 1.00 94.00 723 GLU A CA 1
ATOM 5080 C C . GLU A 1 723 ? -14.800 -12.500 24.715 1.00 94.00 723 GLU A C 1
ATOM 5082 O O . GLU A 1 723 ? -16.009 -12.312 24.832 1.00 94.00 723 GLU A O 1
ATOM 5087 N N . THR A 1 724 ? -14.032 -12.823 25.755 1.00 95.06 724 THR A N 1
ATOM 5088 C CA . THR A 1 724 ? -14.478 -12.708 27.148 1.00 95.06 724 THR A CA 1
ATOM 5089 C C . THR A 1 724 ? -13.565 -11.727 27.858 1.00 95.06 724 THR A C 1
ATOM 5091 O O . THR A 1 724 ? -12.361 -11.960 27.955 1.00 95.06 724 THR A O 1
ATOM 5094 N N . PHE A 1 725 ? -14.140 -10.651 28.379 1.00 95.38 725 PHE A N 1
ATOM 5095 C CA . PHE A 1 725 ? -13.438 -9.644 29.159 1.00 95.38 725 PHE A CA 1
ATOM 5096 C C . PHE A 1 725 ? -13.771 -9.833 30.633 1.00 95.38 725 PHE A C 1
ATOM 5098 O O . PHE A 1 725 ? -14.928 -9.701 31.028 1.00 95.38 725 PHE A O 1
ATOM 5105 N N . ALA A 1 726 ? -12.765 -10.147 31.443 1.00 96.12 726 ALA A N 1
ATOM 5106 C CA . ALA A 1 726 ? -12.885 -10.124 32.894 1.00 96.12 726 ALA A CA 1
ATOM 5107 C C . ALA A 1 726 ? -12.447 -8.748 33.403 1.00 96.12 726 ALA A C 1
ATOM 5109 O O . ALA A 1 726 ? -11.393 -8.252 33.008 1.00 96.12 726 ALA A O 1
ATOM 5110 N N . THR A 1 727 ? -13.243 -8.133 34.269 1.00 96.31 727 THR A N 1
ATOM 5111 C CA . THR A 1 727 ? -12.992 -6.791 34.799 1.00 96.31 727 THR A CA 1
ATOM 5112 C C . THR A 1 727 ? -12.961 -6.815 36.317 1.00 96.31 727 THR A C 1
ATOM 5114 O O . THR A 1 727 ? -13.795 -7.462 36.946 1.00 96.31 727 THR A O 1
ATOM 5117 N N . MET A 1 728 ? -12.041 -6.064 36.911 1.00 96.94 728 MET A N 1
ATOM 5118 C CA . MET A 1 728 ? -12.036 -5.749 38.334 1.00 96.94 728 MET A CA 1
ATOM 5119 C C . MET A 1 728 ? -12.004 -4.234 38.487 1.00 96.94 728 MET A C 1
ATOM 5121 O O . MET A 1 728 ? -11.032 -3.591 38.103 1.00 96.94 728 MET A O 1
ATOM 5125 N N . GLN A 1 729 ? -13.062 -3.657 39.042 1.00 96.50 729 GLN A N 1
ATOM 5126 C CA . GLN A 1 729 ? -13.132 -2.236 39.336 1.00 96.50 729 GLN A CA 1
ATOM 5127 C C . GLN A 1 729 ? -13.058 -2.019 40.842 1.00 96.50 729 GLN A C 1
ATOM 5129 O O . GLN A 1 729 ? -13.804 -2.607 41.620 1.00 96.50 729 GLN A O 1
ATOM 5134 N N . THR A 1 730 ? -12.157 -1.147 41.270 1.00 97.38 730 THR A N 1
ATOM 5135 C CA . THR A 1 730 ? -12.011 -0.773 42.679 1.00 97.38 730 THR A CA 1
ATOM 5136 C C . THR A 1 730 ? -12.090 0.731 42.802 1.00 97.38 730 THR A C 1
ATOM 5138 O O . THR A 1 730 ? -11.570 1.455 41.954 1.00 97.38 730 THR A O 1
ATOM 5141 N N . GLY A 1 731 ? -12.768 1.229 43.827 1.00 96.38 731 GLY A N 1
ATOM 5142 C CA . GLY A 1 731 ? -12.947 2.664 43.938 1.00 96.38 731 GLY A CA 1
ATOM 5143 C C . GLY A 1 731 ? -13.598 3.123 45.220 1.00 96.38 731 GLY A C 1
ATOM 5144 O O . GLY A 1 731 ? -13.881 2.351 46.137 1.00 96.38 731 GLY A O 1
ATOM 5145 N N . VAL A 1 732 ? -13.826 4.428 45.264 1.00 95.69 732 VAL A N 1
ATOM 5146 C CA . VAL A 1 732 ? -14.488 5.112 46.359 1.00 95.69 732 VAL A CA 1
ATOM 5147 C C . VAL A 1 732 ? -15.448 6.158 45.812 1.00 95.69 732 VAL A C 1
ATOM 5149 O O . VAL A 1 732 ? -15.116 6.922 44.909 1.00 95.69 732 VAL A O 1
ATOM 5152 N N . SER A 1 733 ? -16.649 6.198 46.378 1.00 92.44 733 SER A N 1
ATOM 5153 C CA . SER A 1 733 ? -17.624 7.258 46.142 1.00 92.44 733 SER A CA 1
ATOM 5154 C C . SER A 1 733 ? -17.700 8.149 47.374 1.00 92.44 733 SER A C 1
ATOM 5156 O O . SER A 1 733 ? -17.999 7.674 48.469 1.00 92.44 733 SER A O 1
ATOM 5158 N N . LEU A 1 734 ? -17.441 9.440 47.207 1.00 93.62 734 LEU A N 1
ATOM 5159 C CA . LEU A 1 734 ? -17.600 10.455 48.242 1.00 93.62 734 LEU A CA 1
ATOM 5160 C C . LEU A 1 734 ? -18.853 11.265 47.947 1.00 93.62 734 LEU A C 1
ATOM 5162 O O . LEU A 1 734 ? -18.970 11.831 46.867 1.00 93.62 734 LEU A O 1
ATOM 5166 N N . ALA A 1 735 ? -19.752 11.382 48.913 1.00 90.81 735 ALA A N 1
ATOM 5167 C CA . ALA A 1 735 ? -20.948 12.187 48.747 1.00 90.81 735 ALA A CA 1
ATOM 5168 C C . ALA A 1 735 ? -21.266 13.013 49.984 1.00 90.81 735 ALA A C 1
ATOM 5170 O O . ALA A 1 735 ? -20.943 12.617 51.105 1.00 90.81 735 ALA A O 1
ATOM 5171 N N . THR A 1 736 ? -21.899 14.169 49.799 1.00 90.94 736 THR A N 1
ATOM 5172 C CA . THR A 1 736 ? -22.290 15.031 50.916 1.00 90.94 736 THR A CA 1
ATOM 5173 C C . THR A 1 736 ? -23.712 15.539 50.764 1.00 90.94 736 THR A C 1
ATOM 5175 O O . THR A 1 736 ? -24.180 15.800 49.663 1.00 90.94 736 THR A O 1
ATOM 5178 N N . VAL A 1 737 ? -24.412 15.695 51.881 1.00 89.44 737 VAL A N 1
ATOM 5179 C CA . VAL A 1 737 ? -25.798 16.161 51.911 1.00 89.44 737 VAL A CA 1
ATOM 5180 C C . VAL A 1 737 ? -25.828 17.632 52.291 1.00 89.44 737 VAL A C 1
ATOM 5182 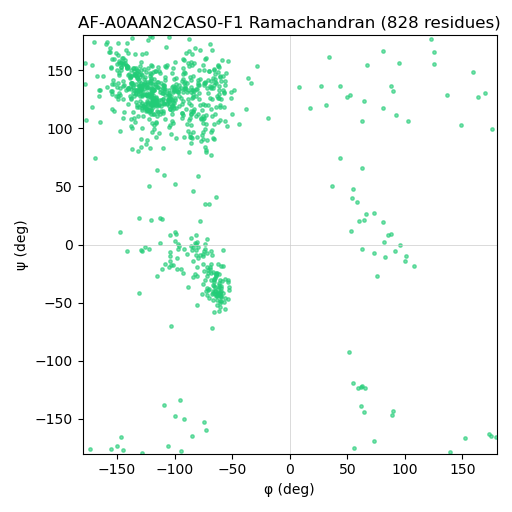O O . VAL A 1 737 ? -25.203 18.057 53.267 1.00 89.44 737 VAL A O 1
ATOM 5185 N N . ARG A 1 738 ? -26.564 18.434 51.525 1.00 88.62 738 ARG A N 1
ATOM 5186 C CA . ARG A 1 738 ? -26.838 19.839 51.835 1.00 88.62 738 ARG A CA 1
ATOM 5187 C C . ARG A 1 738 ? -28.328 20.108 51.705 1.00 88.62 738 ARG A C 1
ATOM 5189 O O . ARG A 1 738 ? -28.972 19.667 50.757 1.00 88.62 738 ARG A O 1
ATOM 5196 N N . HIS A 1 739 ? -28.872 20.844 52.662 1.00 88.12 739 HIS A N 1
ATOM 5197 C CA . HIS A 1 739 ? -30.269 21.256 52.650 1.00 88.12 739 HIS A CA 1
ATOM 5198 C C . HIS A 1 739 ? -30.353 22.736 52.279 1.00 88.12 739 HIS A C 1
ATOM 5200 O O . HIS A 1 739 ? -29.652 23.560 52.861 1.00 88.12 739 HIS A O 1
ATOM 5206 N N . ALA A 1 740 ? -31.209 23.057 51.313 1.00 83.69 740 ALA A N 1
ATOM 5207 C CA . ALA A 1 740 ? -31.524 24.412 50.883 1.00 83.69 740 ALA A CA 1
ATOM 5208 C C . ALA A 1 740 ? -33.053 24.561 50.876 1.00 83.69 740 ALA A C 1
ATOM 5210 O O . ALA A 1 740 ? -33.732 24.212 49.908 1.00 83.69 740 ALA A O 1
ATOM 5211 N N . GLY A 1 741 ? -33.615 25.004 52.005 1.00 85.44 741 GLY A N 1
ATOM 5212 C CA . GLY A 1 741 ? -35.066 25.043 52.206 1.00 85.44 741 GLY A CA 1
ATOM 5213 C C . GLY A 1 741 ? -35.700 23.646 52.145 1.00 85.44 741 GLY A C 1
ATOM 5214 O O . GLY A 1 741 ? -35.330 22.752 52.905 1.00 85.44 741 GLY A O 1
ATOM 5215 N N . SER A 1 742 ? -36.668 23.452 51.243 1.00 84.25 742 SER A N 1
ATOM 5216 C CA . SER A 1 742 ? -37.348 22.166 50.998 1.00 84.25 742 SER A CA 1
ATOM 5217 C C . SER A 1 742 ? -36.604 21.235 50.028 1.00 84.25 742 SER A C 1
ATOM 5219 O O . SER A 1 742 ? -37.028 20.089 49.838 1.00 84.25 742 SER A O 1
ATOM 5221 N N . THR A 1 743 ? -35.501 21.708 49.443 1.00 87.00 743 THR A N 1
ATOM 5222 C CA . THR A 1 743 ? -34.671 20.979 48.480 1.00 87.00 743 THR A CA 1
ATOM 5223 C C . THR A 1 743 ? -33.451 20.385 49.179 1.00 87.00 743 THR A C 1
ATOM 5225 O O . THR A 1 743 ? -32.776 21.048 49.968 1.00 87.00 743 THR A O 1
ATOM 5228 N N . THR A 1 744 ? -33.143 19.125 48.885 1.00 87.62 744 THR A N 1
ATOM 5229 C CA . THR A 1 744 ? -31.910 18.462 49.318 1.00 87.62 744 THR A CA 1
ATOM 5230 C C . THR A 1 744 ? -31.004 18.252 48.113 1.00 87.62 744 THR A C 1
ATOM 5232 O O . THR A 1 744 ? -31.396 17.602 47.144 1.00 87.62 744 THR A O 1
ATOM 5235 N N . LEU A 1 745 ? -29.797 18.806 48.197 1.00 90.12 745 LEU A N 1
ATOM 5236 C CA . LEU A 1 745 ? -28.735 18.687 47.207 1.00 90.12 745 LEU A CA 1
ATOM 5237 C C . LEU A 1 745 ? -27.709 17.664 47.680 1.00 90.12 745 LEU A C 1
ATOM 5239 O O . LEU A 1 745 ? -27.325 17.654 48.855 1.00 90.12 745 LEU A O 1
ATOM 5243 N N . ARG A 1 746 ? -27.270 16.807 46.761 1.00 88.75 746 ARG A N 1
ATOM 5244 C CA . ARG A 1 746 ? -26.324 15.726 47.043 1.00 88.75 746 ARG A CA 1
ATOM 5245 C C . ARG A 1 746 ? -25.269 15.635 45.951 1.00 88.75 746 ARG A C 1
ATOM 5247 O O . ARG A 1 746 ? -25.442 14.870 45.000 1.00 88.75 746 ARG A O 1
ATOM 5254 N N . PRO A 1 747 ? -24.227 16.476 46.019 1.00 92.56 747 PRO A N 1
ATOM 5255 C CA . PRO A 1 747 ? -23.057 16.297 45.182 1.00 92.56 747 PRO A CA 1
ATOM 5256 C C . PRO A 1 747 ? -22.300 15.035 45.608 1.00 92.56 747 PRO A C 1
ATOM 5258 O O . PRO A 1 747 ? -22.079 14.796 46.800 1.00 92.56 747 PRO A O 1
ATOM 5261 N N . ALA A 1 748 ? -21.886 14.259 44.614 1.00 91.56 748 ALA A N 1
ATOM 5262 C CA . ALA A 1 748 ? -21.093 13.056 44.769 1.00 91.56 748 ALA A CA 1
ATOM 5263 C C . ALA A 1 748 ? -19.960 13.013 43.737 1.00 91.56 748 ALA A C 1
ATOM 5265 O O . ALA A 1 748 ? -20.089 13.527 42.624 1.00 91.56 748 ALA A O 1
ATOM 5266 N N . LEU A 1 749 ? -18.857 12.383 44.120 1.00 94.56 749 LEU A N 1
ATOM 5267 C CA . LEU A 1 749 ? -17.690 12.143 43.289 1.00 94.56 749 LEU A CA 1
ATOM 5268 C C . LEU A 1 749 ? -17.277 10.682 43.430 1.00 94.56 749 LEU A C 1
ATOM 5270 O O . LEU A 1 749 ? -16.910 10.246 44.522 1.00 94.56 749 LEU A O 1
ATOM 5274 N N . GLU A 1 750 ? -17.313 9.942 42.330 1.00 93.31 750 GLU A N 1
ATOM 5275 C CA . GLU A 1 750 ? -16.752 8.598 42.255 1.00 93.31 750 GLU A CA 1
ATOM 5276 C C . GLU A 1 750 ? -15.347 8.638 41.647 1.00 93.31 750 GLU A C 1
ATOM 5278 O O . GLU A 1 750 ? -15.130 9.251 40.603 1.00 93.31 750 GLU A O 1
ATOM 5283 N N . LEU A 1 751 ? -14.399 7.975 42.307 1.00 97.25 751 LEU A N 1
ATOM 5284 C CA . LEU A 1 751 ? -13.038 7.754 41.827 1.00 97.25 751 LEU A CA 1
ATOM 5285 C C . LEU A 1 751 ? -12.794 6.251 41.802 1.00 97.25 751 LEU A C 1
ATOM 5287 O O . LEU A 1 751 ? -12.927 5.593 42.836 1.00 97.25 751 LEU A O 1
ATOM 5291 N N . SER A 1 752 ? -12.447 5.690 40.647 1.00 96.25 752 SER A N 1
ATOM 5292 C CA . SER A 1 752 ? -12.177 4.254 40.551 1.00 96.25 752 SER A CA 1
ATOM 5293 C C . SER A 1 752 ? -11.139 3.905 39.497 1.00 96.25 752 SER A C 1
ATOM 5295 O O . SER A 1 752 ? -10.836 4.697 38.611 1.00 96.25 752 SER A O 1
ATOM 5297 N N . VAL A 1 753 ? -10.602 2.696 39.606 1.00 97.69 753 VAL A N 1
ATOM 5298 C CA . VAL A 1 753 ? -9.708 2.078 38.630 1.00 97.69 753 VAL A CA 1
ATOM 5299 C C . VAL A 1 753 ? -10.362 0.793 38.151 1.00 97.69 753 VAL A C 1
ATOM 5301 O O . VAL A 1 753 ? -10.756 -0.029 38.979 1.00 97.69 753 VAL A O 1
ATOM 5304 N N . THR A 1 754 ? -10.477 0.632 36.836 1.00 95.69 754 THR A N 1
ATOM 5305 C CA . THR A 1 754 ? -10.934 -0.597 36.182 1.00 95.69 754 THR A CA 1
ATOM 5306 C C . THR A 1 754 ? -9.736 -1.310 35.573 1.00 95.69 754 THR A C 1
ATOM 5308 O O . THR A 1 754 ? -9.035 -0.733 34.746 1.00 95.69 754 THR A O 1
ATOM 5311 N N . GLU A 1 755 ? -9.532 -2.565 35.955 1.00 95.81 755 GLU A N 1
ATOM 5312 C CA . GLU A 1 755 ? -8.504 -3.449 35.411 1.00 95.81 755 GLU A CA 1
ATOM 5313 C C . GLU A 1 755 ? -9.155 -4.555 34.570 1.00 95.81 755 GLU A C 1
ATOM 5315 O O . GLU A 1 755 ? -10.017 -5.287 35.064 1.00 95.81 755 GLU A O 1
ATOM 5320 N N . LEU A 1 756 ? -8.745 -4.703 33.308 1.00 93.88 756 LEU A N 1
ATOM 5321 C CA . LEU A 1 756 ? -9.076 -5.861 32.481 1.00 93.88 756 LEU A CA 1
ATOM 5322 C C . LEU A 1 756 ? -8.084 -6.991 32.779 1.00 93.88 756 LEU A C 1
ATOM 5324 O O . LEU A 1 756 ? -6.895 -6.905 32.470 1.00 93.88 756 LEU A O 1
ATOM 5328 N N . VAL A 1 757 ? -8.590 -8.076 33.358 1.00 91.00 757 VAL A N 1
ATOM 5329 C CA . VAL A 1 757 ? -7.792 -9.224 33.790 1.00 91.00 757 VAL A CA 1
ATOM 5330 C C . VAL A 1 757 ? -7.476 -10.129 32.595 1.00 91.00 757 VAL A C 1
ATOM 5332 O O . VAL A 1 757 ? -8.355 -10.488 31.813 1.00 91.00 757 VAL A O 1
ATOM 5335 N N . GLY A 1 758 ? -6.214 -10.549 32.476 1.00 85.31 758 GLY A N 1
ATOM 5336 C CA . GLY A 1 758 ? -5.752 -11.440 31.409 1.00 85.31 758 GLY A CA 1
ATOM 5337 C C . GLY A 1 758 ? -5.295 -10.695 30.152 1.00 85.31 758 GLY A C 1
ATOM 5338 O O . GLY A 1 758 ? -4.699 -9.621 30.228 1.00 85.31 758 GLY A O 1
ATOM 5339 N N . ASN A 1 759 ? -5.500 -11.299 28.978 1.00 78.44 759 ASN A N 1
ATOM 5340 C CA . ASN A 1 759 ? -5.101 -10.712 27.699 1.00 78.44 759 ASN A CA 1
ATOM 5341 C C . ASN A 1 759 ? -6.300 -10.033 27.025 1.00 78.44 759 ASN A C 1
ATOM 5343 O O . ASN A 1 759 ? -7.052 -10.679 26.298 1.00 78.44 759 ASN A O 1
ATOM 5347 N N . ALA A 1 760 ? -6.480 -8.740 27.294 1.00 83.69 760 ALA A N 1
ATOM 5348 C CA . ALA A 1 760 ? -7.562 -7.934 26.742 1.00 83.69 760 ALA A CA 1
ATOM 5349 C C . ALA A 1 760 ? -7.334 -7.632 25.251 1.00 83.69 760 ALA A C 1
ATOM 5351 O O . ALA A 1 760 ? -6.837 -6.568 24.882 1.00 83.69 760 ALA A O 1
ATOM 5352 N N . ARG A 1 761 ? -7.677 -8.591 24.389 1.00 89.31 761 ARG A N 1
ATOM 5353 C CA . ARG A 1 761 ? -7.555 -8.472 22.933 1.00 89.31 761 ARG A CA 1
ATOM 5354 C C . ARG A 1 761 ? -8.775 -9.047 22.223 1.00 89.31 761 ARG A C 1
ATOM 5356 O O . ARG A 1 761 ? -9.299 -10.068 22.658 1.00 89.31 761 ARG A O 1
ATOM 5363 N N . SER A 1 762 ? -9.157 -8.421 21.115 1.00 90.25 762 SER A N 1
ATOM 5364 C CA . SER A 1 762 ? -10.107 -8.961 20.134 1.00 90.25 762 SER A CA 1
ATOM 5365 C C . SER A 1 762 ? -9.364 -9.357 18.867 1.00 90.25 762 SER A C 1
ATOM 5367 O O . SER A 1 762 ? -8.387 -8.693 18.506 1.00 90.25 762 SER A O 1
ATOM 5369 N N . ALA A 1 763 ? -9.781 -10.441 18.217 1.00 92.44 763 ALA A N 1
ATOM 5370 C CA . ALA A 1 763 ? -9.138 -10.900 16.991 1.00 92.44 763 ALA A CA 1
ATOM 5371 C C . ALA A 1 763 ? -10.123 -11.602 16.058 1.00 92.44 763 ALA A C 1
ATOM 5373 O O . ALA A 1 763 ? -10.927 -12.418 16.500 1.00 92.44 763 ALA A O 1
ATOM 5374 N N . THR A 1 764 ? -10.003 -11.327 14.763 1.00 94.75 764 THR A N 1
ATOM 5375 C CA . THR A 1 764 ? -10.831 -11.949 13.726 1.00 94.75 764 THR A CA 1
ATOM 5376 C C . THR A 1 764 ? -10.047 -12.160 12.438 1.00 94.75 764 THR A C 1
ATOM 5378 O O . THR A 1 764 ? -9.007 -11.533 12.231 1.00 94.75 764 THR A O 1
ATOM 5381 N N . SER A 1 765 ? -10.525 -13.055 11.580 1.00 95.75 765 SER A N 1
ATOM 5382 C CA . SER A 1 765 ? -9.989 -13.248 10.237 1.00 95.75 765 SER A CA 1
ATOM 5383 C C . SER A 1 765 ? -10.723 -12.380 9.217 1.00 95.75 765 SER A C 1
ATOM 5385 O O . SER A 1 765 ? -11.918 -12.133 9.346 1.00 95.75 765 SER A O 1
ATOM 5387 N N . ALA A 1 766 ? -10.016 -11.946 8.179 1.00 95.56 766 ALA A N 1
ATOM 5388 C CA . ALA A 1 766 ? -10.577 -11.205 7.059 1.00 95.56 766 ALA A CA 1
ATOM 5389 C C . ALA A 1 766 ? -9.962 -11.666 5.729 1.00 95.56 766 ALA A C 1
ATOM 5391 O O . ALA A 1 766 ? -8.788 -12.044 5.676 1.00 95.56 766 ALA A O 1
ATOM 5392 N N . ALA A 1 767 ? -10.746 -11.649 4.652 1.00 96.00 767 ALA A N 1
ATOM 5393 C CA . ALA A 1 767 ? -10.285 -11.965 3.301 1.00 96.00 767 ALA A CA 1
ATOM 5394 C C . ALA A 1 767 ? -11.002 -11.101 2.257 1.00 96.00 767 ALA A C 1
ATOM 5396 O O . ALA A 1 767 ? -12.196 -10.857 2.377 1.00 96.00 767 ALA A O 1
ATOM 5397 N N . LEU A 1 768 ? -10.261 -10.658 1.242 1.00 94.69 768 LEU A N 1
ATOM 5398 C CA . LEU A 1 768 ? -10.808 -9.965 0.069 1.00 94.69 768 LEU A CA 1
ATOM 5399 C C . LEU A 1 768 ? -11.537 -10.955 -0.848 1.00 94.69 768 LEU A C 1
ATOM 5401 O O . LEU A 1 768 ? -11.008 -12.032 -1.124 1.00 94.69 768 LEU A O 1
ATOM 5405 N N . ASP A 1 769 ? -12.682 -10.555 -1.389 1.00 93.19 769 ASP A N 1
ATOM 5406 C CA . ASP A 1 769 ? -13.49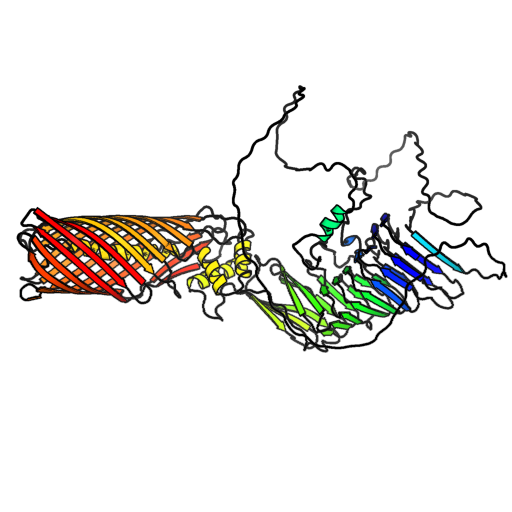8 -11.355 -2.306 1.00 93.19 769 ASP A CA 1
ATOM 5407 C C . ASP A 1 769 ? -12.767 -11.715 -3.602 1.00 93.19 769 ASP A C 1
ATOM 5409 O O . ASP A 1 769 ? -12.933 -12.816 -4.125 1.00 93.19 769 ASP A O 1
ATOM 5413 N N . GLY A 1 770 ? -11.921 -10.811 -4.104 1.00 91.12 770 GLY A N 1
ATOM 5414 C CA . GLY A 1 770 ? -11.134 -11.025 -5.319 1.00 91.12 770 GLY A CA 1
ATOM 5415 C C . GLY A 1 770 ? -9.871 -11.864 -5.131 1.00 91.12 770 GLY A C 1
ATOM 5416 O O . GLY A 1 770 ? -9.096 -11.996 -6.082 1.00 91.12 770 GLY A O 1
ATOM 5417 N N . ALA A 1 771 ? -9.607 -12.369 -3.922 1.00 93.81 771 ALA A N 1
ATOM 5418 C CA . ALA A 1 771 ? -8.405 -13.147 -3.654 1.00 93.81 771 ALA A CA 1
ATOM 5419 C C . ALA A 1 771 ? -8.461 -14.533 -4.320 1.00 93.81 771 ALA A C 1
ATOM 5421 O O . ALA A 1 771 ? -9.515 -15.175 -4.316 1.00 93.81 771 ALA A O 1
ATOM 5422 N N . PRO A 1 772 ? -7.333 -15.034 -4.862 1.00 93.56 772 PRO A N 1
ATOM 5423 C CA . PRO A 1 772 ? -7.271 -16.371 -5.438 1.00 93.56 772 PRO A CA 1
ATOM 5424 C C . PRO A 1 772 ? -7.704 -17.467 -4.455 1.00 93.56 772 PRO A C 1
ATOM 5426 O O . PRO A 1 772 ? -7.450 -17.399 -3.247 1.00 93.56 772 PRO A O 1
ATOM 5429 N N . THR A 1 773 ? -8.312 -18.530 -4.982 1.00 89.62 773 THR A N 1
ATOM 5430 C CA . THR A 1 773 ? -8.700 -19.699 -4.184 1.00 89.62 773 THR A CA 1
ATOM 5431 C C . THR A 1 773 ? -7.485 -20.315 -3.489 1.00 89.62 773 THR A C 1
ATOM 5433 O O . THR A 1 773 ? -6.464 -20.556 -4.128 1.00 89.62 773 THR A O 1
ATOM 5436 N N . GLY A 1 774 ? -7.604 -20.617 -2.194 1.00 89.44 774 GLY A N 1
ATOM 5437 C CA . GLY A 1 774 ? -6.527 -21.224 -1.400 1.00 89.44 774 GLY A CA 1
ATOM 5438 C C . GLY A 1 774 ? -5.611 -20.224 -0.685 1.00 89.44 774 GLY A C 1
ATOM 5439 O O . GLY A 1 774 ? -4.794 -20.641 0.136 1.00 89.44 774 GLY A O 1
ATOM 5440 N N . VAL A 1 775 ? -5.768 -18.915 -0.914 1.00 95.50 775 VAL A N 1
ATOM 5441 C CA . VAL A 1 775 ? -5.069 -17.896 -0.119 1.00 95.50 775 VAL A CA 1
ATOM 5442 C C . VAL A 1 775 ? -5.698 -17.809 1.275 1.00 95.50 775 VAL A C 1
ATOM 5444 O O . VAL A 1 775 ? -6.878 -17.499 1.428 1.00 95.50 775 VAL A O 1
ATOM 5447 N N . ALA A 1 776 ? -4.900 -18.068 2.314 1.00 96.12 776 ALA A N 1
ATOM 5448 C CA . ALA A 1 776 ? -5.364 -17.982 3.697 1.00 96.12 776 ALA A CA 1
ATOM 5449 C C . ALA A 1 776 ? -5.731 -16.529 4.088 1.00 96.12 776 ALA A C 1
ATOM 5451 O O . ALA A 1 776 ? -4.941 -15.621 3.788 1.00 96.12 776 ALA A O 1
ATOM 5452 N N . PRO A 1 777 ? -6.850 -16.307 4.812 1.00 96.62 777 PRO A N 1
ATOM 5453 C CA . PRO A 1 777 ? -7.234 -15.004 5.364 1.00 96.62 777 PRO A CA 1
ATOM 5454 C C . PRO A 1 777 ? -6.132 -14.360 6.217 1.00 96.62 777 PRO A C 1
ATOM 5456 O O . PRO A 1 777 ? -5.257 -15.047 6.749 1.00 96.62 777 PRO A O 1
ATOM 5459 N N . PHE A 1 778 ? -6.172 -13.040 6.380 1.00 95.62 778 PHE A N 1
ATOM 5460 C CA . PHE A 1 778 ? -5.336 -12.333 7.354 1.00 95.62 778 PHE A CA 1
ATOM 5461 C C . PHE A 1 778 ? -6.054 -12.165 8.685 1.00 95.62 778 PHE A C 1
ATOM 5463 O O . PHE A 1 778 ? -7.274 -12.262 8.753 1.00 95.62 778 PHE A O 1
ATOM 5470 N N . VAL A 1 779 ? -5.290 -11.929 9.751 1.00 93.94 779 VAL A N 1
ATOM 5471 C CA . VAL A 1 779 ? -5.831 -11.742 11.099 1.00 93.94 779 VAL A CA 1
ATOM 5472 C C . VAL A 1 779 ? -5.757 -10.270 11.468 1.00 93.94 779 VAL A C 1
ATOM 5474 O O . VAL A 1 779 ? -4.688 -9.665 11.437 1.00 93.94 779 VAL A O 1
ATOM 5477 N N . LEU A 1 780 ? -6.900 -9.718 11.848 1.00 91.69 780 LEU A N 1
ATOM 5478 C CA . LEU A 1 780 ? -7.022 -8.413 12.471 1.00 91.69 780 LEU A CA 1
ATOM 5479 C C . LEU A 1 780 ? -6.992 -8.584 13.988 1.00 91.69 780 LEU A C 1
ATOM 5481 O O . LEU A 1 780 ? -7.573 -9.524 14.531 1.00 91.69 780 LEU A O 1
ATOM 5485 N N . THR A 1 781 ? -6.346 -7.651 14.680 1.00 91.56 781 THR A N 1
ATOM 5486 C CA . THR A 1 781 ? -6.238 -7.631 16.140 1.00 91.56 781 THR A CA 1
ATOM 5487 C C . THR A 1 781 ? -6.520 -6.243 16.707 1.00 91.56 781 THR A C 1
ATOM 5489 O O . THR A 1 781 ? -6.212 -5.224 16.086 1.00 91.56 781 THR A O 1
ATOM 5492 N N . ASN A 1 782 ? -7.119 -6.205 17.896 1.00 90.94 782 ASN A N 1
ATOM 5493 C CA . ASN A 1 782 ? -7.339 -4.987 18.666 1.00 90.94 782 ASN A CA 1
ATOM 5494 C C . ASN A 1 782 ? -7.033 -5.248 20.143 1.00 90.94 782 ASN A C 1
ATOM 5496 O O . ASN A 1 782 ? -7.779 -5.950 20.826 1.00 90.94 782 ASN A O 1
ATOM 5500 N N . THR A 1 783 ? -5.922 -4.702 20.622 1.00 89.69 783 THR A N 1
ATOM 5501 C CA . THR A 1 783 ? -5.491 -4.779 22.020 1.00 89.69 783 THR A CA 1
ATOM 5502 C C . THR A 1 783 ? -6.043 -3.588 22.795 1.00 89.69 783 THR A C 1
ATOM 5504 O O . THR A 1 783 ? -5.974 -2.456 22.322 1.00 89.69 783 THR A O 1
ATOM 5507 N N . LEU A 1 784 ? -6.585 -3.849 23.982 1.00 88.44 784 LEU A N 1
ATOM 5508 C CA . LEU A 1 784 ? -7.157 -2.842 24.871 1.00 88.44 784 LEU A CA 1
ATOM 5509 C C . LEU A 1 784 ? -6.191 -2.511 26.006 1.00 88.44 784 LEU A C 1
ATOM 5511 O O . LEU A 1 784 ? -5.491 -3.388 26.519 1.00 88.44 784 LEU A O 1
ATOM 5515 N N . ASP A 1 785 ? -6.231 -1.260 26.460 1.00 89.12 785 ASP A N 1
ATOM 5516 C CA . ASP A 1 785 ? -5.548 -0.861 27.687 1.00 89.12 785 ASP A CA 1
ATOM 5517 C C . ASP A 1 785 ? -6.143 -1.608 28.881 1.00 89.12 785 ASP A C 1
ATOM 5519 O O . ASP A 1 785 ? -7.361 -1.600 29.096 1.00 89.12 785 ASP A O 1
ATOM 5523 N N . ARG A 1 786 ? -5.264 -2.253 29.655 1.00 91.12 786 ARG A N 1
ATOM 5524 C CA . ARG A 1 786 ? -5.659 -3.060 30.815 1.00 91.12 786 ARG A CA 1
ATOM 5525 C C . ARG A 1 786 ? -6.176 -2.203 31.958 1.00 91.12 786 ARG A C 1
ATOM 5527 O O . ARG A 1 786 ? -7.232 -2.508 32.495 1.00 91.12 786 ARG A O 1
ATOM 5534 N N . THR A 1 787 ? -5.470 -1.125 32.280 1.00 93.88 787 THR A N 1
ATOM 5535 C CA . THR A 1 787 ? -5.808 -0.240 33.397 1.00 93.88 787 THR A CA 1
ATOM 5536 C C . THR A 1 787 ? -6.468 1.032 32.887 1.00 93.88 787 THR A C 1
ATOM 5538 O O . THR A 1 787 ? -5.918 1.730 32.032 1.00 93.88 787 THR A O 1
ATOM 5541 N N . ARG A 1 788 ? -7.632 1.364 33.445 1.00 94.19 788 ARG A N 1
ATOM 5542 C CA . ARG A 1 788 ? -8.370 2.596 33.151 1.00 94.19 788 ARG A CA 1
ATOM 5543 C C . ARG A 1 788 ? -8.734 3.317 34.438 1.00 94.19 788 ARG A C 1
ATOM 5545 O O . ARG A 1 788 ? -9.207 2.696 35.387 1.00 94.19 788 ARG A O 1
ATOM 5552 N N . PHE A 1 789 ? -8.546 4.627 34.459 1.00 96.88 789 PHE A N 1
ATOM 5553 C CA . PHE A 1 789 ? -8.950 5.489 35.565 1.00 96.88 789 PHE A CA 1
ATOM 5554 C C . PHE A 1 789 ? -10.311 6.096 35.258 1.00 96.88 789 PHE A C 1
ATOM 5556 O O . PHE A 1 789 ? -10.534 6.545 34.139 1.00 96.88 789 PHE A O 1
ATOM 5563 N N . ASN A 1 790 ? -11.200 6.135 36.247 1.00 95.38 790 ASN A N 1
ATOM 5564 C CA . ASN A 1 790 ? -12.548 6.669 36.109 1.00 95.38 790 ASN A CA 1
ATOM 5565 C C . ASN A 1 790 ? -12.805 7.778 37.131 1.00 95.38 790 ASN A C 1
ATOM 5567 O O . ASN A 1 790 ? -12.483 7.648 38.317 1.00 95.38 790 ASN A O 1
ATOM 5571 N N . LEU A 1 791 ? -13.466 8.831 36.665 1.00 96.00 791 LEU A N 1
ATOM 5572 C CA . LEU A 1 791 ? -13.923 9.980 37.431 1.00 96.00 791 LEU A CA 1
ATOM 5573 C C . LEU A 1 791 ? -15.414 10.196 37.155 1.00 96.00 791 LEU A C 1
ATOM 5575 O O . LEU A 1 791 ? -15.798 10.404 36.009 1.00 96.00 791 LEU A O 1
ATOM 5579 N N . GLY A 1 792 ? -16.253 10.178 38.188 1.00 94.38 792 GLY A N 1
ATOM 5580 C CA . GLY A 1 792 ? -17.706 10.285 38.048 1.00 94.38 792 GLY A CA 1
ATOM 5581 C C . GLY A 1 792 ? -18.323 11.351 38.951 1.00 94.38 792 GLY A C 1
ATOM 5582 O O . GLY A 1 792 ? -18.780 11.012 40.046 1.00 94.38 792 GLY A O 1
ATOM 5583 N N . PRO A 1 793 ? -18.345 12.637 38.558 1.00 94.75 793 PRO A N 1
ATOM 5584 C CA . PRO A 1 793 ? -19.082 13.659 39.290 1.00 94.75 793 PRO A CA 1
ATOM 5585 C C . PRO A 1 793 ? -20.591 13.525 39.046 1.00 94.75 793 PRO A C 1
ATOM 5587 O O . PRO A 1 793 ? -21.049 13.316 37.921 1.00 94.75 793 PRO A O 1
ATOM 5590 N N . SER A 1 794 ? -21.394 13.701 40.092 1.00 92.75 794 SER A N 1
ATOM 5591 C CA . SER A 1 794 ? -22.849 13.799 39.958 1.00 92.75 794 SER A CA 1
ATOM 5592 C C . SER A 1 794 ? -23.476 14.704 41.012 1.00 92.75 794 SER A C 1
ATOM 5594 O O . SER A 1 794 ? -22.907 14.941 42.076 1.00 92.75 794 SER A O 1
ATOM 5596 N N . LEU A 1 795 ? -24.665 15.216 40.712 1.00 91.62 795 LEU A N 1
ATOM 5597 C CA . LEU A 1 795 ? -25.491 16.011 41.607 1.00 91.62 795 LEU A CA 1
ATOM 5598 C C . LEU A 1 795 ? -26.910 15.453 41.585 1.00 91.62 795 LEU A C 1
ATOM 5600 O O . LEU A 1 795 ? -27.564 15.471 40.543 1.00 91.62 795 LEU A O 1
ATOM 5604 N N . SER A 1 796 ? -27.387 14.992 42.740 1.00 89.62 796 SER A N 1
ATOM 5605 C CA . SER A 1 796 ? -28.793 14.609 42.917 1.00 89.62 796 SER A CA 1
ATOM 5606 C C . SER A 1 796 ? -29.557 15.722 43.632 1.00 89.62 796 SER A C 1
ATOM 5608 O O . SER A 1 796 ? -29.092 16.273 44.635 1.00 89.62 796 SER A O 1
ATOM 5610 N N . ILE A 1 797 ? -30.731 16.057 43.110 1.00 88.44 797 ILE A N 1
ATOM 5611 C CA . ILE A 1 797 ? -31.616 17.120 43.576 1.00 88.44 797 ILE A CA 1
ATOM 5612 C C . ILE A 1 797 ? -32.953 16.473 43.913 1.00 88.44 797 ILE A C 1
ATOM 5614 O O . ILE A 1 797 ? -33.650 15.970 43.037 1.00 88.44 797 ILE A O 1
ATOM 5618 N N . SER A 1 798 ? -33.327 16.516 45.188 1.00 84.69 798 SER A N 1
ATOM 5619 C CA . SER A 1 798 ? -34.579 15.926 45.668 1.00 84.69 798 SER A CA 1
ATOM 5620 C C . SER A 1 798 ? -35.433 16.959 46.396 1.00 84.69 798 SER A C 1
ATOM 5622 O O . SER A 1 798 ? -34.943 17.714 47.238 1.00 84.69 798 SER A O 1
ATOM 5624 N N . GLN A 1 799 ? -36.732 16.976 46.098 1.00 79.31 799 GLN A N 1
ATOM 5625 C CA . GLN A 1 799 ? -37.742 17.715 46.863 1.00 79.31 799 GLN A CA 1
ATOM 5626 C C . GLN A 1 799 ? -38.607 16.727 47.644 1.00 79.31 799 GLN A C 1
ATOM 5628 O O . GLN A 1 799 ? -38.933 15.657 47.126 1.00 79.31 799 GLN A O 1
ATOM 5633 N N . LYS A 1 800 ? -38.988 17.079 48.884 1.00 66.94 800 LYS A N 1
ATOM 5634 C CA . LYS A 1 800 ? -39.773 16.211 49.787 1.00 66.94 800 LYS A CA 1
ATOM 5635 C C . LYS A 1 800 ? -40.940 15.516 49.050 1.00 66.94 800 LYS A C 1
ATOM 5637 O O . LYS A 1 800 ? -41.980 16.121 48.802 1.00 66.94 800 LYS A O 1
ATOM 5642 N N . ASN A 1 801 ? -40.747 14.223 48.766 1.00 62.59 801 ASN A N 1
ATOM 5643 C CA . ASN A 1 801 ? -41.717 13.236 48.274 1.00 62.59 801 ASN A CA 1
ATOM 5644 C C . ASN A 1 801 ? -42.308 13.411 46.857 1.00 62.59 801 ASN A C 1
ATOM 5646 O O . ASN A 1 801 ? -43.407 12.909 46.628 1.00 62.59 801 ASN A O 1
ATOM 5650 N N . LYS A 1 802 ? -41.641 14.066 45.891 1.00 67.56 802 LYS A N 1
ATOM 5651 C CA . LYS A 1 802 ? -42.244 14.230 44.541 1.00 67.56 802 LYS A CA 1
ATOM 5652 C C . LYS A 1 802 ? -41.359 13.860 43.346 1.00 67.56 802 LYS A C 1
ATOM 5654 O O . LYS A 1 802 ? -41.868 13.221 42.429 1.00 67.56 802 LYS A O 1
ATOM 5659 N N . LEU A 1 803 ? -40.074 14.216 43.352 1.00 74.88 803 LEU A N 1
ATOM 5660 C CA . LEU A 1 803 ? -39.178 14.023 42.206 1.00 74.88 803 LEU A CA 1
ATOM 5661 C C . LEU A 1 803 ? -37.711 14.024 42.664 1.00 74.88 803 LEU A C 1
ATOM 5663 O O . LEU A 1 803 ? -37.332 14.885 43.464 1.00 74.88 803 LEU A O 1
ATOM 5667 N N . ASP A 1 804 ? -36.914 13.080 42.162 1.00 82.88 804 ASP A N 1
ATOM 5668 C CA . ASP A 1 804 ? -35.450 13.088 42.263 1.00 82.88 804 ASP A CA 1
ATOM 5669 C C . ASP A 1 804 ? -34.872 13.303 40.861 1.00 82.88 804 ASP A C 1
ATOM 5671 O O . ASP A 1 804 ? -35.233 12.592 39.924 1.00 82.88 804 ASP A O 1
ATOM 5675 N N . VAL A 1 805 ? -34.033 14.321 40.697 1.00 88.75 805 VAL A N 1
ATOM 5676 C CA . VAL A 1 805 ? -33.328 14.594 39.443 1.00 88.75 805 VAL A CA 1
ATOM 5677 C C . VAL A 1 805 ? -31.843 14.456 39.706 1.00 88.75 805 VAL A C 1
ATOM 5679 O O . VAL A 1 805 ? -31.297 15.153 40.560 1.00 88.75 805 VAL A O 1
ATOM 5682 N N . LYS A 1 806 ? -31.181 13.595 38.943 1.00 89.06 806 LYS A N 1
ATOM 5683 C CA . LYS A 1 806 ? -29.743 13.387 39.004 1.00 89.06 806 LYS A CA 1
ATOM 5684 C C . LYS A 1 806 ? -29.110 13.787 37.683 1.00 89.06 806 LYS A C 1
ATOM 5686 O O . LYS A 1 806 ? -29.500 13.299 36.629 1.00 89.06 806 LYS A O 1
ATOM 5691 N N . VAL A 1 807 ? -28.108 14.650 37.752 1.00 93.00 807 VAL A N 1
ATOM 5692 C CA . VAL A 1 807 ? -27.259 15.007 36.612 1.00 93.00 807 VAL A CA 1
ATOM 5693 C C . VAL A 1 807 ? -25.855 14.528 36.924 1.00 93.00 807 VAL A C 1
ATOM 5695 O O . VAL A 1 807 ? -25.380 14.699 38.048 1.00 93.00 807 VAL A O 1
ATOM 5698 N N . GLY A 1 808 ? -25.188 13.908 35.962 1.00 92.25 808 GLY A N 1
ATOM 5699 C CA . GLY A 1 808 ? -23.831 13.433 36.174 1.00 92.25 808 GLY A CA 1
ATOM 5700 C C . GLY A 1 808 ? -23.044 13.287 34.891 1.00 92.25 808 GLY A C 1
ATOM 5701 O O . GLY A 1 808 ? -23.583 13.360 33.787 1.00 92.25 808 GLY A O 1
ATOM 5702 N N . GLY A 1 809 ? -21.751 13.074 35.076 1.00 91.81 809 GLY A N 1
ATOM 5703 C CA . GLY A 1 809 ? -20.840 12.692 34.016 1.00 91.81 809 GLY A CA 1
ATOM 5704 C C . GLY A 1 809 ? -19.939 11.554 34.466 1.00 91.81 809 GLY A C 1
ATOM 5705 O O . GLY A 1 809 ? -19.823 11.269 35.659 1.00 91.81 809 GLY A O 1
ATOM 5706 N N . ALA A 1 810 ? -19.305 10.914 33.498 1.00 92.25 810 ALA A N 1
ATOM 5707 C CA . ALA A 1 810 ? -18.231 9.965 33.708 1.00 92.25 810 ALA A CA 1
ATOM 5708 C C . ALA A 1 810 ? -17.108 10.290 32.725 1.00 92.25 810 ALA A C 1
ATOM 5710 O O . ALA A 1 810 ? -17.358 10.502 31.543 1.00 92.25 810 ALA A O 1
ATOM 5711 N N . TYR A 1 811 ? -15.879 10.341 33.220 1.00 95.62 811 TYR A N 1
ATOM 5712 C CA . TYR A 1 811 ? -14.681 10.446 32.409 1.00 95.62 811 TYR A CA 1
ATOM 5713 C C . TYR A 1 811 ? -13.776 9.262 32.730 1.00 95.62 811 TYR A C 1
ATOM 5715 O O . TYR A 1 811 ? -13.315 9.120 33.863 1.00 95.62 811 TYR A O 1
ATOM 5723 N N . GLN A 1 812 ? -13.554 8.406 31.741 1.00 94.62 812 GLN A N 1
ATOM 5724 C CA . GLN A 1 812 ? -12.630 7.285 31.809 1.00 94.62 812 GLN A CA 1
ATOM 5725 C C . GLN A 1 812 ? -11.437 7.570 30.898 1.00 94.62 812 GLN A C 1
ATOM 5727 O O . GLN A 1 812 ? -11.609 8.050 29.781 1.00 94.62 812 GLN A O 1
ATOM 5732 N N . PHE A 1 813 ? -10.224 7.279 31.356 1.00 94.94 813 PHE A N 1
ATOM 5733 C CA . PHE A 1 813 ? -9.020 7.479 30.557 1.00 94.94 813 PHE A CA 1
ATOM 5734 C C . PHE A 1 813 ? -7.931 6.452 30.867 1.00 94.94 813 PHE A C 1
ATOM 5736 O O . PHE A 1 813 ? -7.865 5.877 31.957 1.00 94.94 813 PHE A O 1
ATOM 5743 N N . SER A 1 814 ? -7.057 6.245 29.891 1.00 93.19 814 SER A N 1
ATOM 5744 C CA . SER A 1 814 ? -5.871 5.394 29.959 1.00 93.19 814 SER A CA 1
ATOM 5745 C C . SER A 1 814 ? -4.748 5.999 29.100 1.00 93.19 814 SER A C 1
ATOM 5747 O O . SER A 1 814 ? -4.813 7.171 28.730 1.00 93.19 814 SER A O 1
ATOM 5749 N N . GLY A 1 815 ? -3.695 5.233 28.796 1.00 87.44 815 GLY A N 1
ATOM 5750 C CA . GLY A 1 815 ? -2.597 5.717 27.950 1.00 87.44 815 GLY A CA 1
ATOM 5751 C C . GLY A 1 815 ? -3.017 5.986 26.500 1.00 87.44 815 GLY A C 1
ATOM 5752 O O . GLY A 1 815 ? -2.518 6.926 25.881 1.00 87.44 815 GLY A O 1
ATOM 5753 N N . ALA A 1 816 ? -3.944 5.184 25.968 1.00 85.81 816 ALA A N 1
ATOM 5754 C CA . ALA A 1 816 ? -4.386 5.243 24.579 1.00 85.81 816 ALA A CA 1
ATOM 5755 C C . ALA A 1 816 ? -5.895 5.476 24.399 1.00 85.81 816 ALA A C 1
ATOM 5757 O O . ALA A 1 816 ? -6.323 5.622 23.256 1.00 85.81 816 ALA A O 1
ATOM 5758 N N . SER A 1 817 ? -6.704 5.528 25.465 1.00 89.56 817 SER A N 1
ATOM 5759 C CA . SER A 1 817 ? -8.161 5.699 25.351 1.00 89.56 817 SER A CA 1
ATOM 5760 C C . SER A 1 817 ? -8.736 6.768 26.279 1.00 89.56 817 SER A C 1
ATOM 5762 O O . SER A 1 817 ? -8.224 7.005 27.374 1.00 89.56 817 SER A O 1
ATOM 5764 N N . HIS A 1 818 ? -9.820 7.396 25.829 1.00 92.69 818 HIS A N 1
ATOM 5765 C CA . HIS A 1 818 ? -10.611 8.376 26.562 1.00 92.69 818 HIS A CA 1
ATOM 5766 C C . HIS A 1 818 ? -12.095 8.092 26.326 1.00 92.69 818 HIS A C 1
ATOM 5768 O O . HIS A 1 818 ? -12.496 7.795 25.210 1.00 92.69 818 HIS A O 1
ATOM 5774 N N . ASN A 1 819 ? -12.926 8.192 27.353 1.00 92.81 819 ASN A N 1
ATOM 5775 C CA . ASN A 1 819 ? -14.375 8.087 27.241 1.00 92.81 819 ASN A CA 1
ATOM 5776 C C . ASN A 1 819 ? -15.019 9.145 28.132 1.00 92.81 819 ASN A C 1
ATOM 5778 O O . ASN A 1 819 ? -14.699 9.247 29.315 1.00 92.81 819 ASN A O 1
ATOM 5782 N N . LEU A 1 820 ? -15.917 9.935 27.558 1.00 94.44 820 LEU A N 1
ATOM 5783 C CA . LEU A 1 820 ? -16.706 10.948 28.231 1.00 94.44 820 LEU A CA 1
ATOM 5784 C C . LEU A 1 820 ? -18.184 10.608 28.064 1.00 94.44 820 LEU A C 1
ATOM 5786 O O . LEU A 1 820 ? -18.701 10.598 26.951 1.00 94.44 820 LEU A O 1
ATOM 5790 N N . ALA A 1 821 ? -18.881 10.414 29.174 1.00 93.25 821 ALA A N 1
ATOM 5791 C CA . ALA A 1 821 ? -20.322 10.244 29.196 1.00 93.25 821 ALA A CA 1
ATOM 5792 C C . ALA A 1 821 ? -20.991 11.325 30.047 1.00 93.25 821 ALA A C 1
ATOM 5794 O O . ALA A 1 821 ? -20.449 11.770 31.059 1.00 93.25 821 ALA A O 1
ATOM 5795 N N . GLY A 1 822 ? -22.191 11.729 29.647 1.00 94.06 822 GLY A N 1
ATOM 5796 C CA . GLY A 1 822 ? -23.057 12.642 30.385 1.00 94.06 822 GLY A CA 1
ATOM 5797 C C . GLY A 1 822 ? -24.472 12.090 30.438 1.00 94.06 822 GLY A C 1
ATOM 5798 O O . GLY A 1 822 ? -24.937 11.488 29.471 1.00 94.06 822 GLY A O 1
ATOM 5799 N N . TYR A 1 823 ? -25.163 12.278 31.561 1.00 93.25 823 TYR A N 1
ATOM 5800 C CA . TYR A 1 823 ? -26.531 11.794 31.717 1.00 93.25 823 TYR A CA 1
ATOM 5801 C C . TYR A 1 823 ? -27.396 12.696 32.595 1.00 93.25 823 TYR A C 1
ATOM 5803 O O . TYR A 1 823 ? -26.926 13.371 33.517 1.00 93.25 823 TYR A O 1
ATOM 5811 N N . VAL A 1 824 ? -28.698 12.640 32.323 1.00 93.56 824 VAL A N 1
ATOM 5812 C CA . VAL A 1 824 ? -29.764 13.188 33.161 1.00 93.56 824 VAL A CA 1
ATOM 5813 C C . VAL A 1 824 ? -30.726 12.057 33.481 1.00 93.56 824 VAL A C 1
ATOM 5815 O O . VAL A 1 824 ? -31.290 11.440 32.583 1.00 93.56 824 VAL A O 1
ATOM 5818 N N . GLN A 1 825 ? -30.919 11.792 34.765 1.00 91.00 825 GLN A N 1
ATOM 5819 C CA . GLN A 1 825 ? -31.796 10.754 35.284 1.00 91.00 825 GLN A CA 1
ATOM 5820 C C . GLN A 1 825 ? -32.897 11.385 36.135 1.00 91.00 825 GLN A C 1
ATOM 5822 O O . GLN A 1 825 ? -32.653 12.276 36.945 1.00 91.00 825 GLN A O 1
ATOM 5827 N N . ILE A 1 826 ? -34.115 10.884 35.973 1.00 89.00 826 ILE A N 1
ATOM 5828 C CA . ILE A 1 826 ? -35.281 11.240 36.769 1.00 89.00 826 ILE A CA 1
ATOM 5829 C C . ILE A 1 826 ? -35.721 9.991 37.522 1.00 89.00 826 ILE A C 1
ATOM 5831 O O . ILE A 1 826 ? -36.010 8.960 36.918 1.00 89.00 826 ILE A O 1
ATOM 5835 N N . GLY A 1 827 ? -35.759 10.084 38.845 1.00 85.81 827 GLY A N 1
ATOM 5836 C CA . GLY A 1 827 ? -36.188 9.035 39.755 1.00 85.81 827 GLY A CA 1
ATOM 5837 C C . GLY A 1 827 ? -37.489 9.389 40.470 1.00 85.81 827 GLY A C 1
ATOM 5838 O O . GLY A 1 827 ? -37.766 10.547 40.799 1.00 85.81 827 GLY A O 1
ATOM 5839 N N . LYS A 1 828 ? -38.285 8.362 40.764 1.00 81.31 828 LYS A N 1
ATOM 5840 C CA . LYS A 1 828 ? -39.463 8.454 41.626 1.00 81.31 828 LYS A CA 1
ATOM 5841 C C . LYS A 1 828 ? -39.458 7.295 42.617 1.00 81.31 828 LYS A C 1
ATOM 5843 O O . LYS A 1 828 ? -39.254 6.145 42.230 1.00 81.31 828 LYS A O 1
ATOM 5848 N N . LYS A 1 829 ? -39.703 7.602 43.893 1.00 76.06 829 LYS A N 1
ATOM 5849 C CA . LYS A 1 829 ? -39.960 6.583 44.919 1.00 76.06 829 LYS A CA 1
ATOM 5850 C C . LYS A 1 829 ? -41.318 5.925 44.657 1.00 76.06 829 LYS A C 1
ATOM 5852 O O . LYS A 1 829 ? -42.276 6.639 44.350 1.00 76.06 829 LYS A O 1
ATOM 5857 N N . ILE A 1 830 ? -41.375 4.600 44.766 1.00 65.38 830 ILE A N 1
ATOM 5858 C CA . ILE A 1 830 ? -42.587 3.789 44.562 1.00 65.38 830 ILE A CA 1
ATOM 5859 C C . ILE A 1 830 ? -43.092 3.275 45.900 1.00 65.38 830 ILE A C 1
ATOM 5861 O O . ILE A 1 830 ? -42.253 2.751 46.672 1.00 65.38 830 ILE A O 1
#